Protein AF-A0AA35WE25-F1 (afdb_monomer_lite)

Radius of gyration: 49.86 Å; chains: 1; bounding box: 105×76×149 Å

InterPro domains:
  IPR000214 Zinc finger, DNA glycosylase/AP lyase-type [PS51066] (1026-1061)
  IPR002300 Aminoacyl-tRNA synthetase, class Ia [PF00133] (38-455)
  IPR002300 Aminoacyl-tRNA synthetase, class Ia [PF00133] (462-527)
  IPR002301 Isoleucine-tRNA ligase [PR00984] (41-52)
  IPR002301 Isoleucine-tRNA ligase [PR00984] (236-259)
  IPR002301 Isoleucine-tRNA ligase [PR00984] (420-435)
  IPR009008 Valyl/Leucyl/Isoleucyl-tRNA synthetase, editing domain [G3DSA:3.90.740.10] (240-381)
  IPR009008 Valyl/Leucyl/Isoleucyl-tRNA synthetase, editing domain [SSF50677] (241-404)
  IPR009080 Aminoacyl-tRNA synthetase, class Ia, anticodon-binding [SSF47323] (545-707)
  IPR010979 Small ribosomal subunit protein uS13-like, H2TH [SSF46946] (925-1007)
  IPR012319 Formamidopyrimidine-DNA glycosylase, catalytic domain [PF01149] (793-910)
  IPR012319 Formamidopyrimidine-DNA glycosylase, catalytic domain [PS51068] (793-909)
  IPR012319 Formamidopyrimidine-DNA glycosylase, catalytic domain [SM00898] (793-912)
  IPR014729 Rossmann-like alpha/beta/alpha sandwich fold [G3DSA:3.40.50.620] (23-187)
  IPR014729 Rossmann-like alpha/beta/alpha sandwich fold [G3DSA:3.40.50.620] (406-459)
  IPR014729 Rossmann-like alpha/beta/alpha sandwich fold [G3DSA:3.40.50.620] (460-530)
  IPR015886 Formamidopyrimidine-DNA glycosylase, H2TH DNA-binding [PF06831] (924-1005)
  IPR015886 Formamidopyrimidine-DNA glycosylase, H2TH DNA-binding [SM01232] (924-1015)
  IPR015887 DNA glycosylase/AP lyase, zinc finger domain, DNA-binding site [PS01242] (1036-1060)
  IPR020629 Formamidopyrimidine-DNA glycosylase [NF002211] (792-1060)

Secondary structure (DSSP, 8-state):
--SSS---GGGHHHHHHHHHHHHHHTTTT--STT--SPPPEEEE-PPPBSSS---HHHHHHHHHHHHHHHHHHHTT--EEEE-EEB--SHHHHHHHHHHHHSGGGGGG--S---S-HHHHHHHHHHHHHHHHS-HHHHHHH---SS-EETTSHHHHHHHHHHHHHHHHTT-EEEEEEEE-PPPSP-SS-------TT--EEEEEEEEEEEEEEPS--TTS---EEEEES----SSSS----GGGGGG--EEEE-TT-EEEEEEE-SSSS-EEEE--HHHHHHHH-SPPPPEEEEEHHHHTT-BEE-SS-GGGGT--EEEEETTEEP---S------EEE--SS---TTS-SEEEE-TTS-HHHHHHHHHHT-EEE--S-TTSBPPTTSTTTT-BHHHHHHHHHHHHHHTT-EEEEEEEEEEE-B-TTT-PBP--EEEEEEEE-GGGGTTHHHHSS-SS--HHHHHHHHHHSS-S-S---PPPPEE-TTSPBP-TTTT----HHHHHHHHHHHHHHHHHHHSS-TTS-EE--HHHHHHHIIIIIHHHHHHHHHHHHHHHHTT--GGGPPTT---SSHHHHHHHHHHHHHHHHHHHHHHTT-HHHHHHHHHHHHHHHHSS----S-PPP-GGG--HHHHHHHHHHHHHHHHHHHHHHHTT--TTS-EEEEEEE-SSHHHHHHHHHTHHHHHHHHTEEEEEE--TT-HHHHHHHHHTTT-SEEEEEETTEEEEEETTEEEEEE----HHHHHHHHHHHHHHHHHHHHHHTT--SS----------HHHHHTT-----HHHHHHHHHHHHHTT-TTEEEEEEEES-GGGEEES-HHHHHHHHTT-EE---EEETTEEEEEEESSSPEEEEEE--TTEEEEEEETTSPPPTTEEEEEEETTSEEEEEEESSS--EEEEES-GGGTS------TTSTT--HHHHHHHHTT--SBHHHHHT-TTTSTT--HHHHHHHHHHTT--TTSBGGG--HHHHHHHHHHHHHHHHHHHHHHTTSTT-SS-PPPSTTSSSS----TTPBPTTT-PBEEEEEETTEEEEEETTT--

Sequence (1061 aa):
MFSTLFPAVSAFPNSTPDFLSTGKSGTCSAVPERAGGRAAFMLYDGPPTANGSPGIHHVLARIFKDVICRYRTMKGYQVLRKGGWDTHGLPVELGIEQDWASPASATSRSTGSKSSTRDAARASSATVQRVGGDDRPHRLLGGHGRPYVTLENDYIESGWWILKTLWDRGLLYQGMRGHAPLPAMRHQPQLPRAGPGLPGRHADPSVFVKFSSSPQVPAHPSPTHWTSAASPPSCWRGRRRPWTLPGNTALAVDRNRSIPSSELEENGPGNASLWPPRWWRTTSGRSTPSSGRCRGSELVGLAYTPLYPPASFGSRISRFESGVLSSSDGEQDFAPRWLPPTSFPWKTAPGIVHIAPAFGDEDLGLGREKGLNFVQPWTCRASSPATTPSLGKFVKDADPEIMAISRSAACCIIATSTTTPTPFCWRCDTPLLYYAKSSWYIRTSALKDDLVDGQNSRINCLHALSTLLKGEPSYKNVICLGLILDERGRKMSKRVGNVVEPLPLLDEHGADALRWYLFTASQPGEARRFSSRLVNQTLRQVLLTLWNIYSFFTGYATIDKFDPSQKPAGWKPENELDRWVLSELNELVAEVDRCMENYDPTMQGRRIQEFVDRLSNCVHLADYPVADDSLVDDDLMEATRLAMRISSMGRAARSKSGLKVRQPLASAAIRTRTPSERAFVAQVRPQILDELNIKDIELLDDDSALVQQAQEQAGGEPETVVSVGHYTASLEAGYLVAMNGEITPELAEEGMARELVHRIQGLRRGANFEVTDHIQTWYEAPEELSQATYIVPELPEVESVRRSLLRSGLAGRTITSAEIGWAKTVKHPSADEFAASLAGRTVEDVGRRAKYLLFPLAGQPEATFVAHLGMTGNLVVQPGEQEQHPMTRHVFALDDGRELRFVDGRKFGKLWLADDLGKILPPLGPEPLGDEFTTEWLADSLAKRNAPVKALLLDQSIAAGIGNIYADEALFLSGIRPDRPASELSADEMVRLRQGIIDCLNAGFAVYDRARDLRWPEPPEPMGTWSHPRDAGTPCPNCGGEITSTRIRARGTWFCQGCQV

Organism: Geodia barretti (NCBI:txid519541)

pLDDT: mean 73.2, std 17.7, range [22.97, 95.75]

Structure (mmCIF, N/CA/C/O backbone):
data_AF-A0AA35WE25-F1
#
_entry.id   AF-A0AA35WE25-F1
#
loop_
_atom_site.group_PDB
_atom_site.id
_atom_site.type_symbol
_atom_site.label_atom_id
_atom_site.label_alt_id
_atom_site.label_comp_id
_atom_site.label_asym_id
_atom_site.label_entity_id
_atom_site.label_seq_id
_atom_site.pdbx_PDB_ins_code
_atom_site.Cartn_x
_atom_site.Cartn_y
_atom_site.Cartn_z
_atom_site.occupancy
_atom_site.B_iso_or_equiv
_atom_site.auth_seq_id
_atom_site.auth_comp_id
_atom_site.auth_asym_id
_atom_site.auth_atom_id
_atom_site.pdbx_PDB_model_num
ATOM 1 N N . MET A 1 1 ? -3.509 -20.683 16.507 1.00 25.17 1 MET A N 1
ATOM 2 C CA . MET A 1 1 ? -3.790 -20.691 15.053 1.00 25.17 1 MET A CA 1
ATOM 3 C C . MET A 1 1 ? -3.272 -19.424 14.359 1.00 25.17 1 MET A C 1
ATOM 5 O O . MET A 1 1 ? -2.666 -19.550 13.309 1.00 25.17 1 MET A O 1
ATOM 9 N N . PHE A 1 2 ? -3.416 -18.231 14.953 1.00 28.41 2 PHE A N 1
ATOM 10 C CA . PHE A 1 2 ? -3.079 -16.936 14.327 1.00 28.41 2 PHE A CA 1
ATOM 11 C C . PHE A 1 2 ? -1.617 -16.433 14.452 1.00 28.41 2 PHE A C 1
ATOM 13 O O . PHE A 1 2 ? -1.319 -15.293 14.103 1.00 28.41 2 PHE A O 1
ATOM 20 N N . SER A 1 3 ? -0.679 -17.245 14.943 1.00 23.67 3 SER A N 1
ATOM 21 C CA . SER A 1 3 ? 0.672 -16.796 15.332 1.00 23.67 3 SER A CA 1
ATOM 22 C C . SER A 1 3 ? 1.714 -16.755 14.199 1.00 23.67 3 SER A C 1
ATOM 24 O O . SER A 1 3 ? 2.906 -16.700 14.488 1.00 23.67 3 SER A O 1
ATOM 26 N N . THR A 1 4 ? 1.309 -16.863 12.929 1.00 28.47 4 THR A N 1
ATOM 27 C CA . THR A 1 4 ? 2.236 -17.202 11.826 1.00 28.47 4 THR A CA 1
ATOM 28 C C . THR A 1 4 ? 2.196 -16.310 10.587 1.00 28.47 4 THR A C 1
ATOM 30 O O . THR A 1 4 ? 3.111 -16.432 9.782 1.00 28.47 4 THR A O 1
ATOM 33 N N . LEU A 1 5 ? 1.207 -15.430 10.383 1.00 29.97 5 LEU A N 1
ATOM 34 C CA . LEU A 1 5 ? 1.075 -14.725 9.091 1.00 29.97 5 LEU A CA 1
ATOM 35 C C . LEU A 1 5 ? 2.010 -13.518 8.920 1.00 29.97 5 LEU A C 1
ATOM 37 O O . LEU A 1 5 ? 2.535 -13.316 7.831 1.00 29.97 5 LEU A O 1
ATOM 41 N N . PHE A 1 6 ? 2.268 -12.760 9.985 1.00 34.06 6 PHE A N 1
ATOM 42 C CA . PHE A 1 6 ? 3.279 -11.699 10.039 1.00 34.06 6 PHE A CA 1
ATOM 43 C C . PHE A 1 6 ? 3.789 -11.599 11.492 1.00 34.06 6 PHE A C 1
ATOM 45 O O . PHE A 1 6 ? 2.988 -11.779 12.411 1.00 34.06 6 PHE A O 1
ATOM 52 N N . PRO A 1 7 ? 5.084 -11.346 11.750 1.00 29.20 7 PRO A N 1
ATOM 53 C CA . PRO A 1 7 ? 5.577 -11.037 13.091 1.00 29.20 7 PRO A CA 1
ATOM 54 C C . PRO A 1 7 ? 5.761 -9.524 13.299 1.00 29.20 7 PRO A C 1
ATOM 56 O O . PRO A 1 7 ? 5.642 -8.727 12.370 1.00 29.20 7 PRO A O 1
ATOM 59 N N . ALA A 1 8 ? 6.072 -9.149 14.542 1.00 29.94 8 ALA A N 1
ATOM 60 C CA . ALA A 1 8 ? 6.086 -7.778 15.051 1.00 29.94 8 ALA A CA 1
ATOM 61 C C . ALA A 1 8 ? 6.824 -6.737 14.183 1.00 29.94 8 ALA A C 1
ATOM 63 O O . ALA A 1 8 ? 7.769 -7.038 13.459 1.00 29.94 8 ALA A O 1
ATOM 64 N N . VAL A 1 9 ? 6.457 -5.462 14.359 1.00 35.84 9 VAL A N 1
ATOM 65 C CA . VAL A 1 9 ? 6.997 -4.302 13.618 1.00 35.84 9 VAL A CA 1
ATOM 66 C C . VAL A 1 9 ? 8.532 -4.182 13.682 1.00 35.84 9 VAL A C 1
ATOM 68 O O . VAL A 1 9 ? 9.151 -3.711 12.732 1.00 35.84 9 VAL A O 1
ATOM 71 N N . SER A 1 10 ? 9.169 -4.658 14.756 1.00 32.09 10 SER A N 1
ATOM 72 C CA . SER A 1 10 ? 10.635 -4.735 14.904 1.00 32.09 10 SER A CA 1
ATOM 73 C C . SER A 1 10 ? 11.300 -5.866 14.098 1.00 32.09 10 SER A C 1
ATOM 75 O O . SER A 1 10 ? 12.526 -5.955 14.058 1.00 32.09 10 SER A O 1
ATOM 77 N N . ALA A 1 11 ? 10.512 -6.731 13.457 1.00 35.47 11 ALA A N 1
ATOM 78 C CA . ALA A 1 11 ? 10.939 -7.954 12.790 1.00 35.47 11 ALA A CA 1
ATOM 79 C C . ALA A 1 11 ? 10.580 -8.016 11.292 1.00 35.47 11 ALA A C 1
ATOM 81 O O . ALA A 1 11 ? 10.829 -9.046 10.672 1.00 35.47 11 ALA A O 1
ATOM 82 N N . PHE A 1 12 ? 10.081 -6.947 10.655 1.00 40.06 12 PHE A N 1
ATOM 83 C CA . PHE A 1 12 ? 9.911 -6.922 9.187 1.00 40.06 12 PHE A CA 1
ATOM 84 C C . PHE A 1 12 ? 11.190 -7.319 8.403 1.00 40.06 12 PHE A C 1
ATOM 86 O O . PHE A 1 12 ? 11.075 -8.106 7.462 1.00 40.06 12 PHE A O 1
ATOM 93 N N . PRO A 1 13 ? 12.414 -6.912 8.804 1.00 38.59 13 PRO A N 1
ATOM 94 C CA . PRO A 1 13 ? 13.647 -7.434 8.198 1.00 38.59 13 PRO A CA 1
ATOM 95 C C . PRO A 1 13 ? 13.922 -8.913 8.542 1.00 38.59 13 PRO A C 1
ATOM 97 O O . PRO A 1 13 ? 14.393 -9.680 7.700 1.00 38.59 13 PRO A O 1
ATOM 100 N N . ASN A 1 14 ? 13.591 -9.324 9.771 1.00 34.28 14 ASN A N 1
ATOM 101 C CA . ASN A 1 14 ? 13.945 -10.620 10.368 1.00 34.28 14 ASN A CA 1
ATOM 102 C C . ASN A 1 14 ? 12.919 -11.745 10.133 1.00 34.28 14 ASN A C 1
ATOM 104 O O . ASN A 1 14 ? 13.182 -12.880 10.508 1.00 34.28 14 ASN A O 1
ATOM 108 N N . SER A 1 15 ? 11.777 -11.453 9.508 1.00 34.97 15 SER A N 1
ATOM 109 C CA . SER A 1 15 ? 10.664 -12.386 9.254 1.00 34.97 15 SER A CA 1
ATOM 110 C C . SER A 1 15 ? 10.721 -13.063 7.887 1.00 34.97 15 SER A C 1
ATOM 112 O O . SER A 1 15 ? 10.454 -14.255 7.737 1.00 34.97 15 SER A O 1
ATOM 114 N N . THR A 1 16 ? 11.158 -12.296 6.888 1.00 37.56 16 THR A N 1
ATOM 115 C CA . THR A 1 16 ? 11.441 -12.747 5.523 1.00 37.56 16 THR A CA 1
ATOM 116 C C . THR A 1 16 ? 12.324 -14.017 5.444 1.00 37.56 16 THR A C 1
ATOM 118 O O . THR A 1 16 ? 12.120 -14.806 4.522 1.00 37.56 16 THR A O 1
ATOM 121 N N . PRO A 1 17 ? 13.305 -14.269 6.344 1.00 36.09 17 PRO A N 1
ATOM 122 C CA . PRO A 1 17 ? 14.083 -15.511 6.359 1.00 36.09 17 PRO A CA 1
ATOM 123 C C . PRO A 1 17 ? 13.264 -16.790 6.605 1.00 36.09 17 PRO A C 1
ATOM 125 O O . PRO A 1 17 ? 13.490 -17.770 5.895 1.00 36.09 17 PRO A O 1
ATOM 128 N N . ASP A 1 18 ? 12.313 -16.797 7.544 1.00 32.25 18 ASP A N 1
ATOM 129 C CA . ASP A 1 18 ? 11.643 -18.033 8.000 1.00 32.25 18 ASP A CA 1
ATOM 130 C C . ASP A 1 18 ? 10.542 -18.519 7.042 1.00 32.25 18 ASP A C 1
ATOM 132 O O . ASP A 1 18 ? 10.379 -19.719 6.803 1.00 32.25 18 ASP A O 1
ATOM 136 N N . PHE A 1 19 ? 9.856 -17.592 6.369 1.00 36.88 19 PHE A N 1
ATOM 137 C CA . PHE A 1 19 ? 8.963 -17.934 5.253 1.00 36.88 19 PHE A CA 1
ATOM 138 C C . PHE A 1 19 ? 9.709 -18.442 4.007 1.00 36.88 19 PHE A C 1
ATOM 140 O O . PHE A 1 19 ? 9.125 -19.099 3.146 1.00 36.88 19 PHE A O 1
ATOM 147 N N . LEU A 1 20 ? 11.009 -18.154 3.888 1.00 37.84 20 LEU A N 1
ATOM 148 C CA . LEU A 1 20 ? 11.829 -18.593 2.758 1.00 37.84 20 LEU A CA 1
ATOM 149 C C . LEU A 1 20 ? 12.677 -19.831 3.071 1.00 37.84 20 LEU A C 1
ATOM 151 O O . LEU A 1 20 ? 13.067 -20.531 2.139 1.00 37.84 20 LEU A O 1
ATOM 155 N N . SER A 1 21 ? 12.930 -20.151 4.342 1.00 37.16 21 SER A N 1
ATOM 156 C CA . SER A 1 21 ? 13.523 -21.434 4.744 1.00 37.16 21 SER A CA 1
ATOM 157 C C . SER A 1 21 ? 12.534 -22.587 4.523 1.00 37.16 21 SER A C 1
ATOM 159 O O . SER A 1 21 ? 12.899 -23.611 3.945 1.00 37.16 21 SER A O 1
ATOM 161 N N . THR A 1 22 ? 11.256 -22.377 4.845 1.00 35.03 22 THR A N 1
ATOM 162 C CA . THR A 1 22 ? 10.148 -23.298 4.528 1.00 35.03 22 THR A CA 1
ATOM 163 C C . THR A 1 22 ? 9.906 -23.435 3.018 1.00 35.03 22 THR A C 1
ATOM 165 O O . THR A 1 22 ? 9.711 -24.542 2.518 1.00 35.03 22 THR A O 1
ATOM 168 N N . GLY A 1 23 ? 10.047 -22.348 2.249 1.00 35.72 23 GLY A N 1
ATOM 169 C CA . GLY A 1 23 ? 10.044 -22.381 0.777 1.00 35.72 23 GLY A CA 1
ATOM 170 C C . GLY A 1 23 ? 11.270 -23.047 0.120 1.00 35.72 23 GLY A C 1
ATOM 171 O O . GLY A 1 23 ? 11.279 -23.226 -1.100 1.00 35.72 23 GLY A O 1
ATOM 172 N N . LYS A 1 24 ? 12.307 -23.407 0.894 1.00 36.62 24 LYS A N 1
ATOM 173 C CA . LYS A 1 24 ? 13.466 -24.193 0.427 1.00 36.62 24 LYS A CA 1
ATOM 174 C C . LYS A 1 24 ? 13.316 -25.695 0.683 1.00 36.62 24 LYS A C 1
ATOM 176 O O . LYS A 1 24 ? 13.881 -26.472 -0.081 1.00 36.62 24 LYS A O 1
ATOM 181 N N . SER A 1 25 ? 12.579 -26.106 1.718 1.00 31.14 25 SER A N 1
ATOM 182 C CA . SER A 1 25 ? 12.270 -27.520 1.981 1.00 31.14 25 SER A CA 1
ATOM 183 C C . SER A 1 25 ? 11.040 -28.004 1.205 1.00 31.14 25 SER A C 1
ATOM 185 O O . SER A 1 25 ? 11.043 -29.126 0.704 1.00 31.14 25 SER A O 1
ATOM 187 N N . GLY A 1 26 ? 10.023 -27.152 1.033 1.00 32.56 26 GLY A N 1
ATOM 188 C CA . GLY A 1 26 ? 8.921 -27.365 0.092 1.00 32.56 26 GLY A CA 1
ATOM 189 C C . GLY A 1 26 ? 9.269 -26.820 -1.294 1.00 32.56 26 GLY A C 1
ATOM 190 O O . GLY A 1 26 ? 9.219 -25.614 -1.521 1.00 32.56 26 GLY A O 1
ATOM 191 N N . THR A 1 27 ? 9.620 -27.697 -2.235 1.00 34.00 27 THR A N 1
ATOM 192 C CA . THR A 1 27 ? 10.093 -27.349 -3.585 1.00 34.00 27 THR A CA 1
ATOM 193 C C . THR A 1 27 ? 9.094 -26.516 -4.402 1.00 34.00 27 THR A C 1
ATOM 195 O O . THR A 1 27 ? 8.265 -27.032 -5.149 1.00 34.00 27 THR A O 1
ATOM 198 N N . CYS A 1 28 ? 9.266 -25.190 -4.394 1.00 38.84 28 CYS A N 1
ATOM 199 C CA . CYS A 1 28 ? 8.526 -24.255 -5.259 1.00 38.84 28 CYS A CA 1
ATOM 200 C C . CYS A 1 28 ? 8.852 -24.415 -6.771 1.00 38.84 28 CYS A C 1
ATOM 202 O O . CYS A 1 28 ? 8.293 -23.736 -7.630 1.00 38.84 28 CYS A O 1
ATOM 204 N N . SER A 1 29 ? 9.736 -25.353 -7.129 1.00 37.66 29 SER A N 1
ATOM 205 C CA . SER A 1 29 ? 9.907 -25.870 -8.492 1.00 37.66 29 SER A CA 1
ATOM 206 C C . SER A 1 29 ? 8.727 -26.732 -8.981 1.00 37.66 29 SER A C 1
ATOM 208 O O . SER A 1 29 ? 8.645 -26.990 -10.180 1.00 37.66 29 SER A O 1
ATOM 210 N N . ALA A 1 30 ? 7.801 -27.134 -8.100 1.00 37.69 30 ALA A N 1
ATOM 211 C CA . ALA A 1 30 ? 6.662 -28.011 -8.396 1.00 37.69 30 ALA A CA 1
ATOM 212 C C . ALA A 1 30 ? 5.307 -27.280 -8.593 1.00 37.69 30 ALA A C 1
ATOM 214 O O . ALA A 1 30 ? 4.252 -27.801 -8.246 1.00 37.69 30 ALA A O 1
ATOM 215 N N . VAL A 1 31 ? 5.301 -26.092 -9.214 1.00 42.16 31 VAL A N 1
ATOM 216 C CA . VAL A 1 31 ? 4.059 -25.441 -9.705 1.00 42.16 31 VAL A CA 1
ATOM 217 C C . VAL A 1 31 ? 3.543 -25.926 -11.098 1.00 42.16 31 VAL A C 1
ATOM 219 O O . VAL A 1 31 ? 2.577 -25.336 -11.578 1.00 42.16 31 VAL A O 1
ATOM 222 N N . PRO A 1 32 ? 4.055 -26.978 -11.794 1.00 40.44 32 PRO A N 1
ATOM 223 C CA . PRO A 1 32 ? 3.398 -27.461 -13.022 1.00 40.44 32 PRO A CA 1
ATOM 224 C C . PRO A 1 32 ? 1.982 -28.028 -12.824 1.00 40.44 32 PRO A C 1
ATOM 226 O O . PRO A 1 32 ? 1.162 -27.919 -13.730 1.00 40.44 32 PRO A O 1
ATOM 229 N N . GLU A 1 33 ? 1.685 -28.634 -11.669 1.00 42.25 33 GLU A N 1
ATOM 230 C CA . GLU A 1 33 ? 0.520 -29.528 -11.511 1.00 42.25 33 GLU A CA 1
ATOM 231 C C . GLU A 1 33 ? -0.786 -28.837 -11.078 1.00 42.25 33 GLU A C 1
ATOM 233 O O . GLU A 1 33 ? -1.846 -29.453 -11.118 1.00 42.25 33 GLU A O 1
ATOM 238 N N . ARG A 1 34 ? -0.764 -27.540 -10.734 1.00 45.69 34 ARG A N 1
ATOM 239 C CA . ARG A 1 34 ? -1.991 -26.756 -10.449 1.00 45.69 34 ARG A CA 1
ATOM 240 C C . ARG A 1 34 ? -2.662 -26.163 -11.701 1.00 45.69 34 ARG A C 1
ATOM 242 O O . ARG A 1 34 ? -3.531 -25.300 -11.586 1.00 45.69 34 ARG A O 1
ATOM 249 N N . ALA A 1 35 ? -2.270 -26.594 -12.899 1.00 48.53 35 ALA A N 1
ATOM 250 C CA . ALA A 1 35 ? -2.856 -26.120 -14.149 1.00 48.53 35 ALA A CA 1
ATOM 251 C C . ALA A 1 35 ? -4.252 -26.734 -14.376 1.00 48.53 35 ALA A C 1
ATOM 253 O O . ALA A 1 35 ? -4.383 -27.831 -14.914 1.00 48.53 35 ALA A O 1
ATOM 254 N N . GLY A 1 36 ? -5.307 -26.000 -14.007 1.00 50.22 36 GLY A N 1
ATOM 255 C CA . GLY A 1 36 ? -6.712 -26.376 -14.229 1.00 50.22 36 GLY A CA 1
ATOM 256 C C . GLY A 1 36 ? -7.150 -26.275 -15.697 1.00 50.22 36 GLY A C 1
ATOM 257 O O . GLY A 1 36 ? -8.079 -25.538 -16.013 1.00 50.22 36 GLY A O 1
ATOM 258 N N . GLY A 1 37 ? -6.431 -26.932 -16.612 1.00 56.50 37 GLY A N 1
ATOM 259 C CA . GLY A 1 37 ? -6.722 -26.976 -18.053 1.00 56.50 37 GLY A CA 1
ATOM 260 C C . GLY A 1 37 ? -6.535 -25.662 -18.829 1.00 56.50 37 GLY A C 1
ATOM 261 O O . GLY A 1 37 ? -6.741 -25.640 -20.041 1.00 56.50 37 GLY A O 1
ATOM 262 N N . ARG A 1 38 ? -6.147 -24.558 -18.174 1.00 65.12 38 ARG A N 1
ATOM 263 C CA . ARG A 1 38 ? -5.942 -23.250 -18.823 1.00 65.12 38 ARG A CA 1
ATOM 264 C C . ARG A 1 38 ? -4.619 -23.179 -19.593 1.00 65.12 38 ARG A C 1
ATOM 266 O O . ARG A 1 38 ? -3.616 -23.772 -19.204 1.00 65.12 38 ARG A O 1
ATOM 273 N N . ALA A 1 39 ? -4.624 -22.403 -20.678 1.00 71.50 39 ALA A N 1
ATOM 274 C CA . ALA A 1 39 ? -3.469 -22.205 -21.553 1.00 71.50 39 ALA A CA 1
ATOM 275 C C . ALA A 1 39 ? -2.252 -21.605 -20.819 1.00 71.50 39 ALA A C 1
ATOM 277 O O . ALA A 1 39 ? -2.388 -20.893 -19.823 1.00 71.50 39 ALA A O 1
ATOM 278 N N . ALA A 1 40 ? -1.048 -21.852 -21.341 1.00 82.50 40 ALA A N 1
ATOM 279 C CA . ALA A 1 40 ? 0.183 -21.333 -20.752 1.00 82.50 40 ALA A CA 1
ATOM 280 C C . ALA A 1 40 ? 0.306 -19.802 -20.896 1.00 82.50 40 ALA A C 1
ATOM 282 O O . ALA A 1 40 ? 0.106 -19.238 -21.974 1.00 82.50 40 ALA A O 1
ATOM 283 N N . PHE A 1 41 ? 0.707 -19.132 -19.815 1.00 84.75 41 PHE A N 1
ATOM 284 C CA . PHE A 1 41 ? 1.015 -17.703 -19.786 1.00 84.75 41 PHE A CA 1
ATOM 285 C C . PHE A 1 41 ? 2.535 -17.507 -19.764 1.00 84.75 41 PHE A C 1
ATOM 287 O O . PHE A 1 41 ? 3.188 -17.816 -18.770 1.00 84.75 41 PHE A O 1
ATOM 294 N N . MET A 1 42 ? 3.116 -16.992 -20.849 1.00 84.88 42 MET A N 1
ATOM 295 C CA . MET A 1 42 ? 4.563 -16.776 -20.952 1.00 84.88 42 MET A CA 1
ATOM 296 C C . MET A 1 42 ? 4.934 -15.307 -20.736 1.00 84.88 42 MET A C 1
ATOM 298 O O . MET A 1 42 ? 4.376 -14.421 -21.383 1.00 84.88 42 MET A O 1
ATOM 302 N N . LEU A 1 43 ? 5.920 -15.055 -19.870 1.00 83.94 43 LEU A N 1
ATOM 303 C CA . LEU A 1 43 ? 6.480 -13.723 -19.637 1.00 83.94 43 LEU A CA 1
ATOM 304 C C . LEU A 1 43 ? 8.003 -13.738 -19.816 1.00 83.94 43 LEU A C 1
ATOM 306 O O . LEU A 1 43 ? 8.728 -14.445 -19.111 1.00 83.94 43 LEU A O 1
ATOM 310 N N . TYR A 1 44 ? 8.493 -12.904 -20.735 1.00 79.44 44 TYR A N 1
ATOM 311 C CA . TYR A 1 44 ? 9.923 -12.737 -20.993 1.00 79.44 44 TYR A CA 1
ATOM 312 C C . TYR A 1 44 ? 10.559 -11.748 -20.004 1.00 79.44 44 TYR A C 1
ATOM 314 O O . TYR A 1 44 ? 10.172 -10.578 -19.939 1.00 79.44 44 TYR A O 1
ATOM 322 N N . ASP A 1 45 ? 11.579 -12.190 -19.260 1.00 76.94 45 ASP A N 1
ATOM 323 C CA . ASP A 1 45 ? 12.439 -11.285 -18.493 1.00 76.94 45 ASP A CA 1
ATOM 324 C C . ASP A 1 45 ? 13.645 -10.873 -19.349 1.00 76.94 45 ASP A C 1
ATOM 326 O O . ASP A 1 45 ? 14.487 -11.704 -19.699 1.00 76.94 45 ASP A O 1
ATOM 330 N N . GLY A 1 46 ? 13.710 -9.587 -19.707 1.00 79.19 46 GLY A N 1
ATOM 331 C CA . GLY A 1 46 ? 14.856 -9.008 -20.409 1.00 79.19 46 GLY A CA 1
ATOM 332 C C . GLY A 1 46 ? 16.129 -9.128 -19.558 1.00 79.19 46 GLY A C 1
ATOM 333 O O . GLY A 1 46 ? 16.102 -8.711 -18.395 1.00 79.19 46 GLY A O 1
ATOM 334 N N . PRO A 1 47 ? 17.227 -9.684 -20.096 1.00 81.00 47 PRO A N 1
ATOM 335 C CA . PRO A 1 47 ? 18.377 -10.059 -19.288 1.00 81.00 47 PRO A CA 1
ATOM 336 C C . PRO A 1 47 ? 19.184 -8.813 -18.878 1.00 81.00 47 PRO A C 1
ATOM 338 O O . PRO A 1 47 ? 19.604 -8.051 -19.753 1.00 81.00 47 PRO A O 1
ATOM 341 N N . PRO A 1 48 ? 19.431 -8.561 -17.577 1.00 79.44 48 PRO A N 1
ATOM 342 C CA . PRO A 1 48 ? 20.393 -7.547 -17.161 1.00 79.44 48 PRO A CA 1
ATOM 343 C C . PRO A 1 48 ? 21.814 -7.932 -17.589 1.00 79.44 48 PRO A C 1
ATOM 345 O O . PRO A 1 48 ? 22.189 -9.107 -17.574 1.00 79.44 48 PRO A O 1
ATOM 348 N N . THR A 1 49 ? 22.626 -6.926 -17.917 1.00 80.44 49 THR A N 1
ATOM 349 C CA . THR A 1 49 ? 24.045 -7.132 -18.219 1.00 80.44 49 THR A CA 1
ATOM 350 C C . THR A 1 49 ? 24.817 -7.519 -16.954 1.00 80.44 49 THR A C 1
ATOM 352 O O . THR A 1 49 ? 24.726 -6.847 -15.926 1.00 80.44 49 THR A O 1
ATOM 355 N N . ALA A 1 50 ? 25.617 -8.581 -17.029 1.00 77.81 50 ALA A N 1
ATOM 356 C CA . ALA A 1 50 ? 26.401 -9.124 -15.923 1.00 77.81 50 ALA A CA 1
ATOM 357 C C . ALA A 1 50 ? 27.701 -8.330 -15.667 1.00 77.81 50 ALA A C 1
ATOM 359 O O . ALA A 1 50 ? 28.800 -8.876 -15.752 1.00 77.81 50 ALA A O 1
ATOM 360 N N . ASN A 1 51 ? 27.582 -7.030 -15.366 1.00 74.00 51 ASN A N 1
ATOM 361 C CA . ASN A 1 51 ? 28.718 -6.131 -15.105 1.00 74.00 51 ASN A CA 1
ATOM 362 C C . ASN A 1 51 ? 28.600 -5.294 -13.811 1.00 74.00 51 ASN A C 1
ATOM 364 O O . ASN A 1 51 ? 29.354 -4.343 -13.612 1.00 74.00 51 ASN A O 1
ATOM 368 N N . GLY A 1 52 ? 27.653 -5.613 -12.924 1.00 73.00 52 GLY A N 1
ATOM 369 C CA . GLY A 1 52 ? 27.468 -4.892 -11.664 1.00 73.00 52 GLY A CA 1
ATOM 370 C C . GLY A 1 52 ? 26.355 -5.469 -10.792 1.00 73.00 52 GLY A C 1
ATOM 371 O O . GLY A 1 52 ? 25.681 -6.424 -11.166 1.00 73.00 52 GLY A O 1
ATOM 372 N N . SER A 1 53 ? 26.169 -4.898 -9.599 1.00 71.38 53 SER A N 1
ATOM 373 C CA . SER A 1 53 ? 25.019 -5.225 -8.742 1.00 71.38 53 SER A CA 1
ATOM 374 C C . SER A 1 53 ? 23.722 -4.578 -9.271 1.00 71.38 53 SER A C 1
ATOM 376 O O . SER A 1 53 ? 23.789 -3.489 -9.853 1.00 71.38 53 SER A O 1
ATOM 378 N N . PRO A 1 54 ? 22.538 -5.191 -9.066 1.00 73.19 54 PRO A N 1
ATOM 379 C CA . PRO A 1 54 ? 21.279 -4.648 -9.574 1.00 73.19 54 PRO A CA 1
ATOM 380 C C . PRO A 1 54 ? 20.888 -3.338 -8.877 1.00 73.19 54 PRO A C 1
ATOM 382 O O . PRO A 1 54 ? 20.532 -3.331 -7.704 1.00 73.19 54 PRO A O 1
ATOM 385 N N . GLY A 1 55 ? 20.895 -2.224 -9.615 1.00 80.12 55 GLY A N 1
ATOM 386 C CA . GLY A 1 55 ? 20.303 -0.969 -9.139 1.00 80.12 55 GLY A CA 1
ATOM 387 C C . GLY A 1 55 ? 18.768 -1.017 -9.083 1.00 80.12 55 GLY A C 1
ATOM 388 O O . GLY A 1 55 ? 18.141 -1.840 -9.751 1.00 80.12 55 GLY A O 1
ATOM 389 N N . ILE A 1 56 ? 18.163 -0.073 -8.355 1.00 84.88 56 ILE A N 1
ATOM 390 C CA . ILE A 1 56 ? 16.716 0.017 -8.062 1.00 84.88 56 ILE A CA 1
ATOM 391 C C . ILE A 1 56 ? 15.775 -0.079 -9.287 1.00 84.88 56 ILE A C 1
ATOM 393 O O . ILE A 1 56 ? 14.666 -0.599 -9.188 1.00 84.88 56 ILE A O 1
ATOM 397 N N . HIS A 1 57 ? 16.226 0.330 -10.476 1.00 81.62 57 HIS A N 1
ATOM 398 C CA . HIS A 1 57 ? 15.468 0.196 -11.728 1.00 81.62 57 HIS A CA 1
ATOM 399 C C . HIS A 1 57 ? 15.237 -1.266 -12.156 1.00 81.62 57 HIS A C 1
ATOM 401 O O . HIS A 1 57 ? 14.195 -1.571 -12.734 1.00 81.62 57 HIS A O 1
ATOM 407 N N . HIS A 1 58 ? 16.154 -2.186 -11.834 1.00 81.69 58 HIS A N 1
ATOM 408 C CA . HIS A 1 58 ? 15.940 -3.623 -12.048 1.00 81.69 58 HIS A CA 1
ATOM 409 C C . HIS A 1 58 ? 14.882 -4.187 -11.095 1.00 81.69 58 HIS A C 1
ATOM 411 O O . HIS A 1 58 ? 14.117 -5.067 -11.483 1.00 81.69 58 HIS A O 1
ATOM 417 N N . VAL A 1 59 ? 14.836 -3.673 -9.860 1.00 82.06 59 VAL A N 1
ATOM 418 C CA . VAL A 1 59 ? 13.867 -4.085 -8.836 1.00 82.06 59 VAL A CA 1
ATOM 419 C C . VAL A 1 59 ? 12.459 -3.699 -9.289 1.00 82.06 59 VAL A C 1
ATOM 421 O O . VAL A 1 59 ? 11.617 -4.580 -9.436 1.00 82.06 59 VAL A O 1
ATOM 424 N N . LEU A 1 60 ? 12.243 -2.428 -9.660 1.00 86.44 60 LEU A N 1
ATOM 425 C CA . LEU A 1 60 ? 10.986 -1.949 -10.254 1.00 86.44 60 LEU A CA 1
ATOM 426 C C . LEU A 1 60 ? 10.523 -2.830 -11.425 1.00 86.44 60 LEU A C 1
ATOM 428 O O . LEU A 1 60 ? 9.405 -3.344 -11.420 1.00 86.44 60 LEU A O 1
ATOM 432 N N . ALA A 1 61 ? 11.398 -3.048 -12.411 1.00 84.44 61 ALA A N 1
ATOM 433 C CA . ALA A 1 61 ? 11.050 -3.795 -13.616 1.00 84.44 61 ALA A CA 1
ATOM 434 C C . ALA A 1 61 ? 10.700 -5.267 -13.358 1.00 84.44 61 ALA A C 1
ATOM 436 O O . ALA A 1 61 ? 10.002 -5.873 -14.170 1.00 84.44 61 ALA A O 1
ATOM 437 N N . ARG A 1 62 ? 11.191 -5.859 -12.264 1.00 81.62 62 ARG A N 1
ATOM 438 C CA . ARG A 1 62 ? 10.889 -7.245 -11.894 1.00 81.62 62 ARG A CA 1
ATOM 439 C C . ARG A 1 62 ? 9.711 -7.374 -10.925 1.00 81.62 62 ARG A C 1
ATOM 441 O O . ARG A 1 62 ? 9.048 -8.401 -10.977 1.00 81.62 62 ARG A O 1
ATOM 448 N N . ILE A 1 63 ? 9.385 -6.346 -10.137 1.00 81.75 63 ILE A N 1
ATOM 449 C CA . ILE A 1 63 ? 8.172 -6.317 -9.297 1.00 81.75 63 ILE A CA 1
ATOM 450 C C . ILE A 1 63 ? 6.911 -6.423 -10.154 1.00 81.75 63 ILE A C 1
ATOM 452 O O . ILE A 1 63 ? 6.085 -7.294 -9.902 1.00 81.75 63 ILE A O 1
ATOM 456 N N . PHE A 1 64 ? 6.801 -5.608 -11.208 1.00 85.06 64 PHE A N 1
ATOM 457 C CA . PHE A 1 64 ? 5.675 -5.670 -12.150 1.00 85.06 64 PHE A CA 1
ATOM 458 C C . PHE A 1 64 ? 5.510 -7.077 -12.740 1.00 85.06 64 PHE A C 1
ATOM 460 O O . PHE A 1 64 ? 4.418 -7.639 -12.744 1.00 85.06 64 PHE A O 1
ATOM 467 N N . LYS A 1 65 ? 6.622 -7.682 -13.177 1.00 83.94 65 LYS A N 1
ATOM 468 C CA . LYS A 1 65 ? 6.648 -9.045 -13.727 1.00 83.94 65 LYS A CA 1
ATOM 469 C C . LYS A 1 65 ? 6.209 -10.087 -12.697 1.00 83.94 65 LYS A C 1
ATOM 471 O O . LYS A 1 65 ? 5.465 -10.994 -13.053 1.00 83.94 65 LYS A O 1
ATOM 476 N N . ASP A 1 66 ? 6.648 -9.960 -11.445 1.00 78.31 66 ASP A N 1
ATOM 477 C CA . ASP A 1 66 ? 6.311 -10.887 -10.361 1.00 78.31 66 ASP A CA 1
ATOM 478 C C . ASP A 1 66 ? 4.828 -10.807 -9.966 1.00 78.31 66 ASP A C 1
ATOM 480 O O . ASP A 1 66 ? 4.172 -11.842 -9.898 1.00 78.31 66 ASP A O 1
ATOM 484 N N . VAL A 1 67 ? 4.276 -9.600 -9.785 1.00 80.94 67 VAL A N 1
ATOM 485 C CA . VAL A 1 67 ? 2.856 -9.396 -9.429 1.00 80.94 67 VAL A CA 1
ATOM 486 C C . VAL A 1 67 ? 1.928 -9.941 -10.522 1.00 80.94 67 VAL A C 1
ATOM 488 O O . VAL A 1 67 ? 1.019 -10.712 -10.222 1.00 80.94 67 VAL A O 1
ATOM 491 N N . ILE A 1 68 ? 2.208 -9.641 -11.797 1.00 85.06 68 ILE A N 1
ATOM 492 C CA . ILE A 1 68 ? 1.435 -10.164 -12.937 1.00 85.06 68 ILE A CA 1
ATOM 493 C C . ILE A 1 68 ? 1.536 -11.696 -13.021 1.00 85.06 68 ILE A C 1
ATOM 495 O O . ILE A 1 68 ? 0.530 -12.367 -13.243 1.00 85.06 68 ILE A O 1
ATOM 499 N N . CYS A 1 69 ? 2.727 -12.270 -12.818 1.00 80.44 69 CYS A N 1
ATOM 500 C CA . CYS A 1 69 ? 2.898 -13.725 -12.828 1.00 80.44 69 CYS A CA 1
ATOM 501 C C . CYS A 1 69 ? 2.133 -14.403 -11.686 1.00 80.44 69 CYS A C 1
ATOM 503 O O . CYS A 1 69 ? 1.424 -15.372 -11.937 1.00 80.44 69 CYS A O 1
ATOM 505 N N . ARG A 1 70 ? 2.221 -13.881 -10.456 1.00 76.50 70 ARG A N 1
ATOM 506 C CA . ARG A 1 70 ? 1.486 -14.421 -9.299 1.00 76.50 70 ARG A CA 1
ATOM 507 C C . ARG A 1 70 ? -0.018 -14.395 -9.526 1.00 76.50 70 ARG A C 1
ATOM 509 O O . ARG A 1 70 ? -0.658 -15.423 -9.337 1.00 76.50 70 ARG A O 1
ATOM 516 N N . TYR A 1 71 ? -0.549 -13.274 -10.014 1.00 81.88 71 TYR A N 1
ATOM 517 C CA . TYR A 1 71 ? -1.956 -13.155 -10.389 1.00 81.88 71 TYR A CA 1
ATOM 518 C C . TYR A 1 71 ? -2.375 -14.234 -11.400 1.00 81.88 71 TYR A C 1
ATOM 520 O O . TYR A 1 71 ? -3.330 -14.970 -11.165 1.00 81.88 71 TYR A O 1
ATOM 528 N N . ARG A 1 72 ? -1.619 -14.420 -12.492 1.00 81.75 72 ARG A N 1
ATOM 529 C CA . ARG A 1 72 ? -1.936 -15.452 -13.497 1.00 81.75 72 ARG A CA 1
ATOM 530 C C . ARG A 1 72 ? -1.861 -16.873 -12.923 1.00 81.75 72 ARG A C 1
ATOM 532 O O . ARG A 1 72 ? -2.742 -17.675 -13.226 1.00 81.75 72 ARG A O 1
ATOM 539 N N . THR A 1 73 ? -0.903 -17.168 -12.041 1.00 76.31 73 THR A N 1
ATOM 540 C CA . THR A 1 73 ? -0.857 -18.444 -11.303 1.00 76.31 73 THR A CA 1
ATOM 541 C C . THR A 1 73 ? -2.096 -18.632 -10.419 1.00 76.31 73 THR A C 1
ATOM 543 O O . THR A 1 73 ? -2.677 -19.713 -10.415 1.00 76.31 73 THR A O 1
ATOM 546 N N . MET A 1 74 ? -2.547 -17.589 -9.711 1.00 75.38 74 MET A N 1
ATOM 547 C CA . MET A 1 74 ? -3.758 -17.631 -8.873 1.00 75.38 74 MET A CA 1
ATOM 548 C C . MET A 1 74 ? -5.032 -17.845 -9.704 1.00 75.38 74 MET A C 1
ATOM 550 O O . MET A 1 74 ? -5.907 -18.598 -9.293 1.00 75.38 74 MET A O 1
ATOM 554 N N . LYS A 1 75 ? -5.104 -17.293 -10.924 1.00 77.06 75 LYS A N 1
ATOM 555 C CA . LYS A 1 75 ? -6.175 -17.578 -11.902 1.00 77.06 75 LYS A CA 1
ATOM 556 C C . LYS A 1 75 ? -6.000 -18.931 -12.632 1.00 77.06 75 LYS A C 1
ATOM 558 O O . LYS A 1 75 ? -6.672 -19.162 -13.640 1.00 77.06 75 LYS A O 1
ATOM 563 N N . GLY A 1 76 ? -5.109 -19.814 -12.171 1.00 73.94 76 GLY A N 1
ATOM 564 C CA . GLY A 1 76 ? -4.945 -21.189 -12.665 1.00 73.94 76 GLY A CA 1
ATOM 565 C C . GLY A 1 76 ? -4.183 -21.350 -13.988 1.00 73.94 76 GLY A C 1
ATOM 566 O O . GLY A 1 76 ? -4.254 -22.419 -14.594 1.00 73.94 76 GLY A O 1
ATOM 567 N N . TYR A 1 77 ? -3.476 -20.320 -14.467 1.00 77.38 77 TYR A N 1
ATOM 568 C CA . TYR A 1 77 ? -2.638 -20.420 -15.670 1.00 77.38 77 TYR A CA 1
ATOM 569 C C . TYR A 1 77 ? -1.302 -21.108 -15.360 1.00 77.38 77 TYR A C 1
ATOM 571 O O . TYR A 1 77 ? -0.671 -20.829 -14.339 1.00 77.38 77 TYR A O 1
ATOM 579 N N . GLN A 1 78 ? -0.796 -21.917 -16.295 1.00 78.06 78 GLN A N 1
ATOM 580 C CA . GLN A 1 78 ? 0.589 -22.391 -16.243 1.00 78.06 78 GLN A CA 1
ATOM 581 C C . GLN A 1 78 ? 1.540 -21.236 -16.604 1.00 78.06 78 GLN A C 1
ATOM 583 O O . GLN A 1 78 ? 1.680 -20.878 -17.776 1.00 78.06 78 GLN A O 1
ATOM 588 N N . VAL A 1 79 ? 2.186 -20.629 -15.607 1.00 77.50 79 VAL A N 1
ATOM 589 C CA . VAL A 1 79 ? 3.065 -19.469 -15.820 1.00 77.50 79 VAL A CA 1
ATOM 590 C C . VAL A 1 79 ? 4.491 -19.895 -16.178 1.00 77.50 79 VAL A C 1
ATOM 592 O O . VAL A 1 79 ? 5.220 -20.464 -15.367 1.00 77.50 79 VAL A O 1
ATOM 595 N N . LEU A 1 80 ? 4.913 -19.556 -17.396 1.00 77.19 80 LEU A N 1
ATOM 596 C CA . LEU A 1 80 ? 6.250 -19.796 -17.932 1.00 77.19 80 LEU A CA 1
ATOM 597 C C . LEU A 1 80 ? 7.084 -18.508 -17.854 1.00 77.19 80 LEU A C 1
ATOM 599 O O . LEU A 1 80 ? 7.032 -17.652 -18.741 1.00 77.19 80 LEU A O 1
ATOM 603 N N . ARG A 1 81 ? 7.874 -18.376 -16.784 1.00 74.38 81 ARG A N 1
ATOM 604 C CA . ARG A 1 81 ? 8.803 -17.258 -16.548 1.00 74.38 81 ARG A CA 1
ATOM 605 C C . ARG A 1 81 ? 10.231 -17.787 -16.421 1.00 74.38 81 ARG A C 1
ATOM 607 O O . ARG A 1 81 ? 10.515 -18.593 -15.540 1.00 74.38 81 ARG A O 1
ATOM 614 N N . LYS A 1 82 ? 11.147 -17.299 -17.263 1.00 73.25 82 LYS A N 1
ATOM 615 C CA . LYS A 1 82 ? 12.582 -17.626 -17.191 1.00 73.25 82 LYS A CA 1
ATOM 616 C C . LYS A 1 82 ? 13.420 -16.349 -17.172 1.00 73.25 82 LYS A C 1
ATOM 618 O O . LYS A 1 82 ? 13.339 -15.537 -18.091 1.00 73.25 82 LYS A O 1
ATOM 623 N N . GLY A 1 83 ? 14.214 -16.180 -16.116 1.00 74.06 83 GLY A N 1
ATOM 624 C CA . GLY A 1 83 ? 15.228 -15.130 -16.025 1.00 74.06 83 GLY A CA 1
ATOM 625 C C . GLY A 1 83 ? 16.507 -15.507 -16.773 1.00 74.06 83 GLY A C 1
ATOM 626 O O . GLY A 1 83 ? 16.767 -16.687 -17.019 1.00 74.06 83 GLY A O 1
ATOM 627 N N . GLY A 1 84 ? 17.329 -14.513 -17.095 1.00 78.62 84 GLY A N 1
ATOM 628 C CA . GLY A 1 84 ? 18.637 -14.746 -17.695 1.00 78.62 84 GLY A CA 1
ATOM 629 C C . GLY A 1 84 ? 19.600 -13.579 -17.544 1.00 78.62 84 GLY A C 1
ATOM 630 O O . GLY A 1 84 ? 19.258 -12.566 -16.934 1.00 78.62 84 GLY A O 1
ATOM 631 N N . TRP A 1 85 ? 20.802 -13.746 -18.088 1.00 81.81 85 TRP A N 1
ATOM 632 C CA . TRP A 1 85 ? 21.924 -12.818 -17.951 1.00 81.81 85 TRP A CA 1
ATOM 633 C C . TRP A 1 85 ? 22.570 -12.525 -19.296 1.00 81.81 85 TRP A C 1
ATOM 635 O O . TRP A 1 85 ? 22.921 -13.451 -20.028 1.00 81.81 85 TRP A O 1
ATOM 645 N N . ASP A 1 86 ? 22.774 -11.241 -19.584 1.00 84.44 86 ASP A N 1
ATOM 646 C CA . ASP A 1 86 ? 23.514 -10.802 -20.759 1.00 84.44 86 ASP A CA 1
ATOM 647 C C . ASP A 1 86 ? 24.993 -10.631 -20.403 1.00 84.44 86 ASP A C 1
ATOM 649 O O . ASP A 1 86 ? 25.366 -9.820 -19.554 1.00 84.44 86 ASP A O 1
ATOM 653 N N . THR A 1 87 ? 25.839 -11.444 -21.021 1.00 83.69 87 THR A N 1
ATOM 654 C CA . THR A 1 87 ? 27.265 -11.560 -20.707 1.00 83.69 87 THR A CA 1
ATOM 655 C C . THR A 1 87 ? 28.171 -11.091 -21.844 1.00 83.69 87 THR A C 1
ATOM 657 O O . THR A 1 87 ? 29.381 -11.278 -21.765 1.00 83.69 87 THR A O 1
ATOM 660 N N . HIS A 1 88 ? 27.611 -10.499 -22.904 1.00 79.25 88 HIS A N 1
ATOM 661 C CA . HIS A 1 88 ? 28.364 -10.089 -24.093 1.00 79.25 88 HIS A CA 1
ATOM 662 C C . HIS A 1 88 ? 28.451 -8.568 -24.263 1.00 79.25 88 HIS A C 1
ATOM 664 O O . HIS A 1 88 ? 27.674 -7.787 -23.714 1.00 79.25 88 HIS A O 1
ATOM 670 N N . GLY A 1 89 ? 29.392 -8.154 -25.112 1.00 77.62 89 GLY A N 1
ATOM 671 C CA . GLY A 1 89 ? 29.458 -6.816 -25.686 1.00 77.62 89 GLY A CA 1
ATOM 672 C C . GLY A 1 89 ? 30.204 -5.762 -24.865 1.00 77.62 89 GLY A C 1
ATOM 673 O O . GLY A 1 89 ? 30.607 -5.949 -23.716 1.00 77.62 89 GLY A O 1
ATOM 674 N N . LEU A 1 90 ? 30.334 -4.590 -25.490 1.00 67.50 90 LEU A N 1
ATOM 675 C CA . LEU A 1 90 ? 31.120 -3.445 -25.020 1.00 67.50 90 LEU A CA 1
ATOM 676 C C . LEU A 1 90 ? 30.923 -3.043 -23.533 1.00 67.50 90 LEU A C 1
ATOM 678 O O . LEU A 1 90 ? 31.896 -2.613 -22.916 1.00 67.50 90 LEU A O 1
ATOM 682 N N . PRO A 1 91 ? 29.727 -3.145 -22.907 1.00 68.38 91 PRO A N 1
ATOM 683 C CA . PRO A 1 91 ? 29.558 -2.809 -21.488 1.00 68.38 91 PRO A CA 1
ATOM 684 C C . PRO A 1 91 ? 30.302 -3.727 -20.511 1.00 68.38 91 PRO A C 1
ATOM 686 O O . PRO A 1 91 ? 30.530 -3.313 -19.374 1.00 68.38 91 PRO A O 1
ATOM 689 N N . VAL A 1 92 ? 30.614 -4.959 -20.924 1.00 72.62 92 VAL A N 1
ATOM 690 C CA . VAL A 1 92 ? 31.417 -5.922 -20.160 1.00 72.62 92 VAL A CA 1
ATOM 691 C C . VAL A 1 92 ? 32.899 -5.614 -20.375 1.00 72.62 92 VAL A C 1
ATOM 693 O O . VAL A 1 92 ? 33.617 -5.376 -19.406 1.00 72.62 92 VAL A O 1
ATOM 696 N N . GLU A 1 93 ? 33.322 -5.510 -21.639 1.00 70.06 93 GLU A N 1
ATOM 697 C CA . GLU A 1 93 ? 34.702 -5.192 -22.046 1.00 70.06 93 GLU A CA 1
ATOM 698 C C . GLU A 1 93 ? 35.232 -3.922 -21.357 1.00 70.06 93 GLU A C 1
ATOM 700 O O . GLU A 1 93 ? 36.266 -3.960 -20.692 1.00 70.06 93 GLU A O 1
ATOM 705 N N . LEU A 1 94 ? 34.475 -2.818 -21.416 1.00 68.44 94 LEU A N 1
ATOM 706 C CA . LEU A 1 94 ? 34.857 -1.544 -20.793 1.00 68.44 94 LEU A CA 1
ATOM 707 C C . LEU A 1 94 ? 34.910 -1.586 -19.258 1.00 68.44 94 LEU A C 1
ATOM 709 O O . LEU A 1 94 ? 35.569 -0.735 -18.661 1.00 68.44 94 LEU A O 1
ATOM 713 N N . GLY A 1 95 ? 34.193 -2.511 -18.611 1.00 67.06 95 GLY A N 1
ATOM 714 C CA . GLY A 1 95 ? 34.273 -2.700 -17.160 1.00 67.06 95 GLY A CA 1
ATOM 715 C C . GLY A 1 95 ? 35.617 -3.308 -16.766 1.00 67.06 95 GLY A C 1
ATOM 716 O O . GLY A 1 95 ? 36.323 -2.771 -15.919 1.00 67.06 95 GLY A O 1
ATOM 717 N N . ILE A 1 96 ? 36.017 -4.358 -17.482 1.00 67.44 96 ILE A N 1
ATOM 718 C CA . ILE A 1 96 ? 37.289 -5.062 -17.274 1.00 67.44 96 ILE A CA 1
ATOM 719 C C . ILE A 1 96 ? 38.473 -4.137 -17.565 1.00 67.44 96 ILE A C 1
ATOM 721 O O . ILE A 1 96 ? 39.422 -4.093 -16.790 1.00 67.44 96 ILE A O 1
ATOM 725 N N . GLU A 1 97 ? 38.404 -3.341 -18.636 1.00 65.25 97 GLU A N 1
ATOM 726 C CA . GLU A 1 97 ? 39.442 -2.352 -18.944 1.00 65.25 97 GLU A CA 1
ATOM 727 C C . GLU A 1 97 ? 39.577 -1.266 -17.861 1.00 65.25 97 GLU A C 1
ATOM 729 O O . GLU A 1 97 ? 40.685 -0.791 -17.610 1.00 65.25 97 GLU A O 1
ATOM 734 N N . GLN A 1 98 ? 38.485 -0.894 -17.179 1.00 65.19 98 GLN A N 1
ATOM 735 C CA . GLN A 1 98 ? 38.528 0.028 -16.036 1.00 65.19 98 GLN A CA 1
ATOM 736 C C . GLN A 1 98 ? 39.155 -0.623 -14.799 1.00 65.19 98 GLN A C 1
ATOM 738 O O . GLN A 1 98 ? 40.004 -0.001 -14.158 1.00 65.19 98 GLN A O 1
ATOM 743 N N . ASP A 1 99 ? 38.813 -1.877 -14.503 1.00 62.81 99 ASP A N 1
ATOM 744 C CA . ASP A 1 99 ? 39.429 -2.634 -13.407 1.00 62.81 99 ASP A CA 1
ATOM 745 C C . ASP A 1 99 ? 40.940 -2.823 -13.645 1.00 62.81 99 ASP A C 1
ATOM 747 O O . ASP A 1 99 ? 41.750 -2.625 -12.738 1.00 62.81 99 ASP A O 1
ATOM 751 N N . TRP A 1 100 ? 41.344 -3.093 -14.892 1.00 62.22 100 TRP A N 1
ATOM 752 C CA . TRP A 1 100 ? 42.748 -3.190 -15.323 1.00 62.22 100 TRP A CA 1
ATOM 753 C C . TRP A 1 100 ? 43.488 -1.845 -15.319 1.00 62.22 100 TRP A C 1
ATOM 755 O O . TRP A 1 100 ? 44.722 -1.818 -15.279 1.00 62.22 100 TRP A O 1
ATOM 765 N N . ALA A 1 101 ? 42.770 -0.721 -15.373 1.00 55.16 101 ALA A N 1
ATOM 766 C CA . ALA A 1 101 ? 43.333 0.623 -15.244 1.00 55.16 101 ALA A CA 1
ATOM 767 C C . ALA A 1 101 ? 43.473 1.076 -13.776 1.00 55.16 101 ALA A C 1
ATOM 769 O O . ALA A 1 101 ? 44.169 2.058 -13.510 1.00 55.16 101 ALA A O 1
ATOM 770 N N . SER A 1 102 ? 42.855 0.368 -12.823 1.00 55.12 102 SER A N 1
ATOM 771 C CA . SER A 1 102 ? 42.927 0.678 -11.391 1.00 55.12 102 SER A CA 1
ATOM 772 C C . SER A 1 102 ? 44.349 0.499 -10.831 1.00 55.12 102 SER A C 1
ATOM 774 O O . SER A 1 102 ? 44.983 -0.521 -11.134 1.00 55.12 102 SER A O 1
ATOM 776 N N . PRO A 1 103 ? 44.848 1.404 -9.957 1.00 51.03 103 PRO A N 1
ATOM 777 C CA . PRO A 1 103 ? 46.172 1.283 -9.333 1.00 51.03 103 PRO A CA 1
ATOM 778 C C . PRO A 1 103 ? 46.401 -0.055 -8.617 1.00 51.03 103 PRO A C 1
ATOM 780 O O . PRO A 1 103 ? 47.510 -0.580 -8.637 1.00 51.03 103 PRO A O 1
ATOM 783 N N . ALA A 1 104 ? 45.344 -0.640 -8.043 1.00 47.81 104 ALA A N 1
ATOM 784 C CA . ALA A 1 104 ? 45.401 -1.904 -7.307 1.00 47.81 104 ALA A CA 1
ATOM 785 C C . ALA A 1 104 ? 45.731 -3.135 -8.181 1.00 47.81 104 ALA A C 1
ATOM 787 O O . ALA A 1 104 ? 46.121 -4.169 -7.649 1.00 47.81 104 ALA A O 1
ATOM 788 N N . SER A 1 105 ? 45.592 -3.039 -9.509 1.00 47.56 105 SER A N 1
ATOM 789 C CA . SER A 1 105 ? 45.870 -4.143 -10.449 1.00 47.56 105 SER A CA 1
ATOM 790 C C . SER A 1 105 ? 47.319 -4.178 -10.964 1.00 47.56 105 SER A C 1
ATOM 792 O O . SER A 1 105 ? 47.736 -5.156 -11.597 1.00 47.56 105 SER A O 1
ATOM 794 N N . ALA A 1 106 ? 48.098 -3.118 -10.706 1.00 48.00 106 ALA A N 1
ATOM 795 C CA . ALA A 1 106 ? 49.384 -2.862 -11.358 1.00 48.00 106 ALA A CA 1
ATOM 796 C C . ALA A 1 106 ? 50.447 -3.952 -11.118 1.00 48.00 106 ALA A C 1
ATOM 798 O O . ALA A 1 106 ? 51.295 -4.173 -11.981 1.00 48.00 106 ALA A O 1
ATOM 799 N N . THR A 1 107 ? 50.371 -4.668 -9.994 1.00 43.25 107 THR A N 1
ATOM 800 C CA . THR A 1 107 ? 51.317 -5.715 -9.568 1.00 43.25 107 THR A CA 1
ATOM 801 C C . THR A 1 107 ? 51.280 -6.997 -10.408 1.00 43.25 107 THR A C 1
ATOM 803 O O . THR A 1 107 ? 52.183 -7.816 -10.284 1.00 43.25 107 THR A O 1
ATOM 806 N N . SER A 1 108 ? 50.265 -7.190 -11.259 1.00 45.38 108 SER A N 1
ATOM 807 C C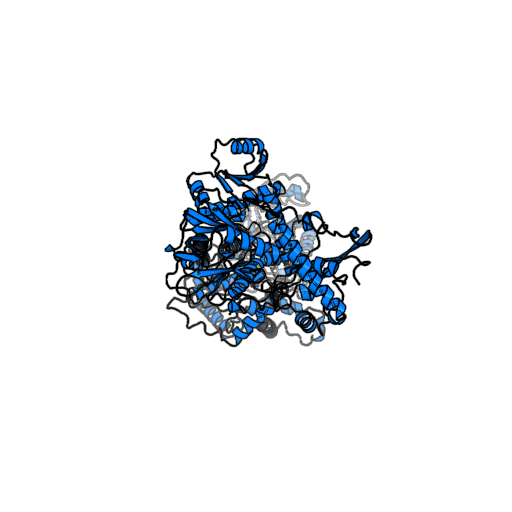A . SER A 1 108 ? 50.072 -8.427 -12.045 1.00 45.38 108 SER A CA 1
ATOM 808 C C . SER A 1 108 ? 50.502 -8.335 -13.517 1.00 45.38 108 SER A C 1
ATOM 810 O O . SER A 1 108 ? 50.340 -9.291 -14.273 1.00 45.38 108 SER A O 1
ATOM 812 N N . ARG A 1 109 ? 51.040 -7.189 -13.958 1.00 48.69 109 ARG A N 1
ATOM 813 C CA . ARG A 1 109 ? 51.304 -6.915 -15.381 1.00 48.69 109 ARG A CA 1
ATOM 814 C C . ARG A 1 109 ? 52.581 -7.584 -15.900 1.00 48.69 109 ARG A C 1
ATOM 816 O O . ARG A 1 109 ? 53.601 -6.928 -16.096 1.00 48.69 109 ARG A O 1
ATOM 823 N N . SER A 1 110 ? 52.489 -8.870 -16.226 1.00 38.62 110 SER A N 1
ATOM 824 C CA . SER A 1 110 ? 53.410 -9.539 -17.149 1.00 38.62 110 SER A CA 1
ATOM 825 C C . SER A 1 110 ? 52.643 -10.263 -18.266 1.00 38.62 110 SER A C 1
ATOM 827 O O . SER A 1 110 ? 51.532 -10.748 -18.074 1.00 38.62 110 SER A O 1
ATOM 829 N N . THR A 1 111 ? 53.257 -10.324 -19.453 1.00 37.94 111 THR A N 1
ATOM 830 C CA . THR A 1 111 ? 52.719 -10.832 -20.739 1.00 37.94 111 THR A CA 1
ATOM 831 C C . THR A 1 111 ? 51.683 -9.941 -21.451 1.00 37.94 111 THR A C 1
ATOM 833 O O . THR A 1 111 ? 50.625 -9.591 -20.939 1.00 37.94 111 THR A O 1
ATOM 836 N N . GLY A 1 112 ? 52.011 -9.556 -22.690 1.00 41.00 112 GLY A N 1
ATOM 837 C CA . GLY A 1 112 ? 51.244 -8.607 -23.503 1.00 41.00 112 GLY A CA 1
ATOM 838 C C . GLY A 1 112 ? 50.128 -9.243 -24.333 1.00 41.00 112 GLY A C 1
ATOM 839 O O . GLY A 1 112 ? 50.162 -9.154 -25.560 1.00 41.00 112 GLY A O 1
ATOM 840 N N . SER A 1 113 ? 49.128 -9.852 -23.691 1.00 39.34 113 SER A N 1
ATOM 841 C CA . SER A 1 113 ? 47.859 -10.150 -24.370 1.00 39.34 113 SER A CA 1
ATOM 842 C C . SER A 1 113 ? 46.910 -8.956 -24.277 1.00 39.34 113 SER A C 1
ATOM 844 O O . SER A 1 113 ? 46.743 -8.356 -23.218 1.00 39.34 113 SER A O 1
ATOM 846 N N . LYS A 1 114 ? 46.226 -8.656 -25.385 1.00 46.03 114 LYS A N 1
ATOM 847 C CA . LYS A 1 114 ? 45.014 -7.817 -25.382 1.00 46.03 114 LYS A CA 1
ATOM 848 C C . LYS A 1 114 ? 43.962 -8.457 -24.464 1.00 46.03 114 LYS A C 1
ATOM 850 O O . LYS A 1 114 ? 44.021 -9.673 -24.255 1.00 46.03 114 LYS A O 1
ATOM 855 N N . SER A 1 115 ? 43.011 -7.655 -23.976 1.00 50.72 115 SER A N 1
ATOM 856 C CA . SER A 1 115 ? 41.843 -8.093 -23.196 1.00 50.72 115 SER A CA 1
ATOM 857 C C . SER A 1 115 ? 41.250 -9.369 -23.793 1.00 50.72 115 SER A C 1
ATOM 859 O O . SER A 1 115 ? 40.693 -9.358 -24.892 1.00 50.72 115 SER A O 1
ATOM 861 N N . SER A 1 116 ? 41.465 -10.508 -23.126 1.00 58.22 116 SER A N 1
ATOM 862 C CA . SER A 1 116 ? 41.116 -11.787 -23.732 1.00 58.22 116 SER A CA 1
ATOM 863 C C . SER A 1 116 ? 39.626 -12.047 -23.542 1.00 58.22 116 SER A C 1
ATOM 865 O O . SER A 1 116 ? 39.054 -11.769 -22.487 1.00 58.22 116 SER A O 1
ATOM 867 N N . THR A 1 117 ? 38.986 -12.656 -24.539 1.00 61.09 117 THR A N 1
ATOM 868 C CA . THR A 1 117 ? 37.584 -13.093 -24.439 1.00 61.09 117 THR A CA 1
ATOM 869 C C . THR A 1 117 ? 37.357 -14.013 -23.230 1.00 61.09 117 THR A C 1
ATOM 871 O O . THR A 1 117 ? 36.259 -14.058 -22.683 1.00 61.09 117 THR A O 1
ATOM 874 N N . ARG A 1 118 ? 38.408 -14.705 -22.756 1.00 64.69 118 ARG A N 1
ATOM 875 C CA . ARG A 1 118 ? 38.373 -15.533 -21.541 1.00 64.69 118 ARG A CA 1
ATOM 876 C C . ARG A 1 118 ? 38.249 -14.696 -20.269 1.00 64.69 118 ARG A C 1
ATOM 878 O O . ARG A 1 118 ? 37.553 -15.120 -19.355 1.00 64.69 118 ARG A O 1
ATOM 885 N N . ASP A 1 119 ? 38.878 -13.527 -20.203 1.00 66.12 119 ASP A N 1
ATOM 886 C CA . ASP A 1 119 ? 38.787 -12.641 -19.037 1.00 66.12 119 ASP A CA 1
ATOM 887 C C . ASP A 1 119 ? 37.410 -11.975 -18.964 1.00 66.12 119 ASP A C 1
ATOM 889 O O . ASP A 1 119 ? 36.832 -11.886 -17.883 1.00 66.12 119 ASP A O 1
ATOM 893 N N . ALA A 1 120 ? 36.824 -11.637 -20.119 1.00 65.62 120 ALA A N 1
ATOM 894 C CA . ALA A 1 120 ? 35.433 -11.195 -20.198 1.00 65.62 120 ALA A CA 1
ATOM 895 C C . ALA A 1 120 ? 34.438 -12.285 -19.788 1.00 65.62 120 ALA A C 1
ATOM 897 O O . ALA A 1 120 ? 33.589 -12.048 -18.927 1.00 65.62 120 ALA A O 1
ATOM 898 N N . ALA A 1 121 ? 34.606 -13.507 -20.300 1.00 67.19 121 ALA A N 1
ATOM 899 C CA . ALA A 1 121 ? 33.803 -14.649 -19.877 1.00 67.19 121 ALA A CA 1
ATOM 900 C C . ALA A 1 121 ? 33.935 -14.921 -18.364 1.00 67.19 121 ALA A C 1
ATOM 902 O O . ALA A 1 121 ? 32.925 -15.162 -17.702 1.00 67.19 121 ALA A O 1
ATOM 903 N N . ARG A 1 122 ? 35.146 -14.828 -17.789 1.00 70.75 122 ARG A N 1
ATOM 904 C CA . ARG A 1 122 ? 35.387 -14.973 -16.340 1.00 70.75 122 ARG A CA 1
ATOM 905 C C . ARG A 1 122 ? 34.711 -13.871 -15.526 1.00 70.75 122 ARG A C 1
ATOM 907 O O . ARG A 1 122 ? 34.014 -14.197 -14.572 1.00 70.75 122 ARG A O 1
ATOM 914 N N . ALA A 1 123 ? 34.879 -12.599 -15.888 1.00 69.12 123 ALA A N 1
ATOM 915 C CA . ALA A 1 123 ? 34.306 -11.468 -15.153 1.00 69.12 123 ALA A CA 1
ATOM 916 C C . ALA A 1 123 ? 32.766 -11.486 -15.168 1.00 69.12 123 ALA A C 1
ATOM 918 O O . ALA A 1 123 ? 32.123 -11.284 -14.131 1.00 69.12 123 ALA A O 1
ATOM 919 N N . SER A 1 124 ? 32.167 -11.809 -16.319 1.00 69.56 124 SER A N 1
ATOM 920 C CA . SER A 1 124 ? 30.724 -12.026 -16.424 1.00 69.56 124 SER A CA 1
ATOM 921 C C . SER A 1 124 ? 30.271 -13.238 -15.616 1.00 69.56 124 SER A C 1
ATOM 923 O O . SER A 1 124 ? 29.335 -13.109 -14.833 1.00 69.56 124 SER A O 1
ATOM 925 N N . SER A 1 125 ? 30.955 -14.383 -15.720 1.00 71.88 125 SER A N 1
ATOM 926 C CA . SER A 1 125 ? 30.613 -15.592 -14.951 1.00 71.88 125 SER A CA 1
ATOM 927 C C . SER A 1 125 ? 30.704 -15.358 -13.442 1.00 71.88 125 SER A C 1
ATOM 929 O O . SER A 1 125 ? 29.789 -15.729 -12.714 1.00 71.88 125 SER A O 1
ATOM 931 N N . ALA A 1 126 ? 31.747 -14.671 -12.969 1.00 71.25 126 ALA A N 1
ATOM 932 C CA . ALA A 1 126 ? 31.903 -14.290 -11.568 1.00 71.25 126 ALA A CA 1
ATOM 933 C C . ALA A 1 126 ? 30.79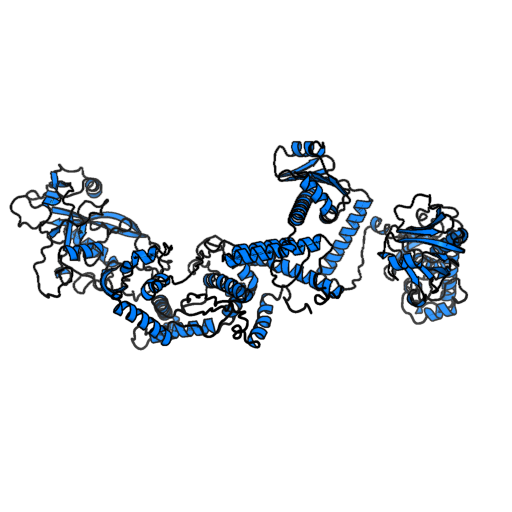7 -13.324 -11.109 1.00 71.25 126 ALA A C 1
ATOM 935 O O . ALA A 1 126 ? 30.311 -13.434 -9.986 1.00 71.25 126 ALA A O 1
ATOM 936 N N . THR A 1 127 ? 30.339 -12.411 -11.973 1.00 69.75 127 THR A N 1
ATOM 937 C CA . THR A 1 127 ? 29.198 -11.534 -11.661 1.00 69.75 127 THR A CA 1
ATOM 938 C C . THR A 1 127 ? 27.880 -12.308 -11.611 1.00 69.75 127 THR A C 1
ATOM 940 O O . THR A 1 127 ? 27.107 -12.112 -10.673 1.00 69.75 127 THR A O 1
ATOM 943 N N . VAL A 1 128 ? 27.642 -13.224 -12.556 1.00 70.00 128 VAL A N 1
ATOM 944 C CA . VAL A 1 128 ? 26.475 -14.125 -12.555 1.00 70.00 128 VAL A CA 1
ATOM 945 C C . VAL A 1 128 ? 26.470 -15.010 -11.306 1.00 70.00 128 VAL A C 1
ATOM 947 O O . VAL A 1 128 ? 25.431 -15.134 -10.667 1.00 70.00 128 VAL A O 1
ATOM 950 N N . GLN A 1 129 ? 27.615 -15.563 -10.901 1.00 69.62 129 GLN A N 1
ATOM 951 C CA . GLN A 1 129 ? 27.750 -16.352 -9.672 1.00 69.62 129 GLN A CA 1
ATOM 952 C C . GLN A 1 129 ? 27.537 -15.499 -8.414 1.00 69.62 129 GLN A C 1
ATOM 954 O O . GLN A 1 129 ? 26.745 -15.872 -7.555 1.00 69.62 129 GLN A O 1
ATOM 959 N N . ARG A 1 130 ? 28.173 -14.325 -8.316 1.00 69.00 130 ARG A N 1
ATOM 960 C CA . ARG A 1 130 ? 28.057 -13.427 -7.154 1.00 69.00 130 ARG A CA 1
ATOM 961 C C . ARG A 1 130 ? 26.638 -12.897 -6.951 1.00 69.00 130 ARG A C 1
ATOM 963 O O . ARG A 1 130 ? 26.206 -12.766 -5.814 1.00 69.00 130 ARG A O 1
ATOM 970 N N . VAL A 1 131 ? 25.932 -12.543 -8.027 1.00 64.12 131 VAL A N 1
ATOM 971 C CA . VAL A 1 131 ? 24.567 -11.990 -7.939 1.00 64.12 131 VAL A CA 1
ATOM 972 C C . VAL A 1 131 ? 23.501 -13.091 -7.970 1.00 64.12 131 VAL A C 1
ATOM 974 O O . VAL A 1 131 ? 22.429 -12.908 -7.405 1.00 64.12 131 VAL A O 1
ATOM 977 N N . GLY A 1 132 ? 23.781 -14.236 -8.598 1.00 58.72 132 GLY A N 1
ATOM 978 C CA . GLY A 1 132 ? 22.895 -15.403 -8.619 1.00 58.72 132 GLY A CA 1
ATOM 979 C C . GLY A 1 132 ? 22.952 -16.254 -7.348 1.00 58.72 132 GLY A C 1
ATOM 980 O O . GLY A 1 132 ? 21.946 -16.870 -7.008 1.00 58.72 132 GLY A O 1
ATOM 981 N N . GLY A 1 133 ? 24.094 -16.261 -6.650 1.00 49.44 133 GLY A N 1
ATOM 982 C CA . GLY A 1 133 ? 24.294 -16.889 -5.339 1.00 49.44 133 GLY A CA 1
ATOM 983 C C . GLY A 1 133 ? 23.992 -15.977 -4.143 1.00 49.44 133 GLY A C 1
ATOM 984 O O . GLY A 1 133 ? 24.075 -16.427 -3.004 1.00 49.44 133 GLY A O 1
ATOM 985 N N . ASP A 1 134 ? 23.632 -14.711 -4.375 1.00 52.03 134 ASP A N 1
ATOM 986 C CA . ASP A 1 134 ? 23.005 -13.875 -3.350 1.00 52.03 134 ASP A CA 1
ATOM 987 C C . ASP A 1 134 ? 21.506 -14.201 -3.319 1.00 52.03 134 ASP A C 1
ATOM 989 O O . ASP A 1 134 ? 20.782 -13.958 -4.286 1.00 52.03 134 ASP A O 1
ATOM 993 N N . ASP A 1 135 ? 21.026 -14.749 -2.202 1.00 49.84 135 ASP A N 1
ATOM 994 C CA . ASP A 1 135 ? 19.605 -15.054 -2.027 1.00 49.84 135 ASP A CA 1
ATOM 995 C C . ASP A 1 135 ? 18.729 -13.790 -2.048 1.00 49.84 135 ASP A C 1
ATOM 997 O O . ASP A 1 135 ? 17.559 -13.875 -2.412 1.00 49.84 135 ASP A O 1
ATOM 1001 N N . ARG A 1 136 ? 19.241 -12.606 -1.674 1.00 50.53 136 ARG A N 1
ATOM 1002 C CA . ARG A 1 136 ? 18.425 -11.388 -1.462 1.00 50.53 136 ARG A CA 1
ATOM 1003 C C . ARG A 1 136 ? 17.718 -10.889 -2.735 1.00 50.53 136 ARG A C 1
ATOM 1005 O O . ARG A 1 136 ? 16.522 -10.601 -2.657 1.00 50.53 136 ARG A O 1
ATOM 1012 N N . PRO A 1 137 ? 18.358 -10.859 -3.922 1.00 48.28 137 PRO A N 1
ATOM 1013 C CA . PRO A 1 137 ? 17.661 -10.724 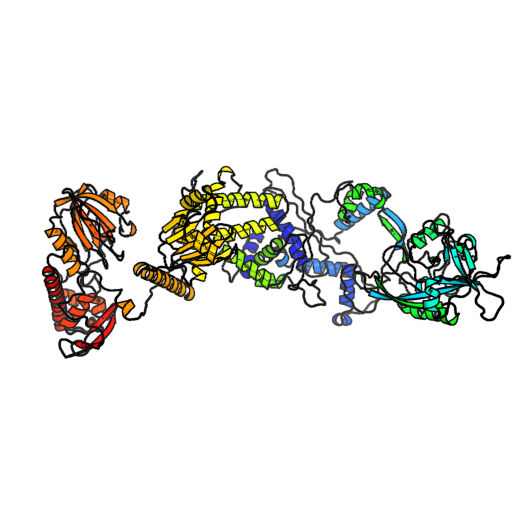-5.201 1.00 48.28 137 PRO A CA 1
ATOM 1014 C C . PRO A 1 137 ? 16.530 -11.738 -5.431 1.00 48.28 137 PRO A C 1
ATOM 1016 O O . PRO A 1 137 ? 15.511 -11.364 -6.006 1.00 48.28 137 PRO A O 1
ATOM 1019 N N . HIS A 1 138 ? 16.661 -12.991 -4.980 1.00 51.31 138 HIS A N 1
ATOM 1020 C CA . HIS A 1 138 ? 15.583 -13.986 -5.077 1.00 51.31 138 HIS A CA 1
ATOM 1021 C C . HIS A 1 138 ? 14.463 -13.715 -4.056 1.00 51.31 138 HIS A C 1
ATOM 1023 O O . HIS A 1 138 ? 13.292 -13.818 -4.430 1.00 51.31 138 HIS A O 1
ATOM 1029 N N . ARG A 1 139 ? 14.797 -13.270 -2.827 1.00 47.16 139 ARG A N 1
ATOM 1030 C CA . ARG A 1 139 ? 13.828 -12.845 -1.785 1.00 47.16 139 ARG A CA 1
ATOM 1031 C C . ARG A 1 139 ? 12.883 -11.746 -2.282 1.00 47.16 139 ARG A C 1
ATOM 1033 O O . ARG A 1 139 ? 11.702 -11.756 -1.961 1.00 47.16 139 ARG A O 1
ATOM 1040 N N . LEU A 1 140 ? 13.390 -10.818 -3.095 1.00 47.66 140 LEU A N 1
ATOM 1041 C CA . LEU A 1 140 ? 12.603 -9.720 -3.666 1.00 47.66 140 LEU A CA 1
ATOM 1042 C C . LEU A 1 140 ? 11.661 -10.144 -4.812 1.00 47.66 140 LEU A C 1
ATOM 1044 O O . LEU A 1 140 ? 10.672 -9.455 -5.057 1.00 47.66 140 LEU A O 1
ATOM 1048 N N . LEU A 1 141 ? 12.011 -11.185 -5.584 1.00 46.69 141 LEU A N 1
ATOM 1049 C CA . LEU A 1 141 ? 11.592 -11.298 -6.996 1.00 46.69 141 LEU A CA 1
ATOM 1050 C C . LEU A 1 141 ? 11.020 -12.656 -7.429 1.00 46.69 141 LEU A C 1
ATOM 1052 O O . LEU A 1 141 ? 10.578 -12.751 -8.576 1.00 46.69 141 LEU A O 1
ATOM 1056 N N . GLY A 1 142 ? 11.072 -13.681 -6.573 1.00 45.38 142 GLY A N 1
ATOM 1057 C CA . GLY A 1 142 ? 10.698 -15.055 -6.923 1.00 45.38 142 GLY A CA 1
ATOM 1058 C C . GLY A 1 142 ? 11.733 -15.720 -7.838 1.00 45.38 142 GLY A C 1
ATOM 1059 O O . GLY A 1 142 ? 11.716 -15.536 -9.056 1.00 45.38 142 GLY A O 1
ATOM 1060 N N . GLY A 1 143 ? 12.654 -16.489 -7.253 1.00 44.81 143 GLY A N 1
ATOM 1061 C CA . GLY A 1 143 ? 13.649 -17.254 -8.009 1.00 44.81 143 GLY A CA 1
ATOM 1062 C C . GLY A 1 143 ? 13.022 -18.444 -8.747 1.00 44.81 143 GLY A C 1
ATOM 1063 O O . GLY A 1 143 ? 12.330 -19.254 -8.137 1.00 44.81 143 GLY A O 1
ATOM 1064 N N . HIS A 1 144 ? 13.297 -18.577 -10.049 1.00 50.16 144 HIS A N 1
ATOM 1065 C CA . HIS A 1 144 ? 12.888 -19.726 -10.866 1.00 50.16 144 HIS A CA 1
ATOM 1066 C C . HIS A 1 144 ? 14.105 -20.417 -11.499 1.00 50.16 144 HIS A C 1
ATOM 1068 O O . HIS A 1 144 ? 14.750 -19.834 -12.370 1.00 50.16 144 HIS A O 1
ATOM 1074 N N . GLY A 1 145 ? 14.336 -21.684 -11.136 1.00 54.69 145 GLY A N 1
ATOM 1075 C CA . GLY A 1 145 ? 15.115 -22.665 -11.908 1.00 54.69 145 GLY A CA 1
ATOM 1076 C C . GLY A 1 145 ? 16.515 -22.243 -12.385 1.00 54.69 145 GLY A C 1
ATOM 1077 O O . GLY A 1 145 ? 17.183 -21.398 -11.792 1.00 54.69 145 GLY A O 1
ATOM 1078 N N . ARG A 1 146 ? 16.975 -22.873 -13.476 1.00 65.25 146 ARG A N 1
ATOM 1079 C CA . ARG A 1 146 ? 18.250 -22.552 -14.140 1.00 65.25 146 ARG A CA 1
ATOM 1080 C C . ARG A 1 146 ? 18.055 -21.343 -15.076 1.00 65.25 146 ARG A C 1
ATOM 1082 O O . ARG A 1 146 ? 17.333 -21.485 -16.071 1.00 65.25 146 ARG A O 1
ATOM 1089 N N . PRO A 1 147 ? 18.664 -20.170 -14.803 1.00 75.31 147 PRO A N 1
ATOM 1090 C CA . PRO A 1 147 ? 18.577 -19.015 -15.695 1.00 75.31 147 PRO A CA 1
ATOM 1091 C C . PRO A 1 147 ? 19.278 -19.304 -17.029 1.00 75.31 147 PRO A C 1
ATOM 1093 O O . PRO A 1 147 ? 20.169 -20.147 -17.080 1.00 75.31 147 PRO A O 1
ATOM 1096 N N . TYR A 1 148 ? 18.893 -18.612 -18.105 1.00 80.88 148 TYR A N 1
ATOM 1097 C CA . TYR A 1 148 ? 19.663 -18.653 -19.358 1.00 80.88 148 TYR A CA 1
ATOM 1098 C C . TYR A 1 148 ? 20.835 -17.663 -19.295 1.00 80.88 148 TYR A C 1
ATOM 1100 O O . TYR A 1 148 ? 20.677 -16.558 -18.775 1.00 80.88 148 TYR A O 1
ATOM 1108 N N . VAL A 1 149 ? 22.004 -18.018 -19.827 1.00 84.00 149 VAL A N 1
ATOM 1109 C CA . VAL A 1 149 ? 23.166 -17.113 -19.861 1.00 84.00 149 VAL A CA 1
ATOM 1110 C C . VAL A 1 149 ? 23.663 -16.990 -21.298 1.00 84.00 149 VAL A C 1
ATOM 1112 O O . VAL A 1 149 ? 23.891 -17.999 -21.956 1.00 84.00 149 VAL A O 1
ATOM 1115 N N . THR A 1 150 ? 23.843 -15.768 -21.812 1.00 87.19 150 THR A N 1
ATOM 1116 C CA . THR A 1 150 ? 24.116 -15.584 -23.253 1.00 87.19 150 THR A CA 1
ATOM 1117 C C . THR A 1 150 ? 25.482 -16.117 -23.720 1.00 87.19 150 THR A C 1
ATOM 1119 O O . THR A 1 150 ? 25.690 -16.247 -24.926 1.00 87.19 150 THR A O 1
ATOM 1122 N N . LEU A 1 151 ? 26.397 -16.474 -22.804 1.00 86.31 151 LEU A N 1
ATOM 1123 C CA . LEU A 1 151 ? 27.652 -17.190 -23.101 1.00 86.31 151 LEU A CA 1
ATOM 1124 C C . LEU A 1 151 ? 27.530 -18.724 -23.174 1.00 86.31 151 LEU A C 1
ATOM 1126 O O . LEU A 1 151 ? 28.503 -19.363 -23.564 1.00 86.31 151 LEU A O 1
ATOM 1130 N N . GLU A 1 152 ? 26.401 -19.329 -22.784 1.00 86.75 152 GLU A N 1
ATOM 1131 C CA . GLU A 1 152 ? 26.209 -20.783 -22.913 1.00 86.75 152 GLU A CA 1
ATOM 1132 C C . GLU A 1 152 ? 26.157 -21.189 -24.398 1.00 86.75 152 GLU A C 1
ATOM 1134 O O . GLU A 1 152 ? 25.524 -20.511 -25.212 1.00 86.75 152 GLU A O 1
ATOM 1139 N N . ASN A 1 153 ? 26.809 -22.304 -24.751 1.00 90.88 153 ASN A N 1
ATOM 1140 C CA . ASN A 1 153 ? 26.949 -22.748 -26.144 1.00 90.88 153 ASN A CA 1
ATOM 1141 C C . ASN A 1 153 ? 25.592 -22.896 -26.850 1.00 90.88 153 ASN A C 1
ATOM 1143 O O . ASN A 1 153 ? 25.438 -22.380 -27.950 1.00 90.88 153 ASN A O 1
ATOM 1147 N N . ASP A 1 154 ? 24.600 -23.498 -26.195 1.00 89.75 154 ASP A N 1
ATOM 1148 C CA . ASP A 1 154 ? 23.241 -23.709 -26.715 1.00 89.75 154 ASP A CA 1
ATOM 1149 C C . ASP A 1 154 ? 22.553 -22.374 -27.098 1.00 89.75 154 ASP A C 1
ATOM 1151 O O . ASP A 1 154 ? 21.798 -22.277 -28.073 1.00 89.75 154 ASP A O 1
ATOM 1155 N N . TYR A 1 155 ? 22.841 -21.299 -26.349 1.00 90.00 155 TYR A N 1
ATOM 1156 C CA . TYR A 1 155 ? 22.341 -19.952 -26.641 1.00 90.00 155 TYR A CA 1
ATOM 1157 C C . TYR A 1 155 ? 23.092 -19.323 -27.826 1.00 90.00 155 TYR A C 1
ATOM 1159 O O . TYR A 1 155 ? 22.484 -18.683 -28.687 1.00 90.00 155 TYR A O 1
ATOM 1167 N N . ILE A 1 156 ? 24.412 -19.521 -27.898 1.00 92.19 156 ILE A N 1
ATOM 1168 C CA . ILE A 1 156 ? 25.242 -19.054 -29.017 1.00 92.19 156 ILE A CA 1
ATOM 1169 C C . ILE A 1 156 ? 24.839 -19.764 -30.318 1.00 92.19 156 ILE A C 1
ATOM 1171 O O . ILE A 1 156 ? 24.662 -19.097 -31.336 1.00 92.19 156 ILE A O 1
ATOM 1175 N N . GLU A 1 157 ? 24.622 -21.080 -30.284 1.00 95.19 157 GLU A N 1
ATOM 1176 C CA . GLU A 1 157 ? 24.144 -21.886 -31.412 1.00 95.19 157 GLU A CA 1
ATOM 1177 C C . GLU A 1 157 ? 22.778 -21.397 -31.911 1.00 95.19 157 GLU A C 1
ATOM 1179 O O . GLU A 1 157 ? 22.597 -21.181 -33.110 1.00 95.19 157 GLU A O 1
ATOM 1184 N N . SER A 1 158 ? 21.852 -21.090 -30.996 1.00 92.12 158 SER A N 1
ATOM 1185 C CA . SER A 1 158 ? 20.572 -20.453 -31.339 1.00 92.12 158 SER A CA 1
ATOM 1186 C C . SER A 1 158 ? 20.772 -19.111 -32.069 1.00 92.12 158 SER A C 1
ATOM 1188 O O . SER A 1 158 ? 20.069 -18.808 -33.035 1.00 92.12 158 SER A O 1
ATOM 1190 N N . GLY A 1 159 ? 21.767 -18.315 -31.663 1.00 91.62 159 GLY A N 1
ATOM 1191 C CA . GLY A 1 159 ? 22.164 -17.087 -32.360 1.00 91.62 159 GLY A CA 1
ATOM 1192 C C . GLY A 1 159 ? 22.751 -17.333 -33.758 1.00 91.62 159 GLY A C 1
ATOM 1193 O O . GLY A 1 159 ? 22.426 -16.606 -34.699 1.00 91.62 159 GLY A O 1
ATOM 1194 N N . TRP A 1 160 ? 23.565 -18.378 -33.925 1.00 94.75 160 TRP A N 1
ATOM 1195 C CA . TRP A 1 160 ? 24.088 -18.802 -35.230 1.00 94.75 160 TRP A CA 1
ATOM 1196 C C . TRP A 1 160 ? 22.971 -19.281 -36.161 1.00 94.75 160 TRP A C 1
ATOM 1198 O O . TRP A 1 160 ? 22.955 -18.905 -37.334 1.00 94.75 160 TRP A O 1
ATOM 1208 N N . TRP A 1 161 ? 21.998 -20.033 -35.644 1.00 95.75 161 TRP A N 1
ATOM 1209 C CA . TRP A 1 161 ? 20.810 -20.451 -36.387 1.00 95.75 161 TRP A CA 1
ATOM 1210 C C . TRP A 1 161 ? 19.976 -19.252 -36.873 1.00 95.75 161 TRP A C 1
ATOM 1212 O O . TRP A 1 161 ? 19.570 -19.225 -38.038 1.00 95.75 161 TRP A O 1
ATOM 1222 N N . ILE A 1 162 ? 19.793 -18.214 -36.042 1.00 93.94 162 ILE A N 1
ATOM 1223 C CA . ILE A 1 162 ? 19.148 -16.953 -36.458 1.00 93.94 162 ILE A CA 1
ATOM 1224 C C . ILE A 1 162 ? 19.927 -16.305 -37.611 1.00 93.94 162 ILE A C 1
ATOM 1226 O O . ILE A 1 162 ? 19.335 -15.959 -38.635 1.00 93.94 162 ILE A O 1
ATOM 1230 N N . LEU A 1 163 ? 21.249 -16.157 -37.476 1.00 93.94 163 LEU A N 1
ATOM 1231 C CA . LEU A 1 163 ? 22.087 -15.539 -38.510 1.00 93.94 163 LEU A CA 1
ATOM 1232 C C . LEU A 1 163 ? 22.062 -16.330 -39.823 1.00 93.94 163 LEU A C 1
ATOM 1234 O O . LEU A 1 163 ? 21.912 -15.723 -40.885 1.00 93.94 163 LEU A O 1
ATOM 1238 N N . LYS A 1 164 ? 22.130 -17.667 -39.758 1.00 95.44 164 LYS A N 1
ATOM 1239 C CA . LYS A 1 164 ? 22.003 -18.538 -40.932 1.00 95.44 164 LYS A CA 1
ATOM 1240 C C . LYS A 1 164 ? 20.631 -18.384 -41.589 1.00 95.44 164 LYS A C 1
ATOM 1242 O O . LYS A 1 164 ? 20.560 -18.201 -42.796 1.00 95.44 164 LYS A O 1
ATOM 1247 N N . THR A 1 165 ? 19.552 -18.363 -40.807 1.00 93.94 165 THR A N 1
ATOM 1248 C CA . THR A 1 165 ? 18.186 -18.185 -41.329 1.00 93.94 165 THR A CA 1
ATOM 1249 C C . THR A 1 165 ? 18.021 -16.837 -42.043 1.00 93.94 165 THR A C 1
ATOM 1251 O O . THR A 1 165 ? 17.397 -16.765 -43.100 1.00 93.94 165 THR A O 1
ATOM 1254 N N . LEU A 1 166 ? 18.609 -15.759 -41.511 1.00 92.25 166 LEU A N 1
ATOM 1255 C CA . LEU A 1 166 ? 18.602 -14.444 -42.164 1.00 92.25 166 LEU A CA 1
ATOM 1256 C C . LEU A 1 166 ? 19.482 -14.405 -43.426 1.00 92.25 166 LEU A C 1
ATOM 1258 O O . LEU A 1 166 ? 19.144 -13.701 -44.376 1.00 92.25 166 LEU A O 1
ATOM 1262 N N . TRP A 1 167 ? 20.588 -15.151 -43.454 1.00 93.69 167 TRP A N 1
ATOM 1263 C CA . TRP A 1 167 ? 21.432 -15.321 -44.640 1.00 93.69 167 TRP A CA 1
ATOM 1264 C C . TRP A 1 167 ? 20.715 -16.099 -45.748 1.00 93.69 167 TRP A C 1
ATOM 1266 O O . TRP A 1 167 ? 20.614 -15.597 -46.865 1.00 93.69 167 TRP A O 1
ATOM 1276 N N . ASP A 1 168 ? 20.132 -17.256 -45.425 1.00 94.50 168 ASP A N 1
ATOM 1277 C CA . ASP A 1 168 ? 19.391 -18.105 -46.367 1.00 94.50 168 ASP A CA 1
ATOM 1278 C C . ASP A 1 168 ? 18.194 -17.356 -46.997 1.00 94.50 168 ASP A C 1
ATOM 1280 O O . ASP A 1 168 ? 17.836 -17.602 -48.146 1.00 94.50 168 ASP A O 1
ATOM 1284 N N . ARG A 1 169 ? 17.600 -16.395 -46.271 1.00 92.00 169 ARG A N 1
ATOM 1285 C CA . ARG A 1 169 ? 16.522 -15.505 -46.751 1.00 92.00 169 ARG A CA 1
ATOM 1286 C C . ARG A 1 169 ? 17.008 -14.245 -47.490 1.00 92.00 169 ARG A C 1
ATOM 1288 O O . ARG A 1 169 ? 16.192 -13.394 -47.834 1.00 92.00 169 ARG A O 1
ATOM 1295 N N . GLY A 1 170 ? 18.315 -14.056 -47.689 1.00 91.50 170 GLY A N 1
ATOM 1296 C CA . GLY A 1 170 ? 18.881 -12.854 -48.325 1.00 91.50 170 GLY A CA 1
ATOM 1297 C C . GLY A 1 170 ? 18.720 -11.554 -47.515 1.00 91.50 170 GLY A C 1
ATOM 1298 O O . GLY A 1 170 ? 18.886 -10.451 -48.050 1.00 91.50 170 GLY A O 1
ATOM 1299 N N . LEU A 1 171 ? 18.391 -11.666 -46.224 1.00 90.12 171 LEU A N 1
ATOM 1300 C CA . LEU A 1 171 ? 18.185 -10.550 -45.297 1.00 90.12 171 LEU A CA 1
ATOM 1301 C C . LEU A 1 171 ? 19.489 -10.112 -44.615 1.00 90.12 171 LEU A C 1
ATOM 1303 O O . LEU A 1 171 ? 19.591 -8.958 -44.200 1.00 90.12 171 LEU A O 1
ATOM 1307 N N . LEU A 1 172 ? 20.492 -10.987 -44.519 1.00 91.31 172 LEU A N 1
ATOM 1308 C CA . LEU A 1 172 ? 21.841 -10.652 -44.058 1.00 91.31 172 LEU A CA 1
ATOM 1309 C C . LEU A 1 172 ? 22.744 -10.336 -45.261 1.00 91.31 172 LEU A C 1
ATOM 1311 O O . LEU A 1 172 ? 22.896 -11.165 -46.152 1.00 91.31 172 LEU A O 1
ATOM 1315 N N . TYR A 1 173 ? 23.358 -9.150 -45.296 1.00 86.94 173 TYR A N 1
ATOM 1316 C CA . TYR A 1 173 ? 24.248 -8.746 -46.392 1.00 86.94 173 TYR A CA 1
ATOM 1317 C C . TYR A 1 173 ? 25.443 -7.927 -45.899 1.00 86.94 173 TYR A C 1
ATOM 1319 O O . TYR A 1 173 ? 25.351 -7.185 -44.918 1.00 86.94 173 TYR A O 1
ATOM 1327 N N . GLN A 1 174 ? 26.565 -8.030 -46.610 1.00 85.88 174 GLN A N 1
ATOM 1328 C CA . GLN A 1 174 ? 27.707 -7.142 -46.427 1.00 85.88 174 GLN A CA 1
ATOM 1329 C C . GLN A 1 174 ? 27.524 -5.883 -47.284 1.00 85.88 174 GLN A C 1
ATOM 1331 O O . GLN A 1 174 ? 27.083 -5.951 -48.430 1.00 85.88 174 GLN A O 1
ATOM 1336 N N . GLY A 1 175 ? 27.871 -4.719 -46.744 1.00 78.38 175 GLY A N 1
ATOM 1337 C CA . GLY A 1 175 ? 27.851 -3.462 -47.487 1.00 78.38 175 GLY A CA 1
ATOM 1338 C C . GLY A 1 175 ? 28.848 -2.457 -46.930 1.00 78.38 175 GLY A C 1
ATOM 1339 O O . GLY A 1 175 ? 29.375 -2.634 -45.837 1.00 78.38 175 GLY A O 1
ATOM 1340 N N . MET A 1 176 ? 29.085 -1.372 -47.665 1.00 78.81 176 MET A N 1
ATOM 1341 C CA . MET A 1 176 ? 29.798 -0.202 -47.146 1.00 78.81 176 MET A CA 1
ATOM 1342 C C . MET A 1 176 ? 28.812 0.948 -46.929 1.00 78.81 176 MET A C 1
ATOM 1344 O O . MET A 1 176 ? 28.047 1.281 -47.838 1.00 78.81 176 MET A O 1
ATOM 1348 N N . ARG A 1 177 ? 28.828 1.544 -45.737 1.00 75.19 177 ARG A N 1
ATOM 1349 C CA . ARG A 1 177 ? 27.964 2.668 -45.338 1.00 75.19 177 ARG A CA 1
ATOM 1350 C C . ARG A 1 177 ? 28.746 3.654 -44.470 1.00 75.19 177 ARG A C 1
ATOM 1352 O O . ARG A 1 177 ? 29.654 3.251 -43.737 1.00 75.19 177 ARG A O 1
ATOM 1359 N N . GLY A 1 178 ? 28.372 4.927 -44.524 1.00 65.81 178 GLY A N 1
ATOM 1360 C CA . GLY A 1 178 ? 28.878 5.992 -43.667 1.00 65.81 178 GLY A CA 1
ATOM 1361 C C . GLY A 1 178 ? 28.253 5.916 -42.277 1.00 65.81 178 GLY A C 1
ATOM 1362 O O . GLY A 1 178 ? 27.336 6.665 -41.954 1.00 65.81 178 GLY A O 1
ATOM 1363 N N . HIS A 1 179 ? 28.748 5.015 -41.430 1.00 64.00 179 HIS A N 1
ATOM 1364 C CA . HIS A 1 179 ? 28.352 4.979 -40.019 1.00 64.00 179 HIS A CA 1
ATOM 1365 C C . HIS A 1 179 ? 29.111 6.012 -39.209 1.00 64.00 179 HIS A C 1
ATOM 1367 O O . HIS A 1 179 ? 30.146 6.488 -39.653 1.00 64.00 179 HIS A O 1
ATOM 1373 N N . ALA A 1 180 ? 28.654 6.275 -37.986 1.00 58.62 180 ALA A N 1
ATOM 1374 C CA . ALA A 1 180 ? 29.439 6.956 -36.965 1.00 58.62 180 ALA A CA 1
ATOM 1375 C C . ALA A 1 180 ? 30.043 5.930 -35.976 1.00 58.62 180 ALA A C 1
ATOM 1377 O O . ALA A 1 180 ? 29.525 5.799 -34.863 1.00 58.62 180 ALA A O 1
ATOM 1378 N N . PRO A 1 181 ? 31.049 5.111 -36.365 1.00 54.12 181 PRO A N 1
ATOM 1379 C CA . PRO A 1 181 ? 31.672 4.168 -35.442 1.00 54.12 181 PRO A CA 1
ATOM 1380 C C . PRO A 1 181 ? 32.346 4.890 -34.270 1.00 54.12 181 PRO A C 1
ATOM 1382 O O . PRO A 1 181 ? 32.737 6.056 -34.372 1.00 54.12 181 PRO A O 1
ATOM 1385 N N . LEU A 1 182 ? 32.554 4.158 -33.171 1.00 50.00 182 LEU A N 1
ATOM 1386 C CA . LEU A 1 182 ? 33.589 4.545 -32.220 1.00 50.00 182 LEU A CA 1
ATOM 1387 C C . LEU A 1 182 ? 34.935 4.585 -32.966 1.00 50.00 182 LEU A C 1
ATOM 1389 O O . LEU A 1 182 ? 35.281 3.593 -33.619 1.00 50.00 182 LEU A O 1
ATOM 1393 N N . PRO A 1 183 ? 35.722 5.664 -32.828 1.00 47.94 183 PRO A N 1
ATOM 1394 C CA . PRO A 1 183 ? 37.163 5.582 -33.021 1.00 47.94 183 PRO A CA 1
ATOM 1395 C C . PRO A 1 183 ? 37.702 4.468 -32.117 1.00 47.94 183 PRO A C 1
ATOM 1397 O O . PRO A 1 183 ? 37.285 4.369 -30.960 1.00 47.94 183 PRO A O 1
ATOM 1400 N N . ALA A 1 184 ? 38.582 3.607 -32.635 1.00 43.06 184 ALA A N 1
ATOM 1401 C CA . ALA A 1 184 ? 39.134 2.508 -31.841 1.00 43.06 184 ALA A CA 1
ATOM 1402 C C . ALA A 1 184 ? 39.739 3.028 -30.524 1.00 43.06 184 ALA A C 1
ATOM 1404 O O . ALA A 1 184 ? 40.383 4.077 -30.506 1.00 43.06 184 ALA A O 1
ATOM 1405 N N . MET A 1 185 ? 39.496 2.292 -29.438 1.00 43.44 185 MET A N 1
ATOM 1406 C CA . MET A 1 185 ? 39.576 2.796 -28.064 1.00 43.44 185 MET A CA 1
ATOM 1407 C C . MET A 1 185 ? 40.885 3.534 -27.738 1.00 43.44 185 MET A C 1
ATOM 1409 O O . MET A 1 185 ? 41.984 3.039 -28.002 1.00 43.44 185 MET A O 1
ATOM 1413 N N . ARG A 1 186 ? 40.765 4.712 -27.102 1.00 40.69 186 ARG A N 1
ATOM 1414 C CA . ARG A 1 186 ? 41.898 5.369 -26.438 1.00 40.69 186 ARG A CA 1
ATOM 1415 C C . ARG A 1 186 ? 42.366 4.476 -25.287 1.00 40.69 186 ARG A C 1
ATOM 1417 O O . ARG A 1 186 ? 41.726 4.444 -24.241 1.00 40.69 186 ARG A O 1
ATOM 1424 N N . HIS A 1 187 ? 43.536 3.858 -25.424 1.00 35.28 187 HIS A N 1
ATOM 1425 C CA . HIS A 1 187 ? 44.319 3.408 -24.270 1.00 35.28 187 HIS A CA 1
ATOM 1426 C C . HIS A 1 187 ? 44.931 4.623 -23.544 1.00 35.28 187 HIS A C 1
ATOM 1428 O O . HIS A 1 187 ? 46.144 4.805 -23.550 1.00 35.28 187 HIS A O 1
ATOM 1434 N N . GLN A 1 188 ? 44.096 5.488 -22.957 1.00 25.92 188 GLN A N 1
ATOM 1435 C CA . GLN A 1 188 ? 44.519 6.522 -22.005 1.00 25.92 188 GLN A CA 1
ATOM 1436 C C . GLN A 1 188 ? 43.321 7.000 -21.158 1.00 25.92 188 GLN A C 1
ATOM 1438 O O . GLN A 1 188 ? 42.268 7.303 -21.724 1.00 25.92 188 GLN A O 1
ATOM 1443 N N . PRO A 1 189 ? 43.452 7.084 -19.820 1.00 31.05 189 PRO A N 1
ATOM 1444 C CA . PRO A 1 189 ? 42.318 7.319 -18.930 1.00 31.05 189 PRO A CA 1
ATOM 1445 C C . PRO A 1 189 ? 41.987 8.811 -18.785 1.00 31.05 189 PRO A C 1
ATOM 1447 O O . PRO A 1 189 ? 42.636 9.522 -18.021 1.00 31.05 189 PRO A O 1
ATOM 1450 N N . GLN A 1 190 ? 40.929 9.282 -19.453 1.00 25.77 190 GLN A N 1
ATOM 1451 C CA . GLN A 1 190 ? 40.258 10.545 -19.112 1.00 25.77 190 GLN A CA 1
ATOM 1452 C C . GLN A 1 190 ? 38.726 10.383 -19.181 1.00 25.77 190 GLN A C 1
ATOM 1454 O O . GLN A 1 190 ? 38.173 9.997 -20.205 1.00 25.77 190 GLN A O 1
ATOM 1459 N N . LEU A 1 191 ? 38.057 10.655 -18.054 1.00 30.62 191 LEU A N 1
ATOM 1460 C CA . LEU A 1 191 ? 36.594 10.659 -17.861 1.00 30.62 191 LEU A CA 1
ATOM 1461 C C . LEU A 1 191 ? 35.948 11.874 -18.566 1.00 30.62 191 LEU A C 1
ATOM 1463 O O . LEU A 1 191 ? 36.577 12.934 -18.573 1.00 30.62 191 LEU A O 1
ATOM 1467 N N . PRO A 1 192 ? 34.708 11.784 -19.109 1.00 33.09 192 PRO A N 1
ATOM 1468 C CA . PRO A 1 192 ? 33.476 11.341 -18.419 1.00 33.09 192 PRO A CA 1
ATOM 1469 C C . PRO A 1 192 ? 32.789 10.096 -19.047 1.00 33.09 192 PRO A C 1
ATOM 1471 O O . PRO A 1 192 ? 33.366 9.472 -19.926 1.00 33.09 192 PRO A O 1
ATOM 1474 N N . ARG A 1 193 ? 31.645 9.543 -18.583 1.00 44.97 193 ARG A N 1
ATOM 1475 C CA . ARG A 1 193 ? 30.582 9.913 -17.599 1.00 44.97 193 ARG A CA 1
ATOM 1476 C C . ARG A 1 193 ? 29.400 10.819 -18.060 1.00 44.97 193 ARG A C 1
ATOM 1478 O O . ARG A 1 193 ? 29.009 11.720 -17.304 1.00 44.97 193 ARG A O 1
ATOM 1485 N N . ALA A 1 194 ? 28.731 10.481 -19.170 1.00 27.34 194 ALA A N 1
ATOM 1486 C CA . ALA A 1 194 ? 27.366 10.899 -19.535 1.00 27.34 194 ALA A CA 1
ATOM 1487 C C . ALA A 1 194 ? 26.420 9.694 -19.787 1.00 27.34 194 ALA A C 1
ATOM 1489 O O . ALA A 1 194 ? 26.832 8.538 -19.814 1.00 27.34 194 ALA A O 1
ATOM 1490 N N . GLY A 1 195 ? 25.110 9.962 -19.876 1.00 30.70 195 GLY A N 1
ATOM 1491 C CA . GLY A 1 195 ? 24.069 8.946 -20.107 1.00 30.70 195 GLY A CA 1
ATOM 1492 C C . GLY A 1 195 ? 23.789 8.669 -21.596 1.00 30.70 195 GLY A C 1
ATOM 1493 O O . GLY A 1 195 ? 24.443 9.249 -22.458 1.00 30.70 195 GLY A O 1
ATOM 1494 N N . PRO A 1 196 ? 22.788 7.827 -21.925 1.00 31.64 196 PRO A N 1
ATOM 1495 C CA . PRO A 1 196 ? 22.563 7.376 -23.295 1.00 31.64 196 PRO A CA 1
ATOM 1496 C C . PRO A 1 196 ? 22.300 8.523 -24.279 1.00 31.64 196 PRO A C 1
ATOM 1498 O O . PRO A 1 196 ? 21.317 9.248 -24.140 1.00 31.64 196 PRO A O 1
ATOM 1501 N N . GLY A 1 197 ? 23.171 8.643 -25.286 1.00 36.84 197 GLY A N 1
ATOM 1502 C CA . GLY A 1 197 ? 22.915 9.310 -26.570 1.00 36.84 197 GLY A CA 1
ATOM 1503 C C . GLY A 1 197 ? 22.639 10.818 -26.565 1.00 36.84 197 GLY A C 1
ATOM 1504 O O . GLY A 1 197 ? 22.379 11.369 -27.633 1.00 36.84 197 GLY A O 1
ATOM 1505 N N . LEU A 1 198 ? 22.682 11.501 -25.418 1.00 35.03 198 LEU A N 1
ATOM 1506 C CA . LEU A 1 198 ? 22.464 12.948 -25.373 1.00 35.03 198 LEU A CA 1
ATOM 1507 C C . LEU A 1 198 ? 23.617 13.683 -26.077 1.00 35.03 198 LEU A C 1
ATOM 1509 O O . LEU A 1 198 ? 24.782 13.375 -25.813 1.00 35.03 198 LEU A O 1
ATOM 1513 N N . PRO A 1 199 ? 23.330 14.668 -26.947 1.00 40.03 199 PRO A N 1
ATOM 1514 C CA . PRO A 1 199 ? 24.377 15.398 -27.637 1.00 40.03 199 PRO A CA 1
ATOM 1515 C C . PRO A 1 199 ? 25.148 16.282 -26.655 1.00 40.03 199 PRO A C 1
ATOM 1517 O O . PRO A 1 199 ? 24.626 17.270 -26.128 1.00 40.03 199 PRO A O 1
ATOM 1520 N N . GLY A 1 200 ? 26.418 15.945 -26.447 1.00 45.59 200 GLY A N 1
ATOM 1521 C CA . GLY A 1 200 ? 27.372 16.839 -25.811 1.00 45.59 200 GLY A CA 1
ATOM 1522 C C . GLY A 1 200 ? 27.533 18.123 -26.629 1.00 45.59 200 GLY A C 1
ATOM 1523 O O . GLY A 1 200 ? 27.425 18.138 -27.859 1.00 45.59 200 GLY A O 1
ATOM 1524 N N . ARG A 1 201 ? 27.789 19.226 -25.929 1.00 49.69 201 ARG A N 1
ATOM 1525 C CA . ARG A 1 201 ? 28.058 20.531 -26.533 1.00 49.69 201 ARG A CA 1
ATOM 1526 C C . ARG A 1 201 ? 29.562 20.684 -26.747 1.00 49.69 201 ARG A C 1
ATOM 1528 O O . ARG A 1 201 ? 30.260 21.119 -25.839 1.00 49.69 201 ARG A O 1
ATOM 1535 N N . HIS A 1 202 ? 30.045 20.340 -27.939 1.00 59.88 202 HIS A N 1
ATOM 1536 C CA . HIS A 1 202 ? 31.413 20.660 -28.356 1.00 59.88 202 HIS A CA 1
ATOM 1537 C C . HIS A 1 202 ? 31.417 21.989 -29.121 1.00 59.88 202 HIS A C 1
ATOM 1539 O O . HIS A 1 202 ? 30.500 22.269 -29.899 1.00 59.88 202 HIS A O 1
ATOM 1545 N N . ALA A 1 203 ? 32.447 22.807 -28.910 1.00 59.47 203 ALA A N 1
ATOM 1546 C CA . ALA A 1 203 ? 32.748 23.921 -29.799 1.00 59.47 203 ALA A CA 1
ATOM 1547 C C . ALA A 1 203 ? 33.452 23.360 -31.042 1.00 59.47 203 ALA A C 1
ATOM 1549 O O . ALA A 1 203 ? 34.538 22.799 -30.918 1.00 59.47 203 ALA A O 1
ATOM 1550 N N . ASP A 1 204 ? 32.828 23.471 -32.216 1.00 63.91 204 ASP A N 1
ATOM 1551 C CA . ASP A 1 204 ? 33.435 23.069 -33.489 1.00 63.91 204 ASP A CA 1
ATOM 1552 C C . ASP A 1 204 ? 33.773 24.325 -34.321 1.00 63.91 204 ASP A C 1
ATOM 1554 O O . ASP A 1 204 ? 32.938 25.237 -34.428 1.00 63.91 204 ASP A O 1
ATOM 1558 N N . PRO A 1 205 ? 34.979 24.415 -34.917 1.00 63.41 205 PRO A N 1
ATOM 1559 C CA . PRO A 1 205 ? 35.394 25.580 -35.693 1.00 63.41 205 PRO A CA 1
ATOM 1560 C C . PRO A 1 205 ? 34.638 25.674 -37.026 1.00 63.41 205 PRO A C 1
ATOM 1562 O O . PRO A 1 205 ? 34.548 24.710 -37.788 1.00 63.41 205 PRO A O 1
ATOM 1565 N N . SER A 1 206 ? 34.118 26.863 -37.344 1.00 64.50 206 SER A N 1
ATOM 1566 C CA . SER A 1 206 ? 33.519 27.156 -38.646 1.00 64.50 206 SER A CA 1
ATOM 1567 C C . SER A 1 206 ? 34.536 27.768 -39.594 1.00 64.50 206 SER A C 1
ATOM 1569 O O . SER A 1 206 ? 34.874 28.945 -39.447 1.00 64.50 206 SER A O 1
ATOM 1571 N N . VAL A 1 207 ? 34.956 27.012 -40.608 1.00 64.50 207 VAL A N 1
ATOM 1572 C CA . VAL A 1 207 ? 35.919 27.493 -41.606 1.00 64.50 207 VAL A CA 1
ATOM 1573 C C . VAL A 1 207 ? 35.336 27.510 -43.017 1.00 64.50 207 VAL A C 1
ATOM 1575 O O . VAL A 1 207 ? 34.641 26.582 -43.443 1.00 64.50 207 VAL A O 1
ATOM 1578 N N . PHE A 1 208 ? 35.620 28.595 -43.729 1.00 64.56 208 PHE A N 1
ATOM 1579 C CA . PHE A 1 208 ? 35.405 28.744 -45.161 1.00 64.56 208 PHE A CA 1
ATOM 1580 C C . PHE A 1 208 ? 36.758 28.633 -45.859 1.00 64.56 208 PHE A C 1
ATOM 1582 O O . PHE A 1 208 ? 37.735 29.245 -45.431 1.00 64.56 208 PHE A O 1
ATOM 1589 N N . VAL A 1 209 ? 36.810 27.814 -46.903 1.00 63.16 209 VAL A N 1
ATOM 1590 C CA . VAL A 1 209 ? 38.035 27.363 -47.560 1.00 63.16 209 VAL A CA 1
ATOM 1591 C C . VAL A 1 209 ? 37.976 27.721 -49.038 1.00 63.16 209 VAL A C 1
ATOM 1593 O O . VAL A 1 209 ? 37.002 27.392 -49.724 1.00 63.16 209 VAL A O 1
ATOM 1596 N N . LYS A 1 210 ? 39.024 28.395 -49.509 1.00 62.50 210 LYS A N 1
ATOM 1597 C CA . LYS A 1 210 ? 39.221 28.789 -50.899 1.00 62.50 210 LYS A CA 1
ATOM 1598 C C . LYS A 1 210 ? 39.699 27.582 -51.712 1.00 62.50 210 LYS A C 1
ATOM 1600 O O . LYS A 1 210 ? 40.663 26.924 -51.332 1.00 62.50 210 LYS A O 1
ATOM 1605 N N . PHE A 1 211 ? 39.032 27.314 -52.826 1.00 67.00 211 PHE A N 1
ATOM 1606 C CA . PHE A 1 211 ? 39.443 26.370 -53.863 1.00 67.00 211 PHE A CA 1
ATOM 1607 C C . PHE A 1 211 ? 39.639 27.150 -55.168 1.00 67.00 211 PHE A C 1
ATOM 1609 O O . PHE A 1 211 ? 38.832 28.023 -55.505 1.00 67.00 211 PHE A O 1
ATOM 1616 N N . SER A 1 212 ? 40.707 26.845 -55.900 1.00 61.56 212 SER A N 1
ATOM 1617 C CA . SER A 1 212 ? 41.033 27.492 -57.177 1.00 61.56 212 SER A CA 1
ATOM 1618 C C . SER A 1 212 ? 40.590 26.611 -58.341 1.00 61.56 212 SER A C 1
ATOM 1620 O O . SER A 1 212 ? 40.826 25.403 -58.317 1.00 61.56 212 SER A O 1
ATOM 1622 N N . SER A 1 213 ? 39.951 27.194 -59.357 1.00 60.41 213 SER A N 1
ATOM 1623 C CA . SER A 1 213 ? 39.695 26.495 -60.623 1.00 60.41 213 SER A CA 1
ATOM 1624 C C . SER A 1 213 ? 41.011 26.186 -61.350 1.00 60.41 213 SER A C 1
ATOM 1626 O O . SER A 1 213 ? 41.981 26.937 -61.239 1.00 60.41 213 SER A O 1
ATOM 1628 N N . SER A 1 214 ? 41.064 25.065 -62.076 1.00 54.31 214 SER A N 1
ATOM 1629 C CA . SER A 1 214 ? 42.219 24.746 -62.926 1.00 54.31 214 SER A CA 1
ATOM 1630 C C . SER A 1 214 ? 42.203 25.633 -64.186 1.00 54.31 214 SER A C 1
ATOM 1632 O O . SER A 1 214 ? 41.137 25.772 -64.792 1.00 54.31 214 SER A O 1
ATOM 1634 N N . PRO A 1 215 ? 43.339 26.208 -64.633 1.00 45.34 215 PRO A N 1
ATOM 1635 C CA . PRO A 1 215 ? 43.385 27.216 -65.705 1.00 45.34 215 PRO A CA 1
ATOM 1636 C C . PRO A 1 215 ? 43.105 26.695 -67.134 1.00 45.34 215 PRO A C 1
ATOM 1638 O O . PRO A 1 215 ? 43.340 27.406 -68.105 1.00 45.34 215 PRO A O 1
ATOM 1641 N N . GLN A 1 216 ? 42.612 25.465 -67.302 1.00 41.91 216 GLN A N 1
ATOM 1642 C CA . GLN A 1 216 ? 42.492 24.778 -68.599 1.00 41.91 216 GLN A CA 1
ATOM 1643 C C . GLN A 1 216 ? 41.127 24.940 -69.309 1.00 41.91 216 GLN A C 1
ATOM 1645 O O . GLN A 1 216 ? 40.782 24.119 -70.158 1.00 41.91 216 GLN A O 1
ATOM 1650 N N . VAL A 1 217 ? 40.333 25.973 -68.994 1.00 37.12 217 VAL A N 1
ATOM 1651 C CA . VAL A 1 217 ? 39.048 26.243 -69.677 1.00 37.12 217 VAL A CA 1
ATOM 1652 C C . VAL A 1 217 ? 39.105 27.579 -70.434 1.00 37.12 217 VAL A C 1
ATOM 1654 O O . VAL A 1 217 ? 39.034 28.636 -69.804 1.00 37.12 217 VAL A O 1
ATOM 1657 N N . PRO A 1 218 ? 39.213 27.571 -71.776 1.00 39.06 218 PRO A N 1
ATOM 1658 C CA . PRO A 1 218 ? 39.347 28.792 -72.565 1.00 39.06 218 PRO A CA 1
ATOM 1659 C C . PRO A 1 218 ? 37.978 29.431 -72.864 1.00 39.06 218 PRO A C 1
ATOM 1661 O O . PRO A 1 218 ? 37.359 29.110 -73.874 1.00 39.06 218 PRO A O 1
ATOM 1664 N N . ALA A 1 219 ? 37.518 30.347 -72.000 1.00 37.09 219 ALA A N 1
ATOM 1665 C CA . ALA A 1 219 ? 36.475 31.338 -72.342 1.00 37.09 219 ALA A CA 1
ATOM 1666 C C . ALA A 1 219 ? 36.325 32.497 -71.333 1.00 37.09 219 ALA A C 1
ATOM 1668 O O . ALA A 1 219 ? 35.918 33.589 -71.722 1.00 37.09 219 ALA A O 1
ATOM 1669 N N . HIS A 1 220 ? 36.618 32.281 -70.045 1.00 37.75 220 HIS A N 1
ATOM 1670 C CA . HIS A 1 220 ? 36.312 33.239 -68.972 1.00 37.75 220 HIS A CA 1
ATOM 1671 C C . HIS A 1 220 ? 37.446 33.333 -67.935 1.00 37.75 220 HIS A C 1
ATOM 1673 O O . HIS A 1 220 ? 38.171 32.352 -67.760 1.00 37.75 220 HIS A O 1
ATOM 1679 N N . PRO A 1 221 ? 37.613 34.484 -67.244 1.00 38.16 221 PRO A N 1
ATOM 1680 C CA . PRO A 1 221 ? 38.647 34.655 -66.223 1.00 38.16 221 PRO A CA 1
ATOM 1681 C C . PRO A 1 221 ? 38.492 33.600 -65.127 1.00 38.16 221 PRO A C 1
ATOM 1683 O O . PRO A 1 221 ? 37.409 33.455 -64.561 1.00 38.16 221 PRO A O 1
ATOM 1686 N N . SER A 1 222 ? 39.574 32.868 -64.846 1.00 41.38 222 SER A N 1
ATOM 1687 C CA . SER A 1 222 ? 39.608 31.717 -63.938 1.00 41.38 222 SER A CA 1
ATOM 1688 C C . SER A 1 222 ? 39.100 32.094 -62.543 1.00 41.38 222 SER A C 1
ATOM 1690 O O . SER A 1 222 ? 39.800 32.793 -61.804 1.00 41.38 222 SER A O 1
ATOM 1692 N N . PRO A 1 223 ? 37.892 31.658 -62.144 1.00 42.22 223 PRO A N 1
ATOM 1693 C CA . PRO A 1 223 ? 37.326 32.115 -60.895 1.00 42.22 223 PRO A CA 1
ATOM 1694 C C . PRO A 1 223 ? 37.947 31.362 -59.713 1.00 42.22 223 PRO A C 1
ATOM 1696 O O . PRO A 1 223 ? 38.196 30.153 -59.757 1.00 42.22 223 PRO A O 1
ATOM 1699 N N . THR A 1 224 ? 38.203 32.087 -58.629 1.00 42.97 224 THR A N 1
ATOM 1700 C CA . THR A 1 224 ? 38.543 31.504 -57.326 1.00 42.97 224 THR A CA 1
ATOM 1701 C C . THR A 1 224 ? 37.284 31.416 -56.465 1.00 42.97 224 THR A C 1
ATOM 1703 O O . THR A 1 224 ? 36.342 32.189 -56.621 1.00 42.97 224 THR A O 1
ATOM 1706 N N . HIS A 1 225 ? 37.195 30.436 -55.569 1.00 49.03 225 HIS A N 1
ATOM 1707 C CA . HIS A 1 225 ? 35.907 30.096 -54.958 1.00 49.03 225 HIS A CA 1
ATOM 1708 C C . HIS A 1 225 ? 36.019 29.835 -53.471 1.00 49.03 225 HIS A C 1
ATOM 1710 O O . HIS A 1 225 ? 36.847 29.035 -53.055 1.00 49.03 225 HIS A O 1
ATOM 1716 N N . TRP A 1 226 ? 35.132 30.425 -52.670 1.00 42.75 226 TRP A N 1
ATOM 1717 C CA . TRP A 1 226 ? 35.055 30.130 -51.242 1.00 42.75 226 TRP A CA 1
ATOM 1718 C C . TRP A 1 226 ? 33.926 29.142 -50.963 1.00 42.75 226 TRP A C 1
ATOM 1720 O O . TRP A 1 226 ? 32.743 29.424 -51.154 1.00 42.75 226 TRP A O 1
ATOM 1730 N N . THR A 1 227 ? 34.304 27.963 -50.486 1.00 36.97 227 THR A N 1
ATOM 1731 C CA . THR A 1 227 ? 33.385 26.906 -50.053 1.00 36.97 227 THR A CA 1
ATOM 1732 C C . THR A 1 227 ? 33.364 26.848 -48.528 1.00 36.97 227 THR A C 1
ATOM 1734 O O . THR A 1 227 ? 34.220 27.429 -47.864 1.00 36.97 227 THR A O 1
ATOM 1737 N N . SER A 1 228 ? 32.397 26.154 -47.931 1.00 38.03 228 SER A N 1
ATOM 1738 C CA . SER A 1 228 ? 32.426 25.908 -46.489 1.00 38.03 228 SER A CA 1
ATOM 1739 C C . SER A 1 228 ? 32.874 24.480 -46.198 1.00 38.03 228 SER A C 1
ATOM 1741 O O . SER A 1 228 ? 32.217 23.540 -46.638 1.00 38.03 228 SER A O 1
ATOM 1743 N N . ALA A 1 229 ? 33.904 24.310 -45.360 1.00 36.50 229 ALA A N 1
ATOM 1744 C CA . ALA A 1 229 ? 34.144 23.037 -44.660 1.00 36.50 229 ALA A CA 1
ATOM 1745 C C . ALA A 1 229 ? 33.128 22.816 -43.512 1.00 36.50 229 ALA A C 1
ATOM 1747 O O . ALA A 1 229 ? 33.173 21.835 -42.765 1.00 36.50 229 ALA A O 1
ATOM 1748 N N . ALA A 1 230 ? 32.226 23.784 -43.335 1.00 38.59 230 ALA A N 1
ATOM 1749 C CA . ALA A 1 230 ? 31.195 23.858 -42.323 1.00 38.59 230 ALA A CA 1
ATOM 1750 C C . ALA A 1 230 ? 29.792 23.861 -42.957 1.00 38.59 230 ALA A C 1
ATOM 1752 O O . ALA A 1 230 ? 29.027 24.820 -42.833 1.00 38.59 230 ALA A O 1
ATOM 1753 N N . SER A 1 231 ? 29.417 22.763 -43.616 1.00 30.58 231 SER A N 1
ATOM 1754 C CA . SER A 1 231 ? 28.008 22.411 -43.849 1.00 30.58 231 SER A CA 1
ATOM 1755 C C . SER A 1 231 ? 27.814 20.884 -43.870 1.00 30.58 231 SER A C 1
ATOM 1757 O O . SER A 1 231 ? 28.789 20.156 -44.060 1.00 30.58 231 SER A O 1
ATOM 1759 N N . PRO A 1 232 ? 26.611 20.392 -43.518 1.00 31.80 232 PRO A N 1
ATOM 1760 C CA . PRO A 1 232 ? 26.450 19.096 -42.849 1.00 31.80 232 PRO A CA 1
ATOM 1761 C C . PRO A 1 232 ? 26.047 17.964 -43.811 1.00 31.80 232 PRO A C 1
ATOM 1763 O O . PRO A 1 232 ? 25.839 18.240 -44.983 1.00 31.80 232 PRO A O 1
ATOM 1766 N N . PRO A 1 233 ? 25.833 16.739 -43.292 1.00 26.59 233 PRO A N 1
ATOM 1767 C CA . PRO A 1 233 ? 24.808 15.806 -43.770 1.00 26.59 233 PRO A CA 1
ATOM 1768 C C . PRO A 1 233 ? 23.483 15.988 -43.008 1.00 26.59 233 PRO A C 1
ATOM 1770 O O . PRO A 1 233 ? 23.488 16.363 -41.828 1.00 26.59 233 PRO A O 1
ATOM 1773 N N . SER A 1 234 ? 22.340 15.754 -43.651 1.00 23.14 234 SER A N 1
ATOM 1774 C CA . SER A 1 234 ? 21.038 16.292 -43.233 1.00 23.14 234 SER A CA 1
ATOM 1775 C C . SER A 1 234 ? 20.279 15.509 -42.143 1.00 23.14 234 SER A C 1
ATOM 1777 O O . SER A 1 234 ? 19.099 15.192 -42.263 1.00 23.14 234 SER A O 1
ATOM 1779 N N . CYS A 1 235 ? 20.889 15.353 -40.963 1.00 22.97 235 CYS A N 1
ATOM 1780 C CA . CYS A 1 235 ? 20.107 15.325 -39.722 1.00 22.97 235 CYS A CA 1
ATOM 1781 C C . CYS A 1 235 ? 20.794 16.129 -38.604 1.00 22.97 235 CYS A C 1
ATOM 1783 O O . CYS A 1 235 ? 21.982 15.954 -38.328 1.00 22.97 235 CYS A O 1
ATOM 1785 N N . TRP A 1 236 ? 20.014 17.000 -37.949 1.00 22.98 236 TRP A N 1
ATOM 1786 C CA . TRP A 1 236 ? 20.414 17.959 -36.903 1.00 22.98 236 TRP A CA 1
ATOM 1787 C C . TRP A 1 236 ? 21.368 19.094 -37.341 1.00 22.98 236 TRP A C 1
ATOM 1789 O O . TRP A 1 236 ? 22.339 18.913 -38.071 1.00 22.98 236 TRP A O 1
ATOM 1799 N N . ARG A 1 237 ? 21.071 20.314 -36.869 1.00 24.25 237 ARG A N 1
ATOM 1800 C CA . ARG A 1 237 ? 21.759 21.562 -37.251 1.00 24.25 237 ARG A CA 1
ATOM 1801 C C . ARG A 1 237 ? 23.267 21.538 -36.934 1.00 24.25 237 ARG A C 1
ATOM 1803 O O . ARG A 1 237 ? 23.641 21.491 -35.766 1.00 24.25 237 ARG A O 1
ATOM 1810 N N . GLY A 1 238 ? 24.102 21.780 -37.950 1.00 33.91 238 GLY A N 1
ATOM 1811 C CA . GLY A 1 238 ? 25.324 22.585 -37.782 1.00 33.91 238 GLY A CA 1
ATOM 1812 C C . GLY A 1 238 ? 26.678 21.888 -37.590 1.00 33.91 238 GLY A C 1
ATOM 1813 O O . GLY A 1 238 ? 27.558 22.511 -37.005 1.00 33.91 238 GLY A O 1
ATOM 1814 N N . ARG A 1 239 ? 26.894 20.662 -38.089 1.00 41.09 239 ARG A N 1
ATOM 1815 C CA . ARG A 1 239 ? 28.216 19.993 -38.010 1.00 41.09 239 ARG A CA 1
ATOM 1816 C C . ARG A 1 239 ? 29.269 20.695 -38.884 1.00 41.09 239 ARG A C 1
ATOM 1818 O O . ARG A 1 239 ? 29.003 20.975 -40.052 1.00 41.09 239 ARG A O 1
ATOM 1825 N N . ARG A 1 240 ? 30.467 20.932 -38.334 1.00 58.25 240 ARG A N 1
ATOM 1826 C CA . ARG A 1 240 ? 31.610 21.605 -38.994 1.00 58.25 240 ARG A CA 1
ATOM 1827 C C . ARG A 1 240 ? 32.870 20.760 -38.786 1.00 58.25 240 ARG A C 1
ATOM 1829 O O . ARG A 1 240 ? 33.097 20.301 -37.667 1.00 58.25 240 ARG A O 1
ATOM 1836 N N . ARG A 1 241 ? 33.613 20.435 -39.853 1.00 67.81 241 ARG A N 1
ATOM 1837 C CA . ARG A 1 241 ? 34.597 19.331 -39.818 1.00 67.81 241 ARG A CA 1
ATOM 1838 C C . ARG A 1 241 ? 35.844 19.602 -40.685 1.00 67.81 241 ARG A C 1
ATOM 1840 O O . ARG A 1 241 ? 35.952 19.016 -41.756 1.00 67.81 241 ARG A O 1
ATOM 1847 N N . PRO A 1 242 ? 36.801 20.446 -40.254 1.00 73.38 242 PRO A N 1
ATOM 1848 C CA . PRO A 1 242 ? 38.030 20.687 -41.023 1.00 73.38 242 PRO A CA 1
ATOM 1849 C C . PRO A 1 242 ? 38.795 19.396 -41.362 1.00 73.38 242 PRO A C 1
ATOM 1851 O O . PRO A 1 242 ? 39.251 19.238 -42.491 1.00 73.38 242 PRO A O 1
ATOM 1854 N N . TRP A 1 243 ? 38.841 18.424 -40.446 1.00 76.81 243 TRP A N 1
ATOM 1855 C CA . TRP A 1 243 ? 39.458 17.113 -40.668 1.00 76.81 243 TRP A CA 1
ATOM 1856 C C . TRP A 1 243 ? 38.890 16.283 -41.834 1.00 76.81 243 TRP A C 1
ATOM 1858 O O . TRP A 1 243 ? 39.549 15.334 -42.255 1.00 76.81 243 TRP A O 1
ATOM 1868 N N . THR A 1 244 ? 37.717 16.597 -42.402 1.00 80.06 244 THR A N 1
ATOM 1869 C CA . THR A 1 244 ? 37.235 15.893 -43.611 1.00 80.06 244 THR A CA 1
ATOM 1870 C C . THR A 1 244 ? 37.816 16.457 -44.909 1.00 80.06 244 THR A C 1
ATOM 1872 O O . THR A 1 244 ? 37.749 15.782 -45.934 1.00 80.06 244 THR A O 1
ATOM 1875 N N . LEU A 1 245 ? 38.438 17.644 -44.880 1.00 78.31 245 LEU A N 1
ATOM 1876 C CA . LEU A 1 245 ? 38.988 18.309 -46.068 1.00 78.31 245 LEU A CA 1
ATOM 1877 C C . LEU A 1 245 ? 40.024 17.471 -46.847 1.00 78.31 245 LEU A C 1
ATOM 1879 O O . LEU A 1 245 ? 39.930 17.474 -48.074 1.00 78.31 245 LEU A O 1
ATOM 1883 N N . PRO A 1 246 ? 40.941 16.701 -46.219 1.00 80.12 246 PRO A N 1
ATOM 1884 C CA . PRO A 1 246 ? 41.860 15.823 -46.953 1.00 80.12 246 PRO A CA 1
ATOM 1885 C C . PRO A 1 246 ? 41.192 14.613 -47.634 1.00 80.12 246 PRO A C 1
ATOM 1887 O O . PRO A 1 246 ? 41.835 13.913 -48.405 1.00 80.12 246 PRO A O 1
ATOM 1890 N N . GLY A 1 247 ? 39.902 14.360 -47.376 1.00 80.88 247 GLY A N 1
ATOM 1891 C CA . GLY A 1 247 ? 39.087 13.381 -48.107 1.00 80.88 247 GLY A CA 1
ATOM 1892 C C . GLY A 1 247 ? 38.263 13.979 -49.251 1.00 80.88 247 GLY A C 1
ATOM 1893 O O . GLY A 1 247 ? 37.333 13.327 -49.724 1.00 80.88 247 GLY A O 1
ATOM 1894 N N . ASN A 1 248 ? 38.522 15.229 -49.653 1.00 85.75 248 ASN A N 1
ATOM 1895 C CA . ASN A 1 248 ? 37.736 15.911 -50.678 1.00 85.75 248 ASN A CA 1
ATOM 1896 C C . ASN A 1 248 ? 37.895 15.270 -52.061 1.00 85.75 248 ASN A C 1
ATOM 1898 O O . ASN A 1 248 ? 39.014 15.166 -52.551 1.00 85.75 248 ASN A O 1
ATOM 1902 N N . THR A 1 249 ? 36.783 14.946 -52.728 1.00 85.88 249 THR A N 1
ATOM 1903 C CA . THR A 1 249 ? 36.810 14.420 -54.107 1.00 85.88 249 THR A CA 1
ATOM 1904 C C . THR A 1 249 ? 35.890 15.137 -55.097 1.00 85.88 249 THR A C 1
ATOM 1906 O O . THR A 1 249 ? 36.021 14.924 -56.302 1.00 85.88 249 THR A O 1
ATOM 1909 N N . ALA A 1 250 ? 34.995 16.010 -54.623 1.00 84.81 250 ALA A N 1
ATOM 1910 C CA . ALA A 1 250 ? 34.178 16.880 -55.471 1.00 84.81 250 ALA A CA 1
ATOM 1911 C C . ALA A 1 250 ? 33.655 18.124 -54.726 1.00 84.81 250 ALA A C 1
ATOM 1913 O O . ALA A 1 250 ? 33.701 18.202 -53.491 1.00 84.81 250 ALA A O 1
ATOM 1914 N N . LEU A 1 251 ? 33.091 19.067 -55.487 1.00 81.31 251 LEU A N 1
ATOM 1915 C CA . LEU A 1 251 ? 32.274 20.176 -54.982 1.00 81.31 251 LEU A CA 1
ATOM 1916 C C . LEU A 1 251 ? 30.847 20.060 -55.535 1.00 81.31 251 LEU A C 1
ATOM 1918 O O . LEU A 1 251 ? 30.652 19.985 -56.747 1.00 81.31 251 LEU A O 1
ATOM 1922 N N . ALA A 1 252 ? 29.843 20.052 -54.658 1.00 79.88 252 ALA A N 1
ATOM 1923 C CA . ALA A 1 252 ? 28.436 19.973 -55.045 1.00 79.88 252 ALA A CA 1
ATOM 1924 C C . ALA A 1 252 ? 27.790 21.363 -55.143 1.00 79.88 252 ALA A C 1
ATOM 1926 O O . ALA A 1 252 ? 27.916 22.172 -54.220 1.00 79.88 252 ALA A O 1
ATOM 1927 N N . VAL A 1 253 ? 27.056 21.614 -56.232 1.00 76.38 253 VAL A N 1
ATOM 1928 C CA . VAL A 1 253 ? 26.352 22.878 -56.508 1.00 76.38 253 VAL A CA 1
ATOM 1929 C C . VAL A 1 253 ? 24.980 22.635 -57.152 1.00 76.38 253 VAL A C 1
ATOM 1931 O O . VAL A 1 253 ? 24.803 21.708 -57.937 1.00 76.38 253 VAL A O 1
ATOM 1934 N N . ASP A 1 254 ? 23.983 23.455 -56.816 1.00 76.00 254 ASP A N 1
ATOM 1935 C CA . ASP A 1 254 ? 22.655 23.409 -57.447 1.00 76.00 254 ASP A CA 1
ATOM 1936 C C . ASP A 1 254 ? 22.699 24.102 -58.817 1.00 76.00 254 ASP A C 1
ATOM 1938 O O . ASP A 1 254 ? 23.031 25.285 -58.896 1.00 76.00 254 ASP A O 1
ATOM 1942 N N . ARG A 1 255 ? 22.312 23.388 -59.885 1.00 76.88 255 ARG A N 1
ATOM 1943 C CA . ARG A 1 255 ? 22.253 23.913 -61.264 1.00 76.88 255 ARG A CA 1
ATOM 1944 C C . ARG A 1 255 ? 21.444 25.207 -61.371 1.00 76.88 255 ARG A C 1
ATOM 1946 O O . ARG A 1 255 ? 21.831 26.109 -62.109 1.00 76.88 255 ARG A O 1
ATOM 1953 N N . ASN A 1 256 ? 20.336 25.293 -60.637 1.00 74.56 256 ASN A N 1
ATOM 1954 C CA . ASN A 1 256 ? 19.370 26.385 -60.747 1.00 74.56 256 ASN A CA 1
ATOM 1955 C C . ASN A 1 256 ? 19.710 27.576 -59.842 1.00 74.56 256 ASN A C 1
ATOM 1957 O O . ASN A 1 256 ? 19.114 28.649 -59.969 1.00 74.56 256 ASN A O 1
ATOM 1961 N N . ARG A 1 257 ? 20.670 27.414 -58.926 1.00 73.00 257 ARG A N 1
ATOM 1962 C CA . ARG A 1 257 ? 21.023 28.439 -57.947 1.00 73.00 257 ARG A CA 1
ATOM 1963 C C . ARG A 1 257 ? 21.956 29.473 -58.565 1.00 73.00 257 ARG A C 1
ATOM 1965 O O . ARG A 1 257 ? 23.035 29.153 -59.055 1.00 73.00 257 ARG A O 1
ATOM 1972 N N . SER A 1 258 ? 21.544 30.735 -58.497 1.00 68.31 258 SER A N 1
ATOM 1973 C CA . SER A 1 258 ? 22.400 31.869 -58.837 1.00 68.31 258 SER A CA 1
ATOM 1974 C C . SER A 1 258 ? 23.339 32.172 -57.666 1.00 68.31 258 SER A C 1
ATOM 1976 O O . SER A 1 258 ? 22.888 32.377 -56.535 1.00 68.31 258 SER A O 1
ATOM 1978 N N . ILE A 1 259 ? 24.641 32.169 -57.936 1.00 66.62 259 ILE A N 1
ATOM 1979 C CA . ILE A 1 259 ? 25.716 32.436 -56.982 1.00 66.62 259 ILE A CA 1
ATOM 1980 C C . ILE A 1 259 ? 26.330 33.793 -57.345 1.00 66.62 259 ILE A C 1
ATOM 1982 O O . ILE A 1 259 ? 26.738 33.985 -58.491 1.00 66.62 259 ILE A O 1
ATOM 1986 N N . PRO A 1 260 ? 26.396 34.756 -56.414 1.00 60.81 260 PRO A N 1
ATOM 1987 C CA . PRO A 1 260 ? 27.041 36.029 -56.689 1.00 60.81 260 PRO A CA 1
ATOM 1988 C C . PRO A 1 260 ? 28.563 35.882 -56.788 1.00 60.81 260 PRO A C 1
ATOM 1990 O O . PRO A 1 260 ? 29.192 35.129 -56.037 1.00 60.81 260 PRO A O 1
ATOM 1993 N N . SER A 1 261 ? 29.129 36.630 -57.729 1.00 57.62 261 SER A N 1
ATOM 1994 C CA . SER A 1 261 ? 30.563 36.800 -57.942 1.00 57.62 261 SER A CA 1
ATOM 1995 C C . SER A 1 261 ? 30.976 38.222 -57.572 1.00 57.62 261 SER A C 1
ATOM 1997 O O . SER A 1 261 ? 30.181 39.152 -57.677 1.00 57.62 261 SER A O 1
ATOM 1999 N N . SER A 1 262 ? 32.220 38.397 -57.150 1.00 54.00 262 SER A N 1
ATOM 2000 C CA . SER A 1 262 ? 32.852 39.698 -56.931 1.00 54.00 262 SER A CA 1
ATOM 2001 C C . SER A 1 262 ? 34.282 39.641 -57.441 1.00 54.00 262 SER A C 1
ATOM 2003 O O . SER A 1 262 ? 35.029 38.740 -57.051 1.00 54.00 262 SER A O 1
ATOM 2005 N N . GLU A 1 263 ? 34.680 40.590 -58.276 1.00 49.03 263 GLU A N 1
ATOM 2006 C CA . GLU A 1 263 ? 36.091 40.767 -58.618 1.00 49.03 263 GLU A CA 1
ATOM 2007 C C . GLU A 1 263 ? 36.842 41.327 -57.403 1.00 49.03 263 GLU A C 1
ATOM 2009 O O . GLU A 1 263 ? 36.315 42.150 -56.650 1.00 49.03 263 GLU A O 1
ATOM 2014 N N . LEU A 1 264 ? 38.056 40.823 -57.176 1.00 47.06 264 LEU A N 1
ATOM 2015 C CA . LEU A 1 264 ? 38.962 41.316 -56.144 1.00 47.06 264 LEU A CA 1
ATOM 2016 C C . LEU A 1 264 ? 40.241 41.805 -56.816 1.00 47.06 264 LEU A C 1
ATOM 2018 O O . LEU A 1 264 ? 40.975 41.013 -57.407 1.00 47.06 264 LEU A O 1
ATOM 2022 N N . GLU A 1 265 ? 40.519 43.100 -56.680 1.00 41.88 265 GLU A N 1
ATOM 2023 C CA . GLU A 1 265 ? 41.824 43.681 -56.994 1.00 41.88 265 GLU A CA 1
ATOM 2024 C C . GLU A 1 265 ? 42.839 43.290 -55.905 1.00 41.88 265 GLU A C 1
ATOM 2026 O O . GLU A 1 265 ? 43.146 44.058 -54.996 1.00 41.88 265 GLU A O 1
ATOM 2031 N N . GLU A 1 266 ? 43.359 42.065 -55.985 1.00 42.91 266 GLU A N 1
ATOM 2032 C CA . GLU A 1 266 ? 44.568 41.645 -55.267 1.00 42.91 266 GLU A CA 1
ATOM 2033 C C . GLU A 1 266 ? 45.656 41.263 -56.282 1.00 42.91 266 GLU A C 1
ATOM 2035 O O . GLU A 1 266 ? 45.724 40.125 -56.741 1.00 42.91 266 GLU A O 1
ATOM 2040 N N . ASN A 1 267 ? 46.507 42.242 -56.617 1.00 36.94 267 ASN A N 1
ATOM 2041 C CA . ASN A 1 267 ? 47.823 42.093 -57.257 1.00 36.94 267 ASN A CA 1
ATOM 2042 C C . ASN A 1 267 ? 47.923 41.060 -58.403 1.00 36.94 267 ASN A C 1
ATOM 2044 O O . ASN A 1 267 ? 48.730 40.131 -58.348 1.00 36.94 267 ASN A O 1
ATOM 2048 N N . GLY A 1 268 ? 47.147 41.246 -59.471 1.00 42.31 268 GLY A N 1
ATOM 2049 C CA . GLY A 1 268 ? 47.237 40.438 -60.691 1.00 42.31 268 GLY A CA 1
ATOM 2050 C C . GLY A 1 268 ? 46.009 40.598 -61.594 1.00 42.31 268 GLY A C 1
ATOM 2051 O O . GLY A 1 268 ? 45.044 41.244 -61.185 1.00 42.31 268 GLY A O 1
ATOM 2052 N N . PRO A 1 269 ? 46.021 40.034 -62.819 1.00 35.03 269 PRO A N 1
ATOM 2053 C CA . PRO A 1 269 ? 44.864 40.075 -63.713 1.00 35.03 269 PRO A CA 1
ATOM 2054 C C . PRO A 1 269 ? 43.632 39.433 -63.053 1.00 35.03 269 PRO A C 1
ATOM 2056 O O . PRO A 1 269 ? 43.746 38.434 -62.342 1.00 35.03 269 PRO A O 1
ATOM 2059 N N . GLY A 1 270 ? 42.464 40.045 -63.274 1.00 44.59 270 GLY A N 1
ATOM 2060 C CA . GLY A 1 270 ? 41.270 39.892 -62.437 1.00 44.59 270 GLY A CA 1
ATOM 2061 C C . GLY A 1 270 ? 40.825 38.450 -62.168 1.00 44.59 270 GLY A C 1
ATOM 2062 O O . GLY A 1 270 ? 40.297 37.769 -63.044 1.00 44.59 270 GLY A O 1
ATOM 2063 N N . ASN A 1 271 ? 40.959 38.020 -60.910 1.00 46.94 271 ASN A N 1
ATOM 2064 C CA . ASN A 1 271 ? 40.419 36.756 -60.417 1.00 46.94 271 ASN A CA 1
ATOM 2065 C C . ASN A 1 271 ? 39.027 36.980 -59.805 1.00 46.94 271 ASN A C 1
ATOM 2067 O O . ASN A 1 271 ? 38.896 37.496 -58.691 1.00 46.94 271 ASN A O 1
ATOM 2071 N N . ALA A 1 272 ? 37.974 36.548 -60.499 1.00 48.34 272 ALA A N 1
ATOM 2072 C CA . ALA A 1 272 ? 36.609 36.617 -59.979 1.00 48.34 272 ALA A CA 1
ATOM 2073 C C . ALA A 1 272 ? 36.427 35.659 -58.786 1.00 48.34 272 ALA A C 1
ATOM 2075 O O . ALA A 1 272 ? 36.648 34.456 -58.911 1.00 48.34 272 ALA A O 1
ATOM 2076 N N . SER A 1 273 ? 35.999 36.165 -57.626 1.00 55.59 273 SER A N 1
ATOM 2077 C CA . SER A 1 273 ? 35.714 35.353 -56.437 1.00 55.59 273 SER A CA 1
ATOM 2078 C C . SER A 1 273 ? 34.219 35.061 -56.278 1.00 55.59 273 SER A C 1
ATOM 2080 O O . SER A 1 273 ? 33.415 35.988 -56.222 1.00 55.59 273 SER A O 1
ATOM 2082 N N . LEU A 1 274 ? 33.817 33.788 -56.152 1.00 55.91 274 LEU A N 1
ATOM 2083 C CA . LEU A 1 274 ? 32.431 33.439 -55.779 1.00 55.91 274 LEU A CA 1
ATOM 2084 C C . LEU A 1 274 ? 32.239 33.454 -54.257 1.00 55.91 274 LEU A C 1
ATOM 2086 O O . LEU A 1 274 ? 32.939 32.731 -53.540 1.00 55.91 274 LEU A O 1
ATOM 2090 N N . TRP A 1 275 ? 31.257 34.229 -53.777 1.00 56.47 275 TRP A N 1
ATOM 2091 C CA . TRP A 1 275 ? 30.969 34.410 -52.347 1.00 56.47 275 TRP A CA 1
ATOM 2092 C C . TRP A 1 275 ? 29.476 34.661 -52.076 1.00 56.47 275 TRP A C 1
ATOM 2094 O O . TRP A 1 275 ? 28.855 35.459 -52.773 1.00 56.47 275 TRP A O 1
ATOM 2104 N N . PRO A 1 276 ? 28.865 34.085 -51.022 1.00 52.53 276 PRO A N 1
ATOM 2105 C CA . PRO A 1 276 ? 27.505 34.455 -50.621 1.00 52.53 276 PRO A CA 1
ATOM 2106 C C . PRO A 1 276 ? 27.458 35.829 -49.912 1.00 52.53 276 PRO A C 1
ATOM 2108 O O . PRO A 1 276 ? 28.167 36.016 -48.916 1.00 52.53 276 PRO A O 1
ATOM 2111 N N . PRO A 1 277 ? 26.559 36.770 -50.276 1.00 48.50 277 PRO A N 1
ATOM 2112 C CA . PRO A 1 277 ? 26.696 38.176 -49.868 1.00 48.50 277 PRO A CA 1
ATOM 2113 C C . PRO A 1 277 ? 26.464 38.393 -48.371 1.00 48.50 277 PRO A C 1
ATOM 2115 O O . PRO A 1 277 ? 27.067 39.271 -47.761 1.00 48.50 277 PRO A O 1
ATOM 2118 N N . ARG A 1 278 ? 25.610 37.554 -47.762 1.00 52.84 278 ARG A N 1
ATOM 2119 C CA . ARG A 1 278 ? 25.278 37.600 -46.329 1.00 52.84 278 ARG A CA 1
ATOM 2120 C C . ARG A 1 278 ? 26.469 37.346 -45.404 1.00 52.84 278 ARG A C 1
ATOM 2122 O O . ARG A 1 278 ? 26.390 37.743 -44.250 1.00 52.84 278 ARG A O 1
ATOM 2129 N N . TRP A 1 279 ? 27.523 36.679 -45.878 1.00 53.50 279 TRP A N 1
ATOM 2130 C CA . TRP A 1 279 ? 28.673 36.319 -45.043 1.00 53.50 279 TRP A CA 1
ATOM 2131 C C . TRP A 1 279 ? 29.864 37.256 -45.241 1.00 53.50 279 TRP A C 1
ATOM 2133 O O . TRP A 1 279 ? 30.595 37.472 -44.283 1.00 53.50 279 TRP A O 1
ATOM 2143 N N . TRP A 1 280 ? 30.007 37.875 -46.423 1.00 54.00 280 TRP A N 1
ATOM 2144 C CA . TRP A 1 280 ? 31.103 38.802 -46.745 1.00 54.00 280 TRP A CA 1
ATOM 2145 C C . TRP A 1 280 ? 31.314 39.862 -45.656 1.00 54.00 280 TRP A C 1
ATOM 2147 O O . TRP A 1 280 ? 32.379 39.904 -45.047 1.00 54.00 280 TRP A O 1
ATOM 2157 N N . ARG A 1 281 ? 30.267 40.638 -45.332 1.00 54.34 281 ARG A N 1
ATOM 2158 C CA . ARG A 1 281 ? 30.322 41.713 -44.322 1.00 54.34 281 ARG A CA 1
ATOM 2159 C C . ARG A 1 281 ? 30.762 41.209 -42.941 1.00 54.34 281 ARG A C 1
ATOM 2161 O O . ARG A 1 281 ? 31.418 41.936 -42.206 1.00 54.34 281 ARG A O 1
ATOM 2168 N N . THR A 1 282 ? 30.400 39.973 -42.596 1.00 52.00 282 THR A N 1
ATOM 2169 C CA . THR A 1 282 ? 30.726 39.328 -41.315 1.00 52.00 282 THR A CA 1
ATOM 2170 C C . THR A 1 282 ? 32.161 38.797 -41.272 1.00 52.00 282 THR A C 1
ATOM 2172 O O . THR A 1 282 ? 32.740 38.749 -40.194 1.00 52.00 282 THR A O 1
ATOM 2175 N N . THR A 1 283 ? 32.742 38.404 -42.412 1.00 50.28 283 THR A N 1
ATOM 2176 C CA . THR A 1 283 ? 34.100 37.832 -42.480 1.00 50.28 283 THR A CA 1
ATOM 2177 C C . THR A 1 283 ? 35.199 38.810 -42.893 1.00 50.28 283 THR A C 1
ATOM 2179 O O . THR A 1 283 ? 36.332 38.620 -42.470 1.00 50.28 283 THR A O 1
ATOM 2182 N N . SER A 1 284 ? 34.909 39.822 -43.718 1.00 53.44 284 SER A N 1
ATOM 2183 C CA . SER A 1 284 ? 35.919 40.769 -44.228 1.00 53.44 284 SER A CA 1
ATOM 2184 C C . SER A 1 284 ? 35.867 42.151 -43.570 1.00 53.44 284 SER A C 1
ATOM 2186 O O . SER A 1 284 ? 36.789 42.944 -43.746 1.00 53.44 284 SER A O 1
ATOM 2188 N N . GLY A 1 285 ? 34.775 42.481 -42.868 1.00 53.94 285 GLY A N 1
ATOM 2189 C CA . GLY A 1 285 ? 34.524 43.816 -42.307 1.00 53.94 285 GLY A CA 1
ATOM 2190 C C . GLY A 1 285 ? 34.287 44.925 -43.347 1.00 53.94 285 GLY A C 1
ATOM 2191 O O . GLY A 1 285 ? 34.015 46.061 -42.968 1.00 53.94 285 GLY A O 1
ATOM 2192 N N . ARG A 1 286 ? 34.365 44.617 -44.650 1.00 54.69 286 ARG A N 1
ATOM 2193 C CA . ARG A 1 286 ? 34.240 45.580 -45.756 1.00 54.69 286 ARG A CA 1
ATOM 2194 C C . ARG A 1 286 ? 32.826 45.587 -46.352 1.00 54.69 286 ARG A C 1
ATOM 2196 O O . ARG A 1 286 ? 32.046 44.645 -46.184 1.00 54.69 286 ARG A O 1
ATOM 2203 N N . SER A 1 287 ? 32.492 46.654 -47.078 1.00 55.22 287 SER A N 1
ATOM 2204 C CA . SER A 1 287 ? 31.333 46.690 -47.980 1.00 55.22 287 SER A CA 1
ATOM 2205 C C . SER A 1 287 ? 31.462 45.621 -49.072 1.00 55.22 287 SER A C 1
ATOM 2207 O O . SER A 1 287 ? 32.563 45.183 -49.409 1.00 55.22 287 SER A O 1
ATOM 2209 N N . THR A 1 288 ? 30.331 45.150 -49.595 1.00 55.03 288 THR A N 1
ATOM 2210 C CA . THR A 1 288 ? 30.293 44.181 -50.697 1.00 55.03 288 THR A CA 1
ATOM 2211 C C . THR A 1 288 ? 30.811 44.842 -51.982 1.00 55.03 288 THR A C 1
ATOM 2213 O O . THR A 1 288 ? 30.325 45.929 -52.296 1.00 55.03 288 THR A O 1
ATOM 2216 N N . PRO A 1 289 ? 31.757 44.232 -52.726 1.00 54.50 289 PRO A N 1
ATOM 2217 C CA . PRO A 1 289 ? 32.164 44.738 -54.037 1.00 54.50 289 PRO A CA 1
ATOM 2218 C C . PRO A 1 289 ? 31.005 44.712 -55.043 1.00 54.50 289 PRO A C 1
ATOM 2220 O O . PRO A 1 289 ? 29.979 44.062 -54.807 1.00 54.50 289 PRO A O 1
ATOM 2223 N N . SER A 1 290 ? 31.185 45.376 -56.186 1.00 51.69 290 SER A N 1
ATOM 2224 C CA . SER A 1 290 ? 30.291 45.264 -57.343 1.00 51.69 290 SER A CA 1
ATOM 2225 C C . SER A 1 290 ? 30.096 43.791 -57.720 1.00 51.69 290 SER A C 1
ATOM 2227 O O . SER A 1 290 ? 31.052 43.061 -57.980 1.00 51.69 290 SER A O 1
ATOM 2229 N N . SER A 1 291 ? 28.841 43.331 -57.690 1.00 55.28 291 SER A N 1
ATOM 2230 C CA . SER A 1 291 ? 28.538 41.903 -57.773 1.00 55.28 291 SER A CA 1
ATOM 2231 C C . SER A 1 291 ? 28.058 41.473 -59.156 1.00 55.28 291 SER A C 1
ATOM 2233 O O . SER A 1 291 ? 26.964 41.865 -59.576 1.00 55.28 291 SER A O 1
ATOM 2235 N N . GLY A 1 292 ? 28.802 40.579 -59.802 1.00 55.41 292 GLY A N 1
ATOM 2236 C CA . GLY A 1 292 ? 28.269 39.744 -60.874 1.00 55.41 292 GLY A CA 1
ATOM 2237 C C . GLY A 1 292 ? 27.440 38.578 -60.318 1.00 55.41 292 GLY A C 1
ATOM 2238 O O . GLY A 1 292 ? 27.252 38.424 -59.104 1.00 55.41 292 GLY A O 1
ATOM 2239 N N . ARG A 1 293 ? 26.924 37.726 -61.209 1.00 60.47 293 ARG A N 1
ATOM 2240 C CA . ARG A 1 293 ? 26.253 36.469 -60.847 1.00 60.47 293 ARG A CA 1
ATOM 2241 C C . ARG A 1 293 ? 26.588 35.375 -61.854 1.00 60.47 293 ARG A C 1
ATOM 2243 O O . ARG A 1 293 ? 26.535 35.615 -63.051 1.00 60.47 293 ARG A O 1
ATOM 2250 N N . CYS A 1 294 ? 26.844 34.179 -61.341 1.00 66.00 294 CYS A N 1
ATOM 2251 C CA . CYS A 1 294 ? 27.086 32.942 -62.079 1.00 66.00 294 CYS A CA 1
ATOM 2252 C C . CYS A 1 294 ? 25.968 31.942 -61.728 1.00 66.00 294 CYS A C 1
ATOM 2254 O O . CYS A 1 294 ? 25.552 31.870 -60.565 1.00 66.00 294 CYS A O 1
ATOM 2256 N N . ARG A 1 295 ? 25.418 31.187 -62.685 1.00 70.88 295 ARG A N 1
ATOM 2257 C CA . ARG A 1 295 ? 24.511 30.063 -62.367 1.00 70.88 295 ARG A CA 1
ATOM 2258 C C . ARG A 1 295 ? 25.326 28.826 -62.019 1.00 70.88 295 ARG A C 1
ATOM 2260 O O . ARG A 1 295 ? 26.310 28.523 -62.681 1.00 70.88 295 ARG A O 1
ATOM 2267 N N . GLY A 1 296 ? 24.868 28.030 -61.053 1.00 70.06 296 GLY A N 1
ATOM 2268 C CA . GLY A 1 296 ? 25.530 26.766 -60.713 1.00 70.06 296 GLY A CA 1
ATOM 2269 C C . GLY A 1 296 ? 25.677 25.792 -61.893 1.00 70.06 296 GLY A C 1
ATOM 2270 O O . GLY A 1 296 ? 26.603 24.986 -61.897 1.00 70.06 296 GLY A O 1
ATOM 2271 N N . SER A 1 297 ? 24.832 25.897 -62.926 1.00 74.25 297 SER A N 1
ATOM 2272 C CA . SER A 1 297 ? 24.981 25.173 -64.196 1.00 74.25 297 SER A CA 1
ATOM 2273 C C . SER A 1 297 ? 26.280 25.481 -64.952 1.00 74.25 297 SER A C 1
ATOM 2275 O O . SER A 1 297 ? 26.788 24.591 -65.621 1.00 74.25 297 SER A O 1
ATOM 2277 N N . GLU A 1 298 ? 26.818 26.698 -64.838 1.00 68.94 298 GLU A N 1
ATOM 2278 C CA . GLU A 1 298 ? 28.077 27.130 -65.475 1.00 68.94 298 GLU A CA 1
ATOM 2279 C C . GLU A 1 298 ? 29.310 26.544 -64.766 1.00 68.94 298 GLU A C 1
ATOM 2281 O O . GLU A 1 298 ? 30.393 26.481 -65.340 1.00 68.94 298 GLU A O 1
ATOM 2286 N N . LEU A 1 299 ? 29.148 26.103 -63.512 1.00 70.75 299 LEU A N 1
ATOM 2287 C CA . LEU A 1 299 ? 30.230 25.554 -62.695 1.00 70.75 299 LEU A CA 1
ATOM 2288 C C . LEU A 1 299 ? 30.352 24.034 -62.826 1.00 70.75 299 LEU A C 1
ATOM 2290 O O . LEU A 1 299 ? 31.436 23.490 -62.646 1.00 70.75 299 LEU A O 1
ATOM 2294 N N . VAL A 1 300 ? 29.256 23.331 -63.130 1.00 76.94 300 VAL A N 1
ATOM 2295 C CA . VAL A 1 300 ? 29.235 21.865 -63.257 1.00 76.94 300 VAL A CA 1
ATOM 2296 C C . VAL A 1 300 ? 30.214 21.387 -64.336 1.00 76.94 300 VAL A C 1
ATOM 2298 O O . VAL A 1 300 ?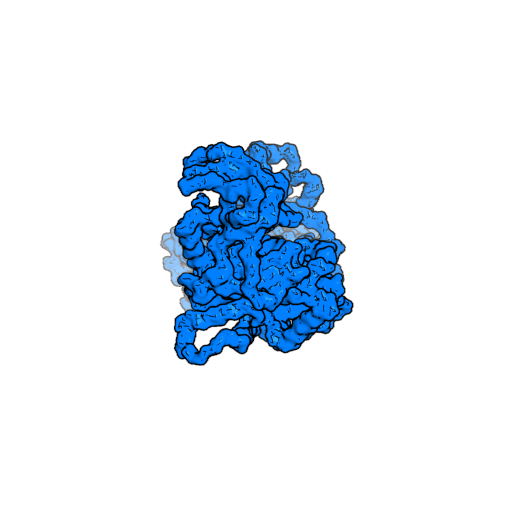 30.169 21.830 -65.476 1.00 76.94 300 VAL A O 1
ATOM 2301 N N . GLY A 1 301 ? 31.068 20.423 -63.983 1.00 73.12 301 GLY A N 1
ATOM 2302 C CA . GLY A 1 301 ? 32.057 19.819 -64.879 1.00 73.12 301 GLY A CA 1
ATOM 2303 C C . GLY A 1 301 ? 33.441 20.476 -64.852 1.00 73.12 301 GLY A C 1
ATOM 2304 O O . GLY A 1 301 ? 34.407 19.824 -65.264 1.00 73.12 301 GLY A O 1
ATOM 2305 N N . LEU A 1 302 ? 33.573 21.698 -64.317 1.00 75.44 302 LEU A N 1
ATOM 2306 C CA . LEU A 1 302 ? 34.871 22.353 -64.125 1.00 75.44 302 LEU A CA 1
ATOM 2307 C C . LEU A 1 302 ? 35.775 21.517 -63.207 1.00 75.44 302 LEU A C 1
ATOM 2309 O O . LEU A 1 302 ? 35.302 20.911 -62.242 1.00 75.44 302 LEU A O 1
ATOM 2313 N N . ALA A 1 303 ? 37.077 21.506 -63.494 1.00 72.94 303 ALA A N 1
ATOM 2314 C CA . ALA A 1 303 ? 38.100 20.931 -62.621 1.00 72.94 303 ALA A CA 1
ATOM 2315 C C . ALA A 1 303 ? 38.648 21.996 -61.662 1.00 72.94 303 ALA A C 1
ATOM 2317 O O . ALA A 1 303 ? 38.756 23.173 -62.019 1.00 72.94 303 ALA A O 1
ATOM 2318 N N . TYR A 1 304 ? 39.009 21.591 -60.447 1.00 72.31 304 TYR A N 1
ATOM 2319 C CA . TYR A 1 304 ? 39.576 22.485 -59.438 1.00 72.31 304 TYR A CA 1
ATOM 2320 C C . TYR A 1 304 ? 40.765 21.837 -58.727 1.00 72.31 304 TYR A C 1
ATOM 2322 O O . TYR A 1 304 ? 40.861 20.614 -58.636 1.00 72.31 304 TYR A O 1
ATOM 2330 N N . THR A 1 305 ? 41.659 22.663 -58.190 1.00 72.12 305 THR A N 1
ATOM 2331 C CA . THR A 1 305 ? 42.798 22.193 -57.399 1.00 72.12 305 THR A CA 1
ATOM 2332 C C . THR A 1 305 ? 42.343 21.929 -55.958 1.00 72.12 305 THR A C 1
ATOM 2334 O O . THR A 1 305 ? 41.865 22.859 -55.297 1.00 72.12 305 THR A O 1
ATOM 2337 N N . PRO A 1 306 ? 42.454 20.692 -55.438 1.00 72.94 306 PRO A N 1
ATOM 2338 C CA . PRO A 1 306 ? 42.120 20.388 -54.050 1.00 72.94 306 PRO A CA 1
ATOM 2339 C C . PRO A 1 306 ? 43.140 21.036 -53.103 1.00 72.94 306 PRO A C 1
ATOM 2341 O O . PRO A 1 306 ? 44.340 20.968 -53.350 1.00 72.94 306 PRO A O 1
ATOM 2344 N N . LEU A 1 307 ? 42.684 21.611 -51.981 1.00 71.81 307 LEU A N 1
ATOM 2345 C CA . LEU A 1 307 ? 43.588 22.212 -50.983 1.00 71.81 307 LEU A CA 1
ATOM 2346 C C . LEU A 1 307 ? 44.568 21.190 -50.370 1.00 71.81 307 LEU A C 1
ATOM 2348 O O . LEU A 1 307 ? 45.668 21.548 -49.959 1.00 71.81 307 LEU A O 1
ATOM 2352 N N . TYR A 1 308 ? 44.162 19.922 -50.308 1.00 75.19 308 TYR A N 1
ATOM 2353 C CA . TYR A 1 308 ? 44.943 18.824 -49.748 1.00 75.19 308 TYR A CA 1
ATOM 2354 C C . TYR A 1 308 ? 45.029 17.692 -50.782 1.00 75.19 308 TYR A C 1
ATOM 2356 O O . TYR A 1 308 ? 44.100 16.885 -50.872 1.00 75.19 308 TYR A O 1
ATOM 2364 N N . PRO A 1 309 ? 46.100 17.628 -51.591 1.00 76.06 309 PRO A N 1
ATOM 2365 C CA . PRO A 1 309 ? 46.313 16.525 -52.521 1.00 76.06 309 PRO A CA 1
ATOM 2366 C C . PRO A 1 309 ? 46.442 15.185 -51.767 1.00 76.06 309 PRO A C 1
ATOM 2368 O O . PRO A 1 309 ? 47.175 15.129 -50.775 1.00 76.06 309 PRO A O 1
ATOM 2371 N N . PRO A 1 310 ? 45.803 14.086 -52.219 1.00 75.81 310 PRO A N 1
ATOM 2372 C CA . PRO A 1 310 ? 45.863 12.790 -51.528 1.00 75.81 310 PRO A CA 1
ATOM 2373 C C . PRO A 1 310 ? 47.291 12.259 -51.325 1.00 75.81 310 PRO A C 1
ATOM 2375 O O . PRO A 1 310 ? 47.600 11.691 -50.274 1.00 75.81 310 PRO A O 1
ATOM 2378 N N . ALA A 1 311 ? 48.183 12.514 -52.291 1.00 71.06 311 ALA A N 1
ATOM 2379 C CA . ALA A 1 311 ? 49.601 12.161 -52.221 1.00 71.06 311 ALA A CA 1
ATOM 2380 C C . ALA A 1 311 ? 50.305 12.784 -50.999 1.00 71.06 311 ALA A C 1
ATOM 2382 O O . ALA A 1 311 ? 51.051 12.099 -50.300 1.00 71.06 311 ALA A O 1
ATOM 2383 N N . SER A 1 312 ? 49.992 14.042 -50.658 1.00 69.31 312 SER A N 1
ATOM 2384 C CA . SER A 1 312 ? 50.548 14.745 -49.489 1.00 69.31 312 SER A CA 1
ATOM 2385 C C . SER A 1 312 ? 50.134 14.131 -48.143 1.00 69.31 312 SER A C 1
ATOM 2387 O O . SER A 1 312 ? 50.728 14.448 -47.118 1.00 69.31 312 SER A O 1
ATOM 2389 N N . PHE A 1 313 ? 49.129 13.250 -48.137 1.00 67.88 313 PHE A N 1
ATOM 2390 C CA . PHE A 1 313 ? 48.645 12.515 -46.965 1.00 67.88 313 PHE A CA 1
ATOM 2391 C C . PHE A 1 313 ? 48.922 11.005 -47.073 1.00 67.88 313 PHE A C 1
ATOM 2393 O O . PHE A 1 313 ? 48.356 10.227 -46.308 1.00 67.88 313 PHE A O 1
ATOM 2400 N N . GLY A 1 314 ? 49.741 10.560 -48.041 1.00 68.19 314 GLY A N 1
ATOM 2401 C CA . GLY A 1 314 ? 49.984 9.134 -48.319 1.00 68.19 314 GLY A CA 1
ATOM 2402 C C . GLY A 1 314 ? 48.701 8.327 -48.566 1.00 68.19 314 GLY A C 1
ATOM 2403 O O . GLY A 1 314 ? 48.639 7.140 -48.249 1.00 68.19 314 GLY A O 1
ATOM 2404 N N . SER A 1 315 ? 47.641 8.988 -49.037 1.00 73.56 315 SER A N 1
ATOM 2405 C CA . SER A 1 315 ? 46.293 8.428 -49.091 1.00 73.56 315 SER A CA 1
ATOM 2406 C C . SER A 1 315 ? 46.060 7.690 -50.399 1.00 73.56 315 SER A C 1
ATOM 2408 O O . SER A 1 315 ? 46.263 8.252 -51.473 1.00 73.56 315 SER A O 1
ATOM 2410 N N . ARG A 1 316 ? 45.571 6.448 -50.315 1.00 74.81 316 ARG A N 1
ATOM 2411 C CA . ARG A 1 316 ? 45.130 5.709 -51.503 1.00 74.81 316 ARG A CA 1
ATOM 2412 C C . ARG A 1 316 ? 43.900 6.382 -52.109 1.00 74.81 316 ARG A C 1
ATOM 2414 O O . ARG A 1 316 ? 42.997 6.807 -51.384 1.00 74.81 316 ARG A O 1
ATOM 2421 N N . ILE A 1 317 ? 43.883 6.443 -53.435 1.00 81.12 317 ILE A N 1
ATOM 2422 C CA . ILE A 1 317 ? 42.754 6.904 -54.236 1.00 81.12 317 ILE A CA 1
ATOM 2423 C C . ILE A 1 317 ? 42.117 5.656 -54.842 1.00 81.12 317 ILE A C 1
ATOM 2425 O O . ILE A 1 317 ? 42.783 4.887 -55.526 1.00 81.12 317 ILE A O 1
ATOM 2429 N N . SER A 1 318 ? 40.831 5.456 -54.586 1.00 83.62 318 SER A N 1
ATOM 2430 C CA . SER A 1 318 ? 40.011 4.437 -55.251 1.00 83.62 318 SER A CA 1
ATOM 2431 C C . SER A 1 318 ? 38.844 5.126 -55.955 1.00 83.62 318 SER A C 1
ATOM 2433 O O . SER A 1 318 ? 38.591 6.305 -55.699 1.00 83.62 318 SER A O 1
ATOM 2435 N N . ARG A 1 319 ? 38.105 4.431 -56.822 1.00 82.44 319 ARG A N 1
ATOM 2436 C CA . ARG A 1 319 ? 36.975 5.023 -57.555 1.00 82.44 319 ARG A CA 1
ATOM 2437 C C . ARG A 1 319 ? 35.718 4.172 -57.441 1.00 82.44 319 ARG A C 1
ATOM 2439 O O . ARG A 1 319 ? 35.796 2.965 -57.244 1.00 82.44 319 ARG A O 1
ATOM 2446 N N . PHE A 1 320 ? 34.549 4.803 -57.537 1.00 82.56 320 PHE A N 1
ATOM 2447 C CA . PHE A 1 320 ? 33.297 4.078 -57.716 1.00 82.56 320 PHE A CA 1
ATOM 2448 C C . PHE A 1 320 ? 33.067 3.737 -59.193 1.00 82.56 320 PHE A C 1
ATOM 2450 O O . PHE A 1 320 ? 32.895 4.623 -60.026 1.00 82.56 320 PHE A O 1
ATOM 2457 N N . GLU A 1 321 ? 33.005 2.446 -59.494 1.00 79.19 321 GLU A N 1
ATOM 2458 C CA . GLU A 1 321 ? 32.642 1.879 -60.791 1.00 79.19 321 GLU A CA 1
ATOM 2459 C C . GLU A 1 321 ? 31.344 1.090 -60.608 1.00 79.19 321 GLU A C 1
ATOM 2461 O O . GLU A 1 321 ? 31.254 0.202 -59.760 1.00 79.19 321 GLU A O 1
ATOM 2466 N N . SER A 1 322 ? 30.287 1.469 -61.333 1.00 76.81 322 SER A N 1
ATOM 2467 C CA . SER A 1 322 ? 28.942 0.876 -61.189 1.00 76.81 322 SER A CA 1
ATOM 2468 C C . SER A 1 322 ? 28.426 0.828 -59.733 1.00 76.81 322 SER A C 1
ATOM 2470 O O . SER A 1 322 ? 27.706 -0.087 -59.340 1.00 76.81 322 SER A O 1
ATOM 2472 N N . GLY A 1 323 ? 28.815 1.807 -58.903 1.00 71.12 323 GLY A N 1
ATOM 2473 C CA . GLY A 1 323 ? 28.459 1.899 -57.478 1.00 71.12 323 GLY A CA 1
ATOM 2474 C C . GLY A 1 323 ? 29.286 1.024 -56.517 1.00 71.12 323 GLY A C 1
ATOM 2475 O O . GLY A 1 323 ? 29.089 1.101 -55.297 1.00 71.12 323 GLY A O 1
ATOM 2476 N N . VAL A 1 324 ? 30.230 0.233 -57.032 1.00 78.00 324 VAL A N 1
ATOM 2477 C CA . VAL A 1 324 ? 31.187 -0.587 -56.268 1.00 78.00 324 VAL A CA 1
ATOM 2478 C C . VAL A 1 324 ? 32.547 0.113 -56.250 1.00 78.00 324 VAL A C 1
ATOM 2480 O O . VAL A 1 324 ? 32.873 0.855 -57.168 1.00 78.00 324 VAL A O 1
ATOM 2483 N N . LEU A 1 325 ? 33.333 -0.062 -55.186 1.00 79.62 325 LEU A N 1
ATOM 2484 C CA . LEU A 1 325 ? 34.673 0.520 -55.111 1.00 79.62 325 LEU A CA 1
ATOM 2485 C C . LEU A 1 325 ? 35.663 -0.361 -55.888 1.00 79.62 325 LEU A C 1
ATOM 2487 O O . LEU A 1 325 ? 35.815 -1.532 -55.538 1.00 79.62 325 LEU A O 1
ATOM 2491 N N . SER A 1 326 ? 36.317 0.178 -56.917 1.00 76.44 326 SER A N 1
ATOM 2492 C CA . SER A 1 326 ? 37.299 -0.561 -57.712 1.00 76.44 326 SER A CA 1
ATOM 2493 C C . SER A 1 326 ? 38.655 -0.669 -57.009 1.00 76.44 326 SER A C 1
ATOM 2495 O O . SER A 1 326 ? 39.053 0.188 -56.216 1.00 76.44 326 SER A O 1
ATOM 2497 N N . SER A 1 327 ? 39.356 -1.772 -57.281 1.00 58.06 327 SER A N 1
ATOM 2498 C CA . SER A 1 327 ? 40.615 -2.162 -56.634 1.00 58.06 327 SER A CA 1
ATOM 2499 C C . SER A 1 327 ? 41.857 -1.835 -57.471 1.00 58.06 327 SER A C 1
ATOM 2501 O O . SER A 1 327 ? 42.877 -2.506 -57.338 1.00 58.06 327 SER A O 1
ATOM 2503 N N . SER A 1 328 ? 41.772 -0.869 -58.389 1.00 55.06 328 SER A N 1
ATOM 2504 C CA . SER A 1 328 ? 42.879 -0.515 -59.279 1.00 55.06 328 SER A CA 1
ATOM 2505 C C . SER A 1 328 ? 43.953 0.288 -58.535 1.00 55.06 328 SER A C 1
ATOM 2507 O O . SER A 1 328 ? 43.799 1.495 -58.343 1.00 55.06 328 SER A O 1
ATOM 2509 N N . ASP A 1 329 ? 45.047 -0.368 -58.145 1.00 48.47 329 ASP A N 1
ATOM 2510 C CA . ASP A 1 329 ? 46.247 0.302 -57.637 1.00 48.47 329 ASP A CA 1
ATOM 2511 C C . ASP A 1 329 ? 46.988 1.000 -58.796 1.00 48.47 329 ASP A C 1
ATOM 2513 O O . ASP A 1 329 ? 47.628 0.357 -59.628 1.00 48.47 329 ASP A O 1
ATOM 2517 N N . GLY A 1 330 ? 46.907 2.330 -58.854 1.00 48.44 330 GLY A N 1
ATOM 2518 C CA . GLY A 1 330 ? 47.680 3.152 -59.785 1.00 48.44 330 GLY A CA 1
ATOM 2519 C C . GLY A 1 330 ? 47.582 4.640 -59.455 1.00 48.44 330 GLY A C 1
ATOM 2520 O O . GLY A 1 330 ? 46.567 5.095 -58.925 1.00 48.44 330 GLY A O 1
ATOM 2521 N N . GLU A 1 331 ? 48.624 5.407 -59.784 1.00 50.72 331 GLU A N 1
ATOM 2522 C CA . GLU A 1 331 ? 48.585 6.875 -59.766 1.00 50.72 331 GLU A CA 1
ATOM 2523 C C . GLU A 1 331 ? 47.666 7.374 -60.891 1.00 50.72 331 GLU A C 1
ATOM 2525 O O . GLU A 1 331 ? 48.100 7.699 -61.993 1.00 50.72 331 GLU A O 1
ATOM 2530 N N . GLN A 1 332 ? 46.359 7.372 -60.627 1.00 55.31 332 GLN A N 1
ATOM 2531 C CA . GLN A 1 332 ? 45.355 7.910 -61.540 1.00 55.31 332 GLN A CA 1
ATOM 2532 C C . GLN A 1 332 ? 45.241 9.430 -61.400 1.00 55.31 332 GLN A C 1
ATOM 2534 O O . GLN A 1 332 ? 45.381 9.988 -60.310 1.00 55.31 332 GLN A O 1
ATOM 2539 N N . ASP A 1 333 ? 44.927 10.081 -62.520 1.00 59.44 333 ASP A N 1
ATOM 2540 C CA . ASP A 1 333 ? 44.806 11.531 -62.653 1.00 59.44 333 ASP A CA 1
ATOM 2541 C C . ASP A 1 333 ? 43.722 12.107 -61.714 1.00 59.44 333 ASP A C 1
ATOM 2543 O O . ASP A 1 333 ? 42.512 12.022 -61.963 1.00 59.44 333 ASP A O 1
ATOM 2547 N N . PHE A 1 334 ? 44.153 12.657 -60.573 1.00 74.38 334 PHE A N 1
ATOM 2548 C CA . PHE A 1 334 ? 43.265 13.162 -59.526 1.00 74.38 334 PHE A CA 1
ATOM 2549 C C . PHE A 1 334 ? 42.795 14.588 -59.836 1.00 74.38 334 PHE A C 1
ATOM 2551 O O . PHE A 1 334 ? 43.192 15.556 -59.187 1.00 74.38 334 PHE A O 1
ATOM 2558 N N . ALA A 1 335 ? 41.905 14.701 -60.820 1.00 75.88 335 ALA A N 1
ATOM 2559 C CA . ALA A 1 335 ? 41.245 15.945 -61.204 1.00 75.88 335 ALA A CA 1
ATOM 2560 C C . ALA A 1 335 ? 39.807 16.005 -60.636 1.00 75.88 335 ALA A C 1
ATOM 2562 O O . ALA A 1 335 ? 38.857 15.632 -61.336 1.00 75.88 335 ALA A O 1
ATOM 2563 N N . PRO A 1 336 ? 39.599 16.438 -59.373 1.00 78.69 336 PRO A N 1
ATOM 2564 C CA . PRO A 1 336 ? 38.264 16.541 -58.800 1.00 78.69 336 PRO A CA 1
ATOM 2565 C C . PRO A 1 336 ? 37.461 17.650 -59.495 1.00 78.69 336 PRO A C 1
ATOM 2567 O O . PRO A 1 336 ? 38.000 18.664 -59.950 1.00 78.69 336 PRO A O 1
ATOM 2570 N N . ARG A 1 337 ? 36.145 17.439 -59.603 1.00 82.50 337 ARG A N 1
ATOM 2571 C CA . ARG A 1 337 ? 35.249 18.291 -60.396 1.00 82.50 337 ARG A CA 1
ATOM 2572 C C . ARG A 1 337 ? 34.032 18.770 -59.618 1.00 82.50 337 ARG A C 1
ATOM 2574 O O . ARG A 1 337 ? 33.634 18.206 -58.598 1.00 82.50 337 ARG A O 1
ATOM 2581 N N . TRP A 1 338 ? 33.437 19.830 -60.141 1.00 78.38 338 TRP A N 1
ATOM 2582 C CA . TRP A 1 338 ? 32.148 20.353 -59.710 1.00 78.38 338 TRP A CA 1
ATOM 2583 C C . TRP A 1 338 ? 31.005 19.500 -60.260 1.00 78.38 338 TRP A C 1
ATOM 2585 O O . TRP A 1 338 ? 31.021 19.121 -61.433 1.00 78.38 338 TRP A O 1
ATOM 2595 N N . LEU A 1 339 ? 29.987 19.224 -59.446 1.00 81.69 339 LEU A N 1
ATOM 2596 C CA . LEU A 1 339 ? 28.874 18.357 -59.833 1.00 81.69 339 LEU A CA 1
ATOM 2597 C C . LEU A 1 339 ? 27.520 18.784 -59.244 1.00 81.69 339 LEU A C 1
ATOM 2599 O O . LEU A 1 339 ? 27.468 19.432 -58.197 1.00 81.69 339 LEU A O 1
ATOM 2603 N N . PRO A 1 340 ? 26.407 18.401 -59.892 1.00 81.56 340 PRO A N 1
ATOM 2604 C CA . PRO A 1 340 ? 25.072 18.580 -59.352 1.00 81.56 340 PRO A CA 1
ATOM 2605 C C . PRO A 1 340 ? 24.679 17.355 -58.509 1.00 81.56 340 PRO A C 1
ATOM 2607 O O . PRO A 1 340 ? 24.763 16.225 -59.008 1.00 81.56 340 PRO A O 1
ATOM 2610 N N . PRO A 1 341 ? 24.231 17.529 -57.254 1.00 73.44 341 PRO A N 1
ATOM 2611 C CA . PRO A 1 341 ? 23.683 16.428 -56.480 1.00 73.44 341 PRO A CA 1
ATOM 2612 C C . PRO A 1 341 ? 22.258 16.098 -56.947 1.00 73.44 341 PRO A C 1
ATOM 2614 O O . PRO A 1 341 ? 21.541 16.937 -57.494 1.00 73.44 341 PRO A O 1
ATOM 2617 N N . THR A 1 342 ? 21.850 14.858 -56.713 1.00 66.75 342 THR A N 1
ATOM 2618 C CA . THR A 1 342 ? 20.583 14.259 -57.170 1.00 66.75 342 THR A CA 1
ATOM 2619 C C . THR A 1 342 ? 19.367 14.777 -56.402 1.00 66.75 342 THR A C 1
ATOM 2621 O O . THR A 1 342 ? 18.260 14.819 -56.929 1.00 66.75 342 THR A O 1
ATOM 2624 N N . SER A 1 343 ? 19.578 15.217 -55.162 1.00 61.47 343 SER A N 1
ATOM 2625 C CA . SER A 1 343 ? 18.621 15.989 -54.371 1.00 61.47 343 SER A CA 1
ATOM 2626 C C . SER A 1 343 ? 19.359 17.090 -53.603 1.00 61.47 343 SER A C 1
ATOM 2628 O O . SER A 1 343 ? 20.552 16.966 -53.314 1.00 61.47 343 SER A O 1
ATOM 2630 N N . PHE A 1 344 ? 18.666 18.190 -53.289 1.00 60.31 344 PHE A N 1
ATOM 2631 C CA . PHE A 1 344 ? 19.254 19.355 -52.614 1.00 60.31 344 PHE A CA 1
ATOM 2632 C C . PHE A 1 344 ? 18.602 19.608 -51.235 1.00 60.31 344 PHE A C 1
ATOM 2634 O O . PHE A 1 344 ? 17.843 20.565 -51.075 1.00 60.31 344 PHE A O 1
ATOM 2641 N N . PRO A 1 345 ? 18.888 18.793 -50.197 1.00 49.84 345 PRO A N 1
ATOM 2642 C CA . PRO A 1 345 ? 18.340 19.002 -48.845 1.00 49.84 345 PRO A CA 1
ATOM 2643 C C . PRO A 1 345 ? 18.874 20.275 -48.139 1.00 49.84 345 PRO A C 1
ATOM 2645 O O . PRO A 1 345 ? 18.421 20.654 -47.055 1.00 49.84 345 PRO A O 1
ATOM 2648 N N . TRP A 1 346 ? 19.836 20.975 -48.746 1.00 54.06 346 TRP A N 1
ATOM 2649 C CA . TRP A 1 346 ? 20.737 21.946 -48.116 1.00 54.06 346 TRP A CA 1
ATOM 2650 C C . TRP A 1 346 ? 20.195 23.386 -47.994 1.00 54.06 346 TRP A C 1
ATOM 2652 O O . TRP A 1 346 ? 20.799 24.339 -48.498 1.00 54.06 346 TRP A O 1
ATOM 2662 N N . LYS A 1 347 ? 19.083 23.589 -47.277 1.00 48.88 347 LYS A N 1
ATOM 2663 C CA . LYS A 1 347 ? 18.428 24.915 -47.151 1.00 48.88 347 LYS A CA 1
ATOM 2664 C C . LYS A 1 347 ? 19.275 26.034 -46.504 1.00 48.88 347 LYS A C 1
ATOM 2666 O O . LYS A 1 347 ? 18.916 27.200 -46.636 1.00 48.88 347 LYS A O 1
ATOM 2671 N N . THR A 1 348 ? 20.375 25.726 -45.808 1.00 45.47 348 THR A N 1
ATOM 2672 C CA . THR A 1 348 ? 21.147 26.703 -44.997 1.00 45.47 348 THR A CA 1
ATOM 2673 C C . THR A 1 348 ? 22.593 26.950 -45.443 1.00 45.47 348 THR A C 1
ATOM 2675 O O . THR A 1 348 ? 23.267 27.791 -44.853 1.00 45.47 348 THR A O 1
ATOM 2678 N N . ALA A 1 349 ? 23.092 26.227 -46.448 1.00 49.66 349 ALA A N 1
ATOM 2679 C CA . ALA A 1 349 ? 24.481 26.321 -46.905 1.00 49.66 349 ALA A CA 1
ATOM 2680 C C . ALA A 1 349 ? 24.712 27.525 -47.852 1.00 49.66 349 ALA A C 1
ATOM 2682 O O . ALA A 1 349 ? 23.758 27.986 -48.495 1.00 49.66 349 ALA A O 1
ATOM 2683 N N . PRO A 1 350 ? 25.966 28.003 -48.019 1.00 51.28 350 PRO A N 1
ATOM 2684 C CA . PRO A 1 350 ? 26.338 29.051 -48.985 1.00 51.28 350 PRO A CA 1
ATOM 2685 C C . PRO A 1 350 ? 25.888 28.784 -50.436 1.00 51.28 350 PRO A C 1
ATOM 2687 O O . PRO A 1 350 ? 25.671 29.730 -51.188 1.00 51.28 350 PRO A O 1
ATOM 2690 N N . GLY A 1 351 ? 25.672 27.519 -50.806 1.00 60.38 351 GLY A N 1
ATOM 2691 C CA . GLY A 1 351 ? 25.255 27.078 -52.146 1.00 60.38 351 GLY A CA 1
ATOM 2692 C C . GLY A 1 351 ? 26.232 26.100 -52.792 1.00 60.38 351 GLY A C 1
ATOM 2693 O O . GLY A 1 351 ? 25.863 25.436 -53.753 1.00 60.38 351 GLY A O 1
ATOM 2694 N N . ILE A 1 352 ? 27.428 25.984 -52.212 1.00 70.62 352 ILE A N 1
ATOM 2695 C CA . ILE A 1 352 ? 28.491 25.057 -52.600 1.00 70.62 352 ILE A CA 1
ATOM 2696 C C . ILE A 1 352 ? 28.865 24.230 -51.365 1.00 70.62 352 ILE A C 1
ATOM 2698 O O . ILE A 1 352 ? 29.005 24.793 -50.273 1.00 70.62 352 ILE A O 1
ATOM 2702 N N . VAL A 1 353 ? 29.012 22.914 -51.523 1.00 74.88 353 VAL A N 1
ATOM 2703 C CA . VAL A 1 353 ? 29.333 21.970 -50.437 1.00 74.88 353 VAL A CA 1
ATOM 2704 C C . VAL A 1 353 ? 30.527 21.099 -50.838 1.00 74.88 353 VAL A C 1
ATOM 2706 O O . VAL A 1 353 ? 30.571 20.579 -51.951 1.00 74.88 353 VAL A O 1
ATOM 2709 N N . HIS A 1 354 ? 31.496 20.942 -49.935 1.00 79.94 354 HIS A N 1
ATOM 2710 C CA . HIS A 1 354 ? 32.597 19.984 -50.075 1.00 79.94 354 HIS A CA 1
ATOM 2711 C C . HIS A 1 354 ? 32.073 18.552 -49.910 1.00 79.94 354 HIS A C 1
ATOM 2713 O O . HIS A 1 354 ? 31.386 18.276 -48.930 1.00 79.94 354 HIS A O 1
ATOM 2719 N N . ILE A 1 355 ? 32.423 17.661 -50.841 1.00 83.56 355 ILE A N 1
ATOM 2720 C CA . ILE A 1 355 ? 32.045 16.243 -50.805 1.00 83.56 355 ILE A CA 1
ATOM 2721 C C . ILE A 1 355 ? 33.263 15.386 -50.440 1.00 83.56 355 ILE A C 1
ATOM 2723 O O . ILE A 1 355 ? 34.335 15.537 -51.044 1.00 83.56 355 ILE A O 1
ATOM 2727 N N . ALA A 1 356 ? 33.079 14.490 -49.467 1.00 85.75 356 ALA A N 1
ATOM 2728 C CA . ALA A 1 356 ? 34.061 13.508 -49.008 1.00 85.75 356 ALA A CA 1
ATOM 2729 C C . ALA A 1 356 ? 33.390 12.141 -48.732 1.00 85.75 356 ALA A C 1
ATOM 2731 O O . ALA A 1 356 ? 32.985 11.863 -47.596 1.00 85.75 356 ALA A O 1
ATOM 2732 N N . PRO A 1 357 ? 33.303 11.244 -49.739 1.00 86.25 357 PRO A N 1
ATOM 2733 C CA . PRO A 1 357 ? 32.587 9.962 -49.649 1.00 86.25 357 PRO A CA 1
ATOM 2734 C C . PRO A 1 357 ? 33.046 9.024 -48.520 1.00 86.25 357 PRO A C 1
ATOM 2736 O O . PRO A 1 357 ? 32.299 8.144 -48.101 1.00 86.25 357 PRO A O 1
ATOM 2739 N N . ALA A 1 358 ? 34.259 9.209 -47.992 1.00 83.31 358 ALA A N 1
ATOM 2740 C CA . ALA A 1 358 ? 34.764 8.441 -46.856 1.00 83.31 358 ALA A CA 1
ATOM 2741 C C . ALA A 1 358 ? 34.162 8.855 -45.495 1.00 83.31 358 ALA A C 1
ATOM 2743 O O . ALA A 1 358 ? 34.297 8.098 -44.533 1.00 83.31 358 ALA A O 1
ATOM 2744 N N . PHE A 1 359 ? 33.506 10.022 -45.381 1.00 81.06 359 PHE A N 1
ATOM 2745 C CA . PHE A 1 359 ? 33.140 10.640 -44.091 1.00 81.06 359 PHE A CA 1
ATOM 2746 C C . PHE A 1 359 ? 31.678 11.129 -43.987 1.00 81.06 359 PHE A C 1
ATOM 2748 O O . PHE A 1 359 ? 31.334 11.902 -43.084 1.00 81.06 359 PHE A O 1
ATOM 2755 N N . GLY A 1 360 ? 30.789 10.666 -44.867 1.00 78.12 360 GLY A N 1
ATOM 2756 C CA . GLY A 1 360 ? 29.344 10.926 -44.816 1.00 78.12 360 GLY A CA 1
ATOM 2757 C C . GLY A 1 360 ? 28.562 9.886 -45.620 1.00 78.12 360 GLY A C 1
ATOM 2758 O O . GLY A 1 360 ? 29.048 9.429 -46.647 1.00 78.12 360 GLY A O 1
ATOM 2759 N N . ASP A 1 361 ? 27.374 9.479 -45.159 1.00 76.56 361 ASP A N 1
ATOM 2760 C CA . ASP A 1 361 ? 26.553 8.479 -45.874 1.00 76.56 361 ASP A CA 1
ATOM 2761 C C . ASP A 1 361 ? 25.873 9.081 -47.121 1.00 76.56 361 ASP A C 1
ATOM 2763 O O . ASP A 1 361 ? 25.794 8.433 -48.161 1.00 76.56 361 ASP A O 1
ATOM 2767 N N . GLU A 1 362 ? 25.470 10.357 -47.050 1.00 78.31 362 GLU A N 1
ATOM 2768 C CA . GLU A 1 362 ? 24.952 11.126 -48.194 1.00 78.31 362 GLU A CA 1
ATOM 2769 C C . GLU A 1 362 ? 26.063 11.360 -49.244 1.00 78.31 362 GLU A C 1
ATOM 2771 O O . GLU A 1 362 ? 25.867 11.064 -50.424 1.00 78.31 362 GLU A O 1
ATOM 2776 N N . ASP A 1 363 ? 27.263 11.783 -48.818 1.00 82.88 363 ASP A N 1
ATOM 2777 C CA . ASP A 1 363 ? 28.468 11.885 -49.658 1.00 82.88 363 ASP A CA 1
ATOM 2778 C C . ASP A 1 363 ? 28.845 10.543 -50.312 1.00 82.88 363 ASP A C 1
ATOM 2780 O O . ASP A 1 363 ? 29.228 10.504 -51.481 1.00 82.88 363 ASP A O 1
ATOM 2784 N N . LEU A 1 364 ? 28.738 9.436 -49.568 1.00 83.69 364 LEU A N 1
ATOM 2785 C CA . LEU A 1 364 ? 29.009 8.083 -50.057 1.00 83.69 364 LEU A CA 1
ATOM 2786 C C . LEU A 1 364 ? 27.985 7.642 -51.110 1.00 83.69 364 LEU A C 1
ATOM 2788 O O . LEU A 1 364 ? 28.363 7.050 -52.121 1.00 83.69 364 LEU A O 1
ATOM 2792 N N . GLY A 1 365 ? 26.700 7.939 -50.895 1.00 83.56 365 GLY A N 1
ATOM 2793 C CA . GLY A 1 365 ? 25.639 7.696 -51.872 1.00 83.56 365 GLY A CA 1
ATOM 2794 C C . GLY A 1 365 ? 25.874 8.463 -53.174 1.00 83.56 365 GLY A C 1
ATOM 2795 O O . GLY A 1 365 ? 25.867 7.868 -54.252 1.00 83.56 365 GLY A O 1
ATOM 2796 N N . LEU A 1 366 ? 26.188 9.757 -53.071 1.00 82.31 366 LEU A N 1
ATOM 2797 C CA . LEU A 1 366 ? 26.519 10.599 -54.223 1.00 82.31 366 LEU A CA 1
ATOM 2798 C C . LEU A 1 366 ? 27.804 10.134 -54.932 1.00 82.31 366 LEU A C 1
ATOM 2800 O O . LEU A 1 366 ? 27.871 10.142 -56.161 1.00 82.31 366 LEU A O 1
ATOM 2804 N N . GLY A 1 367 ? 28.796 9.673 -54.164 1.00 85.38 367 GLY A N 1
ATOM 2805 C CA . GLY A 1 367 ? 30.030 9.075 -54.670 1.00 85.38 367 GLY A CA 1
ATOM 2806 C C . GLY A 1 367 ? 29.780 7.856 -55.552 1.00 85.38 367 GLY A C 1
ATOM 2807 O O . GLY A 1 367 ? 30.314 7.784 -56.659 1.00 85.38 367 GLY A O 1
ATOM 2808 N N . ARG A 1 368 ? 28.916 6.943 -55.094 1.00 85.75 368 ARG A N 1
ATOM 2809 C CA . ARG A 1 368 ? 28.491 5.759 -55.854 1.00 85.75 368 ARG A CA 1
ATOM 2810 C C . ARG A 1 368 ? 27.751 6.113 -57.133 1.00 85.75 368 ARG A C 1
ATOM 2812 O O . ARG A 1 368 ? 28.047 5.541 -58.175 1.00 85.75 368 ARG A O 1
ATOM 2819 N N . GLU A 1 369 ? 26.795 7.035 -57.049 1.00 85.00 369 GLU A N 1
ATOM 2820 C CA . GLU A 1 369 ? 25.934 7.395 -58.179 1.00 85.00 369 GLU A CA 1
ATOM 2821 C C . GLU A 1 369 ? 26.704 8.117 -59.294 1.00 85.00 369 GLU A C 1
ATOM 2823 O O . GLU A 1 369 ? 26.468 7.871 -60.473 1.00 85.00 369 GLU A O 1
ATOM 2828 N N . LYS A 1 370 ? 27.633 9.014 -58.934 1.00 84.38 370 LYS A N 1
ATOM 2829 C CA . LYS A 1 370 ? 28.397 9.822 -59.901 1.00 84.38 370 LYS A CA 1
ATOM 2830 C C . LYS A 1 370 ? 29.762 9.231 -60.273 1.00 84.38 370 LYS A C 1
ATOM 2832 O O . LYS A 1 370 ? 30.510 9.875 -61.004 1.00 84.38 370 LYS A O 1
ATOM 2837 N N . GLY A 1 371 ? 30.102 8.039 -59.776 1.00 85.81 371 GLY A N 1
ATOM 2838 C CA . GLY A 1 371 ? 31.376 7.373 -60.062 1.00 85.81 371 GLY A CA 1
ATOM 2839 C C . GLY A 1 371 ? 32.602 8.161 -59.583 1.00 85.81 371 GLY A C 1
ATOM 2840 O O . GLY A 1 371 ? 33.588 8.292 -60.317 1.00 85.81 371 GLY A O 1
ATOM 2841 N N . LEU A 1 372 ? 32.506 8.763 -58.391 1.00 86.69 372 LEU A N 1
ATOM 2842 C CA . LEU A 1 372 ? 33.535 9.651 -57.841 1.00 86.69 372 LEU A CA 1
ATOM 2843 C C . LEU A 1 372 ? 34.736 8.882 -57.293 1.00 86.69 372 LEU A C 1
ATOM 2845 O O . LEU A 1 372 ? 34.662 7.692 -56.982 1.00 86.69 372 LEU A O 1
ATOM 2849 N N . ASN A 1 373 ? 35.825 9.617 -57.091 1.00 87.56 373 ASN A N 1
ATOM 2850 C CA . ASN A 1 373 ? 36.952 9.137 -56.309 1.00 87.56 373 ASN A CA 1
ATOM 2851 C C . ASN A 1 373 ? 36.558 9.011 -54.824 1.00 87.56 373 ASN A C 1
ATOM 2853 O O . ASN A 1 373 ? 35.705 9.742 -54.304 1.00 87.56 373 ASN A O 1
ATOM 2857 N N . PHE A 1 374 ? 37.235 8.104 -54.133 1.00 86.69 374 PHE A N 1
ATOM 2858 C CA . PHE A 1 374 ? 37.132 7.805 -52.714 1.00 86.69 374 PHE A CA 1
ATOM 2859 C C . PHE A 1 374 ? 38.537 7.903 -52.117 1.00 86.69 374 PHE A C 1
ATOM 2861 O O . PHE A 1 374 ? 39.444 7.185 -52.537 1.00 86.69 374 PHE A O 1
ATOM 2868 N N . VAL A 1 375 ? 38.718 8.809 -51.158 1.00 85.00 375 VAL A N 1
ATOM 2869 C CA . VAL A 1 375 ? 40.011 9.078 -50.516 1.00 85.00 375 VAL A CA 1
ATOM 2870 C C . VAL A 1 375 ? 39.815 8.991 -49.008 1.00 85.00 375 VAL A C 1
ATOM 2872 O O . VAL A 1 375 ? 39.001 9.719 -48.436 1.00 85.00 375 VAL A O 1
ATOM 2875 N N . GLN A 1 376 ? 40.542 8.077 -48.364 1.00 82.50 376 GLN A N 1
ATOM 2876 C CA . GLN A 1 376 ? 40.411 7.777 -46.936 1.00 82.50 376 GLN A CA 1
ATOM 2877 C C . GLN A 1 376 ? 41.750 8.022 -46.208 1.00 82.50 376 GLN A C 1
ATOM 2879 O O . GLN A 1 376 ? 42.488 7.074 -45.950 1.00 82.50 376 GLN A O 1
ATOM 2884 N N . PRO A 1 377 ? 42.079 9.288 -45.876 1.00 76.12 377 PRO A N 1
ATOM 2885 C CA . PRO A 1 377 ? 43.350 9.660 -45.239 1.00 76.12 377 PRO A CA 1
ATOM 2886 C C . PRO A 1 377 ? 43.512 9.148 -43.803 1.00 76.12 377 PRO A C 1
ATOM 2888 O O . PRO A 1 377 ? 44.630 8.964 -43.330 1.00 76.12 377 PRO A O 1
ATOM 2891 N N . TRP A 1 378 ? 42.409 8.932 -43.085 1.00 77.75 378 TRP A N 1
ATOM 2892 C CA . TRP A 1 378 ? 42.430 8.569 -41.667 1.00 77.75 378 TRP A CA 1
ATOM 2893 C C . TRP A 1 378 ? 42.308 7.059 -41.474 1.00 77.75 378 TRP A C 1
ATOM 2895 O O . TRP A 1 378 ? 41.490 6.398 -42.123 1.00 77.75 378 TRP A O 1
ATOM 2905 N N . THR A 1 379 ? 43.062 6.511 -40.519 1.00 72.88 379 THR A N 1
ATOM 2906 C CA . THR A 1 379 ? 42.963 5.088 -40.162 1.00 72.88 379 THR A CA 1
ATOM 2907 C C . THR A 1 379 ? 41.588 4.751 -39.570 1.00 72.88 379 THR A C 1
ATOM 2909 O O . THR A 1 379 ? 40.849 5.630 -39.122 1.00 72.88 379 THR A O 1
ATOM 2912 N N . CYS A 1 380 ? 41.263 3.461 -39.450 1.00 64.62 380 CYS A N 1
ATOM 2913 C CA . CYS A 1 380 ? 40.060 3.001 -38.742 1.00 64.62 380 CYS A CA 1
ATOM 2914 C C . CYS A 1 380 ? 40.039 3.360 -37.238 1.00 64.62 380 CYS A C 1
ATOM 2916 O O . CYS A 1 380 ? 39.008 3.217 -36.582 1.00 64.62 380 CYS A O 1
ATOM 2918 N N . ARG A 1 381 ? 41.161 3.848 -36.685 1.00 63.16 381 ARG A N 1
ATOM 2919 C CA . ARG A 1 381 ? 41.250 4.415 -35.330 1.00 63.16 381 ARG A CA 1
ATOM 2920 C C . ARG A 1 381 ? 40.970 5.923 -35.290 1.00 63.16 381 ARG A C 1
ATOM 2922 O O . ARG A 1 381 ? 41.052 6.518 -34.222 1.00 63.16 381 ARG A O 1
ATOM 2929 N N . ALA A 1 382 ? 40.669 6.534 -36.438 1.00 63.53 382 ALA A N 1
ATOM 2930 C CA . ALA A 1 382 ? 40.652 7.980 -36.642 1.00 63.53 382 ALA A CA 1
ATOM 2931 C C . ALA A 1 382 ? 41.964 8.652 -36.189 1.00 63.53 382 ALA A C 1
ATOM 2933 O O . ALA A 1 382 ? 41.950 9.714 -35.565 1.00 63.53 382 ALA A O 1
ATOM 2934 N N . SER A 1 383 ? 43.096 8.007 -36.498 1.00 66.56 383 SER A N 1
ATOM 2935 C CA . SER A 1 383 ? 44.432 8.586 -36.350 1.00 66.56 383 SER A CA 1
ATOM 2936 C C . SER A 1 383 ? 44.965 9.076 -37.694 1.00 66.56 383 SER A C 1
ATOM 2938 O O . SER A 1 383 ? 44.597 8.545 -38.749 1.00 66.56 383 SER A O 1
ATOM 2940 N N . SER A 1 384 ? 45.871 10.046 -37.644 1.00 63.53 384 SER A N 1
ATOM 2941 C CA . SER A 1 384 ? 46.675 10.479 -38.789 1.00 63.53 384 SER A CA 1
ATOM 2942 C C . SER A 1 384 ? 47.545 9.352 -39.381 1.00 63.53 384 SER A C 1
ATOM 2944 O O . SER A 1 384 ? 47.973 8.452 -38.643 1.00 63.53 384 SER A O 1
ATOM 2946 N N . PRO A 1 385 ? 47.795 9.368 -40.707 1.00 59.97 385 PRO A N 1
ATOM 2947 C CA . PRO A 1 385 ? 48.708 8.446 -41.372 1.00 59.97 385 PRO A CA 1
ATOM 2948 C C . PRO A 1 385 ? 50.171 8.885 -41.192 1.00 59.97 385 PRO A C 1
ATOM 2950 O O . PRO A 1 385 ? 50.460 10.036 -40.850 1.00 59.97 385 PRO A O 1
ATOM 2953 N N . ALA A 1 386 ? 51.097 7.956 -41.451 1.00 52.00 386 ALA A N 1
ATOM 2954 C CA . ALA A 1 386 ? 52.522 8.079 -41.123 1.00 52.00 386 ALA A CA 1
ATOM 2955 C C . ALA A 1 386 ? 53.260 9.268 -41.777 1.00 52.00 386 ALA A C 1
ATOM 2957 O O . ALA A 1 386 ? 54.327 9.655 -41.314 1.00 52.00 386 ALA A O 1
ATOM 2958 N N . THR A 1 387 ? 52.698 9.839 -42.842 1.00 54.34 387 THR A N 1
ATOM 2959 C CA . THR A 1 387 ? 53.301 10.870 -43.702 1.00 54.34 387 THR A CA 1
ATOM 2960 C C . THR A 1 387 ? 52.879 12.305 -43.370 1.00 54.34 387 THR A C 1
ATOM 2962 O O . THR A 1 387 ? 53.258 13.230 -44.081 1.00 54.34 387 THR A O 1
ATOM 2965 N N . THR A 1 388 ? 52.103 12.523 -42.303 1.00 57.00 388 THR A N 1
ATOM 2966 C CA . THR A 1 388 ? 51.636 13.866 -41.903 1.00 57.00 388 THR A CA 1
ATOM 2967 C C . THR A 1 388 ? 52.403 14.418 -40.692 1.00 57.00 388 THR A C 1
ATOM 2969 O O . THR A 1 388 ? 52.825 13.632 -39.842 1.00 57.00 388 THR A O 1
ATOM 2972 N N . PRO A 1 389 ? 52.525 15.756 -40.530 1.00 51.62 389 PRO A N 1
ATOM 2973 C CA . PRO A 1 389 ? 53.157 16.367 -39.348 1.00 51.62 389 PRO A CA 1
ATOM 2974 C C . PRO A 1 389 ? 52.506 15.969 -38.009 1.00 51.62 389 PRO A C 1
ATOM 2976 O O . PRO A 1 389 ? 53.125 16.044 -36.950 1.00 51.62 389 PRO A O 1
ATOM 2979 N N . SER A 1 390 ? 51.249 15.527 -38.061 1.00 53.22 390 SER A N 1
ATOM 2980 C CA . SER A 1 390 ? 50.372 15.239 -36.926 1.00 53.22 390 SER A CA 1
ATOM 2981 C C . SER A 1 390 ? 50.449 13.786 -36.428 1.00 53.22 390 SER A C 1
ATOM 2983 O O . SER A 1 390 ? 49.443 13.277 -35.930 1.00 53.22 390 SER A O 1
ATOM 2985 N N . LEU A 1 391 ? 51.569 13.077 -36.623 1.00 56.47 391 LEU A N 1
ATOM 2986 C CA . LEU A 1 391 ? 51.689 11.616 -36.464 1.00 56.47 391 LEU A CA 1
ATOM 2987 C C . LEU A 1 391 ? 51.005 11.054 -35.196 1.00 56.47 391 LEU A C 1
ATOM 2989 O O . LEU A 1 391 ? 51.302 11.452 -34.073 1.00 56.47 391 LEU A O 1
ATOM 2993 N N . GLY A 1 392 ? 50.086 10.102 -35.383 1.00 59.94 392 GLY A N 1
ATOM 2994 C CA . GLY A 1 392 ? 49.375 9.396 -34.311 1.00 59.94 392 GLY A CA 1
ATOM 2995 C C . GLY A 1 392 ? 48.232 10.163 -33.628 1.00 59.94 392 GLY A C 1
ATOM 2996 O O . GLY A 1 392 ? 47.485 9.550 -32.864 1.00 59.94 392 GLY A O 1
ATOM 2997 N N . LYS A 1 393 ? 48.042 11.463 -33.897 1.00 68.12 393 LYS A N 1
ATOM 2998 C CA . LYS A 1 393 ? 46.966 12.268 -33.287 1.00 68.12 393 LYS A CA 1
ATOM 2999 C C . LYS A 1 393 ? 45.577 11.832 -33.759 1.00 68.12 393 LYS A C 1
ATOM 3001 O O . LYS A 1 393 ? 45.389 11.435 -34.910 1.00 68.12 393 LYS A O 1
ATOM 3006 N N . PHE A 1 394 ? 44.596 11.948 -32.864 1.00 71.81 394 PHE A N 1
ATOM 3007 C CA . PHE A 1 394 ? 43.175 11.781 -33.176 1.00 71.81 394 PHE A CA 1
ATOM 3008 C C . PHE A 1 394 ? 42.695 12.926 -34.082 1.00 71.81 394 PHE A C 1
ATOM 3010 O O . PHE A 1 394 ? 43.115 14.063 -33.887 1.00 71.81 394 PHE A O 1
ATOM 3017 N N . VAL A 1 395 ? 41.796 12.674 -35.044 1.00 70.81 395 VAL A N 1
ATOM 3018 C CA . VAL A 1 395 ? 41.431 13.690 -36.064 1.00 70.81 395 VAL A CA 1
ATOM 3019 C C . VAL A 1 395 ? 40.944 15.032 -35.502 1.00 70.81 395 VAL A C 1
ATOM 3021 O O . VAL A 1 395 ? 41.182 16.065 -36.120 1.00 70.81 395 VAL A O 1
ATOM 3024 N N . LYS A 1 396 ? 40.301 15.051 -34.325 1.00 72.31 396 LYS A N 1
ATOM 3025 C CA . LYS A 1 396 ? 39.885 16.300 -33.661 1.00 72.31 396 LYS A CA 1
ATOM 3026 C C . LYS A 1 396 ? 41.041 17.065 -33.021 1.00 72.31 396 LYS A C 1
ATOM 3028 O O . LYS A 1 396 ? 41.015 18.290 -33.018 1.00 72.31 396 LYS A O 1
ATOM 3033 N N . ASP A 1 397 ? 42.071 16.361 -32.565 1.00 72.62 397 ASP A N 1
ATOM 3034 C CA . ASP A 1 397 ? 43.301 16.970 -32.055 1.00 72.62 397 ASP A CA 1
ATOM 3035 C C . ASP A 1 397 ? 44.174 17.499 -33.216 1.00 72.62 397 ASP A C 1
ATOM 3037 O O . ASP A 1 397 ? 45.030 18.354 -33.007 1.00 72.62 397 ASP A O 1
ATOM 3041 N N . ALA A 1 398 ? 43.929 17.029 -34.449 1.00 71.38 398 ALA A N 1
ATOM 3042 C CA . ALA A 1 398 ? 44.569 17.501 -35.679 1.00 71.38 398 ALA A CA 1
ATOM 3043 C C . ALA A 1 398 ? 43.846 18.687 -36.362 1.00 71.38 398 ALA A C 1
ATOM 3045 O O . ALA A 1 398 ? 44.476 19.381 -37.161 1.00 71.38 398 ALA A O 1
ATOM 3046 N N . ASP A 1 399 ? 42.569 18.973 -36.045 1.00 74.12 399 ASP A N 1
ATOM 3047 C CA . ASP A 1 399 ? 41.810 20.114 -36.610 1.00 74.12 399 ASP A CA 1
ATOM 3048 C C . ASP A 1 399 ? 42.617 21.450 -36.563 1.00 74.12 399 ASP A C 1
ATOM 3050 O O . ASP A 1 399 ? 42.638 22.154 -37.578 1.00 74.12 399 ASP A O 1
ATOM 3054 N N . PRO A 1 400 ? 43.333 21.819 -35.470 1.00 73.06 400 PRO A N 1
ATOM 3055 C CA . PRO A 1 400 ? 44.155 23.038 -35.417 1.00 73.06 400 PRO A CA 1
ATOM 3056 C C . PRO A 1 400 ? 45.310 23.087 -36.426 1.00 73.06 400 PRO A C 1
ATOM 3058 O O . PRO A 1 400 ? 45.570 24.143 -37.002 1.00 73.06 400 PRO A O 1
ATOM 3061 N N . GLU A 1 401 ? 45.985 21.961 -36.661 1.00 71.31 401 GLU A N 1
ATOM 3062 C CA . GLU A 1 401 ? 47.126 21.858 -37.583 1.00 71.31 401 GLU A CA 1
ATOM 3063 C C . GLU A 1 401 ? 46.661 21.866 -39.039 1.00 71.31 401 GLU A C 1
ATOM 3065 O O . GLU A 1 401 ? 47.222 22.583 -39.868 1.00 71.31 401 GLU A O 1
ATOM 3070 N N . ILE A 1 402 ? 45.566 21.160 -39.333 1.00 71.31 402 ILE A N 1
ATOM 3071 C CA . ILE A 1 402 ? 44.909 21.193 -40.644 1.00 71.31 402 ILE A CA 1
ATOM 3072 C C . ILE A 1 402 ? 44.530 22.638 -40.989 1.00 71.31 402 ILE A C 1
ATOM 3074 O O . ILE A 1 402 ? 44.873 23.113 -42.072 1.00 71.31 402 ILE A O 1
ATOM 3078 N N . MET A 1 403 ? 43.915 23.365 -40.045 1.00 69.69 403 MET A N 1
ATOM 3079 C CA . MET A 1 403 ? 43.594 24.788 -40.204 1.00 69.69 403 MET A CA 1
ATOM 3080 C C . MET A 1 403 ? 44.836 25.683 -40.346 1.00 69.69 403 MET A C 1
ATOM 3082 O O . MET A 1 403 ? 44.765 26.685 -41.056 1.00 69.69 403 MET A O 1
ATOM 3086 N N . ALA A 1 404 ? 45.962 25.364 -39.699 1.00 68.62 404 ALA A N 1
ATOM 3087 C CA . ALA A 1 404 ? 47.201 26.133 -39.837 1.00 68.62 404 ALA A CA 1
ATOM 3088 C C . ALA A 1 404 ? 47.754 26.063 -41.272 1.00 68.62 404 ALA A C 1
ATOM 3090 O O . ALA A 1 404 ? 48.085 27.104 -41.839 1.00 68.62 404 ALA A O 1
ATOM 3091 N N . ILE A 1 405 ? 47.742 24.873 -41.887 1.00 64.50 405 ILE A N 1
ATOM 3092 C CA . ILE A 1 405 ? 48.114 24.670 -43.300 1.00 64.50 405 ILE A CA 1
ATOM 3093 C C . ILE A 1 405 ? 47.191 25.477 -44.232 1.00 64.50 405 ILE A C 1
ATOM 3095 O O . ILE A 1 405 ? 47.652 26.098 -45.187 1.00 64.50 405 ILE A O 1
ATOM 3099 N N . SER A 1 406 ? 45.885 25.536 -43.944 1.00 62.88 406 SER A N 1
ATOM 3100 C CA . SER A 1 406 ? 44.956 26.334 -44.759 1.00 62.88 406 SER A CA 1
ATOM 3101 C C . SER A 1 406 ? 45.205 27.847 -44.646 1.00 62.88 406 SER A C 1
ATOM 3103 O O . SER A 1 406 ? 44.941 28.586 -45.596 1.00 62.88 406 SER A O 1
ATOM 3105 N N . ARG A 1 407 ? 45.661 28.324 -43.475 1.00 62.47 407 ARG A N 1
ATOM 3106 C CA . ARG A 1 407 ? 45.954 29.746 -43.221 1.00 62.47 407 ARG A CA 1
ATOM 3107 C C . ARG A 1 407 ? 47.242 30.197 -43.908 1.00 62.47 407 ARG A C 1
ATOM 3109 O O . ARG A 1 407 ? 47.239 31.269 -44.503 1.00 62.47 407 ARG A O 1
ATOM 3116 N N . SER A 1 408 ? 48.317 29.405 -43.847 1.00 56.78 408 SER A N 1
ATOM 3117 C CA . SER A 1 408 ? 49.599 29.763 -44.481 1.00 56.78 408 SER A CA 1
ATOM 3118 C C . SER A 1 408 ? 49.501 29.844 -46.007 1.00 56.78 408 SER A C 1
ATOM 3120 O O . SER A 1 408 ? 50.175 30.667 -46.614 1.00 56.78 408 SER A O 1
ATOM 3122 N N . ALA A 1 409 ? 48.604 29.066 -46.620 1.00 55.94 409 ALA A N 1
ATOM 3123 C CA . ALA A 1 409 ? 48.297 29.128 -48.049 1.00 55.94 409 ALA A CA 1
ATOM 3124 C C . ALA A 1 409 ? 47.351 30.286 -48.458 1.00 55.94 409 ALA A C 1
ATOM 3126 O O . ALA A 1 409 ? 46.882 30.305 -49.594 1.00 55.94 409 ALA A O 1
ATOM 3127 N N . ALA A 1 410 ? 46.989 31.203 -47.546 1.00 53.50 410 ALA A N 1
ATOM 3128 C CA . ALA A 1 410 ? 45.973 32.253 -47.752 1.00 53.50 410 ALA A CA 1
ATOM 3129 C C . ALA A 1 410 ? 44.591 31.736 -48.234 1.00 53.50 410 ALA A C 1
ATOM 3131 O O . ALA A 1 410 ? 43.775 32.481 -48.779 1.00 53.50 410 ALA A O 1
ATOM 3132 N N . CYS A 1 411 ? 44.298 30.450 -48.009 1.00 56.00 411 CYS A N 1
ATOM 3133 C CA . CYS A 1 411 ? 43.128 29.752 -48.548 1.00 56.00 411 CYS A CA 1
ATOM 3134 C C . CYS A 1 411 ? 42.028 29.489 -47.505 1.00 56.00 411 CYS A C 1
ATOM 3136 O O . CYS A 1 411 ? 41.166 28.640 -47.725 1.00 56.00 411 CYS A O 1
ATOM 3138 N N . CYS A 1 412 ? 42.032 30.163 -46.350 1.00 55.00 412 CYS A N 1
ATOM 3139 C CA . CYS A 1 412 ? 41.078 29.876 -45.276 1.00 55.00 412 CYS A CA 1
ATOM 3140 C C . CYS A 1 412 ? 40.717 31.090 -44.424 1.00 55.00 412 CYS A C 1
ATOM 3142 O O . CYS A 1 412 ? 41.583 31.837 -43.976 1.00 55.00 412 CYS A O 1
ATOM 3144 N N . ILE A 1 413 ? 39.419 31.224 -44.151 1.00 57.41 413 ILE A N 1
ATOM 3145 C CA . ILE A 1 413 ? 38.835 32.230 -43.270 1.00 57.41 413 ILE A CA 1
ATOM 3146 C C . ILE A 1 413 ? 37.984 31.521 -42.222 1.00 57.41 413 ILE A C 1
ATOM 3148 O O . ILE A 1 413 ? 37.098 30.718 -42.526 1.00 57.41 413 ILE A O 1
ATOM 3152 N N . ILE A 1 414 ? 38.241 31.850 -40.961 1.00 54.50 414 ILE A N 1
ATOM 3153 C CA . ILE A 1 414 ? 37.483 31.344 -39.820 1.00 54.50 414 ILE A CA 1
ATOM 3154 C C . ILE A 1 414 ? 36.354 32.330 -39.550 1.00 54.50 414 ILE A C 1
ATOM 3156 O O . ILE A 1 414 ? 36.607 33.484 -39.224 1.00 54.50 414 ILE A O 1
ATOM 3160 N N . ALA A 1 415 ? 35.108 31.882 -39.690 1.00 52.62 415 ALA A N 1
ATOM 3161 C CA . ALA A 1 415 ? 33.954 32.764 -39.535 1.00 52.62 415 ALA A CA 1
ATOM 3162 C C . ALA A 1 415 ? 33.480 32.880 -38.082 1.00 52.62 415 ALA A C 1
ATOM 3164 O O . ALA A 1 415 ? 33.051 33.947 -37.669 1.00 52.62 415 ALA A O 1
ATOM 3165 N N . THR A 1 416 ? 33.494 31.782 -37.321 1.00 58.44 416 THR A N 1
ATOM 3166 C CA . THR A 1 416 ? 33.067 31.726 -35.908 1.00 58.44 416 THR A CA 1
ATOM 3167 C C . THR A 1 416 ? 33.488 30.399 -35.268 1.00 58.44 416 THR A C 1
ATOM 3169 O O . THR A 1 416 ? 33.575 29.371 -35.941 1.00 58.44 416 THR A O 1
ATOM 3172 N N . SER A 1 417 ? 33.663 30.388 -33.945 1.00 60.94 417 SER A N 1
ATOM 3173 C CA . SER A 1 417 ? 33.456 29.170 -33.149 1.00 60.94 417 SER A CA 1
ATOM 3174 C C . SER A 1 417 ? 31.960 29.036 -32.861 1.00 60.94 417 SER A C 1
ATOM 3176 O O . SER A 1 417 ? 31.299 30.034 -32.571 1.00 60.94 417 SER A O 1
ATOM 3178 N N . THR A 1 418 ? 31.376 27.842 -32.972 1.00 57.25 418 THR A N 1
ATOM 3179 C CA . THR A 1 418 ? 29.969 27.644 -32.594 1.00 57.25 418 THR A CA 1
ATOM 3180 C C . THR A 1 418 ? 29.767 26.311 -31.899 1.00 57.25 418 THR A C 1
ATOM 3182 O O . THR A 1 418 ? 30.079 25.251 -32.437 1.00 57.25 418 THR A O 1
ATOM 3185 N N . THR A 1 419 ? 29.164 26.371 -30.718 1.00 60.56 419 THR A N 1
ATOM 3186 C CA . THR A 1 419 ? 28.785 25.199 -29.934 1.00 60.56 419 THR A CA 1
ATOM 3187 C C . THR A 1 419 ? 27.567 24.518 -30.554 1.00 60.56 419 THR A C 1
ATOM 3189 O O . THR A 1 419 ? 26.494 25.122 -30.608 1.00 60.56 419 THR A O 1
ATOM 3192 N N . THR A 1 420 ? 27.703 23.270 -31.015 1.00 55.56 420 THR A N 1
ATOM 3193 C CA . THR A 1 420 ? 26.599 22.535 -31.669 1.00 55.56 420 THR A CA 1
ATOM 3194 C C . THR A 1 420 ? 26.373 21.133 -31.082 1.00 55.56 420 THR A C 1
ATOM 3196 O O . THR A 1 420 ? 27.246 20.622 -30.377 1.00 55.56 420 THR A O 1
ATOM 3199 N N . PRO A 1 421 ? 25.190 20.517 -31.301 1.00 56.16 421 PRO A N 1
ATOM 3200 C CA . PRO A 1 421 ? 24.896 19.155 -30.848 1.00 56.16 421 PRO A CA 1
ATOM 3201 C C . PRO A 1 421 ? 25.675 18.095 -31.655 1.00 56.16 421 PRO A C 1
ATOM 3203 O O . PRO A 1 421 ? 25.278 17.712 -32.764 1.00 56.16 421 PRO A O 1
ATOM 3206 N N . THR A 1 422 ? 26.765 17.586 -31.084 1.00 60.72 422 THR A N 1
ATOM 3207 C CA . THR A 1 422 ? 27.616 16.550 -31.701 1.00 60.72 422 THR A CA 1
ATOM 3208 C C . THR A 1 422 ? 27.288 15.173 -31.099 1.00 60.72 422 THR A C 1
ATOM 3210 O O . THR A 1 422 ? 26.980 15.102 -29.909 1.00 60.72 422 THR A O 1
ATOM 3213 N N . PRO A 1 423 ? 27.266 14.073 -31.882 1.00 62.50 423 PRO A N 1
ATOM 3214 C CA . PRO A 1 423 ? 27.011 12.736 -31.354 1.00 62.50 423 PRO A CA 1
ATOM 3215 C C . PRO A 1 423 ? 28.227 12.224 -30.577 1.00 62.50 423 PRO A C 1
ATOM 3217 O O . PRO A 1 423 ? 29.362 12.324 -31.041 1.00 62.50 423 PRO A O 1
ATOM 3220 N N . PHE A 1 424 ? 27.978 11.629 -29.415 1.00 68.50 424 PHE A N 1
ATOM 3221 C CA . PHE A 1 424 ? 29.002 11.039 -28.556 1.00 68.50 424 PHE A CA 1
ATOM 3222 C C . PHE A 1 424 ? 28.721 9.559 -28.322 1.00 68.50 424 PHE A C 1
ATOM 3224 O O . PHE A 1 424 ? 27.572 9.112 -28.351 1.00 68.50 424 PHE A O 1
ATOM 3231 N N . CYS A 1 425 ? 29.779 8.793 -28.069 1.00 65.00 425 CYS A N 1
ATOM 3232 C CA . CYS A 1 425 ? 29.647 7.426 -27.609 1.00 65.00 425 CYS A CA 1
ATOM 3233 C C . CYS A 1 425 ? 28.940 7.423 -26.251 1.00 65.00 425 CYS A C 1
ATOM 3235 O O . CYS A 1 425 ? 29.465 7.932 -25.268 1.00 65.00 425 CYS A O 1
ATOM 3237 N N . TRP A 1 426 ? 27.786 6.766 -26.190 1.00 57.72 426 TRP A N 1
ATOM 3238 C CA . TRP A 1 426 ? 26.934 6.621 -25.007 1.00 57.72 426 TRP A CA 1
ATOM 3239 C C . TRP A 1 426 ? 27.556 5.857 -23.816 1.00 57.72 426 TRP A C 1
ATOM 3241 O O . TRP A 1 426 ? 26.860 5.597 -22.832 1.00 57.72 426 TRP A O 1
ATOM 3251 N N . ARG A 1 427 ? 28.825 5.440 -23.923 1.00 62.41 427 ARG A N 1
ATOM 3252 C CA . ARG A 1 427 ? 29.578 4.696 -22.898 1.00 62.41 427 ARG A CA 1
ATOM 3253 C C . ARG A 1 427 ? 30.866 5.385 -22.450 1.00 62.41 427 ARG A C 1
ATOM 3255 O O . ARG A 1 427 ? 31.173 5.326 -21.266 1.00 62.41 427 ARG A O 1
ATOM 3262 N N . CYS A 1 428 ? 31.612 5.992 -23.374 1.00 62.44 428 CYS A N 1
ATOM 3263 C CA . CYS A 1 428 ? 32.941 6.562 -23.116 1.00 62.44 428 CYS A CA 1
ATOM 3264 C C . CYS A 1 428 ? 33.073 8.041 -23.515 1.00 62.44 428 CYS A C 1
ATOM 3266 O O . CYS A 1 428 ? 34.191 8.522 -23.675 1.00 62.44 428 CYS A O 1
ATOM 3268 N N . ASP A 1 429 ? 31.953 8.731 -23.770 1.00 63.00 429 ASP A N 1
ATOM 3269 C CA . ASP A 1 429 ? 31.868 10.162 -24.104 1.00 63.00 429 ASP A CA 1
ATOM 3270 C C . ASP A 1 429 ? 32.877 10.639 -25.174 1.00 63.00 429 ASP A C 1
ATOM 3272 O O . ASP A 1 429 ? 33.268 11.804 -25.227 1.00 63.00 429 ASP A O 1
ATOM 3276 N N . THR A 1 430 ? 33.290 9.742 -26.071 1.00 69.06 430 THR A N 1
ATOM 3277 C CA . THR A 1 430 ? 34.167 10.057 -27.204 1.00 69.06 430 THR A CA 1
ATOM 3278 C C . THR A 1 430 ? 33.315 10.565 -28.374 1.00 69.06 430 THR A C 1
ATOM 3280 O O . THR A 1 430 ? 32.295 9.931 -28.668 1.00 69.06 430 THR A O 1
ATOM 3283 N N . PRO A 1 431 ? 33.681 11.667 -29.061 1.00 69.56 431 PRO A N 1
ATOM 3284 C CA . PRO A 1 431 ? 32.961 12.132 -30.246 1.00 69.56 431 PRO A CA 1
ATOM 3285 C C . PRO A 1 431 ? 32.867 11.032 -31.311 1.00 69.56 431 PRO A C 1
ATOM 3287 O O . PRO A 1 431 ? 33.883 10.453 -31.701 1.00 69.56 431 PRO A O 1
ATOM 3290 N N . LEU A 1 432 ? 31.658 10.747 -31.796 1.00 73.25 432 LEU A N 1
ATOM 3291 C CA . LEU A 1 432 ? 31.456 9.790 -32.884 1.00 73.25 432 LEU A CA 1
ATOM 3292 C C . LEU A 1 432 ? 31.727 10.470 -34.226 1.00 73.25 432 LEU A C 1
ATOM 3294 O O . LEU A 1 432 ? 31.238 11.569 -34.503 1.00 73.25 432 LEU A O 1
ATOM 3298 N N . LEU A 1 433 ? 32.499 9.796 -35.072 1.00 74.00 433 LEU A N 1
ATOM 3299 C CA . LEU A 1 433 ? 32.963 10.324 -36.350 1.00 74.00 433 LEU A CA 1
ATOM 3300 C C . LEU A 1 433 ? 32.354 9.513 -37.479 1.00 74.00 433 LEU A C 1
ATOM 3302 O O . LEU A 1 433 ? 32.456 8.291 -37.466 1.00 74.00 433 LEU A O 1
ATOM 3306 N N . TYR A 1 434 ? 31.757 10.181 -38.464 1.00 75.94 434 TYR A N 1
ATOM 3307 C CA . TYR A 1 434 ? 31.270 9.490 -39.652 1.00 75.94 434 TYR A CA 1
ATOM 3308 C C . TYR A 1 434 ? 32.446 8.953 -40.475 1.00 75.94 434 TYR A C 1
ATOM 3310 O O . TYR A 1 434 ? 33.345 9.713 -40.828 1.00 75.94 434 TYR A O 1
ATOM 3318 N N . TYR A 1 435 ? 32.440 7.650 -40.747 1.00 76.88 435 TYR A N 1
ATOM 3319 C CA . TYR A 1 435 ? 33.520 6.906 -41.388 1.00 76.88 435 TYR A CA 1
ATOM 3320 C C . TYR A 1 435 ? 32.930 5.744 -42.198 1.00 76.88 435 TYR A C 1
ATOM 3322 O O . TYR A 1 435 ? 32.258 4.861 -41.652 1.00 76.88 435 TYR A O 1
ATOM 3330 N N . ALA A 1 436 ? 33.176 5.743 -43.505 1.00 80.06 436 ALA A N 1
ATOM 3331 C CA . ALA A 1 436 ? 32.768 4.678 -44.406 1.00 80.06 436 ALA A CA 1
ATOM 3332 C C . ALA A 1 436 ? 33.607 3.420 -44.146 1.00 80.06 436 ALA A C 1
ATOM 3334 O O . ALA A 1 436 ? 34.836 3.446 -44.227 1.00 80.06 436 ALA A O 1
ATOM 3335 N N . LYS A 1 437 ? 32.936 2.310 -43.830 1.00 76.62 437 LYS A N 1
ATOM 3336 C CA . LYS A 1 437 ? 33.564 0.993 -43.678 1.00 76.62 437 LYS A CA 1
ATOM 3337 C C . LYS A 1 437 ? 32.657 -0.110 -44.206 1.00 76.62 437 LYS A C 1
ATOM 3339 O O . LYS A 1 437 ? 31.435 0.039 -44.190 1.00 76.62 437 LYS A O 1
ATOM 3344 N N . SER A 1 438 ? 33.262 -1.219 -44.627 1.00 78.62 438 SER A N 1
ATOM 3345 C CA . SER A 1 438 ? 32.532 -2.456 -44.899 1.00 78.62 438 SER A CA 1
ATOM 3346 C C . SER A 1 438 ? 32.086 -3.109 -43.585 1.00 78.62 438 SER A C 1
ATOM 3348 O O . SER A 1 438 ? 32.850 -3.148 -42.618 1.00 78.62 438 SER A O 1
ATOM 3350 N N . SER A 1 439 ? 30.842 -3.577 -43.525 1.00 81.56 439 SER A N 1
ATOM 3351 C CA . SER A 1 439 ? 30.253 -4.261 -42.369 1.00 81.56 439 SER A CA 1
ATOM 3352 C C . SER A 1 439 ? 29.079 -5.139 -42.807 1.00 81.56 439 SER A C 1
ATOM 3354 O O . SER A 1 439 ? 28.556 -5.000 -43.912 1.00 81.56 439 SER A O 1
ATOM 3356 N N . TRP A 1 440 ? 28.656 -6.030 -41.916 1.00 83.88 440 TRP A N 1
ATOM 3357 C CA . TRP A 1 440 ? 27.442 -6.828 -42.055 1.00 83.88 440 TRP A CA 1
ATOM 3358 C C . TRP A 1 440 ? 26.208 -6.069 -41.558 1.00 83.88 440 TRP A C 1
ATOM 3360 O O . TRP A 1 440 ? 26.291 -5.325 -40.577 1.00 83.88 440 TRP A O 1
ATOM 3370 N N . TYR A 1 441 ? 25.072 -6.271 -42.232 1.00 83.75 441 TYR A N 1
ATOM 3371 C CA . TYR A 1 441 ? 23.793 -5.619 -41.952 1.00 83.75 441 TYR A CA 1
ATOM 3372 C C . TYR A 1 441 ? 22.614 -6.571 -42.117 1.00 83.75 441 TYR A C 1
ATOM 3374 O O . TYR A 1 441 ? 22.580 -7.383 -43.040 1.00 83.75 441 TYR A O 1
ATOM 3382 N N . ILE A 1 442 ? 21.599 -6.379 -41.277 1.00 86.00 442 ILE A N 1
ATOM 3383 C CA . ILE A 1 442 ? 20.275 -6.979 -41.443 1.00 86.00 442 ILE A CA 1
ATOM 3384 C C . ILE A 1 442 ? 19.403 -5.997 -42.238 1.00 86.00 442 ILE A C 1
ATOM 3386 O O . ILE A 1 442 ? 19.315 -4.813 -41.904 1.00 86.00 442 ILE A O 1
ATOM 3390 N N . ARG A 1 443 ? 18.760 -6.471 -43.307 1.00 84.69 443 ARG A N 1
ATOM 3391 C CA . ARG A 1 443 ? 17.913 -5.695 -44.223 1.00 84.69 443 ARG A CA 1
ATOM 3392 C C . ARG A 1 443 ? 16.498 -5.509 -43.660 1.00 84.69 443 ARG A C 1
ATOM 3394 O O . ARG A 1 443 ? 15.519 -5.905 -44.281 1.00 84.69 443 ARG A O 1
ATOM 3401 N N . THR A 1 444 ? 16.381 -4.867 -42.497 1.00 82.50 444 THR A N 1
ATOM 3402 C CA . THR A 1 444 ? 15.081 -4.554 -41.862 1.00 82.50 444 THR A CA 1
ATOM 3403 C C . THR A 1 444 ? 14.141 -3.760 -42.774 1.00 82.50 444 THR A C 1
ATOM 3405 O O . THR A 1 444 ? 12.930 -3.902 -42.679 1.00 82.50 444 THR A O 1
ATOM 3408 N N . SER A 1 445 ? 14.686 -2.975 -43.709 1.00 80.12 445 SER A N 1
ATOM 3409 C CA . SER A 1 445 ? 13.916 -2.224 -44.705 1.00 80.12 445 SER A CA 1
ATOM 3410 C C . SER A 1 445 ? 13.143 -3.088 -45.708 1.00 80.12 445 SER A C 1
ATOM 3412 O O . SER A 1 445 ? 12.314 -2.538 -46.421 1.00 80.12 445 SER A O 1
ATOM 3414 N N . ALA A 1 446 ? 13.425 -4.393 -45.811 1.00 78.62 446 ALA A N 1
ATOM 3415 C CA . ALA A 1 446 ? 12.699 -5.297 -46.708 1.00 78.62 446 ALA A CA 1
ATOM 3416 C C . ALA A 1 446 ? 11.281 -5.623 -46.210 1.00 78.62 446 ALA A C 1
ATOM 3418 O O . ALA A 1 446 ? 10.414 -5.875 -47.033 1.00 78.62 446 ALA A O 1
ATOM 3419 N N . LEU A 1 447 ? 11.059 -5.580 -44.891 1.00 72.69 447 LEU A N 1
ATOM 3420 C CA . LEU A 1 447 ? 9.762 -5.798 -44.235 1.00 72.69 447 LEU A CA 1
ATOM 3421 C C . LEU A 1 447 ? 9.323 -4.521 -43.500 1.00 72.69 447 LEU A C 1
ATOM 3423 O O . LEU A 1 447 ? 8.839 -4.563 -42.372 1.00 72.69 447 LEU A O 1
ATOM 3427 N N . LYS A 1 448 ? 9.616 -3.348 -44.078 1.00 75.38 448 LYS A N 1
ATOM 3428 C CA . LYS A 1 448 ? 9.382 -2.061 -43.407 1.00 75.38 448 LYS A CA 1
ATOM 3429 C C . LYS A 1 448 ? 7.901 -1.867 -43.082 1.00 75.38 448 LYS A C 1
ATOM 3431 O O . LYS A 1 448 ? 7.599 -1.362 -42.006 1.00 75.38 448 LYS A O 1
ATOM 3436 N N . ASP A 1 449 ? 7.029 -2.246 -44.005 1.00 75.06 449 ASP A N 1
ATOM 3437 C CA . ASP A 1 449 ? 5.597 -2.007 -43.885 1.00 75.06 449 ASP A CA 1
ATOM 3438 C C . ASP A 1 449 ? 4.989 -3.002 -42.875 1.00 75.06 449 ASP A C 1
ATOM 3440 O O . ASP A 1 449 ? 4.397 -2.554 -41.898 1.00 75.06 449 ASP A O 1
ATOM 3444 N N . ASP A 1 450 ? 5.350 -4.295 -42.922 1.00 70.44 450 ASP A N 1
ATOM 3445 C CA . ASP A 1 450 ? 5.011 -5.287 -41.874 1.00 70.44 450 ASP A CA 1
ATOM 3446 C C . ASP A 1 450 ? 5.462 -4.866 -40.454 1.00 70.44 450 ASP A C 1
ATOM 3448 O O . ASP A 1 450 ? 4.797 -5.149 -39.457 1.00 70.44 450 ASP A O 1
ATOM 3452 N N . LEU A 1 451 ? 6.610 -4.182 -40.342 1.00 70.88 451 LEU A N 1
ATOM 3453 C CA . LEU A 1 451 ? 7.149 -3.654 -39.078 1.00 70.88 451 LEU A CA 1
ATOM 3454 C C . LEU A 1 451 ? 6.439 -2.385 -38.574 1.00 70.88 451 LEU A C 1
ATOM 3456 O O . LEU A 1 451 ? 6.708 -1.957 -37.449 1.00 70.88 451 LEU A O 1
ATOM 3460 N N . VAL A 1 452 ? 5.595 -1.755 -39.394 1.00 69.19 452 VAL A N 1
ATOM 3461 C CA . VAL A 1 452 ? 4.860 -0.519 -39.078 1.00 69.19 452 VAL A CA 1
ATOM 3462 C C . VAL A 1 452 ? 3.361 -0.792 -38.927 1.00 69.19 452 VAL A C 1
ATOM 3464 O O . VAL A 1 452 ? 2.754 -0.280 -37.985 1.00 69.19 452 VAL A O 1
ATOM 3467 N N . ASP A 1 453 ? 2.794 -1.647 -39.779 1.00 62.28 453 ASP A N 1
ATOM 3468 C CA . ASP A 1 453 ? 1.380 -2.044 -39.774 1.00 62.28 453 ASP A CA 1
ATOM 3469 C C . ASP A 1 453 ? 0.994 -2.830 -38.510 1.00 62.28 453 ASP A C 1
ATOM 3471 O O . ASP A 1 453 ? -0.154 -2.785 -38.065 1.00 62.28 453 ASP A O 1
ATOM 3475 N N . GLY A 1 454 ? 1.970 -3.462 -37.846 1.00 54.00 454 GLY A N 1
ATOM 3476 C CA . GLY A 1 454 ? 1.837 -4.098 -36.530 1.00 54.00 454 GLY A CA 1
ATOM 3477 C C . GLY A 1 454 ? 1.590 -3.139 -35.350 1.00 54.00 454 GLY A C 1
ATOM 3478 O O . GLY A 1 454 ? 2.139 -3.369 -34.275 1.00 54.00 454 GLY A O 1
ATOM 3479 N N . GLN A 1 455 ? 0.817 -2.060 -35.543 1.00 49.09 455 GLN A N 1
ATOM 3480 C CA . GLN A 1 455 ? 0.358 -1.044 -34.568 1.00 49.09 455 GLN A CA 1
ATOM 3481 C C . GLN A 1 455 ? 1.439 -0.351 -33.709 1.00 49.09 455 GLN A C 1
ATOM 3483 O O . GLN A 1 455 ? 1.122 0.431 -32.810 1.00 49.09 455 GLN A O 1
ATOM 3488 N N . ASN A 1 456 ? 2.724 -0.595 -33.963 1.00 50.53 456 ASN A N 1
ATOM 3489 C CA . ASN A 1 456 ? 3.783 -0.320 -32.999 1.00 50.53 456 ASN A CA 1
ATOM 3490 C C . ASN A 1 456 ? 4.842 0.618 -33.589 1.00 50.53 456 ASN A C 1
ATOM 3492 O O . ASN A 1 456 ? 5.887 0.201 -34.085 1.00 50.53 456 ASN A O 1
ATOM 3496 N N . SER A 1 457 ? 4.595 1.926 -33.480 1.00 42.38 457 SER A N 1
ATOM 3497 C CA . SER A 1 457 ? 5.442 3.013 -34.013 1.00 42.38 457 SER A CA 1
ATOM 3498 C C . SER A 1 457 ? 6.856 3.123 -33.397 1.00 42.38 457 SER A C 1
ATOM 3500 O O . SER A 1 457 ? 7.558 4.118 -33.599 1.00 42.38 457 SER A O 1
ATOM 3502 N N . ARG A 1 458 ? 7.301 2.116 -32.632 1.00 46.22 458 ARG A N 1
ATOM 3503 C CA . ARG A 1 458 ? 8.592 2.048 -31.932 1.00 46.22 458 ARG A CA 1
ATOM 3504 C C . ARG A 1 458 ? 9.254 0.681 -32.131 1.00 46.22 458 ARG A C 1
ATOM 3506 O O . ARG A 1 458 ? 9.164 -0.210 -31.289 1.00 46.22 458 ARG A O 1
ATOM 3513 N N . ILE A 1 459 ? 9.985 0.543 -33.235 1.00 48.25 459 ILE A N 1
ATOM 3514 C CA . ILE A 1 459 ? 10.724 -0.679 -33.580 1.00 48.25 459 ILE A CA 1
ATOM 3515 C C . ILE A 1 459 ? 11.839 -0.949 -32.549 1.00 48.25 459 ILE A C 1
ATOM 3517 O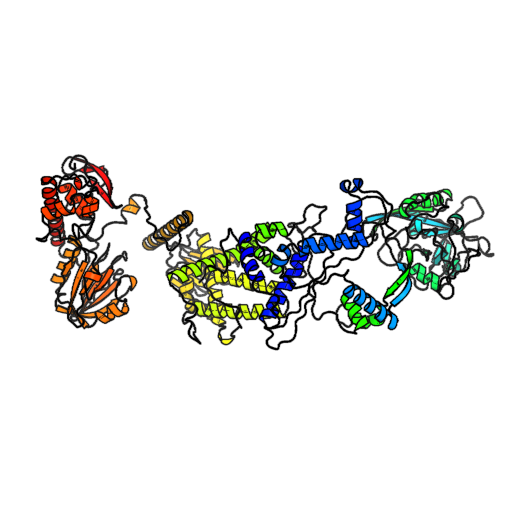 O . ILE A 1 459 ? 12.731 -0.126 -32.344 1.00 48.25 459 ILE A O 1
ATOM 3521 N N . ASN A 1 460 ? 11.816 -2.139 -31.942 1.00 64.25 460 ASN A N 1
ATOM 3522 C CA . ASN A 1 460 ? 12.875 -2.688 -31.085 1.00 64.25 460 ASN A CA 1
ATOM 3523 C C . ASN A 1 460 ? 13.392 -4.012 -31.685 1.00 64.25 460 ASN A C 1
ATOM 3525 O O . ASN A 1 460 ? 12.653 -4.702 -32.387 1.00 64.25 460 ASN A O 1
ATOM 3529 N N . CYS A 1 461 ? 14.634 -4.398 -31.380 1.00 68.75 461 CYS A N 1
ATOM 3530 C CA . CYS A 1 461 ? 15.311 -5.572 -31.939 1.00 68.75 461 CYS A CA 1
ATOM 3531 C C . CYS A 1 461 ? 14.523 -6.882 -31.771 1.00 68.75 461 CYS A C 1
ATOM 3533 O O . CYS A 1 461 ? 14.534 -7.701 -32.683 1.00 68.75 461 CYS A O 1
ATOM 3535 N N . LEU A 1 462 ? 13.815 -7.074 -30.649 1.00 77.56 462 LEU A N 1
ATOM 3536 C CA . LEU A 1 462 ? 12.979 -8.264 -30.420 1.00 77.56 462 LEU A CA 1
ATOM 3537 C C . LEU A 1 462 ? 11.847 -8.381 -31.449 1.00 77.56 462 LEU A C 1
ATOM 3539 O O . LEU A 1 462 ? 11.680 -9.432 -32.062 1.00 77.56 462 LEU A O 1
ATOM 3543 N N . HIS A 1 463 ? 11.112 -7.288 -31.666 1.00 80.25 463 HIS A N 1
ATOM 3544 C CA . HIS A 1 463 ? 10.017 -7.247 -32.632 1.00 80.25 463 HIS A CA 1
ATOM 3545 C C . HIS A 1 463 ? 10.569 -7.407 -34.052 1.00 80.25 463 HIS A C 1
ATOM 3547 O O . HIS A 1 463 ? 10.123 -8.284 -34.781 1.00 80.25 463 HIS A O 1
ATOM 3553 N N . ALA A 1 464 ? 11.636 -6.670 -34.390 1.00 81.38 464 ALA A N 1
ATOM 3554 C CA . ALA A 1 464 ? 12.292 -6.768 -35.691 1.00 81.38 464 ALA A CA 1
ATOM 3555 C C . ALA A 1 464 ? 12.757 -8.196 -36.031 1.00 81.38 464 ALA A C 1
ATOM 3557 O O . ALA A 1 464 ? 12.505 -8.674 -37.134 1.00 81.38 464 ALA A O 1
ATOM 3558 N N . LEU A 1 465 ? 13.408 -8.896 -35.094 1.00 85.25 465 LEU A N 1
ATOM 3559 C CA . LEU A 1 465 ? 13.846 -10.280 -35.302 1.00 85.25 465 LEU A CA 1
ATOM 3560 C C . LEU A 1 465 ? 12.665 -11.251 -35.414 1.00 85.25 465 LEU A C 1
ATOM 3562 O O . LEU A 1 465 ? 12.703 -12.138 -36.261 1.00 85.25 465 LEU A O 1
ATOM 3566 N N . SER A 1 466 ? 11.613 -11.079 -34.609 1.00 86.62 466 SER A N 1
ATOM 3567 C CA . SER A 1 466 ? 10.422 -11.935 -34.676 1.00 86.62 466 SER A CA 1
ATOM 3568 C C . SER A 1 466 ? 9.698 -11.797 -36.018 1.00 86.62 466 SER A C 1
ATOM 3570 O O . SER A 1 466 ? 9.437 -12.811 -36.664 1.00 86.62 466 SER A O 1
ATOM 3572 N N . THR A 1 467 ? 9.489 -10.573 -36.511 1.00 84.62 467 THR A N 1
ATOM 3573 C CA . THR A 1 467 ? 8.897 -10.334 -37.837 1.00 84.62 467 THR A CA 1
ATOM 3574 C C . THR A 1 467 ? 9.783 -10.901 -38.954 1.00 84.62 467 THR A C 1
ATOM 3576 O O . THR A 1 467 ? 9.292 -11.639 -39.801 1.00 84.62 467 THR A O 1
ATOM 3579 N N . LEU A 1 468 ? 11.105 -10.676 -38.922 1.00 85.12 468 LEU A N 1
ATOM 3580 C CA . LEU A 1 468 ? 12.036 -11.206 -39.937 1.00 85.12 468 LEU A CA 1
ATOM 3581 C C . LEU A 1 468 ? 12.133 -12.745 -39.963 1.00 85.12 468 LEU A C 1
ATOM 3583 O O . LEU A 1 468 ? 12.435 -13.319 -41.012 1.00 85.12 468 LEU A O 1
ATOM 3587 N N . LEU A 1 469 ? 11.913 -13.420 -38.828 1.00 86.19 469 LEU A N 1
ATOM 3588 C CA . LEU A 1 469 ? 12.007 -14.882 -38.706 1.00 86.19 469 LEU A CA 1
ATOM 3589 C C . LEU A 1 469 ? 10.657 -15.592 -38.893 1.00 86.19 469 LEU A C 1
ATOM 3591 O O . LEU A 1 469 ? 10.620 -16.647 -39.531 1.00 86.19 469 LEU A O 1
ATOM 3595 N N . LYS A 1 470 ? 9.564 -15.028 -38.372 1.00 84.38 470 LYS A N 1
ATOM 3596 C CA . LYS A 1 470 ? 8.242 -15.675 -38.288 1.00 84.38 470 LYS A CA 1
ATOM 3597 C C . LYS A 1 470 ? 7.090 -14.898 -38.932 1.00 84.38 470 LYS A C 1
ATOM 3599 O O . LYS A 1 470 ? 6.042 -15.491 -39.131 1.00 84.38 470 LYS A O 1
ATOM 3604 N N . GLY A 1 471 ? 7.254 -13.608 -39.233 1.00 83.06 471 GLY A N 1
ATOM 3605 C CA . GLY A 1 471 ? 6.146 -12.740 -39.661 1.00 83.06 471 GLY A CA 1
ATOM 3606 C C . GLY A 1 471 ? 5.190 -12.336 -38.527 1.00 83.06 471 GLY A C 1
ATOM 3607 O O . GLY A 1 471 ? 4.120 -11.807 -38.793 1.00 83.06 471 GLY A O 1
ATOM 3608 N N . GLU A 1 472 ? 5.565 -12.569 -37.264 1.00 83.31 472 GLU A N 1
ATOM 3609 C CA . GLU A 1 472 ? 4.698 -12.381 -36.092 1.00 83.31 472 GLU A CA 1
ATOM 3610 C C . GLU A 1 472 ? 5.338 -11.464 -35.032 1.00 83.31 472 GLU A C 1
ATOM 3612 O O . GLU A 1 472 ? 6.567 -11.474 -34.869 1.00 83.31 472 GLU A O 1
ATOM 3617 N N . PRO A 1 473 ? 4.541 -10.716 -34.241 1.00 81.12 473 PRO A N 1
ATOM 3618 C CA . PRO A 1 473 ? 5.050 -9.872 -33.164 1.00 81.12 473 PRO A CA 1
ATOM 3619 C C . PRO A 1 473 ? 5.668 -10.690 -32.018 1.00 81.12 473 PRO A C 1
ATOM 3621 O O . PRO A 1 473 ? 5.102 -11.668 -31.538 1.00 81.12 473 PRO A O 1
ATOM 3624 N N . SER A 1 474 ? 6.805 -10.223 -31.490 1.00 83.12 474 SER A N 1
ATOM 3625 C CA . SER A 1 474 ? 7.539 -10.889 -30.395 1.00 83.12 474 SER A CA 1
ATOM 3626 C C . SER A 1 474 ? 6.817 -10.933 -29.039 1.00 83.12 474 SER A C 1
ATOM 3628 O O . SER A 1 474 ? 7.288 -11.590 -28.113 1.00 83.12 474 SER A O 1
ATOM 3630 N N . TYR A 1 475 ? 5.739 -10.168 -28.872 1.00 85.12 475 TYR A N 1
ATOM 3631 C CA . TYR A 1 475 ? 4.950 -10.070 -27.644 1.00 85.12 475 TYR A CA 1
ATOM 3632 C C . TYR A 1 475 ? 3.531 -9.605 -27.984 1.00 85.12 475 TYR A C 1
ATOM 3634 O O . TYR A 1 475 ? 3.342 -8.859 -28.942 1.00 85.12 475 TYR A O 1
ATOM 3642 N N . LYS A 1 476 ? 2.546 -10.019 -27.176 1.00 84.50 476 LYS A N 1
ATOM 3643 C CA . LYS A 1 476 ? 1.153 -9.548 -27.288 1.00 84.50 476 LYS A CA 1
ATOM 3644 C C . LYS A 1 476 ? 0.928 -8.223 -26.553 1.00 84.50 476 LYS A C 1
ATOM 3646 O O . LYS A 1 476 ? 0.249 -7.352 -27.068 1.00 84.50 476 LYS A O 1
ATOM 3651 N N . ASN A 1 477 ? 1.548 -8.067 -25.381 1.00 85.31 477 ASN A N 1
ATOM 3652 C CA . ASN A 1 477 ? 1.425 -6.900 -24.505 1.00 85.31 477 ASN A CA 1
ATOM 3653 C C . ASN A 1 477 ? 2.818 -6.423 -24.063 1.00 85.31 477 ASN A C 1
ATOM 3655 O O . ASN A 1 477 ? 3.726 -7.241 -23.894 1.00 85.31 477 ASN A O 1
ATOM 3659 N N . VAL A 1 478 ? 2.993 -5.113 -23.859 1.00 84.81 478 VAL A N 1
ATOM 3660 C CA . VAL A 1 478 ? 4.253 -4.512 -23.391 1.00 84.81 478 VAL A CA 1
ATOM 3661 C C . VAL A 1 478 ? 3.984 -3.350 -22.435 1.00 84.81 478 VAL A C 1
ATOM 3663 O O . VAL A 1 478 ? 3.231 -2.437 -22.752 1.00 84.81 478 VAL A O 1
ATOM 3666 N N . ILE A 1 479 ? 4.639 -3.365 -21.271 1.00 85.38 479 ILE A N 1
ATOM 3667 C CA . ILE A 1 479 ? 4.588 -2.273 -20.291 1.00 85.38 479 ILE A CA 1
ATOM 3668 C C . ILE A 1 479 ? 5.893 -1.481 -20.398 1.00 85.38 479 ILE A C 1
ATOM 3670 O O . ILE A 1 479 ? 6.975 -2.000 -20.108 1.00 85.38 479 ILE A O 1
ATOM 3674 N N . CYS A 1 480 ? 5.808 -0.220 -20.822 1.00 86.00 480 CYS A N 1
ATOM 3675 C CA . CYS A 1 480 ? 6.949 0.693 -20.839 1.00 86.00 480 CYS A CA 1
ATOM 3676 C C . CYS A 1 480 ? 7.066 1.411 -19.493 1.00 86.00 480 CYS A C 1
ATOM 3678 O O . CYS A 1 480 ? 6.156 2.137 -19.106 1.00 86.00 480 CYS A O 1
ATOM 3680 N N . LEU A 1 481 ? 8.196 1.231 -18.804 1.00 87.50 481 LEU A N 1
ATOM 3681 C CA . LEU A 1 481 ? 8.437 1.834 -17.493 1.00 87.50 481 LEU A CA 1
ATOM 3682 C C . LEU A 1 481 ? 9.187 3.167 -17.598 1.00 87.50 481 LEU A C 1
ATOM 3684 O O . LEU A 1 481 ? 10.156 3.287 -18.354 1.00 87.50 481 LEU A O 1
ATOM 3688 N N . GLY A 1 482 ? 8.758 4.149 -16.808 1.00 86.56 482 GLY A N 1
ATOM 3689 C CA . GLY A 1 482 ? 9.427 5.434 -16.659 1.00 86.56 482 GLY A CA 1
ATOM 3690 C C . GLY A 1 482 ? 10.729 5.357 -15.852 1.00 86.56 482 GLY A C 1
ATOM 3691 O O . GLY A 1 482 ? 11.111 4.328 -15.289 1.00 86.56 482 GLY A O 1
ATOM 3692 N N . LEU A 1 483 ? 11.461 6.473 -15.814 1.00 87.88 483 LEU A N 1
ATOM 3693 C CA . LEU A 1 483 ? 12.740 6.554 -15.104 1.00 87.88 483 LEU A CA 1
ATOM 3694 C C . LEU A 1 483 ? 12.540 6.773 -13.603 1.00 87.88 483 LEU A C 1
ATOM 3696 O O . LEU A 1 483 ? 11.773 7.643 -13.196 1.00 87.88 483 LEU A O 1
ATOM 3700 N N . ILE A 1 484 ? 13.326 6.068 -12.787 1.00 90.19 484 ILE A N 1
ATOM 3701 C CA . ILE A 1 484 ? 13.441 6.374 -11.358 1.00 90.19 484 ILE A CA 1
ATOM 3702 C C . ILE A 1 484 ? 14.425 7.539 -11.168 1.00 90.19 484 ILE A C 1
ATOM 3704 O O . ILE A 1 484 ? 15.540 7.540 -11.706 1.00 90.19 484 ILE A O 1
ATOM 3708 N N . LEU A 1 485 ? 13.997 8.530 -10.398 1.00 91.31 485 LEU A N 1
ATOM 3709 C CA . LEU A 1 485 ? 14.681 9.779 -10.078 1.00 91.31 485 LEU A CA 1
ATOM 3710 C C . LEU A 1 485 ? 15.010 9.827 -8.580 1.00 91.31 485 LEU A C 1
ATOM 3712 O O . LEU A 1 485 ? 14.406 9.109 -7.785 1.00 91.31 485 LEU A O 1
ATOM 3716 N N . ASP A 1 486 ? 15.941 10.694 -8.183 1.00 89.50 486 ASP A N 1
ATOM 3717 C CA . ASP A 1 486 ? 16.171 10.982 -6.765 1.00 89.50 486 ASP A CA 1
ATOM 3718 C C . ASP A 1 486 ? 14.982 11.735 -6.134 1.00 89.50 486 ASP A C 1
ATOM 3720 O O . ASP A 1 486 ? 14.036 12.144 -6.814 1.00 89.50 486 ASP A O 1
ATOM 3724 N N . GLU A 1 487 ? 15.033 11.945 -4.818 1.00 88.50 487 GLU A N 1
ATOM 3725 C CA . GLU A 1 487 ? 13.995 12.658 -4.061 1.00 88.50 487 GLU A CA 1
ATOM 3726 C C . GLU A 1 487 ? 13.654 14.052 -4.621 1.00 88.50 487 GLU A C 1
ATOM 3728 O O . GLU A 1 487 ? 12.521 14.516 -4.503 1.00 88.50 487 GLU A O 1
ATOM 3733 N N . ARG A 1 488 ? 14.620 14.714 -5.271 1.00 87.25 488 ARG A N 1
ATOM 3734 C CA . ARG A 1 488 ? 14.475 16.052 -5.863 1.00 87.25 488 ARG A CA 1
ATOM 3735 C C . ARG A 1 488 ? 14.068 16.003 -7.340 1.00 87.25 488 ARG A C 1
ATOM 3737 O O . ARG A 1 488 ? 14.091 17.033 -8.008 1.00 87.25 488 ARG A O 1
ATOM 3744 N N . GLY A 1 489 ? 13.722 14.829 -7.874 1.00 88.19 489 GLY A N 1
ATOM 3745 C CA . GLY A 1 489 ? 13.363 14.649 -9.282 1.00 88.19 489 GLY A CA 1
ATOM 3746 C C . GLY A 1 489 ? 14.549 14.732 -10.250 1.00 88.19 489 GLY A C 1
ATOM 3747 O O . GLY A 1 489 ? 14.351 14.920 -11.448 1.00 88.19 489 GLY A O 1
ATOM 3748 N N . ARG A 1 490 ? 15.791 14.594 -9.772 1.00 87.69 490 ARG A N 1
ATOM 3749 C CA . ARG A 1 490 ? 16.982 14.585 -10.633 1.00 87.69 490 ARG A CA 1
ATOM 3750 C C . ARG A 1 490 ? 17.322 13.153 -11.028 1.00 87.69 490 ARG A C 1
ATOM 3752 O O . ARG A 1 490 ? 17.144 12.215 -10.255 1.00 87.69 490 ARG A O 1
ATOM 3759 N N . LYS A 1 491 ? 17.878 12.969 -12.226 1.00 87.62 491 LYS A N 1
ATOM 3760 C CA . LYS A 1 491 ? 18.349 11.654 -12.680 1.00 87.62 491 LYS A CA 1
ATOM 3761 C C . LYS A 1 491 ? 19.428 11.115 -11.731 1.00 87.62 491 LYS A C 1
ATOM 3763 O O . LYS A 1 491 ? 20.402 11.813 -11.442 1.00 87.62 491 LYS A O 1
ATOM 3768 N N . MET A 1 492 ? 19.271 9.874 -11.274 1.00 85.25 492 MET A N 1
ATOM 3769 C CA . MET A 1 492 ? 20.266 9.217 -10.423 1.00 85.25 492 MET A CA 1
ATOM 3770 C C . MET A 1 492 ? 21.570 8.946 -11.186 1.00 85.25 492 MET A C 1
ATOM 3772 O O . MET A 1 492 ? 21.556 8.503 -12.337 1.00 85.25 492 MET A O 1
ATOM 3776 N N . SER A 1 493 ? 22.710 9.216 -10.548 1.00 80.06 493 SER A N 1
ATOM 3777 C CA . SER A 1 493 ? 24.042 9.031 -11.124 1.00 80.06 493 SER A CA 1
ATOM 3778 C C . SER A 1 493 ? 25.108 8.828 -10.051 1.00 80.06 493 SER A C 1
ATOM 3780 O O . SER A 1 493 ? 25.268 9.655 -9.153 1.00 80.06 493 SER A O 1
ATOM 3782 N N . LYS A 1 494 ? 25.941 7.789 -10.213 1.00 75.94 494 LYS A N 1
ATOM 3783 C CA . LYS A 1 494 ? 27.115 7.532 -9.353 1.00 75.94 494 LYS A CA 1
ATOM 3784 C C . LYS A 1 494 ? 28.146 8.677 -9.368 1.00 75.94 494 LYS A C 1
ATOM 3786 O O . LYS A 1 494 ? 29.045 8.693 -8.540 1.00 75.94 494 LYS A O 1
ATOM 3791 N N . ARG A 1 495 ? 28.039 9.635 -10.303 1.00 69.69 495 ARG A N 1
ATOM 3792 C CA . ARG A 1 495 ? 28.843 10.873 -10.318 1.00 69.69 495 ARG A CA 1
ATOM 3793 C C . ARG A 1 495 ? 28.310 11.939 -9.357 1.00 69.69 495 ARG A C 1
ATOM 3795 O O . ARG A 1 495 ? 29.099 12.703 -8.824 1.00 69.69 495 ARG A O 1
ATOM 3802 N N . VAL A 1 496 ? 26.990 12.013 -9.195 1.00 76.38 496 VAL A N 1
ATOM 3803 C CA . VAL A 1 496 ? 26.302 13.028 -8.377 1.00 76.38 496 VAL A CA 1
ATOM 3804 C C . VAL A 1 496 ? 26.152 12.556 -6.924 1.00 76.38 496 VAL A C 1
ATOM 3806 O O . VAL A 1 496 ? 25.855 13.359 -6.050 1.00 76.38 496 VAL A O 1
ATOM 3809 N N . GLY A 1 497 ? 26.361 11.261 -6.657 1.00 81.50 497 GLY A N 1
ATOM 3810 C CA . GLY A 1 497 ? 26.212 10.674 -5.320 1.00 81.50 497 GLY A CA 1
ATOM 3811 C C . GLY A 1 497 ? 24.753 10.496 -4.887 1.00 81.50 497 GLY A C 1
ATOM 3812 O O . GLY A 1 497 ? 24.495 10.171 -3.739 1.00 81.50 497 GLY A O 1
ATOM 3813 N N . ASN A 1 498 ? 23.792 10.687 -5.798 1.00 87.50 498 ASN A N 1
ATOM 3814 C CA . ASN A 1 498 ? 22.352 10.607 -5.533 1.00 87.50 498 ASN A CA 1
ATOM 3815 C C . ASN A 1 498 ? 21.732 9.246 -5.910 1.00 87.50 498 ASN A C 1
ATOM 3817 O O . ASN A 1 498 ? 20.535 9.176 -6.172 1.00 87.50 498 ASN A O 1
ATOM 3821 N N . VAL A 1 499 ? 22.534 8.182 -6.015 1.00 86.00 499 VAL A N 1
ATOM 3822 C CA . VAL A 1 499 ? 22.024 6.825 -6.273 1.00 86.00 499 VAL A CA 1
ATOM 3823 C C . VAL A 1 499 ? 21.565 6.220 -4.959 1.00 86.00 499 VAL A C 1
ATOM 3825 O O . VAL A 1 499 ? 22.338 6.173 -4.008 1.00 86.00 499 VAL A O 1
ATOM 3828 N N . VAL A 1 500 ? 20.335 5.715 -4.936 1.00 84.75 500 VAL A N 1
ATOM 3829 C CA . VAL A 1 500 ? 19.825 4.926 -3.815 1.00 84.75 500 VAL A CA 1
ATOM 3830 C C . VAL A 1 500 ? 19.975 3.446 -4.165 1.00 84.75 500 VAL A C 1
ATOM 3832 O O . VAL A 1 500 ? 19.389 2.967 -5.139 1.00 84.75 500 VAL A O 1
ATOM 3835 N N . GLU A 1 501 ? 20.812 2.735 -3.412 1.00 83.12 501 GLU A N 1
ATOM 3836 C CA . GLU A 1 501 ? 21.016 1.294 -3.582 1.00 83.12 501 GLU A CA 1
ATOM 3837 C C . GLU A 1 501 ? 19.854 0.520 -2.924 1.00 83.12 501 GLU A C 1
ATOM 3839 O O . GLU A 1 501 ? 19.392 0.917 -1.854 1.00 83.12 501 GLU A O 1
ATOM 3844 N N . PRO A 1 502 ? 19.348 -0.569 -3.536 1.00 80.25 502 PRO A N 1
ATOM 3845 C CA . PRO A 1 502 ? 18.143 -1.236 -3.047 1.00 80.25 502 PRO A CA 1
ATOM 3846 C C . PRO A 1 502 ? 18.377 -2.110 -1.810 1.00 80.25 502 PRO A C 1
ATOM 3848 O O . PRO A 1 502 ? 17.464 -2.238 -1.005 1.00 80.25 502 PRO A O 1
ATOM 3851 N N . LEU A 1 503 ? 19.564 -2.712 -1.645 1.00 77.69 503 LEU A N 1
ATOM 3852 C CA . LEU A 1 503 ? 19.815 -3.670 -0.557 1.00 77.69 503 LEU A CA 1
ATOM 3853 C C . LEU A 1 503 ? 19.660 -3.046 0.846 1.00 77.69 503 LEU A C 1
ATOM 3855 O O . LEU A 1 503 ? 18.872 -3.592 1.610 1.00 77.69 503 LEU A O 1
ATOM 3859 N N . PRO A 1 504 ? 20.266 -1.882 1.176 1.00 81.75 504 PRO A N 1
ATOM 3860 C CA . PRO A 1 504 ? 20.079 -1.270 2.495 1.00 81.75 504 PRO A CA 1
ATOM 3861 C C . PRO A 1 504 ? 18.617 -0.929 2.817 1.00 81.75 504 PRO A C 1
ATOM 3863 O O . PRO A 1 504 ? 18.225 -0.967 3.974 1.00 81.75 504 PRO A O 1
ATOM 3866 N N . LEU A 1 505 ? 17.793 -0.629 1.805 1.00 77.50 505 LEU A N 1
ATOM 3867 C CA . LEU A 1 505 ? 16.369 -0.337 2.004 1.00 77.50 505 LEU A CA 1
ATOM 3868 C C . LEU A 1 505 ? 15.532 -1.580 2.315 1.00 77.50 505 LEU A C 1
ATOM 3870 O O . LEU A 1 505 ? 14.493 -1.449 2.956 1.00 77.50 505 LEU A O 1
ATOM 3874 N N . LEU A 1 506 ? 15.957 -2.764 1.861 1.00 74.06 506 LEU A N 1
ATOM 3875 C CA . LEU A 1 506 ? 15.333 -4.032 2.254 1.00 74.06 506 LEU A CA 1
ATOM 3876 C C . LEU A 1 506 ? 15.602 -4.326 3.722 1.00 74.06 506 LEU A C 1
ATOM 3878 O O . LEU A 1 506 ? 14.696 -4.739 4.437 1.00 74.06 506 LEU A O 1
ATOM 3882 N N . ASP A 1 507 ? 16.844 -4.097 4.144 1.00 74.44 507 ASP A N 1
ATOM 3883 C CA . ASP A 1 507 ? 17.277 -4.321 5.517 1.00 74.44 507 ASP A CA 1
ATOM 3884 C C . ASP A 1 507 ? 16.648 -3.272 6.472 1.00 74.44 507 ASP A C 1
ATOM 3886 O O . ASP A 1 507 ? 16.385 -3.584 7.628 1.00 74.44 507 ASP A O 1
ATOM 3890 N N . GLU A 1 508 ? 16.345 -2.055 5.985 1.00 80.50 508 GLU A N 1
ATOM 3891 C CA . GLU A 1 508 ? 15.685 -0.972 6.743 1.00 80.50 508 GLU A CA 1
ATOM 3892 C C . GLU A 1 508 ? 14.144 -1.103 6.811 1.00 80.50 508 GLU A C 1
ATOM 3894 O O . GLU A 1 508 ? 13.574 -0.993 7.895 1.00 80.50 508 GLU A O 1
ATOM 3899 N N . HIS A 1 509 ? 13.452 -1.333 5.681 1.00 79.38 509 HIS A N 1
ATOM 3900 C CA . HIS A 1 509 ? 11.972 -1.267 5.587 1.00 79.38 509 HIS A CA 1
ATOM 3901 C C . HIS A 1 509 ? 11.282 -2.594 5.246 1.00 79.38 509 HIS A C 1
ATOM 3903 O O . HIS A 1 509 ? 10.053 -2.652 5.205 1.00 79.38 509 HIS A O 1
ATOM 3909 N N . GLY A 1 510 ? 12.041 -3.652 4.957 1.00 76.56 510 GLY A N 1
ATOM 3910 C CA . GLY A 1 510 ? 11.513 -4.911 4.433 1.00 76.56 510 GLY A CA 1
ATOM 3911 C C . GLY A 1 510 ? 11.218 -4.884 2.926 1.00 76.56 510 GLY A C 1
ATOM 3912 O O . GLY A 1 510 ? 11.154 -3.838 2.271 1.00 76.56 510 GLY A O 1
ATOM 3913 N N . ALA A 1 511 ? 11.034 -6.075 2.350 1.00 76.06 511 ALA A N 1
ATOM 3914 C CA . ALA A 1 511 ? 10.768 -6.223 0.920 1.00 76.06 511 ALA A CA 1
ATOM 3915 C C . ALA A 1 511 ? 9.415 -5.622 0.513 1.00 76.06 511 ALA A C 1
ATOM 3917 O O . ALA A 1 511 ? 9.342 -4.924 -0.498 1.00 76.06 511 ALA A O 1
ATOM 3918 N N . ASP A 1 512 ? 8.357 -5.845 1.294 1.00 80.00 512 ASP A N 1
ATOM 3919 C CA . ASP A 1 512 ? 6.998 -5.482 0.885 1.00 80.00 512 ASP A CA 1
ATOM 3920 C C . ASP A 1 512 ? 6.750 -3.973 0.880 1.00 80.00 512 ASP A C 1
ATOM 3922 O O . ASP A 1 512 ? 6.128 -3.477 -0.056 1.00 80.00 512 ASP A O 1
ATOM 3926 N N . ALA A 1 513 ? 7.328 -3.214 1.817 1.00 84.19 513 ALA A N 1
ATOM 3927 C CA . ALA A 1 513 ? 7.270 -1.749 1.796 1.00 84.19 513 ALA A CA 1
ATOM 3928 C C . ALA A 1 513 ? 7.894 -1.179 0.514 1.00 84.19 513 ALA A C 1
ATOM 3930 O O . ALA A 1 513 ? 7.316 -0.315 -0.155 1.00 84.19 513 ALA A O 1
ATOM 3931 N N . LEU A 1 514 ? 9.065 -1.708 0.140 1.00 83.81 514 LEU A N 1
ATOM 3932 C CA . LEU A 1 514 ? 9.756 -1.332 -1.087 1.00 83.81 514 LEU A CA 1
ATOM 3933 C C . LEU A 1 514 ? 8.953 -1.738 -2.330 1.00 83.81 514 LEU A C 1
ATOM 3935 O O . LEU A 1 514 ? 8.854 -0.953 -3.275 1.00 83.81 514 LEU A O 1
ATOM 3939 N N . ARG A 1 515 ? 8.372 -2.945 -2.335 1.00 84.00 515 ARG A N 1
ATOM 3940 C CA . ARG A 1 515 ? 7.529 -3.435 -3.433 1.00 84.00 515 ARG A CA 1
ATOM 3941 C C . ARG A 1 515 ? 6.310 -2.546 -3.625 1.00 84.00 515 ARG A C 1
ATOM 3943 O O . ARG A 1 515 ? 6.121 -2.052 -4.732 1.00 84.00 515 ARG A O 1
ATOM 3950 N N . TRP A 1 516 ? 5.542 -2.323 -2.560 1.00 87.06 516 TRP A N 1
ATOM 3951 C CA . TRP A 1 516 ? 4.295 -1.561 -2.568 1.00 87.06 516 TRP A CA 1
ATOM 3952 C C . TRP A 1 516 ? 4.507 -0.160 -3.138 1.00 87.06 516 TRP A C 1
ATOM 3954 O O . TRP A 1 516 ? 3.900 0.208 -4.145 1.00 87.06 516 TRP A O 1
ATOM 3964 N N . TYR A 1 517 ? 5.485 0.570 -2.592 1.00 89.94 517 TYR A N 1
ATOM 3965 C CA . TYR A 1 517 ? 5.864 1.890 -3.091 1.00 89.94 517 TYR A CA 1
ATOM 3966 C C . TYR A 1 517 ? 6.229 1.882 -4.586 1.00 89.94 517 TYR A C 1
ATOM 3968 O O . TYR A 1 517 ? 5.855 2.779 -5.347 1.00 89.94 517 TYR A O 1
ATOM 3976 N N . LEU A 1 518 ? 6.952 0.852 -5.037 1.00 87.31 518 LEU A N 1
ATOM 3977 C CA . LEU A 1 518 ? 7.398 0.730 -6.422 1.00 87.31 518 LEU A CA 1
ATOM 3978 C C . LEU A 1 518 ? 6.300 0.341 -7.422 1.00 87.31 518 LEU A C 1
ATOM 3980 O O . LEU A 1 518 ? 6.585 0.409 -8.618 1.00 87.31 518 LEU A O 1
ATOM 3984 N N . PHE A 1 519 ? 5.069 0.014 -7.024 1.00 84.50 519 PHE A N 1
ATOM 3985 C CA . PHE A 1 519 ? 3.959 -0.076 -7.985 1.00 84.50 519 PHE A CA 1
ATOM 3986 C C . PHE A 1 519 ? 2.832 0.937 -7.757 1.00 84.50 519 PHE A C 1
ATOM 3988 O O . PHE A 1 519 ? 2.274 1.388 -8.752 1.00 84.50 519 PHE A O 1
ATOM 3995 N N . THR A 1 520 ? 2.557 1.414 -6.539 1.00 88.56 520 THR A N 1
ATOM 3996 C CA . THR A 1 520 ? 1.438 2.356 -6.306 1.00 88.56 520 THR A CA 1
ATOM 3997 C C . THR A 1 520 ? 1.770 3.835 -6.553 1.00 88.56 520 THR A C 1
ATOM 3999 O O . THR A 1 520 ? 0.899 4.620 -6.943 1.00 88.56 520 THR A O 1
ATOM 4002 N N . ALA A 1 521 ? 3.028 4.250 -6.374 1.00 86.44 521 ALA A N 1
ATOM 4003 C CA . ALA A 1 521 ? 3.374 5.672 -6.250 1.00 86.44 521 ALA A CA 1
ATOM 4004 C C . ALA A 1 521 ? 3.275 6.520 -7.539 1.00 86.44 521 ALA A C 1
ATOM 4006 O O . ALA A 1 521 ? 3.284 7.747 -7.463 1.00 86.44 521 ALA A O 1
ATOM 4007 N N . SER A 1 522 ? 3.220 5.922 -8.734 1.00 86.44 522 SER A N 1
ATOM 4008 C CA . SER A 1 522 ? 3.041 6.635 -10.027 1.00 86.44 522 SER A CA 1
ATOM 4009 C C . SER A 1 522 ? 2.568 5.658 -11.096 1.00 86.44 522 SER A C 1
ATOM 4011 O O . SER A 1 522 ? 2.838 4.467 -10.944 1.00 86.44 522 SER A O 1
ATOM 4013 N N . GLN A 1 523 ? 1.956 6.131 -12.182 1.00 87.25 523 GLN A N 1
ATOM 4014 C CA . GLN A 1 523 ? 1.603 5.247 -13.298 1.00 87.25 523 GLN A CA 1
ATOM 4015 C C . GLN A 1 523 ? 2.876 4.688 -13.982 1.00 87.25 523 GLN A C 1
ATOM 4017 O O . GLN A 1 523 ? 3.918 5.352 -13.956 1.00 87.25 523 GLN A O 1
ATOM 4022 N N . PRO A 1 524 ? 2.860 3.474 -14.576 1.00 85.25 524 PRO A N 1
ATOM 4023 C CA . PRO A 1 524 ? 4.079 2.766 -14.974 1.00 85.25 524 PRO A CA 1
ATOM 4024 C C . PRO A 1 524 ? 4.975 3.544 -15.942 1.00 85.25 524 PRO A C 1
ATOM 4026 O O . PRO A 1 524 ? 6.195 3.505 -15.799 1.00 85.25 524 PRO A O 1
ATOM 4029 N N . GLY A 1 525 ? 4.387 4.281 -16.891 1.00 85.44 525 GLY A N 1
ATOM 4030 C CA . GLY A 1 525 ? 5.118 5.078 -17.883 1.00 85.44 525 GLY A CA 1
ATOM 4031 C C . GLY A 1 525 ? 5.716 6.391 -17.364 1.00 85.44 525 GLY A C 1
ATOM 4032 O O . GLY A 1 525 ? 6.514 7.014 -18.068 1.00 85.44 525 GLY A O 1
ATOM 4033 N N . GLU A 1 526 ? 5.362 6.824 -16.154 1.00 89.19 526 GLU A N 1
ATOM 4034 C CA . GLU A 1 526 ? 5.777 8.111 -15.595 1.00 89.19 526 GLU A CA 1
ATOM 4035 C C . GLU A 1 526 ? 7.129 8.035 -14.879 1.00 89.19 526 GLU A C 1
ATOM 4037 O O . GLU A 1 526 ? 7.527 7.011 -14.320 1.00 89.19 526 GLU A O 1
ATOM 4042 N N . ALA A 1 527 ? 7.862 9.151 -14.866 1.00 88.81 527 ALA A N 1
ATOM 4043 C CA . ALA A 1 527 ? 9.094 9.240 -14.095 1.00 88.81 527 ALA A CA 1
ATOM 4044 C C . ALA A 1 527 ? 8.782 9.410 -12.599 1.00 88.81 527 ALA A C 1
ATOM 4046 O O . ALA A 1 527 ? 8.070 10.334 -12.208 1.00 88.81 527 ALA A O 1
ATOM 4047 N N . ARG A 1 528 ? 9.360 8.552 -11.754 1.00 90.25 528 ARG A N 1
ATOM 4048 C CA . ARG A 1 528 ? 9.031 8.458 -10.325 1.00 90.25 528 ARG A CA 1
ATOM 4049 C C . ARG A 1 528 ? 10.205 8.884 -9.446 1.00 90.25 528 ARG A C 1
ATOM 4051 O O . ARG A 1 528 ? 11.323 8.413 -9.637 1.00 90.25 528 ARG A O 1
ATOM 4058 N N . ARG A 1 529 ? 9.956 9.744 -8.455 1.00 91.56 529 ARG A N 1
ATOM 4059 C CA . ARG A 1 529 ? 10.932 10.095 -7.398 1.00 91.56 529 ARG A CA 1
ATOM 4060 C C . ARG A 1 529 ? 11.098 8.928 -6.426 1.00 91.56 529 ARG A C 1
ATOM 4062 O O . ARG A 1 529 ? 10.152 8.184 -6.224 1.00 91.56 529 ARG A O 1
ATOM 4069 N N . PHE A 1 530 ? 12.267 8.766 -5.817 1.00 91.75 530 PHE A N 1
ATOM 4070 C CA . PHE A 1 530 ? 12.535 7.638 -4.923 1.00 91.75 530 PHE A CA 1
ATOM 4071 C C . PHE A 1 530 ? 13.462 8.039 -3.766 1.00 91.75 530 PHE A C 1
ATOM 4073 O O . PHE A 1 530 ? 14.515 8.640 -3.990 1.00 91.75 530 PHE A O 1
ATOM 4080 N N . SER A 1 531 ? 13.074 7.713 -2.528 1.00 90.12 531 SER A N 1
ATOM 4081 C CA . SER A 1 531 ? 13.880 7.909 -1.312 1.00 90.12 531 SER A CA 1
ATOM 4082 C C . SER A 1 531 ? 13.429 6.977 -0.180 1.00 90.12 531 SER A C 1
ATOM 4084 O O . SER A 1 531 ? 12.273 6.554 -0.157 1.00 90.12 531 SER A O 1
ATOM 4086 N N . SER A 1 532 ? 14.320 6.701 0.786 1.00 89.69 532 SER A N 1
ATOM 4087 C CA . SER A 1 532 ? 14.001 5.927 2.007 1.00 89.69 532 SER A CA 1
ATOM 4088 C C . SER A 1 532 ? 12.770 6.498 2.734 1.00 89.69 532 SER A C 1
ATOM 4090 O O . SER A 1 532 ? 11.837 5.773 3.071 1.00 89.69 532 SER A O 1
ATOM 4092 N N . ARG A 1 533 ? 12.688 7.832 2.854 1.00 89.56 533 ARG A N 1
ATOM 4093 C CA . ARG A 1 533 ? 11.565 8.541 3.489 1.00 89.56 533 ARG A CA 1
ATOM 4094 C C . ARG A 1 533 ? 10.206 8.239 2.842 1.00 89.56 533 ARG A C 1
ATOM 4096 O O . ARG A 1 533 ? 9.221 8.106 3.560 1.00 89.56 533 ARG A O 1
ATOM 4103 N N . LEU A 1 534 ? 10.145 8.128 1.513 1.00 89.62 534 LEU A N 1
ATOM 4104 C CA . LEU A 1 534 ? 8.900 7.840 0.785 1.00 89.62 534 LEU A CA 1
ATOM 4105 C C . LEU A 1 534 ? 8.482 6.361 0.917 1.00 89.62 534 LEU A C 1
ATOM 4107 O O . LEU A 1 534 ? 7.290 6.062 1.004 1.00 89.62 534 LEU A O 1
ATOM 4111 N N . VAL A 1 535 ? 9.452 5.445 1.025 1.00 89.31 535 VAL A N 1
ATOM 4112 C CA . VAL A 1 535 ? 9.193 4.032 1.361 1.00 89.31 535 VAL A CA 1
ATOM 4113 C C . VAL A 1 535 ? 8.656 3.912 2.794 1.00 89.31 535 VAL A C 1
ATOM 4115 O O . VAL A 1 535 ? 7.609 3.304 2.995 1.00 89.31 535 VAL A O 1
ATOM 4118 N N . ASN A 1 536 ? 9.285 4.578 3.769 1.00 86.12 536 ASN A N 1
ATOM 4119 C CA . ASN A 1 536 ? 8.837 4.620 5.170 1.00 86.12 536 ASN A CA 1
ATOM 4120 C C . ASN A 1 536 ? 7.424 5.223 5.318 1.00 86.12 536 ASN A C 1
ATOM 4122 O O . ASN A 1 536 ? 6.597 4.714 6.069 1.00 86.12 536 ASN A O 1
ATOM 4126 N N . GLN A 1 537 ? 7.104 6.276 4.557 1.00 85.94 537 GLN A N 1
ATOM 4127 C CA . GLN A 1 537 ? 5.744 6.824 4.512 1.00 85.94 537 GLN A CA 1
ATOM 4128 C C . GLN A 1 537 ? 4.724 5.767 4.052 1.00 85.94 537 GLN A C 1
ATOM 4130 O O . GLN A 1 537 ? 3.677 5.620 4.675 1.00 85.94 537 GLN A O 1
ATOM 4135 N N . THR A 1 538 ? 5.059 4.988 3.021 1.00 83.12 538 THR A N 1
ATOM 4136 C CA . THR A 1 538 ? 4.192 3.925 2.482 1.00 83.12 538 THR A CA 1
ATOM 4137 C C . THR A 1 538 ? 4.024 2.761 3.466 1.00 83.12 538 THR A C 1
ATOM 4139 O O . THR A 1 538 ? 2.907 2.293 3.683 1.00 83.12 538 THR A O 1
ATOM 4142 N N . LEU A 1 539 ? 5.118 2.340 4.117 1.00 82.25 539 LEU A N 1
ATOM 4143 C CA . LEU A 1 539 ? 5.122 1.370 5.219 1.00 82.25 539 LEU A CA 1
ATOM 4144 C C . LEU A 1 539 ? 4.140 1.793 6.321 1.00 82.25 539 LEU A C 1
ATOM 4146 O O . LEU A 1 539 ? 3.295 0.999 6.724 1.00 82.25 539 LEU A O 1
ATOM 4150 N N . ARG A 1 540 ? 4.204 3.057 6.760 1.00 80.62 540 ARG A N 1
ATOM 4151 C CA . ARG A 1 540 ? 3.332 3.601 7.813 1.00 80.62 540 ARG A CA 1
ATOM 4152 C C . ARG A 1 540 ? 1.868 3.715 7.402 1.00 80.62 540 ARG A C 1
ATOM 4154 O O . ARG A 1 540 ? 1.012 3.426 8.223 1.00 80.62 540 ARG A O 1
ATOM 4161 N N . GLN A 1 541 ? 1.590 4.144 6.171 1.00 78.94 541 GLN A N 1
ATOM 4162 C CA . GLN A 1 541 ? 0.222 4.364 5.689 1.00 78.94 541 GLN A CA 1
ATOM 4163 C C . GLN A 1 541 ? -0.542 3.062 5.417 1.00 78.94 541 GLN A C 1
ATOM 4165 O O . GLN A 1 541 ? -1.753 3.034 5.595 1.00 78.94 541 GLN A O 1
ATOM 4170 N N . VAL A 1 542 ? 0.143 2.001 4.975 1.00 80.25 542 VAL A N 1
ATOM 4171 C CA . VAL A 1 542 ? -0.516 0.771 4.497 1.00 80.25 542 VAL A CA 1
ATOM 4172 C C . VAL A 1 542 ? -0.182 -0.429 5.369 1.00 80.25 542 VAL A C 1
ATOM 4174 O O . VAL A 1 542 ? -1.071 -1.044 5.946 1.00 80.25 542 VAL A O 1
ATOM 4177 N N . LEU A 1 543 ? 1.101 -0.781 5.468 1.00 81.44 543 LEU A N 1
ATOM 4178 C CA . LEU A 1 543 ? 1.519 -2.050 6.067 1.00 81.44 543 LEU A CA 1
ATOM 4179 C C . LEU A 1 543 ? 1.408 -2.029 7.594 1.00 81.44 543 LEU A C 1
ATOM 4181 O O . LEU A 1 543 ? 0.984 -3.023 8.173 1.00 81.44 543 LEU A O 1
ATOM 4185 N N . LEU A 1 544 ? 1.718 -0.903 8.250 1.00 80.12 544 LEU A N 1
ATOM 4186 C CA . LEU A 1 544 ? 1.465 -0.753 9.687 1.00 80.12 544 LEU A CA 1
ATOM 4187 C C . LEU A 1 544 ? -0.035 -0.675 9.996 1.00 80.12 544 LEU A C 1
ATOM 4189 O O . LEU A 1 544 ? -0.468 -1.250 10.987 1.00 80.12 544 LEU A O 1
ATOM 4193 N N . THR A 1 545 ? -0.832 -0.026 9.144 1.00 79.81 545 THR A N 1
ATOM 4194 C CA . THR A 1 545 ? -2.299 0.014 9.268 1.00 79.81 545 THR A CA 1
ATOM 4195 C C . THR A 1 545 ? -2.891 -1.394 9.190 1.00 79.81 545 THR A C 1
ATOM 4197 O O . THR A 1 545 ? -3.588 -1.818 10.109 1.00 79.81 545 THR A O 1
ATOM 4200 N N . LEU A 1 546 ? -2.520 -2.163 8.160 1.00 80.75 546 LEU A N 1
ATOM 4201 C CA . LEU A 1 546 ? -2.920 -3.560 7.979 1.00 80.75 546 LEU A CA 1
ATOM 4202 C C . LEU A 1 546 ? -2.428 -4.468 9.119 1.00 80.75 546 LEU A C 1
ATOM 4204 O O . LEU A 1 546 ? -3.160 -5.342 9.576 1.00 80.75 546 LEU A O 1
ATOM 4208 N N . TRP A 1 547 ? -1.209 -4.247 9.617 1.00 77.94 547 TRP A N 1
ATOM 4209 C CA . TRP A 1 547 ? -0.678 -4.973 10.771 1.00 77.94 547 TRP A CA 1
ATOM 4210 C C . TRP A 1 547 ? -1.446 -4.665 12.062 1.00 77.94 547 TRP A C 1
ATOM 4212 O O . TRP A 1 547 ? -1.723 -5.580 12.836 1.00 77.94 547 TRP A O 1
ATOM 4222 N N . ASN A 1 548 ? -1.826 -3.406 12.295 1.00 75.81 548 ASN A N 1
ATOM 4223 C CA . ASN A 1 548 ? -2.622 -3.008 13.457 1.00 75.81 548 ASN A CA 1
ATOM 4224 C C . ASN A 1 548 ? -4.034 -3.613 13.397 1.00 75.81 548 ASN A C 1
ATOM 4226 O O . ASN A 1 548 ? -4.489 -4.167 14.394 1.00 75.81 548 ASN A O 1
ATOM 4230 N N . ILE A 1 549 ? -4.670 -3.574 12.220 1.00 76.94 549 ILE A N 1
ATOM 4231 C CA . ILE A 1 549 ? -5.922 -4.275 11.884 1.00 76.94 549 ILE A CA 1
ATOM 4232 C C . ILE A 1 549 ? -5.821 -5.768 12.243 1.00 76.94 549 ILE A C 1
ATOM 4234 O O . ILE A 1 549 ? -6.605 -6.283 13.039 1.00 76.94 549 ILE A O 1
ATOM 4238 N N . TYR A 1 550 ? -4.803 -6.457 11.722 1.00 77.38 550 TYR A N 1
ATOM 4239 C CA . TYR A 1 550 ? -4.594 -7.886 11.956 1.00 77.38 550 TYR A CA 1
ATOM 4240 C C . TYR A 1 550 ? -4.316 -8.208 13.433 1.00 77.38 550 TYR A C 1
ATOM 4242 O O . TYR A 1 550 ? -4.878 -9.157 13.981 1.00 77.38 550 TYR A O 1
ATOM 4250 N N . SER A 1 551 ? -3.484 -7.406 14.100 1.00 73.12 551 SER A N 1
ATOM 4251 C CA . SER A 1 551 ? -3.151 -7.564 15.523 1.00 73.12 551 SER A CA 1
ATOM 4252 C C . SER A 1 551 ? -4.373 -7.351 16.421 1.00 73.12 551 SER A C 1
ATOM 4254 O O . SER A 1 551 ? -4.546 -8.061 17.408 1.00 73.12 551 SER A O 1
ATOM 4256 N N . PHE A 1 552 ? -5.243 -6.402 16.065 1.00 75.12 552 PHE A N 1
ATOM 4257 C CA . PHE A 1 552 ? -6.519 -6.185 16.739 1.00 75.12 552 PHE A CA 1
ATOM 4258 C C . PHE A 1 552 ? -7.432 -7.404 16.562 1.00 75.12 552 PHE A C 1
ATOM 4260 O O . PHE A 1 552 ? -7.807 -8.025 17.555 1.00 75.12 552 PHE A O 1
ATOM 4267 N N . PHE A 1 553 ? -7.715 -7.803 15.316 1.00 75.31 553 PHE A N 1
ATOM 4268 C CA . PHE A 1 553 ? -8.583 -8.947 15.019 1.00 75.31 553 PHE A CA 1
ATOM 4269 C C . PHE A 1 553 ? -8.120 -10.225 15.728 1.00 75.31 553 PHE A C 1
ATOM 4271 O O . PHE A 1 553 ? -8.906 -10.873 16.410 1.00 75.31 553 PHE A O 1
ATOM 4278 N N . THR A 1 554 ? -6.836 -10.571 15.613 1.00 75.44 554 THR A N 1
ATOM 4279 C CA . THR A 1 554 ? -6.285 -11.800 16.207 1.00 75.44 554 THR A CA 1
ATOM 4280 C C . THR A 1 554 ? -6.301 -11.790 17.734 1.00 75.44 554 THR A C 1
ATOM 4282 O O . THR A 1 554 ? -6.521 -12.844 18.335 1.00 75.44 554 THR A O 1
ATOM 4285 N N . GLY A 1 555 ? -6.135 -10.622 18.365 1.00 71.25 555 GLY A N 1
ATOM 4286 C CA . GLY A 1 555 ? -6.293 -10.452 19.808 1.00 71.25 555 GLY A CA 1
ATOM 4287 C C . GLY A 1 555 ? -7.712 -10.781 20.279 1.00 71.25 555 GLY A C 1
ATOM 4288 O O . GLY A 1 555 ? -7.886 -11.665 21.117 1.00 71.25 555 GLY A O 1
ATOM 4289 N N . TYR A 1 556 ? -8.729 -10.139 19.696 1.00 73.25 556 TYR A N 1
ATOM 4290 C CA . TYR A 1 556 ? -10.132 -10.385 20.063 1.00 73.25 556 TYR A CA 1
ATOM 4291 C C . TYR A 1 556 ? -10.606 -11.788 19.665 1.00 73.25 556 TYR A C 1
ATOM 4293 O O . TYR A 1 556 ? -11.157 -12.495 20.501 1.00 73.25 556 TYR A O 1
ATOM 4301 N N . ALA A 1 557 ? -10.269 -12.270 18.465 1.00 74.06 557 ALA A N 1
ATOM 4302 C CA . ALA A 1 557 ? -10.574 -13.636 18.033 1.00 74.06 557 ALA A CA 1
ATOM 4303 C C . ALA A 1 557 ? -9.994 -14.710 18.977 1.00 74.06 557 ALA A C 1
ATOM 4305 O O . ALA A 1 557 ? -10.586 -15.775 19.140 1.00 74.06 557 ALA A O 1
ATOM 4306 N N . THR A 1 558 ? -8.854 -14.438 19.626 1.00 72.56 558 THR A N 1
ATOM 4307 C CA . THR A 1 558 ? -8.270 -15.341 20.633 1.00 72.56 558 THR A CA 1
ATOM 4308 C C . THR A 1 558 ? -9.023 -15.284 21.967 1.00 72.56 558 THR A C 1
ATOM 4310 O O . THR A 1 558 ? -9.222 -16.330 22.584 1.00 72.56 558 THR A O 1
ATOM 4313 N N . ILE A 1 559 ? -9.472 -14.098 22.397 1.00 72.19 559 ILE A N 1
ATOM 4314 C CA . ILE A 1 559 ? -10.296 -13.907 23.607 1.00 72.19 559 ILE A CA 1
ATOM 4315 C C . ILE A 1 559 ? -11.652 -14.606 23.446 1.00 72.19 559 ILE A C 1
ATOM 4317 O O . ILE A 1 559 ? -12.032 -15.423 24.286 1.00 72.19 559 ILE A O 1
ATOM 4321 N N . ASP A 1 560 ? -12.331 -14.344 22.330 1.00 75.56 560 ASP A N 1
ATOM 4322 C CA . ASP A 1 560 ? -13.676 -14.845 22.024 1.00 75.56 560 ASP A CA 1
ATOM 4323 C C . ASP A 1 560 ? -13.669 -16.297 21.505 1.00 75.56 560 ASP A C 1
ATOM 4325 O O . ASP A 1 560 ? -14.722 -16.883 21.262 1.00 75.56 560 ASP A O 1
ATOM 4329 N N . LYS A 1 561 ? -12.478 -16.899 21.351 1.00 78.50 561 LYS A N 1
ATOM 4330 C CA . LYS A 1 561 ? -12.248 -18.257 20.818 1.00 78.50 561 LYS A CA 1
ATOM 4331 C C . LYS A 1 561 ? -12.904 -18.487 19.449 1.00 78.50 561 LYS A C 1
ATOM 4333 O O . LYS A 1 561 ? -13.406 -19.574 19.167 1.00 78.50 561 LYS A O 1
ATOM 4338 N N . PHE A 1 562 ? -12.876 -17.464 18.600 1.00 74.94 562 PHE A N 1
ATOM 4339 C CA . PHE A 1 562 ? -13.474 -17.483 17.271 1.00 74.94 562 PHE A CA 1
ATOM 4340 C C . PHE A 1 562 ? -12.846 -18.567 16.381 1.00 74.94 562 PHE A C 1
ATOM 4342 O O . PHE A 1 562 ? -11.634 -18.573 16.140 1.00 74.94 562 PHE A O 1
ATOM 4349 N N . ASP A 1 563 ? -13.689 -19.461 15.861 1.00 73.25 563 ASP A N 1
ATOM 4350 C CA . ASP A 1 563 ? -13.304 -20.531 14.943 1.00 73.25 563 ASP A CA 1
ATOM 4351 C C . ASP A 1 563 ? -13.822 -20.230 13.522 1.00 73.25 563 ASP A C 1
ATOM 4353 O O . ASP A 1 563 ? -15.015 -20.403 13.248 1.00 73.25 563 ASP A O 1
ATOM 4357 N N . PRO A 1 564 ? -12.951 -19.810 12.583 1.00 67.50 564 PRO A N 1
ATOM 4358 C CA . PRO A 1 564 ? -13.365 -19.484 11.219 1.00 67.50 564 PRO A CA 1
ATOM 4359 C C . PRO A 1 564 ? -13.850 -20.703 10.416 1.00 67.50 564 PRO A C 1
ATOM 4361 O O . PRO A 1 564 ? -14.452 -20.521 9.358 1.00 67.50 564 PRO A O 1
ATOM 4364 N N . SER A 1 565 ? -13.608 -21.935 10.883 1.00 68.06 565 SER A N 1
ATOM 4365 C CA . SER A 1 565 ? -14.049 -23.155 10.193 1.00 68.06 565 SER A CA 1
ATOM 4366 C C . SER A 1 565 ? -15.530 -23.487 10.409 1.00 68.06 565 SER A C 1
ATOM 4368 O O . SER A 1 565 ? -16.097 -24.263 9.642 1.00 68.06 565 SER A O 1
ATOM 4370 N N . GLN A 1 566 ? -16.186 -22.861 11.393 1.00 67.62 566 GLN A N 1
ATOM 4371 C CA . GLN A 1 566 ? -17.587 -23.125 11.750 1.00 67.62 566 GLN A CA 1
ATOM 4372 C C . GLN A 1 566 ? -18.606 -22.317 10.924 1.00 67.62 566 GLN A C 1
ATOM 4374 O O . GLN A 1 566 ? -19.798 -22.340 11.226 1.00 67.62 566 GLN A O 1
ATOM 4379 N N . LYS A 1 567 ? -18.171 -21.603 9.875 1.00 63.78 567 LYS A N 1
ATOM 4380 C CA . LYS A 1 567 ? -19.059 -20.788 9.030 1.00 63.78 567 LYS A CA 1
ATOM 4381 C C . LYS A 1 567 ? -20.092 -21.670 8.297 1.00 63.78 567 LYS A C 1
ATOM 4383 O O . LYS A 1 567 ? -19.689 -22.495 7.474 1.00 63.78 567 LYS A O 1
ATOM 4388 N N . PRO A 1 568 ? -21.411 -21.483 8.512 1.00 61.19 568 PRO A N 1
ATOM 4389 C CA . PRO A 1 568 ? -22.430 -22.255 7.803 1.00 61.19 568 PRO A CA 1
ATOM 4390 C C . PRO A 1 568 ? -22.410 -21.989 6.292 1.00 61.19 568 PRO A C 1
ATOM 4392 O O . PRO A 1 568 ? -22.209 -20.856 5.843 1.00 61.19 568 PRO A O 1
ATOM 4395 N N . ALA A 1 569 ? -22.671 -23.023 5.491 1.00 60.19 569 ALA A N 1
ATOM 4396 C CA . ALA A 1 569 ? -22.820 -22.872 4.046 1.00 60.19 569 ALA A CA 1
ATOM 4397 C C . ALA A 1 569 ? -24.024 -21.964 3.728 1.00 60.19 569 ALA A C 1
ATOM 4399 O O . ALA A 1 569 ? -25.127 -22.200 4.214 1.00 60.19 569 ALA A O 1
ATOM 4400 N N . GLY A 1 570 ? -23.807 -20.921 2.922 1.00 64.06 570 GLY A N 1
ATOM 4401 C CA . GLY A 1 570 ? -24.842 -19.931 2.597 1.00 64.06 570 GLY A CA 1
ATOM 4402 C C . GLY A 1 570 ? -25.121 -18.888 3.689 1.00 64.06 570 GLY A C 1
ATOM 4403 O O . GLY A 1 570 ? -26.070 -18.123 3.543 1.00 64.06 570 GLY A O 1
ATOM 4404 N N . TRP A 1 571 ? -24.313 -18.824 4.758 1.00 68.44 571 TRP A N 1
ATOM 4405 C CA . TRP A 1 571 ? -24.433 -17.783 5.786 1.00 68.44 571 TRP A CA 1
ATOM 4406 C C . TRP A 1 571 ? -24.343 -16.375 5.181 1.00 68.44 571 TRP A C 1
ATOM 4408 O O . TRP A 1 571 ? -23.362 -16.045 4.506 1.00 68.44 571 TRP A O 1
ATOM 4418 N N . LYS A 1 572 ? -25.345 -15.544 5.481 1.00 68.56 572 LYS A N 1
ATOM 4419 C CA . LYS A 1 572 ? -25.358 -14.101 5.225 1.00 68.56 572 LYS A CA 1
ATOM 4420 C C . LYS A 1 572 ? -25.420 -13.373 6.573 1.00 68.56 572 LYS A C 1
ATOM 4422 O O . LYS A 1 572 ? -26.200 -13.803 7.422 1.00 68.56 572 LYS A O 1
ATOM 4427 N N . PRO A 1 573 ? -24.638 -12.304 6.787 1.00 72.06 573 PRO A N 1
ATOM 4428 C CA . PRO A 1 573 ? -24.783 -11.497 7.986 1.00 72.06 573 PRO A CA 1
ATOM 4429 C C . PRO A 1 573 ? -26.110 -10.735 7.978 1.00 72.06 573 PRO A C 1
ATOM 4431 O O . PRO A 1 573 ? -26.526 -10.198 6.950 1.00 72.06 573 PRO A O 1
ATOM 4434 N N . GLU A 1 574 ? -26.746 -10.660 9.144 1.00 72.69 574 GLU A N 1
ATOM 4435 C CA . GLU A 1 574 ? -27.936 -9.830 9.371 1.00 72.69 574 GLU A CA 1
ATOM 4436 C C . GLU A 1 574 ? -27.560 -8.359 9.615 1.00 72.69 574 GLU A C 1
ATOM 4438 O O . GLU A 1 574 ? -28.327 -7.459 9.281 1.00 72.69 574 GLU A O 1
ATOM 4443 N N . ASN A 1 575 ? -26.360 -8.106 10.151 1.00 75.94 575 ASN A N 1
ATOM 4444 C CA . ASN A 1 575 ? -25.854 -6.764 10.421 1.00 75.94 575 ASN A CA 1
ATOM 4445 C C . ASN A 1 575 ? -25.485 -6.027 9.119 1.00 75.94 575 ASN A C 1
ATOM 4447 O O . ASN A 1 575 ? -24.779 -6.560 8.260 1.00 75.94 575 ASN A O 1
ATOM 4451 N N . GLU A 1 576 ? -25.931 -4.777 8.989 1.00 70.75 576 GLU A N 1
ATOM 4452 C CA . GLU A 1 576 ? -25.690 -3.947 7.805 1.00 70.75 576 GLU A CA 1
ATOM 4453 C C . GLU A 1 576 ? -24.208 -3.628 7.572 1.00 70.75 576 GLU A C 1
ATOM 4455 O O . GLU A 1 576 ? -23.772 -3.608 6.425 1.00 70.75 576 GLU A O 1
ATOM 4460 N N . LEU A 1 577 ? -23.406 -3.439 8.627 1.00 69.69 577 LEU A N 1
ATOM 4461 C CA . LEU A 1 577 ? -21.964 -3.211 8.485 1.00 69.69 577 LEU A CA 1
ATOM 4462 C C . LEU A 1 577 ? -21.258 -4.456 7.950 1.00 69.69 577 LEU A C 1
ATOM 4464 O O . LEU A 1 577 ? -20.450 -4.346 7.035 1.00 69.69 577 LEU A O 1
ATOM 4468 N N . ASP A 1 578 ? -21.597 -5.640 8.457 1.00 75.56 578 ASP A N 1
ATOM 4469 C CA . ASP A 1 578 ? -21.021 -6.898 7.969 1.00 75.56 578 ASP A CA 1
ATOM 4470 C C . ASP A 1 578 ? -21.428 -7.171 6.507 1.00 75.56 578 ASP A C 1
ATOM 4472 O O . ASP A 1 578 ? -20.620 -7.654 5.711 1.00 75.56 578 ASP A O 1
ATOM 4476 N N . ARG A 1 579 ? -22.663 -6.813 6.117 1.00 79.56 579 ARG A N 1
ATOM 4477 C CA . ARG A 1 579 ? -23.109 -6.834 4.711 1.00 79.56 579 ARG A CA 1
ATOM 4478 C C . ARG A 1 579 ? -22.321 -5.848 3.851 1.00 79.56 579 ARG A C 1
ATOM 4480 O O . ARG A 1 579 ? -21.849 -6.232 2.783 1.00 79.56 579 ARG A O 1
ATOM 4487 N N . TRP A 1 580 ? -22.139 -4.613 4.316 1.00 79.19 580 TRP A N 1
ATOM 4488 C CA . TRP A 1 580 ? -21.364 -3.588 3.615 1.00 79.19 580 TRP A CA 1
ATOM 4489 C C . TRP A 1 580 ? -19.895 -4.004 3.434 1.00 79.19 580 TRP A C 1
ATOM 4491 O O . TRP A 1 580 ? -19.368 -3.888 2.330 1.00 79.19 580 TRP A O 1
ATOM 4501 N N . VAL A 1 581 ? -19.257 -4.567 4.469 1.00 78.75 581 VAL A N 1
ATOM 4502 C CA . VAL A 1 581 ? -17.886 -5.109 4.403 1.00 78.75 581 VAL A CA 1
ATOM 4503 C C . VAL A 1 581 ? -17.777 -6.189 3.328 1.00 78.75 581 VAL A C 1
ATOM 4505 O O . VAL A 1 581 ? -16.821 -6.184 2.552 1.00 78.75 581 VAL A O 1
ATOM 4508 N N . LEU A 1 582 ? -18.751 -7.104 3.250 1.00 80.50 582 LEU A N 1
ATOM 4509 C CA . LEU A 1 582 ? -18.783 -8.124 2.199 1.00 80.50 582 LEU A CA 1
ATOM 4510 C C . LEU A 1 582 ? -19.017 -7.514 0.807 1.00 80.50 582 LEU A C 1
ATOM 4512 O O . LEU A 1 582 ? -18.353 -7.939 -0.136 1.00 80.50 582 LEU A O 1
ATOM 4516 N N . SER A 1 583 ? -19.898 -6.521 0.665 1.00 82.38 583 SER A N 1
ATOM 4517 C CA . SER A 1 583 ? -20.133 -5.813 -0.605 1.00 82.38 583 SER A CA 1
ATOM 4518 C C . SER A 1 583 ? -18.861 -5.116 -1.104 1.00 82.38 583 SER A C 1
ATOM 4520 O O . SER A 1 583 ? -18.396 -5.384 -2.209 1.00 82.38 583 SER A O 1
ATOM 4522 N N . GLU A 1 584 ? -18.235 -4.290 -0.263 1.00 83.19 584 GLU A N 1
ATOM 4523 C CA . GLU A 1 584 ? -16.996 -3.559 -0.569 1.00 83.19 584 GLU A CA 1
ATOM 4524 C C . GLU A 1 584 ? -15.811 -4.516 -0.835 1.00 83.19 584 GLU A C 1
ATOM 4526 O O . GLU A 1 584 ? -14.972 -4.230 -1.692 1.00 83.19 584 GLU A O 1
ATOM 4531 N N . LEU A 1 585 ? -15.746 -5.677 -0.166 1.00 84.69 585 LEU A N 1
ATOM 4532 C CA . LEU A 1 585 ? -14.762 -6.725 -0.469 1.00 84.69 585 LEU A CA 1
ATOM 4533 C C . LEU A 1 585 ? -14.990 -7.348 -1.858 1.00 84.69 585 LEU A C 1
ATOM 4535 O O . LEU A 1 585 ? -14.023 -7.581 -2.584 1.00 84.69 585 LEU A O 1
ATOM 4539 N N . ASN A 1 586 ? -16.241 -7.612 -2.247 1.00 84.25 586 ASN A N 1
ATOM 4540 C CA . ASN A 1 586 ? -16.559 -8.136 -3.579 1.00 84.25 586 ASN A CA 1
ATOM 4541 C C . ASN A 1 586 ? -16.298 -7.088 -4.677 1.00 84.25 586 ASN A C 1
ATOM 4543 O O . ASN A 1 586 ? -15.665 -7.424 -5.682 1.00 84.25 586 ASN A O 1
ATOM 4547 N N . GLU A 1 587 ? -16.672 -5.818 -4.460 1.00 86.06 587 GLU A N 1
ATOM 4548 C CA . GLU A 1 587 ? -16.354 -4.703 -5.370 1.00 86.06 587 GLU A CA 1
ATOM 4549 C C . GLU A 1 587 ? -14.830 -4.578 -5.550 1.00 86.06 587 GLU A C 1
ATOM 4551 O O . GLU A 1 587 ? -14.335 -4.598 -6.680 1.00 86.06 587 GLU A O 1
ATOM 4556 N N . LEU A 1 588 ? -14.060 -4.565 -4.451 1.00 89.06 588 LEU A N 1
ATOM 4557 C CA . LEU A 1 588 ? -12.594 -4.570 -4.492 1.00 89.06 588 LEU A CA 1
ATOM 4558 C C . LEU A 1 588 ? -12.055 -5.703 -5.369 1.00 89.06 588 LEU A C 1
ATOM 4560 O O . LEU A 1 588 ? -11.147 -5.477 -6.166 1.00 89.06 588 LEU A O 1
ATOM 4564 N N . VAL A 1 589 ? -12.565 -6.924 -5.213 1.00 87.69 589 VAL A N 1
ATOM 4565 C CA . VAL A 1 589 ? -12.078 -8.094 -5.956 1.00 87.69 589 VAL A CA 1
ATOM 4566 C C . VAL A 1 589 ? -12.359 -7.960 -7.445 1.00 87.69 589 VAL A C 1
ATOM 4568 O O . VAL A 1 589 ? -11.445 -8.176 -8.245 1.00 87.69 589 VAL A O 1
ATOM 4571 N N . ALA A 1 590 ? -13.568 -7.538 -7.820 1.00 87.75 590 ALA A N 1
ATOM 4572 C CA . ALA A 1 590 ? -13.928 -7.271 -9.209 1.00 87.75 590 ALA A CA 1
ATOM 4573 C C . ALA A 1 590 ? -13.044 -6.168 -9.823 1.00 87.75 590 ALA A C 1
ATOM 4575 O O . ALA A 1 590 ? -12.550 -6.305 -10.947 1.00 87.75 590 ALA A O 1
ATOM 4576 N N . GLU A 1 591 ? -12.765 -5.094 -9.079 1.00 88.44 591 GLU A N 1
ATOM 4577 C CA . GLU A 1 591 ? -11.880 -4.017 -9.527 1.00 88.44 591 GLU A CA 1
ATOM 4578 C C . GLU A 1 591 ? -10.409 -4.439 -9.621 1.00 88.44 591 GLU A C 1
ATOM 4580 O O . GLU A 1 591 ? -9.729 -4.079 -10.585 1.00 88.44 591 GLU A O 1
ATOM 4585 N N . VAL A 1 592 ? -9.916 -5.237 -8.672 1.00 88.38 592 VAL A N 1
ATOM 4586 C CA . VAL A 1 592 ? -8.568 -5.822 -8.683 1.00 88.38 592 VAL A CA 1
ATOM 4587 C C . VAL A 1 592 ? -8.396 -6.748 -9.889 1.00 88.38 592 VAL A C 1
ATOM 4589 O O . VAL A 1 592 ? -7.395 -6.628 -10.597 1.00 88.38 592 VAL A O 1
ATOM 4592 N N . ASP A 1 593 ? -9.367 -7.623 -10.168 1.00 88.12 593 ASP A N 1
ATOM 4593 C CA . ASP A 1 593 ? -9.378 -8.477 -11.362 1.00 88.12 593 ASP A CA 1
ATOM 4594 C C . ASP A 1 593 ? -9.365 -7.632 -12.644 1.00 88.12 593 ASP A C 1
ATOM 4596 O O . ASP A 1 593 ? -8.506 -7.824 -13.508 1.00 88.12 593 ASP A O 1
ATOM 4600 N N . ARG A 1 594 ? -10.257 -6.637 -12.744 1.00 91.56 594 ARG A N 1
ATOM 4601 C CA . ARG A 1 594 ? -10.345 -5.710 -13.884 1.00 91.56 594 ARG A CA 1
ATOM 4602 C C . ARG A 1 594 ? -9.037 -4.949 -14.115 1.00 91.56 594 ARG A C 1
ATOM 4604 O O . ARG A 1 594 ? -8.613 -4.803 -15.262 1.00 91.56 594 ARG A O 1
ATOM 4611 N N . CYS A 1 595 ? -8.371 -4.487 -13.059 1.00 90.50 595 CYS A N 1
ATOM 4612 C CA . CYS A 1 595 ? -7.071 -3.823 -13.162 1.00 90.50 595 CYS A CA 1
ATOM 4613 C C . CYS A 1 595 ? -5.970 -4.793 -13.624 1.00 90.50 595 CYS A C 1
ATOM 4615 O O . CYS A 1 595 ? -5.179 -4.460 -14.508 1.00 90.50 595 CYS A O 1
ATOM 4617 N N . MET A 1 596 ? -5.929 -6.012 -13.077 1.00 88.25 596 MET A N 1
ATOM 4618 C CA . MET A 1 596 ? -4.889 -6.998 -13.392 1.00 88.25 596 MET A CA 1
ATOM 4619 C C . MET A 1 596 ? -5.041 -7.643 -14.775 1.00 88.25 596 MET A C 1
ATOM 4621 O O . MET A 1 596 ? -4.026 -7.924 -15.422 1.00 88.25 596 MET A O 1
ATOM 4625 N N . GLU A 1 597 ? -6.266 -7.826 -15.272 1.00 89.56 597 GLU A N 1
ATOM 4626 C CA . GLU A 1 597 ? -6.512 -8.225 -16.663 1.00 89.56 597 GLU A CA 1
ATOM 4627 C C . GLU A 1 597 ? -6.044 -7.144 -17.654 1.00 89.56 597 GLU A C 1
ATOM 4629 O O . GLU A 1 597 ? -5.438 -7.472 -18.674 1.00 89.56 597 GLU A O 1
ATOM 4634 N N . ASN A 1 598 ? -6.197 -5.861 -17.301 1.00 89.69 598 ASN A N 1
ATOM 4635 C CA . ASN A 1 598 ? -5.688 -4.717 -18.070 1.00 89.69 598 ASN A CA 1
ATOM 4636 C C . ASN A 1 598 ? -4.201 -4.381 -17.813 1.00 89.69 598 ASN A C 1
ATOM 4638 O O . ASN A 1 598 ? -3.691 -3.394 -18.341 1.00 89.69 598 ASN A O 1
ATOM 4642 N N . TYR A 1 599 ? -3.479 -5.206 -17.045 1.00 88.81 599 TYR A N 1
ATOM 4643 C CA . TYR A 1 599 ? -2.068 -5.013 -16.679 1.00 88.81 599 TYR A CA 1
ATOM 4644 C C . TYR A 1 599 ? -1.747 -3.706 -15.920 1.00 88.81 599 TYR A C 1
ATOM 4646 O O . TYR A 1 599 ? -0.616 -3.217 -16.001 1.00 88.81 599 TYR A O 1
ATOM 4654 N N . ASP A 1 600 ? -2.693 -3.179 -15.135 1.00 88.00 600 ASP A N 1
ATOM 4655 C CA . ASP A 1 600 ? -2.502 -2.021 -14.252 1.00 88.00 600 ASP A CA 1
ATOM 4656 C C . ASP A 1 600 ? -2.398 -2.441 -12.765 1.00 88.00 600 ASP A C 1
ATOM 4658 O O . ASP A 1 600 ? -3.357 -2.320 -11.996 1.00 88.00 600 ASP A O 1
ATOM 4662 N N . PRO A 1 601 ? -1.222 -2.917 -12.301 1.00 86.06 601 PRO A N 1
ATOM 4663 C CA . PRO A 1 601 ? -1.003 -3.175 -10.882 1.00 86.06 601 PRO A CA 1
ATOM 4664 C C . PRO A 1 601 ? -0.924 -1.875 -10.056 1.00 86.06 601 PRO A C 1
ATOM 4666 O O . PRO A 1 601 ? -0.942 -1.930 -8.829 1.00 86.06 601 PRO A O 1
ATOM 4669 N N . THR A 1 602 ? -0.816 -0.695 -10.684 1.00 88.25 602 THR A N 1
ATOM 4670 C CA . THR A 1 602 ? -0.762 0.589 -9.973 1.00 88.25 602 THR A CA 1
ATOM 4671 C C . THR A 1 602 ? -2.134 0.943 -9.408 1.00 88.25 602 THR A C 1
ATOM 4673 O O . THR A 1 602 ? -2.229 1.249 -8.218 1.00 88.25 602 THR A O 1
ATOM 4676 N N . MET A 1 603 ? -3.190 0.858 -10.219 1.00 88.56 603 MET A N 1
ATOM 4677 C CA . MET A 1 603 ? -4.567 1.074 -9.762 1.00 88.56 603 MET A CA 1
ATOM 4678 C C . MET A 1 603 ? -5.055 -0.060 -8.859 1.00 88.56 603 MET A C 1
ATOM 4680 O O . MET A 1 603 ? -5.641 0.223 -7.817 1.00 88.56 603 MET A O 1
ATOM 4684 N N . GLN A 1 604 ? -4.703 -1.314 -9.170 1.00 89.38 604 GLN A N 1
ATOM 4685 C CA . GLN A 1 604 ? -4.939 -2.464 -8.288 1.00 89.38 604 GLN A CA 1
ATOM 4686 C C . GLN A 1 604 ? -4.404 -2.218 -6.869 1.00 89.38 604 GLN A C 1
ATOM 4688 O O . GLN A 1 604 ? -5.128 -2.380 -5.889 1.00 89.38 604 GLN A O 1
ATOM 4693 N N . GLY A 1 605 ? -3.147 -1.783 -6.752 1.00 86.75 605 GLY A N 1
ATOM 4694 C CA . GLY A 1 605 ? -2.547 -1.483 -5.459 1.00 86.75 605 GLY A CA 1
ATOM 4695 C C . GLY A 1 605 ? -3.228 -0.323 -4.736 1.00 86.75 605 GLY A C 1
ATOM 4696 O O . GLY A 1 605 ? -3.430 -0.406 -3.530 1.00 86.75 605 GLY A O 1
ATOM 4697 N N . ARG A 1 606 ? -3.626 0.735 -5.456 1.00 87.94 606 ARG A N 1
ATOM 4698 C CA . ARG A 1 606 ? -4.321 1.895 -4.870 1.00 87.94 606 ARG A CA 1
ATOM 4699 C C . ARG A 1 606 ? -5.706 1.548 -4.338 1.00 87.94 606 ARG A C 1
ATOM 4701 O O . ARG A 1 606 ? -5.992 1.907 -3.203 1.00 87.94 606 ARG A O 1
ATOM 4708 N N . ARG A 1 607 ? -6.518 0.782 -5.076 1.00 87.06 607 ARG A N 1
ATOM 4709 C CA . ARG A 1 607 ? -7.837 0.356 -4.581 1.00 87.06 607 ARG A CA 1
ATOM 4710 C C . ARG A 1 607 ? -7.718 -0.526 -3.333 1.00 87.06 607 ARG A C 1
ATOM 4712 O O . ARG A 1 607 ? -8.520 -0.381 -2.417 1.00 87.06 607 ARG A O 1
ATOM 4719 N N . ILE A 1 608 ? -6.666 -1.351 -3.233 1.00 87.69 608 ILE A N 1
ATOM 4720 C CA . ILE A 1 608 ? -6.346 -2.078 -1.991 1.00 87.69 608 ILE A CA 1
ATOM 4721 C C . ILE A 1 608 ? -5.909 -1.119 -0.869 1.00 87.69 608 ILE A C 1
ATOM 4723 O O . ILE A 1 608 ? -6.303 -1.331 0.271 1.00 87.69 608 ILE A O 1
ATOM 4727 N N . GLN A 1 609 ? -5.134 -0.061 -1.146 1.00 85.00 609 GLN A N 1
ATOM 4728 C CA . GLN A 1 609 ? -4.809 0.953 -0.126 1.00 85.00 609 GLN A CA 1
ATOM 4729 C C . GLN A 1 609 ? -6.068 1.647 0.401 1.00 85.00 609 GLN A C 1
ATOM 4731 O O . GLN A 1 609 ? -6.222 1.766 1.610 1.00 85.00 609 GLN A O 1
ATOM 4736 N N . GLU A 1 610 ? -6.966 2.066 -0.491 1.00 84.38 610 GLU A N 1
ATOM 4737 C CA . GLU A 1 610 ? -8.244 2.693 -0.140 1.00 84.38 610 GLU A CA 1
ATOM 4738 C C . GLU A 1 610 ? -9.143 1.739 0.653 1.00 84.38 610 GLU A C 1
ATOM 4740 O O . GLU A 1 610 ? -9.752 2.151 1.634 1.00 84.38 610 GLU A O 1
ATOM 4745 N N . PHE A 1 611 ? -9.180 0.455 0.288 1.00 85.00 611 PHE A N 1
ATOM 4746 C CA . PHE A 1 611 ? -9.889 -0.563 1.059 1.00 85.00 611 PHE A CA 1
ATOM 4747 C C . PHE A 1 611 ? -9.270 -0.794 2.440 1.00 85.00 611 PHE A C 1
ATOM 4749 O O . PHE A 1 611 ? -10.002 -0.883 3.413 1.00 85.00 611 PHE A O 1
ATOM 4756 N N . VAL A 1 612 ? -7.939 -0.850 2.564 1.00 81.19 612 VAL A N 1
ATOM 4757 C CA . VAL A 1 612 ? -7.260 -0.968 3.870 1.00 81.19 612 VAL A CA 1
ATOM 4758 C C . VAL A 1 612 ? -7.502 0.270 4.736 1.00 81.19 612 VAL A C 1
ATOM 4760 O O . VAL A 1 612 ? -7.633 0.135 5.947 1.00 81.19 612 VAL A O 1
ATOM 4763 N N . ASP A 1 613 ? -7.602 1.459 4.141 1.00 75.81 613 ASP A N 1
ATOM 4764 C CA . ASP A 1 613 ? -7.936 2.697 4.851 1.00 75.81 613 ASP A CA 1
ATOM 4765 C C . ASP A 1 613 ? -9.403 2.691 5.320 1.00 75.81 613 ASP A C 1
ATOM 4767 O O . ASP A 1 613 ? -9.673 2.903 6.502 1.00 75.81 613 ASP A O 1
ATOM 4771 N N . ARG A 1 614 ? -10.353 2.305 4.453 1.00 73.19 614 ARG A N 1
ATOM 4772 C CA . ARG A 1 614 ? -11.763 2.060 4.823 1.00 73.19 614 ARG A CA 1
ATOM 4773 C C . ARG A 1 614 ? -11.883 0.985 5.915 1.00 73.19 614 ARG A C 1
ATOM 4775 O O . ARG A 1 614 ? -12.555 1.220 6.913 1.00 73.19 614 ARG A O 1
ATOM 4782 N N . LEU A 1 615 ? -11.156 -0.131 5.797 1.00 68.19 615 LEU A N 1
ATOM 4783 C CA . LEU A 1 615 ? -11.097 -1.203 6.801 1.00 68.19 615 LEU A CA 1
ATOM 4784 C C . LEU A 1 615 ? -10.363 -0.812 8.094 1.00 68.19 615 LEU A C 1
ATOM 4786 O O . LEU A 1 615 ? -10.546 -1.433 9.137 1.00 68.19 615 LEU A O 1
ATOM 4790 N N . SER A 1 616 ? -9.510 0.211 8.075 1.00 64.81 616 SER A N 1
ATOM 4791 C CA . SER A 1 616 ? -8.948 0.745 9.322 1.00 64.81 616 SER A CA 1
ATOM 4792 C C . SER A 1 616 ? -10.009 1.457 10.163 1.00 64.81 616 SER A C 1
ATOM 4794 O O . SER A 1 616 ? -9.827 1.629 11.367 1.00 64.81 616 SER A O 1
ATOM 4796 N N . ASN A 1 617 ? -11.135 1.795 9.525 1.00 55.69 617 ASN A N 1
ATOM 4797 C CA . ASN A 1 617 ? -12.303 2.419 10.118 1.00 55.69 617 ASN A CA 1
ATOM 4798 C C . ASN A 1 617 ? -13.529 1.465 10.214 1.00 55.69 617 ASN A C 1
ATOM 4800 O O . ASN A 1 617 ? -14.521 1.880 10.799 1.00 55.69 617 ASN A O 1
ATOM 4804 N N . CYS A 1 618 ? -13.484 0.212 9.706 1.00 41.12 618 CYS A N 1
ATOM 4805 C CA . CYS A 1 618 ? -14.540 -0.831 9.818 1.00 41.12 618 CYS A CA 1
ATOM 4806 C C . CYS A 1 618 ? -14.006 -2.281 9.585 1.00 41.12 618 CYS A C 1
ATOM 4808 O O . CYS A 1 618 ? -13.019 -2.478 8.894 1.00 41.12 618 CYS A O 1
ATOM 4810 N N . VAL A 1 619 ? -14.623 -3.328 10.153 1.00 33.28 619 VAL A N 1
ATOM 4811 C CA . VAL A 1 619 ? -13.993 -4.672 10.358 1.00 33.28 619 VAL A CA 1
ATOM 4812 C C . VAL A 1 619 ? -14.013 -5.607 9.101 1.00 33.28 619 VAL A C 1
ATOM 4814 O O . VAL A 1 619 ? -14.453 -5.191 8.042 1.00 33.28 619 VAL A O 1
ATOM 4817 N N . HIS A 1 620 ? -13.411 -6.813 9.138 1.00 37.78 620 HIS A N 1
ATOM 4818 C CA . HIS A 1 620 ? -12.718 -7.492 8.000 1.00 37.78 620 HIS A CA 1
ATOM 4819 C C . HIS A 1 620 ? -13.262 -8.891 7.588 1.00 37.78 620 HIS A C 1
ATOM 4821 O O . HIS A 1 620 ? -14.058 -9.443 8.338 1.00 37.78 620 HIS A O 1
ATOM 4827 N N . LEU A 1 621 ? -12.726 -9.528 6.506 1.00 31.47 621 LEU A N 1
ATOM 4828 C CA . LEU A 1 621 ? -12.204 -10.938 6.498 1.00 31.47 621 LEU A CA 1
ATOM 4829 C C . LEU A 1 621 ? -11.710 -11.542 5.135 1.00 31.47 621 LEU A C 1
ATOM 4831 O O . LEU A 1 621 ? -12.339 -11.367 4.101 1.00 31.47 621 LEU A O 1
ATOM 4835 N N . ALA A 1 622 ? -10.679 -12.409 5.235 1.00 28.05 622 ALA A N 1
ATOM 4836 C CA . ALA A 1 622 ? -10.420 -13.681 4.498 1.00 28.05 622 ALA A CA 1
ATOM 4837 C C . ALA A 1 622 ? -9.964 -13.753 3.000 1.00 28.05 622 ALA A C 1
ATOM 4839 O O . ALA A 1 622 ? -9.698 -12.752 2.342 1.00 28.05 622 ALA A O 1
ATOM 4840 N N . ASP A 1 623 ? -9.726 -15.006 2.557 1.00 31.34 623 ASP A N 1
ATOM 4841 C CA . ASP A 1 623 ? -8.951 -15.487 1.387 1.00 31.34 623 ASP A CA 1
ATOM 4842 C C . ASP A 1 623 ? -9.345 -14.920 0.015 1.00 31.34 623 ASP A C 1
ATOM 4844 O O . ASP A 1 623 ? -10.495 -14.557 -0.184 1.00 31.34 623 ASP A O 1
ATOM 4848 N N . TYR A 1 624 ? -8.407 -14.934 -0.956 1.00 37.19 624 TYR A N 1
ATOM 4849 C CA . TYR A 1 624 ? -8.553 -14.325 -2.295 1.00 37.19 624 TYR A CA 1
ATOM 4850 C C . TYR A 1 624 ? -9.876 -14.713 -2.991 1.00 37.19 624 TYR A C 1
ATOM 4852 O O . TYR A 1 624 ? -9.965 -15.821 -3.537 1.00 37.19 624 TYR A O 1
ATOM 4860 N N . PRO A 1 625 ? -10.890 -13.825 -2.991 1.00 53.75 625 PRO A N 1
ATOM 4861 C CA . PRO A 1 625 ? -12.236 -14.213 -3.387 1.00 53.75 625 PRO A CA 1
ATOM 4862 C C . PRO A 1 625 ? -12.402 -14.360 -4.901 1.00 53.75 625 PRO A C 1
ATOM 4864 O O . PRO A 1 625 ? -11.600 -13.882 -5.707 1.00 53.75 625 PRO A O 1
ATOM 4867 N N . VAL A 1 626 ? -13.518 -14.974 -5.282 1.00 53.66 626 VAL A N 1
ATOM 4868 C CA . VAL A 1 626 ? -14.200 -14.673 -6.544 1.00 53.66 626 VAL A CA 1
ATOM 4869 C C . VAL A 1 626 ? -15.334 -13.726 -6.176 1.00 53.66 626 VAL A C 1
ATOM 4871 O O . VAL A 1 626 ? -16.046 -14.018 -5.217 1.00 53.66 626 VAL A O 1
ATOM 4874 N N . ALA A 1 627 ? -15.473 -12.607 -6.888 1.00 55.44 627 ALA A N 1
ATOM 4875 C CA . ALA A 1 627 ? -16.561 -11.669 -6.634 1.00 55.44 627 ALA A CA 1
ATOM 4876 C C . ALA A 1 627 ? -17.918 -12.354 -6.868 1.00 55.44 627 ALA A C 1
ATOM 4878 O O . ALA A 1 627 ? -18.136 -12.960 -7.919 1.00 55.44 627 ALA A O 1
ATOM 4879 N N . ASP A 1 628 ? -18.801 -12.273 -5.877 1.00 68.19 628 ASP A N 1
ATOM 4880 C CA . ASP A 1 628 ? -20.208 -12.642 -5.990 1.00 68.19 628 ASP A CA 1
ATOM 4881 C C . ASP A 1 628 ? -21.023 -11.362 -6.185 1.00 68.19 628 ASP A C 1
ATOM 4883 O O . ASP A 1 628 ? -21.329 -10.648 -5.226 1.00 68.19 628 ASP A O 1
ATOM 4887 N N . ASP A 1 629 ? -21.369 -11.075 -7.441 1.00 69.62 629 ASP A N 1
ATOM 4888 C CA . ASP A 1 629 ? -22.154 -9.896 -7.823 1.00 69.62 629 ASP A CA 1
ATOM 4889 C C . ASP A 1 629 ? -23.528 -9.848 -7.113 1.00 69.62 629 ASP A C 1
ATOM 4891 O O . ASP A 1 629 ? -24.124 -8.781 -7.004 1.00 69.62 629 ASP A O 1
ATOM 4895 N N . SER A 1 630 ? -24.034 -10.973 -6.578 1.00 72.62 630 SER A N 1
ATOM 4896 C CA . SER A 1 630 ? -25.291 -11.016 -5.809 1.00 72.62 630 SER A CA 1
ATOM 4897 C C . SER A 1 630 ? -25.168 -10.531 -4.355 1.00 72.62 630 SER A C 1
ATOM 4899 O O . SER A 1 630 ? -26.170 -10.480 -3.634 1.00 72.62 630 SER A O 1
ATOM 4901 N N . LEU A 1 631 ? -23.950 -10.197 -3.914 1.00 67.56 631 LEU A N 1
ATOM 4902 C CA . LEU A 1 631 ? -23.645 -9.617 -2.603 1.00 67.56 631 LEU A CA 1
ATOM 4903 C C . LEU A 1 631 ? -23.245 -8.134 -2.678 1.00 67.56 631 LEU A C 1
ATOM 4905 O O . LEU A 1 631 ? -22.929 -7.554 -1.640 1.00 67.56 631 LEU A O 1
ATOM 4909 N N . VAL A 1 632 ? -23.249 -7.531 -3.872 1.00 72.19 632 VAL A N 1
ATOM 4910 C CA . VAL A 1 632 ? -23.007 -6.093 -4.054 1.00 72.19 632 VAL A CA 1
ATOM 4911 C C . VAL A 1 632 ? -24.304 -5.324 -3.790 1.00 72.19 632 VAL A C 1
ATOM 4913 O O . VAL A 1 632 ? -25.345 -5.631 -4.367 1.00 72.19 632 VAL A O 1
ATOM 4916 N N . ASP A 1 633 ? -24.240 -4.343 -2.894 1.00 77.88 633 ASP A N 1
ATOM 4917 C CA . ASP A 1 633 ? -25.382 -3.566 -2.400 1.00 77.88 633 ASP A CA 1
ATOM 4918 C C . ASP A 1 633 ? -25.080 -2.066 -2.583 1.00 77.88 633 ASP A C 1
ATOM 4920 O O . ASP A 1 633 ? -24.503 -1.414 -1.709 1.00 77.88 633 ASP A O 1
ATOM 4924 N N . ASP A 1 634 ? -25.376 -1.544 -3.780 1.00 77.75 634 ASP A N 1
ATOM 4925 C CA . ASP A 1 634 ? -25.005 -0.181 -4.198 1.00 77.75 634 ASP A CA 1
ATOM 4926 C C . ASP A 1 634 ? -25.613 0.903 -3.293 1.00 77.75 634 ASP A C 1
ATOM 4928 O O . ASP A 1 634 ? -24.910 1.838 -2.897 1.00 77.75 634 ASP A O 1
ATOM 4932 N N . ASP A 1 635 ? -26.883 0.746 -2.904 1.00 80.56 635 ASP A N 1
ATOM 4933 C CA . ASP A 1 635 ? -27.591 1.672 -2.011 1.00 80.56 635 ASP A CA 1
ATOM 4934 C C . ASP A 1 635 ? -26.927 1.715 -0.622 1.00 80.56 635 ASP A C 1
ATOM 4936 O O . ASP A 1 635 ? -26.650 2.792 -0.086 1.00 80.56 635 ASP A O 1
ATOM 4940 N N . LEU A 1 636 ? -26.576 0.554 -0.055 1.00 80.19 636 LEU A N 1
ATOM 4941 C CA . LEU A 1 636 ? -25.852 0.464 1.219 1.00 80.19 636 LEU A CA 1
ATOM 4942 C C . LEU A 1 636 ? -24.431 1.054 1.129 1.00 80.19 636 LEU A C 1
ATOM 4944 O O . LEU A 1 636 ? -23.942 1.675 2.084 1.00 80.19 636 LEU A O 1
ATOM 4948 N N . MET A 1 637 ? -23.758 0.895 -0.017 1.00 77.06 637 MET A N 1
ATOM 4949 C CA . MET A 1 637 ? -22.463 1.530 -0.273 1.00 77.06 637 MET A CA 1
ATOM 4950 C C . MET A 1 637 ? -22.576 3.058 -0.358 1.00 77.06 637 MET A C 1
ATOM 4952 O O . MET A 1 637 ? -21.734 3.746 0.225 1.00 77.06 637 MET A O 1
ATOM 4956 N N . GLU A 1 638 ? -23.598 3.613 -1.019 1.00 82.69 638 GLU A N 1
ATOM 4957 C CA . GLU A 1 638 ? -23.865 5.060 -1.001 1.00 82.69 638 GLU A CA 1
ATOM 4958 C C . GLU A 1 638 ? -24.196 5.557 0.413 1.00 82.69 638 GLU A C 1
ATOM 4960 O O . GLU A 1 638 ? -23.605 6.544 0.865 1.00 82.69 638 GLU A O 1
ATOM 4965 N N . ALA A 1 639 ? -25.045 4.839 1.153 1.00 84.19 639 ALA A N 1
ATOM 4966 C CA . ALA A 1 639 ? -25.409 5.180 2.526 1.00 84.19 639 ALA A CA 1
ATOM 4967 C C . ALA A 1 639 ? -24.191 5.234 3.463 1.00 84.19 639 ALA A C 1
ATOM 4969 O O . ALA A 1 639 ? -24.034 6.180 4.239 1.00 84.19 639 ALA A O 1
ATOM 4970 N N . THR A 1 640 ? -23.264 4.278 3.347 1.00 80.25 640 THR A N 1
ATOM 4971 C CA . THR A 1 640 ? -22.040 4.275 4.166 1.00 80.25 640 THR A CA 1
ATOM 4972 C C . THR A 1 640 ? -21.038 5.342 3.716 1.00 80.25 640 THR A C 1
ATOM 4974 O O . THR A 1 640 ? -20.426 6.002 4.558 1.00 80.25 640 THR A O 1
ATOM 4977 N N . ARG A 1 641 ? -20.910 5.614 2.407 1.00 82.38 641 ARG A N 1
ATOM 4978 C CA . ARG A 1 641 ? -20.106 6.749 1.900 1.00 82.38 641 ARG A CA 1
ATOM 4979 C C . ARG A 1 641 ? -20.637 8.089 2.436 1.00 82.38 641 ARG A C 1
ATOM 4981 O O . ARG A 1 641 ? -19.842 8.958 2.804 1.00 82.38 641 ARG A O 1
ATOM 4988 N N . LEU A 1 642 ? -21.960 8.238 2.539 1.00 86.81 642 LEU A N 1
ATOM 4989 C CA . LEU A 1 642 ? -22.616 9.392 3.156 1.00 86.81 642 LEU A CA 1
ATOM 4990 C C . LEU A 1 642 ? -22.342 9.467 4.669 1.00 86.81 642 LEU A C 1
ATOM 4992 O O . LEU A 1 642 ? -21.984 10.540 5.157 1.00 86.81 642 LEU A O 1
ATOM 4996 N N . ALA A 1 643 ? -22.405 8.340 5.390 1.00 86.88 643 ALA A N 1
ATOM 4997 C CA . ALA A 1 643 ? -22.034 8.252 6.807 1.00 86.88 643 ALA A CA 1
ATOM 4998 C C . ALA A 1 643 ? -20.600 8.751 7.056 1.00 86.88 643 ALA A C 1
ATOM 5000 O O . ALA A 1 643 ? -20.374 9.622 7.893 1.00 86.88 643 ALA A O 1
ATOM 5001 N N . MET A 1 644 ? -19.628 8.252 6.281 1.00 80.88 644 MET A N 1
ATOM 5002 C CA . MET A 1 644 ? -18.218 8.646 6.388 1.00 80.88 644 MET A CA 1
ATOM 5003 C C . MET A 1 644 ? -18.016 10.148 6.144 1.00 80.88 644 MET A C 1
ATOM 5005 O O . MET A 1 644 ? -17.264 10.801 6.871 1.00 80.88 644 MET A O 1
ATOM 5009 N N . ARG A 1 645 ? -18.703 10.710 5.141 1.00 88.38 645 ARG A N 1
ATOM 5010 C CA . ARG A 1 645 ? -18.670 12.145 4.818 1.00 88.38 645 ARG A CA 1
ATOM 5011 C C . ARG A 1 645 ? -19.229 12.989 5.965 1.00 88.38 645 ARG A C 1
ATOM 5013 O O . ARG A 1 645 ? -18.553 13.910 6.418 1.00 88.38 645 ARG A O 1
ATOM 5020 N N . ILE A 1 646 ? -20.401 12.628 6.488 1.00 91.50 646 ILE A N 1
ATOM 5021 C CA . ILE A 1 646 ? -21.023 13.285 7.646 1.00 91.50 646 ILE A CA 1
ATOM 5022 C C . ILE A 1 646 ? -20.099 13.231 8.869 1.00 91.50 646 ILE A C 1
ATOM 5024 O O . ILE A 1 646 ? -19.846 14.260 9.498 1.00 91.50 646 ILE A O 1
ATOM 5028 N N . SER A 1 647 ? -19.538 12.059 9.178 1.00 92.12 647 SER A N 1
ATOM 5029 C CA . SER A 1 647 ? -18.626 11.874 10.310 1.00 92.12 647 SER A CA 1
ATOM 5030 C C . SER A 1 647 ? -17.330 12.680 10.159 1.00 92.12 647 SER A C 1
ATOM 5032 O O . SER A 1 647 ? -16.833 13.238 11.139 1.00 92.12 647 SER A O 1
ATOM 5034 N N . SER A 1 648 ? -16.804 12.818 8.937 1.00 89.94 648 SER A N 1
ATOM 5035 C CA . SER A 1 648 ? -15.661 13.690 8.633 1.00 89.94 648 SER A CA 1
ATOM 5036 C C . SER A 1 648 ? -15.987 15.169 8.887 1.00 89.94 648 SER A C 1
ATOM 5038 O O . SER A 1 648 ? -15.281 15.837 9.647 1.00 89.94 648 SER A O 1
ATOM 5040 N N . MET A 1 649 ? -17.097 15.666 8.328 1.00 93.44 649 MET A N 1
ATOM 5041 C CA . MET A 1 649 ? -17.552 17.053 8.495 1.00 93.44 649 MET A CA 1
ATOM 5042 C C . MET A 1 649 ? -17.851 17.392 9.963 1.00 93.44 649 MET A C 1
ATOM 5044 O O . MET A 1 649 ? -17.402 18.420 10.474 1.00 93.44 649 MET A O 1
ATOM 5048 N N . GLY A 1 650 ? -18.536 16.501 10.686 1.00 92.00 650 GLY A N 1
ATOM 5049 C CA . GLY A 1 650 ? -18.802 16.673 12.113 1.00 92.00 650 GLY A CA 1
ATOM 5050 C C . GLY A 1 650 ? -17.517 16.676 12.949 1.00 92.00 650 GLY A C 1
ATOM 5051 O O . GLY A 1 650 ? -17.351 17.526 13.823 1.00 92.00 650 GLY A O 1
ATOM 5052 N N . ARG A 1 651 ? -16.536 15.812 12.646 1.00 89.56 651 ARG A N 1
ATOM 5053 C CA . ARG A 1 651 ? -15.211 15.846 13.298 1.00 89.56 651 ARG A CA 1
ATOM 5054 C C . ARG A 1 651 ? -14.440 17.136 12.990 1.00 89.56 651 ARG A C 1
ATOM 5056 O O . ARG A 1 651 ? -13.801 17.672 13.899 1.00 89.56 651 ARG A O 1
ATOM 5063 N N . ALA A 1 652 ? -14.536 17.675 11.773 1.00 89.00 652 ALA A N 1
ATOM 5064 C CA . ALA A 1 652 ? -13.963 18.976 11.421 1.00 89.00 652 ALA A CA 1
ATOM 5065 C C . ALA A 1 652 ? -14.612 20.121 12.222 1.00 89.00 652 ALA A C 1
ATOM 5067 O O . ALA A 1 652 ? -13.901 20.937 12.816 1.00 89.00 652 ALA A O 1
ATOM 5068 N N . ALA A 1 653 ? -15.945 20.125 12.335 1.00 90.81 653 ALA A N 1
ATOM 5069 C CA . ALA A 1 653 ? -16.689 21.062 13.175 1.00 90.81 653 ALA A CA 1
ATOM 5070 C C . ALA A 1 653 ? -16.272 20.980 14.656 1.00 90.81 653 ALA A C 1
ATOM 5072 O O . ALA A 1 653 ? -15.910 21.998 15.247 1.00 90.81 653 ALA A O 1
ATOM 5073 N N . ARG A 1 654 ? -16.209 19.773 15.240 1.00 90.25 654 ARG A N 1
ATOM 5074 C CA . ARG A 1 654 ? -15.731 19.556 16.623 1.00 90.25 654 ARG A CA 1
ATOM 5075 C C . ARG A 1 654 ? -14.295 20.046 16.832 1.00 90.25 654 ARG A C 1
ATOM 5077 O O . ARG A 1 654 ? -13.993 20.660 17.853 1.00 90.25 654 ARG A O 1
ATOM 5084 N N . SER A 1 655 ? -13.403 19.808 15.867 1.00 88.06 655 SER A N 1
ATOM 5085 C CA . SER A 1 655 ? -12.014 20.273 15.952 1.00 88.06 655 SER A CA 1
ATOM 5086 C C . SER A 1 655 ? -11.898 21.798 15.901 1.00 88.06 655 SER A C 1
ATOM 5088 O O . SER A 1 655 ? -11.003 22.349 16.540 1.00 88.06 655 SER A O 1
ATOM 5090 N N . LYS A 1 656 ? -12.774 22.484 15.155 1.00 86.56 656 LYS A N 1
ATOM 5091 C CA . LYS A 1 656 ? -12.801 23.952 15.059 1.00 86.56 656 LYS A CA 1
ATOM 5092 C C . LYS A 1 656 ? -13.267 24.609 16.362 1.00 86.56 656 LYS A C 1
ATOM 5094 O O . LYS A 1 656 ? -12.710 25.635 16.738 1.00 86.56 656 LYS A O 1
ATOM 5099 N N . SER A 1 657 ? -14.238 24.009 17.052 1.00 84.62 657 SER A N 1
ATOM 5100 C CA . SER A 1 657 ? -14.758 24.488 18.343 1.00 84.62 657 SER A CA 1
ATOM 5101 C C . SER A 1 657 ? -13.958 24.024 19.565 1.00 84.62 657 SER A C 1
ATOM 5103 O O . SER A 1 657 ? -14.276 24.402 20.689 1.00 84.62 657 SER A O 1
ATOM 5105 N N . GLY A 1 658 ? -12.914 23.209 19.377 1.00 84.44 658 GLY A N 1
ATOM 5106 C CA . GLY A 1 658 ? -12.098 22.674 20.473 1.00 84.44 658 GLY A CA 1
ATOM 5107 C C . GLY A 1 658 ? -12.766 21.539 21.265 1.00 84.44 658 GLY A C 1
ATOM 5108 O O . GLY A 1 658 ? -12.220 21.088 22.275 1.00 84.44 658 GLY A O 1
ATOM 5109 N N . LEU A 1 659 ? -13.920 21.041 20.810 1.00 86.75 659 LEU A N 1
ATOM 5110 C CA . LEU A 1 659 ? -14.652 19.951 21.450 1.00 86.75 659 LEU A CA 1
ATOM 5111 C C . LEU A 1 659 ? -13.927 18.614 21.240 1.00 86.75 659 LEU A C 1
ATOM 5113 O O . LEU A 1 659 ? -13.856 18.077 20.132 1.00 86.75 659 LEU A O 1
ATOM 5117 N N . LYS A 1 660 ? -13.431 18.018 22.331 1.00 84.00 660 LYS A N 1
ATOM 5118 C CA . LYS A 1 660 ? -12.809 16.683 22.309 1.00 84.00 660 LYS A CA 1
ATOM 5119 C C . LYS A 1 660 ? -13.768 15.646 21.717 1.00 84.00 660 LYS A C 1
ATOM 5121 O O . LYS A 1 660 ? -14.934 15.614 22.090 1.00 84.00 660 LYS A O 1
ATOM 5126 N N . VAL A 1 661 ? -13.279 14.723 20.887 1.00 82.06 661 VAL A N 1
ATOM 5127 C CA . VAL A 1 661 ? -14.107 13.646 20.291 1.00 82.06 661 VAL A CA 1
ATOM 5128 C C . VAL A 1 661 ? -14.769 12.756 21.360 1.00 82.06 661 VAL A C 1
ATOM 5130 O O . VAL A 1 661 ? -15.914 12.347 21.207 1.00 82.06 661 VAL A O 1
ATOM 5133 N N . ARG A 1 662 ? -14.091 12.498 22.490 1.00 82.75 662 ARG A N 1
ATOM 5134 C CA . ARG A 1 662 ? -14.616 11.644 23.579 1.00 82.75 662 ARG A CA 1
ATOM 5135 C C . ARG A 1 662 ? -15.662 12.313 24.473 1.00 82.75 662 ARG A C 1
ATOM 5137 O O . ARG A 1 662 ? -16.318 11.605 25.228 1.00 82.75 662 ARG A O 1
ATOM 5144 N N . GLN A 1 663 ? -15.838 13.629 24.373 1.00 88.56 663 GLN A N 1
ATOM 5145 C CA . GLN A 1 663 ? -16.922 14.345 25.043 1.00 88.56 663 GLN A CA 1
ATOM 5146 C C . GLN A 1 663 ? -18.243 14.000 24.334 1.00 88.56 663 GLN A C 1
ATOM 5148 O O . GLN A 1 663 ? -18.365 14.339 23.160 1.00 88.56 663 GLN A O 1
ATOM 5153 N N . PRO A 1 664 ? -19.220 13.316 24.947 1.00 89.69 664 PRO A N 1
ATOM 5154 C CA . PRO A 1 664 ? -20.526 13.170 24.312 1.00 89.69 664 PRO A CA 1
ATOM 5155 C C . PRO A 1 664 ? -21.200 14.546 24.198 1.00 89.69 664 PRO A C 1
ATOM 5157 O O . PRO A 1 664 ? -21.027 15.396 25.077 1.00 89.69 664 PRO A O 1
ATOM 5160 N N . LEU A 1 665 ? -21.937 14.769 23.110 1.00 91.69 665 LEU A N 1
ATOM 5161 C CA . LEU A 1 665 ? -22.759 15.969 22.893 1.00 91.69 665 LEU A CA 1
ATOM 5162 C C . LEU A 1 665 ? -24.232 15.569 22.764 1.00 91.69 665 LEU A C 1
ATOM 5164 O O . LEU A 1 665 ? -24.530 14.420 22.430 1.00 91.69 665 LEU A O 1
ATOM 5168 N N . ALA A 1 666 ? -25.145 16.511 23.003 1.00 90.56 666 ALA A N 1
ATOM 5169 C CA . ALA A 1 666 ? -26.581 16.256 22.915 1.00 90.56 666 ALA A CA 1
ATOM 5170 C C . ALA A 1 666 ? -26.999 15.816 21.499 1.00 90.56 666 ALA A C 1
ATOM 5172 O O . ALA A 1 666 ? -27.562 14.737 21.331 1.00 90.56 666 ALA A O 1
ATOM 5173 N N . SER A 1 667 ? -26.662 16.597 20.472 1.00 93.31 667 SER A N 1
ATOM 5174 C CA . SER A 1 667 ? -27.108 16.331 19.101 1.00 93.31 667 SER A CA 1
ATOM 5175 C C . SER A 1 667 ? -26.136 16.824 18.025 1.00 93.31 667 SER A C 1
ATOM 5177 O O . SER A 1 667 ? -25.215 17.608 18.283 1.00 93.31 667 SER A O 1
ATOM 5179 N N . ALA A 1 668 ? -26.371 16.376 16.792 1.00 94.19 668 ALA A N 1
ATOM 5180 C CA . ALA A 1 668 ? -25.928 17.072 15.589 1.00 94.19 668 ALA A CA 1
ATOM 5181 C C . ALA A 1 668 ? -27.107 17.279 14.629 1.00 94.19 668 ALA A C 1
ATOM 5183 O O . ALA A 1 668 ? -27.958 16.403 14.490 1.00 94.19 668 ALA A O 1
ATOM 5184 N N . ALA A 1 669 ? -27.136 18.420 13.948 1.00 93.69 669 ALA A N 1
ATOM 5185 C CA . ALA A 1 669 ? -28.127 18.748 12.935 1.00 93.69 669 ALA A CA 1
ATOM 5186 C C . ALA A 1 669 ? -27.511 18.630 11.530 1.00 93.69 669 ALA A C 1
ATOM 5188 O O . ALA A 1 669 ? -26.416 19.138 11.277 1.00 93.69 669 ALA A O 1
ATOM 5189 N N . ILE A 1 670 ? -28.184 17.920 10.623 1.00 94.06 670 ILE A N 1
ATOM 5190 C CA . ILE A 1 670 ? -27.637 17.494 9.327 1.00 94.06 670 ILE A CA 1
ATOM 5191 C C . ILE A 1 670 ? -28.572 17.909 8.192 1.00 94.06 670 ILE A C 1
ATOM 5193 O O . ILE A 1 670 ? -29.749 17.555 8.193 1.00 94.06 670 ILE A O 1
ATOM 5197 N N . ARG A 1 671 ? -28.025 18.584 7.175 1.00 91.94 671 ARG A N 1
ATOM 5198 C CA . ARG A 1 671 ? -28.691 18.858 5.893 1.00 91.94 671 ARG A CA 1
ATOM 5199 C C . ARG A 1 671 ? -28.046 18.025 4.786 1.00 91.94 671 ARG A C 1
ATOM 5201 O O . ARG A 1 671 ? -26.842 18.128 4.542 1.00 91.94 671 ARG A O 1
ATOM 5208 N N . THR A 1 672 ? -28.858 17.214 4.118 1.00 90.00 672 THR A N 1
ATOM 5209 C CA . THR A 1 672 ? -28.504 16.432 2.920 1.00 90.00 672 THR A CA 1
ATOM 5210 C C . THR A 1 672 ? -28.902 17.189 1.648 1.00 90.00 672 THR A C 1
ATOM 5212 O O . THR A 1 672 ? -29.550 18.230 1.719 1.00 90.00 672 THR A O 1
ATOM 5215 N N . ARG A 1 673 ? -28.487 16.713 0.468 1.00 87.12 673 ARG A N 1
ATOM 5216 C CA . ARG A 1 673 ? -28.775 17.367 -0.822 1.00 87.12 673 ARG A CA 1
ATOM 5217 C C . ARG A 1 673 ? -30.047 16.843 -1.483 1.00 87.12 673 ARG A C 1
ATOM 5219 O O . ARG A 1 673 ? -30.612 17.526 -2.332 1.00 87.12 673 ARG A O 1
ATOM 5226 N N . THR A 1 674 ? -30.454 15.610 -1.170 1.00 84.44 674 THR A N 1
ATOM 5227 C CA . THR A 1 674 ? -31.605 14.948 -1.804 1.00 84.44 674 THR A CA 1
ATOM 5228 C C . THR A 1 674 ? -32.466 14.183 -0.791 1.00 84.44 674 THR A C 1
ATOM 5230 O O . THR A 1 674 ? -31.949 13.719 0.228 1.00 84.44 674 THR A O 1
ATOM 5233 N N . PRO A 1 675 ? -33.768 13.971 -1.073 1.00 78.94 675 PRO A N 1
ATOM 5234 C CA . PRO A 1 675 ? -34.629 13.140 -0.230 1.00 78.94 675 PRO A CA 1
ATOM 5235 C C . PRO A 1 675 ? -34.126 11.696 -0.065 1.00 78.94 675 PRO A C 1
ATOM 5237 O O . PRO A 1 675 ? -34.285 11.120 1.008 1.00 78.94 675 PRO A O 1
ATOM 5240 N N . SER A 1 676 ? -33.477 11.128 -1.090 1.00 79.81 676 SER A N 1
ATOM 5241 C CA . SER A 1 676 ? -32.906 9.773 -1.055 1.00 79.81 676 SER A CA 1
ATOM 5242 C C . SER A 1 676 ? -31.768 9.656 -0.037 1.00 79.81 676 SER A C 1
ATOM 5244 O O . SER A 1 676 ? -31.780 8.769 0.811 1.00 79.81 676 SER A O 1
ATOM 5246 N N . GLU A 1 677 ? -30.837 10.618 -0.035 1.00 86.19 677 GLU A N 1
ATOM 5247 C CA . GLU A 1 677 ? -29.777 10.707 0.981 1.00 86.19 677 GLU A CA 1
ATOM 5248 C C . GLU A 1 677 ? -30.353 10.824 2.402 1.00 86.19 677 GLU A C 1
ATOM 5250 O O . GLU A 1 677 ? -29.779 10.304 3.355 1.00 86.19 677 GLU A O 1
ATOM 5255 N N . ARG A 1 678 ? -31.508 11.483 2.560 1.00 85.12 678 ARG A N 1
ATOM 5256 C CA . ARG A 1 678 ? -32.206 11.618 3.848 1.00 85.12 678 ARG A CA 1
ATOM 5257 C C . ARG A 1 678 ? -32.685 10.263 4.392 1.00 85.12 678 ARG A C 1
ATOM 5259 O O . ARG A 1 678 ? -32.584 10.036 5.596 1.00 85.12 678 ARG A O 1
ATOM 5266 N N . ALA A 1 679 ? -33.135 9.355 3.521 1.00 84.06 679 ALA A N 1
ATOM 5267 C CA . ALA A 1 679 ? -33.473 7.978 3.890 1.00 84.06 679 ALA A CA 1
ATOM 5268 C C . ALA A 1 679 ? -32.221 7.166 4.266 1.00 84.06 679 ALA A C 1
ATOM 5270 O O . ALA A 1 679 ? -32.225 6.473 5.283 1.00 84.06 679 ALA A O 1
ATOM 5271 N N . PHE A 1 680 ? -31.122 7.326 3.523 1.00 87.94 680 PHE A N 1
ATOM 5272 C CA . PHE A 1 680 ? -29.844 6.696 3.863 1.00 87.94 680 PHE A CA 1
ATOM 5273 C C . PHE A 1 680 ? -29.322 7.129 5.243 1.00 87.94 680 PHE A C 1
ATOM 5275 O O . PHE A 1 680 ? -28.912 6.272 6.018 1.00 87.94 680 PHE A O 1
ATOM 5282 N N . VAL A 1 681 ? -29.410 8.414 5.620 1.00 86.50 681 VAL A N 1
ATOM 5283 C CA . VAL A 1 681 ? -29.019 8.869 6.977 1.00 86.50 681 VAL A CA 1
ATOM 5284 C C . VAL A 1 681 ? -29.862 8.219 8.081 1.00 86.50 681 VAL A C 1
ATOM 5286 O O . VAL A 1 681 ? -29.354 8.010 9.180 1.00 86.50 681 VAL A O 1
ATOM 5289 N N . ALA A 1 682 ? -31.127 7.874 7.816 1.00 84.19 682 ALA A N 1
ATOM 5290 C CA . ALA A 1 682 ? -31.948 7.133 8.773 1.00 84.19 682 ALA A CA 1
ATOM 5291 C C . ALA A 1 682 ? -31.485 5.672 8.925 1.00 84.19 682 ALA A C 1
ATOM 5293 O O . ALA A 1 682 ? -31.474 5.164 10.044 1.00 84.19 682 ALA A O 1
ATOM 5294 N N . GLN A 1 683 ? -31.057 5.033 7.830 1.00 82.69 683 GLN A N 1
ATOM 5295 C CA . GLN A 1 683 ? -30.486 3.683 7.835 1.00 82.69 683 GLN A CA 1
ATOM 5296 C C . GLN A 1 683 ? -29.159 3.639 8.612 1.00 82.69 683 GLN A C 1
ATOM 5298 O O . GLN A 1 683 ? -29.045 2.933 9.608 1.00 82.69 683 GLN A O 1
ATOM 5303 N N . VAL A 1 684 ? -28.189 4.489 8.251 1.00 86.50 684 VAL A N 1
ATOM 5304 C CA . VAL A 1 684 ? -26.868 4.558 8.914 1.00 86.50 684 VAL A CA 1
ATOM 5305 C C . VAL A 1 684 ? -26.847 5.419 10.194 1.00 86.50 684 VAL A C 1
ATOM 5307 O O . VAL A 1 684 ? -25.787 5.888 10.627 1.00 86.50 684 VAL A O 1
ATOM 5310 N N . ARG A 1 685 ? -28.012 5.676 10.810 1.00 89.44 685 ARG A N 1
ATOM 5311 C CA . ARG A 1 685 ? -28.132 6.550 11.992 1.00 89.44 685 ARG A CA 1
ATOM 5312 C C . ARG A 1 685 ? -27.260 6.067 13.164 1.00 89.44 685 ARG A C 1
ATOM 5314 O O . ARG A 1 685 ? -26.515 6.902 13.678 1.00 89.44 685 ARG A O 1
ATOM 5321 N N . PRO A 1 686 ? -27.279 4.780 13.582 1.00 84.81 686 PRO A N 1
ATOM 5322 C CA . PRO A 1 686 ? -26.462 4.307 14.708 1.00 84.81 686 PRO A CA 1
ATOM 5323 C C . PRO A 1 686 ? -24.961 4.564 14.520 1.00 84.81 686 PRO A C 1
ATOM 5325 O O . PRO A 1 686 ? -24.283 5.019 15.437 1.00 84.81 686 PRO A O 1
ATOM 5328 N N . GLN A 1 687 ? -24.459 4.344 13.305 1.00 83.94 687 GLN A N 1
ATOM 5329 C CA . GLN A 1 687 ? -23.054 4.500 12.946 1.00 83.94 687 GLN A CA 1
ATOM 5330 C C . GLN A 1 687 ? -22.614 5.964 13.065 1.00 83.94 687 GLN A C 1
ATOM 5332 O O . GLN A 1 687 ? -21.542 6.238 13.597 1.00 83.94 687 GLN A O 1
ATOM 5337 N N . ILE A 1 688 ? -23.446 6.913 12.619 1.00 88.44 688 ILE A N 1
ATOM 5338 C CA . ILE A 1 688 ? -23.157 8.350 12.741 1.00 88.44 688 ILE A CA 1
ATOM 5339 C C . ILE A 1 688 ? -23.198 8.792 14.216 1.00 88.44 688 ILE A C 1
ATOM 5341 O O . ILE A 1 688 ? -22.336 9.570 14.633 1.00 88.44 688 ILE A O 1
ATOM 5345 N N . LEU A 1 689 ? -24.150 8.286 15.014 1.00 88.44 689 LEU A N 1
ATOM 5346 C CA . LEU A 1 689 ? -24.243 8.579 16.454 1.00 88.44 689 LEU A CA 1
ATOM 5347 C C . LEU A 1 689 ? -22.965 8.167 17.204 1.00 88.44 689 LEU A C 1
ATOM 5349 O O . LEU A 1 689 ? -22.411 8.969 17.964 1.00 88.44 689 LEU A O 1
ATOM 5353 N N . ASP A 1 690 ? -22.469 6.953 16.951 1.00 83.75 690 ASP A N 1
ATOM 5354 C CA . ASP A 1 690 ? -21.251 6.425 17.573 1.00 83.75 690 ASP A CA 1
ATOM 5355 C C . ASP A 1 690 ? -19.982 7.142 17.072 1.00 83.75 690 ASP A C 1
ATOM 5357 O O . ASP A 1 690 ? -19.163 7.592 17.881 1.00 83.75 690 ASP A O 1
ATOM 5361 N N . GLU A 1 691 ? -19.832 7.324 15.754 1.00 85.56 691 GLU A N 1
ATOM 5362 C CA . GLU A 1 691 ? -18.645 7.940 15.136 1.00 85.56 691 GLU A CA 1
ATOM 5363 C C . GLU A 1 691 ? -18.463 9.426 15.468 1.00 85.56 691 GLU A C 1
ATOM 5365 O O . GLU A 1 691 ? -17.327 9.916 15.572 1.00 85.56 691 GLU A O 1
ATOM 5370 N N . LEU A 1 692 ? -19.574 10.150 15.635 1.00 88.56 692 LEU A N 1
ATOM 5371 C CA . LEU A 1 692 ? -19.574 11.535 16.096 1.00 88.56 692 LEU A CA 1
ATOM 5372 C C . LEU A 1 692 ? -19.701 11.666 17.611 1.00 88.56 692 LEU A C 1
ATOM 5374 O O . LEU A 1 692 ? -19.470 12.770 18.105 1.00 88.56 692 LEU A O 1
ATOM 5378 N N . ASN A 1 693 ? -20.003 10.591 18.346 1.00 88.50 693 ASN A N 1
ATOM 5379 C CA . ASN A 1 693 ? -20.245 10.585 19.790 1.00 88.50 693 ASN A CA 1
ATOM 5380 C C . ASN A 1 693 ? -21.274 11.654 20.214 1.00 88.50 693 ASN A C 1
ATOM 5382 O O . ASN A 1 693 ? -20.961 12.624 20.920 1.00 88.50 693 ASN A O 1
ATOM 5386 N N . ILE A 1 694 ? -22.498 11.473 19.726 1.00 91.62 694 ILE A N 1
ATOM 5387 C CA . ILE A 1 694 ? -23.669 12.333 19.943 1.00 91.62 694 ILE A CA 1
ATOM 5388 C C . ILE A 1 694 ? -24.866 11.479 20.383 1.00 91.62 694 ILE A C 1
ATOM 5390 O O . ILE A 1 694 ? -24.899 10.285 20.090 1.00 91.62 694 ILE A O 1
ATOM 5394 N N . LYS A 1 695 ? -25.836 12.050 21.110 1.00 88.94 695 LYS A N 1
ATOM 5395 C CA . LYS A 1 695 ? -27.025 11.291 21.547 1.00 88.94 695 LYS A CA 1
ATOM 5396 C C . LYS A 1 695 ? -28.117 11.225 20.482 1.00 88.94 695 LYS A C 1
ATOM 5398 O O . LYS A 1 695 ? -28.802 10.210 20.424 1.00 88.94 695 LYS A O 1
ATOM 5403 N N . ASP A 1 696 ? -28.261 12.259 19.652 1.00 92.44 696 ASP A N 1
ATOM 5404 C CA . ASP A 1 696 ? -29.305 12.302 18.625 1.00 92.44 696 ASP A CA 1
ATOM 5405 C C . ASP A 1 696 ? -28.910 13.038 17.326 1.00 92.44 696 ASP A C 1
ATOM 5407 O O . ASP A 1 696 ? -27.932 13.791 17.290 1.00 92.44 696 ASP A O 1
ATOM 5411 N N . ILE A 1 697 ? -29.677 12.815 16.249 1.00 92.62 697 ILE A N 1
ATOM 5412 C CA . ILE A 1 697 ? -29.506 13.467 14.936 1.00 92.62 697 ILE A CA 1
ATOM 5413 C C . ILE A 1 697 ? -30.801 14.150 14.486 1.00 92.62 697 ILE A C 1
ATOM 5415 O O . ILE A 1 697 ? -31.804 13.487 14.201 1.00 92.62 697 ILE A O 1
ATOM 5419 N N . GLU A 1 698 ? -30.731 15.465 14.312 1.00 92.38 698 GLU A N 1
ATOM 5420 C CA . GLU A 1 698 ? -31.775 16.280 13.694 1.00 92.38 698 GLU A CA 1
ATOM 5421 C C . GLU A 1 698 ? -31.532 16.389 12.177 1.00 92.38 698 GLU A C 1
ATOM 5423 O O . GLU A 1 698 ? -30.399 16.577 11.731 1.00 92.38 698 GLU A O 1
ATOM 5428 N N . LEU A 1 699 ? -32.583 16.263 11.363 1.00 90.94 699 LEU A N 1
ATOM 5429 C CA . LEU A 1 699 ? -32.497 16.358 9.901 1.00 90.94 699 LEU A CA 1
ATOM 5430 C C . LEU A 1 699 ? -33.119 17.669 9.420 1.00 90.94 699 LEU A C 1
ATOM 5432 O O . LEU A 1 699 ? -34.339 17.799 9.394 1.00 90.94 699 LEU A O 1
ATOM 5436 N N . LEU A 1 700 ? -32.285 18.607 8.980 1.00 89.25 700 LEU A N 1
ATOM 5437 C CA . LEU A 1 700 ? -32.693 19.953 8.580 1.00 89.25 700 LEU A CA 1
ATOM 5438 C C . LEU A 1 700 ? -33.260 19.996 7.155 1.00 89.25 700 LEU A C 1
ATOM 5440 O O . LEU A 1 700 ? -32.747 19.326 6.256 1.00 89.25 700 LEU A O 1
ATOM 5444 N N . ASP A 1 701 ? -34.275 20.835 6.958 1.00 85.56 701 ASP A N 1
ATOM 5445 C CA . ASP A 1 701 ? -34.759 21.275 5.647 1.00 85.56 701 ASP A CA 1
ATOM 5446 C C . ASP A 1 701 ? -34.002 22.525 5.160 1.00 85.56 701 ASP A C 1
ATOM 5448 O O . ASP A 1 701 ? -33.337 23.223 5.933 1.00 85.56 701 ASP A O 1
ATOM 5452 N N . ASP A 1 702 ? -34.095 22.805 3.859 1.00 79.00 702 ASP A N 1
ATOM 5453 C CA . ASP A 1 702 ? -33.370 23.894 3.183 1.00 79.00 702 ASP A CA 1
ATOM 5454 C C . ASP A 1 702 ? -33.763 25.299 3.670 1.00 79.00 702 ASP A C 1
ATOM 5456 O O . ASP A 1 702 ? -32.968 26.235 3.580 1.00 79.00 702 ASP A O 1
ATOM 5460 N N . ASP A 1 703 ? -34.977 25.452 4.196 1.00 81.00 703 ASP A N 1
ATOM 5461 C CA . ASP A 1 703 ? -35.522 26.687 4.758 1.00 81.00 703 ASP A CA 1
ATOM 5462 C C . ASP A 1 703 ? -35.237 26.858 6.262 1.00 81.00 703 ASP A C 1
ATOM 5464 O O . ASP A 1 703 ? -35.593 27.886 6.840 1.00 81.00 703 ASP A O 1
ATOM 5468 N N . SER A 1 704 ? -34.540 25.906 6.897 1.00 87.38 704 SER A N 1
ATOM 5469 C CA . SER A 1 704 ? -34.141 26.010 8.302 1.00 87.38 704 SER A CA 1
ATOM 5470 C C . SER A 1 704 ? -33.275 27.248 8.565 1.00 87.38 704 SER A C 1
ATOM 5472 O O . SER A 1 704 ? -32.267 27.493 7.896 1.00 87.38 704 SER A O 1
ATOM 5474 N N . ALA A 1 705 ? -33.616 27.992 9.622 1.00 86.56 705 ALA A N 1
ATOM 5475 C CA . ALA A 1 705 ? -32.878 29.180 10.049 1.00 86.56 705 ALA A CA 1
ATOM 5476 C C . ALA A 1 705 ? -31.386 28.896 10.315 1.00 86.56 705 ALA A C 1
ATOM 5478 O O . ALA A 1 705 ? -30.543 29.747 10.037 1.00 86.56 705 ALA A O 1
ATOM 5479 N N . LEU A 1 706 ? -31.043 27.692 10.793 1.00 87.06 706 LEU A N 1
ATOM 5480 C CA . LEU A 1 706 ? -29.654 27.281 11.027 1.00 87.06 706 LEU A CA 1
ATOM 5481 C C . LEU A 1 706 ? -28.872 27.117 9.711 1.00 87.06 706 LEU A C 1
ATOM 5483 O O . LEU A 1 706 ? -27.695 27.470 9.650 1.00 87.06 706 LEU A O 1
ATOM 5487 N N . VAL A 1 707 ? -29.525 26.636 8.646 1.00 86.94 707 VAL A N 1
ATOM 5488 C CA . VAL A 1 707 ? -28.921 26.506 7.309 1.00 86.94 707 VAL A CA 1
ATOM 5489 C C . VAL A 1 707 ? -28.666 27.887 6.706 1.00 86.94 707 VAL A C 1
ATOM 5491 O O . VAL A 1 707 ? -27.560 28.147 6.234 1.00 86.94 707 VAL A O 1
ATOM 5494 N N . GLN A 1 708 ? -29.648 28.791 6.787 1.00 88.44 708 GLN A N 1
ATOM 5495 C CA . GLN A 1 708 ? -29.530 30.166 6.286 1.00 88.44 708 GLN A CA 1
ATOM 5496 C C . GLN A 1 708 ? -28.410 30.933 7.007 1.00 88.44 708 GLN A C 1
ATOM 5498 O O . GLN A 1 708 ? -27.493 31.436 6.360 1.00 88.44 708 GLN A O 1
ATOM 5503 N N . GLN A 1 709 ? -28.407 30.933 8.344 1.00 88.38 709 GLN A N 1
ATOM 5504 C CA . GLN A 1 709 ? -27.385 31.618 9.147 1.00 88.38 709 GLN A CA 1
ATOM 5505 C C . GLN A 1 709 ? -25.972 31.063 8.907 1.00 88.38 709 GLN A C 1
ATOM 5507 O O . GLN A 1 709 ? -25.006 31.826 8.854 1.00 88.38 709 GLN A O 1
ATOM 5512 N N . ALA A 1 710 ? -25.829 29.745 8.730 1.00 87.19 710 ALA A N 1
ATOM 5513 C CA . ALA A 1 710 ? -24.541 29.134 8.412 1.00 87.19 710 ALA A CA 1
ATOM 5514 C C . ALA A 1 710 ? -24.042 29.516 7.007 1.00 87.19 710 ALA A C 1
ATOM 5516 O O . ALA A 1 710 ? -22.851 29.771 6.834 1.00 87.19 710 ALA A O 1
ATOM 5517 N N . GLN A 1 711 ? -24.934 29.598 6.014 1.00 86.25 711 GLN A N 1
ATOM 5518 C CA . GLN A 1 711 ? -24.593 30.037 4.655 1.00 86.25 711 GLN A CA 1
ATOM 5519 C C . GLN A 1 711 ? -24.232 31.529 4.594 1.00 86.25 711 GLN A C 1
ATOM 5521 O O . GLN A 1 711 ? -23.271 31.893 3.915 1.00 86.25 711 GLN A O 1
ATOM 5526 N N . GLU A 1 712 ? -24.944 32.384 5.335 1.00 87.12 712 GLU A N 1
ATOM 5527 C CA . GLU A 1 712 ? -24.619 33.810 5.467 1.00 87.12 712 GLU A CA 1
ATOM 5528 C C . GLU A 1 712 ? -23.233 34.015 6.096 1.00 87.12 712 GLU A C 1
ATOM 5530 O O . GLU A 1 712 ? -22.405 34.743 5.545 1.00 87.12 712 GLU A O 1
ATOM 5535 N N . GLN A 1 713 ? -22.936 33.323 7.204 1.00 86.31 713 GLN A N 1
ATOM 5536 C CA . GLN A 1 713 ? -21.613 33.376 7.839 1.00 86.31 713 GLN A CA 1
ATOM 5537 C C . GLN A 1 713 ? -20.492 32.794 6.966 1.00 86.31 713 GLN A C 1
ATOM 5539 O O . GLN A 1 713 ? -19.352 33.248 7.063 1.00 86.31 713 GLN A O 1
ATOM 5544 N N . ALA A 1 714 ? -20.792 31.804 6.119 1.00 84.88 714 ALA A N 1
ATOM 5545 C CA . ALA A 1 714 ? -19.826 31.212 5.195 1.00 84.88 714 ALA A CA 1
ATOM 5546 C C . ALA A 1 714 ? -19.409 32.166 4.059 1.00 84.88 714 ALA A C 1
ATOM 5548 O O . ALA A 1 714 ? -18.441 31.884 3.354 1.00 84.88 714 ALA A O 1
ATOM 5549 N N . GLY A 1 715 ? -20.128 33.276 3.840 1.00 80.19 715 GLY A N 1
ATOM 5550 C CA . GLY A 1 715 ? -19.760 34.301 2.854 1.00 80.19 715 GLY A CA 1
ATOM 5551 C C . GLY A 1 715 ? -19.714 33.811 1.399 1.00 80.19 715 GLY A C 1
ATOM 5552 O O . GLY A 1 715 ? -19.116 34.471 0.551 1.00 80.19 715 GLY A O 1
ATOM 5553 N N . GLY A 1 716 ? -20.320 32.655 1.107 1.00 72.25 716 GLY A N 1
ATOM 5554 C CA . GLY A 1 716 ? -20.258 31.992 -0.197 1.00 72.25 716 GLY A CA 1
ATOM 5555 C C . GLY A 1 716 ? -19.058 31.058 -0.413 1.00 72.25 716 GLY A C 1
ATOM 5556 O O . GLY A 1 716 ? -18.909 30.546 -1.523 1.00 72.25 716 GLY A O 1
ATOM 5557 N N . GLU A 1 717 ? -18.216 30.795 0.596 1.00 76.38 717 GLU A N 1
ATOM 5558 C CA . GLU A 1 717 ? -17.197 29.740 0.492 1.00 76.38 717 GLU A CA 1
ATOM 5559 C C . GLU A 1 717 ? -17.854 28.340 0.520 1.00 76.38 717 GLU A C 1
ATOM 5561 O O . GLU A 1 717 ? -18.619 28.041 1.438 1.00 76.38 717 GLU A O 1
ATOM 5566 N N . PRO A 1 718 ? -17.577 27.456 -0.464 1.00 66.31 718 PRO A N 1
ATOM 5567 C CA . PRO A 1 718 ? -18.274 26.171 -0.604 1.00 66.31 718 PRO A CA 1
ATOM 5568 C C . PRO A 1 718 ? -17.792 25.072 0.359 1.00 66.31 718 PRO A C 1
ATOM 5570 O O . PRO A 1 718 ? -18.455 24.039 0.478 1.00 66.31 718 PRO A O 1
ATOM 5573 N N . GLU A 1 719 ? -16.642 25.272 1.008 1.00 81.56 719 GLU A N 1
ATOM 5574 C CA . GLU A 1 719 ? -16.025 24.345 1.963 1.00 81.56 719 GLU A CA 1
ATOM 5575 C C . GLU A 1 719 ? -15.465 25.143 3.148 1.00 81.56 719 GLU A C 1
ATOM 5577 O O . GLU A 1 719 ? -14.385 25.726 3.059 1.00 81.56 719 GLU A O 1
ATOM 5582 N N . THR A 1 720 ? -16.211 25.230 4.252 1.00 89.44 720 THR A N 1
ATOM 5583 C CA . THR A 1 720 ? -15.806 26.042 5.413 1.00 89.44 720 THR A CA 1
ATOM 5584 C C . THR A 1 720 ? -16.452 25.569 6.721 1.00 89.44 720 THR A C 1
ATOM 5586 O O . THR A 1 720 ? -17.329 24.702 6.726 1.00 89.44 720 THR A O 1
ATOM 5589 N N . VAL A 1 721 ? -15.991 26.108 7.855 1.00 89.12 721 VAL A N 1
ATOM 5590 C CA . VAL A 1 721 ? -16.516 25.790 9.194 1.00 89.12 721 VAL A CA 1
ATOM 5591 C C . VAL A 1 721 ? -16.785 27.073 9.981 1.00 89.12 721 VAL A C 1
ATOM 5593 O O . VAL A 1 721 ? -15.854 27.825 10.285 1.00 89.12 721 VAL A O 1
ATOM 5596 N N . VAL A 1 722 ? -18.053 27.278 10.338 1.00 90.62 722 VAL A N 1
ATOM 5597 C CA . VAL A 1 722 ? -18.612 28.496 10.951 1.00 90.62 722 VAL A CA 1
ATOM 5598 C C . VAL A 1 722 ? -19.273 28.204 12.307 1.00 90.62 722 VAL A C 1
ATOM 5600 O O . VAL A 1 722 ? -19.464 27.042 12.674 1.00 90.62 722 VAL A O 1
ATOM 5603 N N . SER A 1 723 ? -19.614 29.244 13.074 1.00 90.06 723 SER A N 1
ATOM 5604 C CA . SER A 1 723 ? -20.150 29.120 14.440 1.00 90.06 723 SER A CA 1
ATOM 5605 C C . SER A 1 723 ? -21.429 29.943 14.604 1.00 90.06 723 SER A C 1
ATOM 5607 O O . SER A 1 723 ? -21.403 31.174 14.647 1.00 90.06 723 SER A O 1
ATOM 5609 N N . VAL A 1 724 ? -22.557 29.243 14.719 1.00 88.19 724 VAL A N 1
ATOM 5610 C CA . VAL A 1 724 ? -23.911 29.806 14.715 1.00 88.19 724 VAL A CA 1
ATOM 5611 C C . VAL A 1 724 ? -24.567 29.519 16.066 1.00 88.19 724 VAL A C 1
ATOM 5613 O O . VAL A 1 724 ? -25.015 28.406 16.332 1.00 88.19 724 VAL A O 1
ATOM 5616 N N . GLY A 1 725 ? -24.594 30.514 16.956 1.00 86.44 725 GLY A N 1
ATOM 5617 C CA . GLY A 1 725 ? -25.071 30.323 18.331 1.00 86.44 725 GLY A CA 1
ATOM 5618 C C . GLY A 1 725 ? -24.217 29.295 19.083 1.00 86.44 725 GLY A C 1
ATOM 5619 O O . GLY A 1 725 ? -22.993 29.417 19.109 1.00 86.44 725 GLY A O 1
ATOM 5620 N N . HIS A 1 726 ? -24.851 28.275 19.670 1.00 86.81 726 HIS A N 1
ATOM 5621 C CA . HIS A 1 726 ? -24.149 27.134 20.272 1.00 86.81 726 HIS A CA 1
ATOM 5622 C C . HIS A 1 726 ? -23.724 26.052 19.260 1.00 86.81 726 HIS A C 1
ATOM 5624 O O . HIS A 1 726 ? -23.025 25.110 19.635 1.00 86.81 726 HIS A O 1
ATOM 5630 N N . TYR A 1 727 ? -24.116 26.157 17.986 1.00 91.81 727 TYR A N 1
ATOM 5631 C CA . TYR A 1 727 ? -23.716 25.206 16.951 1.00 91.81 727 TYR A CA 1
ATOM 5632 C C . TYR A 1 727 ? -22.379 25.581 16.312 1.00 91.81 727 TYR A C 1
ATOM 5634 O O . TYR A 1 727 ? -22.084 26.746 16.046 1.00 91.81 727 TYR A O 1
ATOM 5642 N N . THR A 1 728 ? -21.583 24.570 15.971 1.00 92.69 728 THR A N 1
ATOM 5643 C CA . THR A 1 728 ? -20.471 24.718 15.018 1.00 92.69 728 THR A CA 1
ATOM 5644 C C . THR A 1 728 ? -20.779 23.898 13.777 1.00 92.69 728 THR A C 1
ATOM 5646 O O . THR A 1 728 ? -20.942 22.683 13.877 1.00 92.69 728 THR A O 1
ATOM 5649 N N . ALA A 1 729 ? -20.890 24.559 12.626 1.00 92.44 729 ALA A N 1
ATOM 5650 C CA . ALA A 1 729 ? -21.358 23.975 11.375 1.00 92.44 729 ALA A CA 1
ATOM 5651 C C . ALA A 1 729 ? -20.227 23.862 10.353 1.00 92.44 729 ALA A C 1
ATOM 5653 O O . ALA A 1 729 ? -19.567 24.850 10.040 1.00 92.44 729 ALA A O 1
ATOM 5654 N N . SER A 1 730 ? -20.021 22.660 9.817 1.00 94.06 730 SER A N 1
ATOM 5655 C CA . SER A 1 730 ? -19.196 22.420 8.634 1.00 94.06 730 SER A CA 1
ATOM 5656 C C . SER A 1 730 ? -20.095 22.371 7.402 1.00 94.06 730 SER A C 1
ATOM 5658 O O . SER A 1 730 ? -21.109 21.672 7.411 1.00 94.06 730 SER A O 1
ATOM 5660 N N . LEU A 1 731 ? -19.721 23.112 6.359 1.00 90.75 731 LEU A N 1
ATOM 5661 C CA . LEU A 1 731 ? -20.352 23.095 5.042 1.00 90.75 731 LEU A CA 1
ATOM 5662 C C . LEU A 1 731 ? -19.356 22.506 4.040 1.00 90.75 731 LEU A C 1
ATOM 5664 O O . LEU A 1 731 ? -18.195 22.911 4.034 1.00 90.75 731 LEU A O 1
ATOM 5668 N N . GLU A 1 732 ? -19.799 21.568 3.204 1.00 89.06 732 GLU A N 1
ATOM 5669 C CA . GLU A 1 732 ? -18.985 20.971 2.135 1.00 89.06 732 GLU A CA 1
ATOM 5670 C C . GLU A 1 732 ? -19.905 20.480 1.009 1.00 89.06 732 GLU A C 1
ATOM 5672 O O . GLU A 1 732 ? -20.819 19.694 1.256 1.00 89.06 732 GLU A O 1
ATOM 5677 N N . ALA A 1 733 ? -19.681 20.915 -0.236 1.00 82.69 733 ALA A N 1
ATOM 5678 C CA . ALA A 1 733 ? -20.349 20.383 -1.438 1.00 82.69 733 ALA A CA 1
ATOM 5679 C C . ALA A 1 733 ? -21.901 20.306 -1.385 1.00 82.69 733 ALA A C 1
ATOM 5681 O O . ALA A 1 733 ? -22.519 19.459 -2.036 1.00 82.69 733 ALA A O 1
ATOM 5682 N N . GLY A 1 734 ? -22.542 21.197 -0.619 1.00 82.88 734 GLY A N 1
ATOM 5683 C CA . GLY A 1 734 ? -23.996 21.240 -0.421 1.00 82.88 734 GLY A CA 1
ATOM 5684 C C . GLY A 1 734 ? -24.516 20.458 0.792 1.00 82.88 734 GLY A C 1
ATOM 5685 O O . GLY A 1 734 ? -25.698 20.566 1.103 1.00 82.88 734 GLY A O 1
ATOM 5686 N N . TYR A 1 735 ? -23.667 19.732 1.514 1.00 90.25 735 TYR A N 1
ATOM 5687 C CA . TYR A 1 735 ? -23.998 19.197 2.835 1.00 90.25 735 TYR A CA 1
ATOM 5688 C C . TYR A 1 735 ? -23.740 20.247 3.920 1.00 90.25 735 TYR A C 1
ATOM 5690 O O . TYR A 1 735 ? -22.872 21.112 3.766 1.00 90.25 735 TYR A O 1
ATOM 5698 N N . LEU A 1 736 ? -24.454 20.135 5.040 1.00 92.06 736 LEU A N 1
ATOM 5699 C CA . LEU A 1 736 ? -24.143 20.850 6.277 1.00 92.06 736 LEU A CA 1
ATOM 5700 C C . LEU A 1 736 ? -24.254 19.885 7.459 1.00 92.06 736 LEU A C 1
ATOM 5702 O O . LEU A 1 736 ? -25.234 19.151 7.567 1.00 92.06 736 LEU A O 1
ATOM 5706 N N . VAL A 1 737 ? -23.255 19.903 8.344 1.00 94.12 737 VAL A N 1
ATOM 5707 C CA . VAL A 1 737 ? -23.243 19.147 9.606 1.00 94.12 737 VAL A CA 1
ATOM 5708 C C . VAL A 1 737 ? -22.921 20.110 10.743 1.00 94.12 737 VAL A C 1
ATOM 5710 O O . VAL A 1 737 ? -21.806 20.630 10.826 1.00 94.12 737 VAL A O 1
ATOM 5713 N N . ALA A 1 738 ? -23.902 20.360 11.607 1.00 93.62 738 ALA A N 1
ATOM 5714 C CA . ALA A 1 738 ? -23.826 21.276 12.735 1.00 93.62 738 ALA A CA 1
ATOM 5715 C C . ALA A 1 738 ? -23.808 20.517 14.065 1.00 93.62 738 ALA A C 1
ATOM 5717 O O . ALA A 1 738 ? -24.757 19.827 14.418 1.00 93.62 738 ALA A O 1
ATOM 5718 N N . MET A 1 739 ? -22.724 20.658 14.820 1.00 94.69 739 MET A N 1
ATOM 5719 C CA . MET A 1 739 ? -22.531 19.999 16.113 1.00 94.69 739 MET A CA 1
ATOM 5720 C C . MET A 1 739 ? -23.050 20.896 17.236 1.00 94.69 739 MET A C 1
ATOM 5722 O O . MET A 1 739 ? -22.606 22.045 17.321 1.00 94.69 739 MET A O 1
ATOM 5726 N N . ASN A 1 740 ? -23.937 20.392 18.099 1.00 92.75 740 ASN A N 1
ATOM 5727 C CA . ASN A 1 740 ? -24.394 21.134 19.276 1.00 92.75 740 ASN A CA 1
ATOM 5728 C C . ASN A 1 740 ? -23.264 21.210 20.320 1.00 92.75 740 ASN A C 1
ATOM 5730 O O . ASN A 1 740 ? -22.773 20.180 20.781 1.00 92.75 740 ASN A O 1
ATOM 5734 N N . GLY A 1 741 ? -22.827 22.422 20.663 1.00 88.06 741 GLY A N 1
ATOM 5735 C CA . GLY A 1 741 ? -21.752 22.676 21.621 1.00 88.06 741 GLY A CA 1
ATOM 5736 C C . GLY A 1 741 ? -22.178 22.758 23.088 1.00 88.06 741 GLY A C 1
ATOM 5737 O O . GLY A 1 741 ? -21.303 22.924 23.938 1.00 88.06 741 GLY A O 1
ATOM 5738 N N . GLU A 1 742 ? -23.470 22.658 23.411 1.00 89.44 742 GLU A N 1
ATOM 5739 C CA . GLU A 1 742 ? -23.943 22.677 24.799 1.00 89.44 742 GLU A CA 1
ATOM 5740 C C . GLU A 1 742 ? -23.587 21.367 25.523 1.00 89.44 742 GLU A C 1
ATOM 5742 O O . GLU A 1 742 ? -23.841 20.260 25.040 1.00 89.44 742 GLU A O 1
ATOM 5747 N N . ILE A 1 743 ? -22.971 21.497 26.702 1.00 87.50 743 ILE A N 1
ATOM 5748 C CA . ILE A 1 743 ? -22.538 20.378 27.543 1.00 87.50 743 ILE A CA 1
ATOM 5749 C C . ILE A 1 743 ? -23.280 20.484 28.876 1.00 87.50 743 ILE A C 1
ATOM 5751 O O . ILE A 1 743 ? -23.012 21.386 29.669 1.00 87.50 743 ILE A O 1
ATOM 5755 N N . THR A 1 744 ? -24.201 19.554 29.123 1.00 84.31 744 THR A N 1
ATOM 5756 C CA . THR A 1 744 ? -24.870 19.409 30.424 1.00 84.31 744 THR A CA 1
ATOM 5757 C C . THR A 1 744 ? -23.923 18.759 31.450 1.00 84.31 744 THR A C 1
ATOM 5759 O O . THR A 1 744 ? -22.932 18.133 31.047 1.00 84.31 744 THR A O 1
ATOM 5762 N N . PRO A 1 745 ? -24.193 18.858 32.767 1.00 72.81 745 PRO A N 1
ATOM 5763 C CA . PRO A 1 745 ? -23.372 18.211 33.796 1.00 72.81 745 PRO A CA 1
ATOM 5764 C C . PRO A 1 745 ? -23.175 16.705 33.557 1.00 72.81 745 PRO A C 1
ATOM 5766 O O . PRO A 1 745 ? -22.056 16.202 33.639 1.00 72.81 745 PRO A O 1
ATOM 5769 N N . GLU A 1 746 ? -24.227 15.998 33.145 1.00 72.00 746 GLU A N 1
ATOM 5770 C CA . GLU A 1 746 ? -24.215 14.551 32.901 1.00 72.00 746 GLU A CA 1
ATOM 5771 C C . GLU A 1 746 ? -23.337 14.193 31.692 1.00 72.00 746 GLU A C 1
ATOM 5773 O O . GLU A 1 746 ? -22.581 13.217 31.716 1.00 72.00 746 GLU A O 1
ATOM 5778 N N . LEU A 1 747 ? -23.387 15.011 30.631 1.00 80.81 747 LEU A N 1
ATOM 5779 C CA . LEU A 1 747 ? -22.506 14.855 29.474 1.00 80.81 747 LEU A CA 1
ATOM 5780 C C . LEU A 1 747 ? -21.045 15.131 29.855 1.00 80.81 747 LEU A C 1
ATOM 5782 O O . LEU A 1 747 ? -20.152 14.429 29.372 1.00 80.81 747 LEU A O 1
ATOM 5786 N N . ALA A 1 748 ? -20.777 16.122 30.711 1.00 75.38 748 ALA A N 1
ATOM 5787 C CA . ALA A 1 748 ? -19.429 16.416 31.199 1.00 75.38 748 ALA A CA 1
ATOM 5788 C C . ALA A 1 748 ? -18.850 15.245 32.018 1.00 75.38 748 ALA A C 1
ATOM 5790 O O . ALA A 1 748 ? -17.708 14.841 31.782 1.00 75.38 748 ALA A O 1
ATOM 5791 N N . GLU A 1 749 ? -19.642 14.649 32.914 1.00 70.94 749 GLU A N 1
ATOM 5792 C CA . GLU A 1 749 ? -19.258 13.456 33.680 1.00 70.94 749 GLU A CA 1
ATOM 5793 C C . GLU A 1 749 ? -18.964 12.252 32.773 1.00 70.94 749 GLU A C 1
ATOM 5795 O O . GLU A 1 749 ? -17.909 11.619 32.896 1.00 70.94 749 GLU A O 1
ATOM 5800 N N . GLU A 1 750 ? -19.841 11.953 31.808 1.00 76.50 750 GLU A N 1
ATOM 5801 C CA . GLU A 1 750 ? -19.626 10.848 30.865 1.00 76.50 750 GLU A CA 1
ATOM 5802 C C . GLU A 1 750 ? -18.371 11.078 29.998 1.00 76.50 750 GLU A C 1
ATOM 5804 O O . GLU A 1 750 ? -17.582 10.153 29.768 1.00 76.50 750 GLU A O 1
ATOM 5809 N N . GLY A 1 751 ? -18.135 12.316 29.554 1.00 78.31 751 GLY A N 1
ATOM 5810 C CA . GLY A 1 751 ? -16.921 12.705 28.835 1.00 78.31 751 GLY A CA 1
ATOM 5811 C C . GLY A 1 751 ? -15.654 12.530 29.674 1.00 78.31 751 GLY A C 1
ATOM 5812 O O . GLY A 1 751 ? -14.646 12.009 29.181 1.00 78.31 751 GLY A O 1
ATOM 5813 N N . MET A 1 752 ? -15.712 12.889 30.959 1.00 76.75 752 MET A N 1
ATOM 5814 C CA . MET A 1 752 ? -14.608 12.712 31.901 1.00 76.75 752 MET A CA 1
ATOM 5815 C C . MET A 1 752 ? -14.309 11.228 32.157 1.00 76.75 752 MET A C 1
ATOM 5817 O O . MET A 1 752 ? -13.143 10.825 32.116 1.00 76.75 752 MET A O 1
ATOM 5821 N N . ALA A 1 753 ? -15.338 10.390 32.318 1.00 74.44 753 ALA A N 1
ATOM 5822 C CA . ALA A 1 753 ? -15.186 8.942 32.449 1.00 74.44 753 ALA A CA 1
ATOM 5823 C C . ALA A 1 753 ? -14.527 8.314 31.203 1.00 74.44 753 ALA A C 1
ATOM 5825 O O . ALA A 1 753 ? -13.602 7.504 31.322 1.00 74.44 753 ALA A O 1
ATOM 5826 N N . ARG A 1 754 ? -14.935 8.728 29.994 1.00 78.81 754 ARG A N 1
ATOM 5827 C CA . ARG A 1 754 ? -14.332 8.272 28.725 1.00 78.81 754 ARG A CA 1
ATOM 5828 C C . ARG A 1 754 ? -12.864 8.702 28.585 1.00 78.81 754 ARG A C 1
ATOM 5830 O O . ARG A 1 754 ? -12.036 7.914 28.119 1.00 78.81 754 ARG A O 1
ATOM 5837 N N . GLU A 1 755 ? -12.509 9.916 29.005 1.00 81.31 755 GLU A N 1
ATOM 5838 C CA . GLU A 1 755 ? -11.114 10.385 29.024 1.00 81.31 755 GLU A CA 1
ATOM 5839 C C . GLU A 1 755 ? -10.260 9.648 30.072 1.00 81.31 755 GLU A C 1
ATOM 5841 O O . GLU A 1 755 ? -9.111 9.309 29.778 1.00 81.31 755 GLU A O 1
ATOM 5846 N N . LEU A 1 756 ? -10.814 9.322 31.247 1.00 77.81 756 LEU A N 1
ATOM 5847 C CA . LEU A 1 756 ? -10.147 8.497 32.261 1.00 77.81 756 LEU A CA 1
ATOM 5848 C C . LEU A 1 756 ? -9.841 7.091 31.723 1.00 77.81 756 LEU A C 1
ATOM 5850 O O . LEU A 1 756 ? -8.690 6.651 31.783 1.00 77.81 756 LEU A O 1
ATOM 5854 N N . VAL A 1 757 ? -10.828 6.415 31.122 1.00 79.31 757 VAL A N 1
ATOM 5855 C CA . VAL A 1 757 ? -10.638 5.100 30.482 1.00 79.31 757 VAL A CA 1
ATOM 5856 C C . VAL A 1 757 ? -9.580 5.177 29.381 1.00 79.31 757 VAL A C 1
ATOM 5858 O O . VAL A 1 757 ? -8.672 4.345 29.340 1.00 79.31 757 VAL A O 1
ATOM 5861 N N . HIS A 1 758 ? -9.627 6.201 28.522 1.00 80.00 758 HIS A N 1
ATOM 5862 C CA . HIS A 1 758 ? -8.605 6.405 27.494 1.00 80.00 758 HIS A CA 1
ATOM 5863 C C . HIS A 1 758 ? -7.202 6.595 28.094 1.00 80.00 758 HIS A C 1
ATOM 5865 O O . HIS A 1 758 ? -6.234 6.031 27.577 1.00 80.00 758 HIS A O 1
ATOM 5871 N N . ARG A 1 759 ? -7.074 7.340 29.201 1.00 80.50 759 ARG A N 1
ATOM 5872 C CA . ARG A 1 759 ? -5.789 7.562 29.877 1.00 80.50 759 ARG A CA 1
ATOM 5873 C C . ARG A 1 759 ? -5.251 6.281 30.517 1.00 80.50 759 ARG A C 1
ATOM 5875 O O . ARG A 1 759 ? -4.070 5.993 30.346 1.00 80.50 759 ARG A O 1
ATOM 5882 N N . ILE A 1 760 ? -6.107 5.468 31.141 1.00 82.56 760 ILE A N 1
ATOM 5883 C CA . ILE A 1 760 ? -5.751 4.131 31.652 1.00 82.56 760 ILE A CA 1
ATOM 5884 C C . ILE A 1 760 ? -5.284 3.217 30.506 1.00 82.56 760 ILE A C 1
ATOM 5886 O O . ILE A 1 760 ? -4.234 2.589 30.608 1.00 82.56 760 ILE A O 1
ATOM 5890 N N . GLN A 1 761 ? -5.989 3.201 29.370 1.00 77.00 761 GLN A N 1
ATOM 5891 C CA . GLN A 1 761 ? -5.585 2.439 28.177 1.00 77.00 761 GLN A CA 1
ATOM 5892 C C . GLN A 1 761 ? -4.304 2.980 27.511 1.00 77.00 761 GLN A C 1
ATOM 5894 O O . GLN A 1 761 ? -3.593 2.245 26.821 1.00 77.00 761 GLN A O 1
ATOM 5899 N N . GLY A 1 762 ? -3.987 4.263 27.697 1.00 81.88 762 GLY A N 1
ATOM 5900 C CA . GLY A 1 762 ? -2.691 4.851 27.354 1.00 81.88 762 GLY A CA 1
ATOM 5901 C C . GLY A 1 762 ? -1.572 4.341 28.264 1.00 81.88 762 GLY A C 1
ATOM 5902 O O . GLY A 1 762 ? -0.556 3.866 27.764 1.00 81.88 762 GLY A O 1
ATOM 5903 N N . LEU A 1 763 ? -1.787 4.366 29.583 1.00 82.31 763 LEU A N 1
ATOM 5904 C CA . LEU A 1 763 ? -0.838 3.868 30.586 1.00 82.31 763 LEU A CA 1
ATOM 5905 C C . LEU A 1 763 ? -0.567 2.365 30.427 1.00 82.31 763 LEU A C 1
ATOM 5907 O O . LEU A 1 763 ? 0.594 1.970 30.412 1.00 82.31 763 LEU A O 1
ATOM 5911 N N . ARG A 1 764 ? -1.607 1.544 30.207 1.00 83.81 764 ARG A N 1
ATOM 5912 C CA . ARG A 1 764 ? -1.482 0.101 29.924 1.00 83.81 764 ARG A CA 1
ATOM 5913 C C . ARG A 1 764 ? -0.529 -0.166 28.755 1.00 83.81 764 ARG A C 1
ATOM 5915 O O . ARG A 1 764 ? 0.401 -0.954 28.888 1.00 83.81 764 ARG A O 1
ATOM 5922 N N . ARG A 1 765 ? -0.732 0.534 27.631 1.00 75.69 765 ARG A N 1
ATOM 5923 C CA . ARG A 1 765 ? 0.129 0.430 26.440 1.00 75.69 765 ARG A CA 1
ATOM 5924 C C . ARG A 1 765 ? 1.544 0.950 26.697 1.00 75.69 765 ARG A C 1
ATOM 5926 O O . ARG A 1 765 ? 2.496 0.324 26.253 1.00 75.69 765 ARG A O 1
ATOM 5933 N N . GLY A 1 766 ? 1.691 2.059 27.425 1.00 77.75 766 GLY A N 1
ATOM 5934 C CA . GLY A 1 766 ? 3.000 2.613 27.796 1.00 77.75 766 GLY A CA 1
ATOM 5935 C C . GLY A 1 766 ? 3.816 1.698 28.716 1.00 77.75 766 GLY A C 1
ATOM 5936 O O . GLY A 1 766 ? 5.036 1.664 28.609 1.00 77.75 766 GLY A O 1
ATOM 5937 N N . ALA A 1 767 ? 3.143 0.920 29.567 1.00 80.56 767 ALA A N 1
ATOM 5938 C CA . ALA A 1 767 ? 3.737 -0.118 30.410 1.00 80.56 767 ALA A CA 1
ATOM 5939 C C . ALA A 1 767 ? 3.875 -1.488 29.707 1.00 80.56 767 ALA A C 1
ATOM 5941 O O . ALA A 1 767 ? 4.299 -2.452 30.336 1.00 80.56 767 ALA A O 1
ATOM 5942 N N . ASN A 1 768 ? 3.548 -1.572 28.410 1.00 79.12 768 ASN A N 1
ATOM 5943 C CA . ASN A 1 768 ? 3.657 -2.773 27.576 1.00 79.12 768 ASN A CA 1
ATOM 5944 C C . ASN A 1 768 ? 2.850 -3.996 28.077 1.00 79.12 768 ASN A C 1
ATOM 5946 O O . ASN A 1 768 ? 3.241 -5.134 27.828 1.00 79.12 768 ASN A O 1
ATOM 5950 N N . PHE A 1 769 ? 1.718 -3.761 28.750 1.00 74.56 769 PHE A N 1
ATOM 5951 C CA . PHE A 1 769 ? 0.742 -4.804 29.091 1.00 74.56 769 PHE A CA 1
ATOM 5952 C C . PHE A 1 769 ? -0.173 -5.123 27.897 1.00 74.56 769 PHE A C 1
ATOM 5954 O O . PHE A 1 769 ? -0.580 -4.221 27.152 1.00 74.56 769 PHE A O 1
ATOM 5961 N N . GLU A 1 770 ? -0.562 -6.385 27.742 1.00 64.88 770 GLU A N 1
ATOM 5962 C CA . GLU A 1 770 ? -1.527 -6.842 26.738 1.00 64.88 770 GLU A CA 1
ATOM 5963 C C . GLU A 1 770 ? -2.970 -6.440 27.108 1.00 64.88 770 GLU A C 1
ATOM 5965 O O . GLU A 1 770 ? -3.222 -5.822 28.143 1.00 64.88 770 GLU A O 1
ATOM 5970 N N . VAL A 1 771 ? -3.940 -6.661 26.211 1.00 65.56 771 VAL A N 1
ATOM 5971 C CA . VAL A 1 771 ? -5.363 -6.324 26.475 1.00 65.56 771 VAL A CA 1
ATOM 5972 C C . VAL A 1 771 ? -5.989 -7.318 27.460 1.00 65.56 771 VAL A C 1
ATOM 5974 O O . VAL A 1 771 ? -6.879 -6.958 28.224 1.00 65.56 771 VAL A O 1
ATOM 5977 N N . THR A 1 772 ? -5.486 -8.550 27.447 1.00 63.06 772 THR A N 1
ATOM 5978 C CA . THR A 1 772 ? -5.848 -9.677 28.313 1.00 63.06 772 THR A CA 1
ATOM 5979 C C . THR A 1 772 ? -5.308 -9.571 29.738 1.00 63.06 772 THR A C 1
ATOM 5981 O O . THR A 1 772 ? -5.748 -10.326 30.603 1.00 63.06 772 THR A O 1
ATOM 5984 N N . ASP A 1 773 ? -4.372 -8.657 30.005 1.00 67.00 773 ASP A N 1
ATOM 5985 C CA . ASP A 1 773 ? -3.721 -8.559 31.310 1.00 67.00 773 ASP A CA 1
ATOM 5986 C C . ASP A 1 773 ? -4.649 -7.953 32.369 1.00 67.00 773 ASP A C 1
ATOM 5988 O O . ASP A 1 773 ? -5.157 -6.834 32.241 1.00 67.00 773 ASP A O 1
ATOM 5992 N N . HIS A 1 774 ? -4.813 -8.670 33.482 1.00 70.12 774 HIS A N 1
ATOM 5993 C CA . HIS A 1 774 ? -5.521 -8.175 34.660 1.00 70.12 774 HIS A CA 1
ATOM 5994 C C . HIS A 1 774 ? -4.674 -7.146 35.422 1.00 70.12 774 HIS A C 1
ATOM 5996 O O . HIS A 1 774 ? -3.994 -7.460 36.399 1.00 70.12 774 HIS A O 1
ATOM 6002 N N . ILE A 1 775 ? -4.731 -5.892 34.973 1.00 69.19 775 ILE A N 1
ATOM 6003 C CA . ILE A 1 775 ? -4.029 -4.767 35.600 1.00 69.19 775 ILE A CA 1
ATOM 6004 C C . ILE A 1 775 ? -4.755 -4.251 36.854 1.00 69.19 775 ILE A C 1
ATOM 6006 O O . ILE A 1 775 ? -5.962 -4.014 36.846 1.00 69.19 775 ILE A O 1
ATOM 6010 N N . GLN A 1 776 ? -4.002 -4.016 37.932 1.00 70.31 776 GLN A N 1
ATOM 6011 C CA . GLN A 1 776 ? -4.464 -3.238 39.085 1.00 70.31 776 GLN A CA 1
ATOM 6012 C C . GLN A 1 776 ? -4.047 -1.776 38.905 1.00 70.31 776 GLN A C 1
ATOM 6014 O O . GLN A 1 776 ? -2.873 -1.482 38.684 1.00 70.31 776 GLN A O 1
ATOM 6019 N N . THR A 1 777 ? -5.008 -0.858 38.994 1.00 55.75 777 THR A N 1
ATOM 6020 C CA . THR A 1 777 ? -4.787 0.580 38.790 1.00 55.75 777 THR A CA 1
ATOM 6021 C C . THR A 1 777 ? -5.192 1.377 40.019 1.00 55.75 777 THR A C 1
ATOM 6023 O O . THR A 1 777 ? -6.287 1.190 40.547 1.00 55.75 777 THR A O 1
ATOM 6026 N N . TRP A 1 778 ? -4.347 2.325 40.409 1.00 65.06 778 TRP A N 1
ATOM 6027 C CA . TRP A 1 778 ? -4.614 3.298 41.467 1.00 65.06 778 TRP A CA 1
ATOM 6028 C C . TRP A 1 778 ? -4.716 4.689 40.838 1.00 65.06 778 TRP A C 1
ATOM 6030 O O . TRP A 1 778 ? -4.035 4.964 39.849 1.00 65.06 778 TRP A O 1
ATOM 6040 N N . TYR A 1 779 ? -5.530 5.569 41.416 1.00 62.62 779 TYR A N 1
ATOM 6041 C CA . TYR A 1 779 ? -5.553 6.982 41.050 1.00 62.62 779 TYR A CA 1
ATOM 6042 C C . TYR A 1 779 ? -5.431 7.870 42.289 1.00 62.62 779 TYR A C 1
ATOM 6044 O O . TYR A 1 779 ? -5.669 7.455 43.427 1.00 62.62 779 TYR A O 1
ATOM 6052 N N . GLU A 1 780 ? -5.031 9.104 42.032 1.00 58.38 780 GLU A N 1
ATOM 6053 C CA . GLU A 1 780 ? -4.993 10.208 42.974 1.00 58.38 780 GLU A CA 1
ATOM 6054 C C . GLU A 1 780 ? -5.621 11.394 42.241 1.00 58.38 780 GLU A C 1
ATOM 6056 O O . GLU A 1 780 ? -5.308 11.640 41.073 1.00 58.38 780 GLU A O 1
ATOM 6061 N N . ALA A 1 781 ? -6.590 12.044 42.875 1.00 51.06 781 ALA A N 1
ATOM 6062 C CA . ALA A 1 781 ? -7.389 13.104 42.277 1.00 51.06 781 ALA A CA 1
ATOM 6063 C C . ALA A 1 781 ? -7.693 14.177 43.333 1.00 51.06 781 ALA A C 1
ATOM 6065 O O . ALA A 1 781 ? -7.690 13.846 44.522 1.00 51.06 781 ALA A O 1
ATOM 6066 N N . PRO A 1 782 ? -7.961 15.430 42.913 1.00 44.34 782 PRO A N 1
ATOM 6067 C CA . PRO A 1 782 ? -8.428 16.486 43.804 1.00 44.34 782 PRO A CA 1
ATOM 6068 C C . PRO A 1 782 ? -9.675 16.079 44.590 1.00 44.34 782 PRO A C 1
ATOM 6070 O O . PRO A 1 782 ? -10.433 15.195 44.180 1.00 44.34 782 PRO A O 1
ATOM 6073 N N . GLU A 1 783 ? -9.876 16.744 45.720 1.00 42.62 783 GLU A N 1
ATOM 6074 C CA . GLU A 1 783 ? -10.877 16.393 46.725 1.00 42.62 783 GLU A CA 1
ATOM 6075 C C . GLU A 1 783 ? -12.301 16.358 46.141 1.00 42.62 783 GLU A C 1
ATOM 6077 O O . GLU A 1 783 ? -13.035 15.400 46.401 1.00 42.62 783 GLU A O 1
ATOM 6082 N N . GLU A 1 784 ? -12.633 17.280 45.224 1.00 37.31 784 GLU A N 1
ATOM 6083 C CA . GLU A 1 784 ? -13.934 17.329 44.537 1.00 37.31 784 GLU A CA 1
ATOM 6084 C C . GLU A 1 784 ? -14.214 16.069 43.691 1.00 37.31 784 GLU A C 1
ATOM 6086 O O . GLU A 1 784 ? -15.341 15.582 43.624 1.00 37.31 784 GLU A O 1
ATOM 6091 N N . LEU A 1 785 ? -13.176 15.486 43.081 1.00 40.25 785 LEU A N 1
ATOM 6092 C CA . LEU A 1 785 ? -13.269 14.246 42.298 1.00 40.25 785 LEU A CA 1
ATOM 6093 C C . LEU A 1 785 ? -13.316 12.989 43.179 1.00 40.25 785 LEU A C 1
ATOM 6095 O O . LEU A 1 785 ? -13.752 11.932 42.723 1.00 40.25 785 LEU A O 1
ATOM 6099 N N . SER A 1 786 ? -12.867 13.085 44.433 1.00 38.22 786 SER A N 1
ATOM 6100 C CA . SER A 1 786 ? -12.903 11.972 45.388 1.00 38.22 786 SER A CA 1
ATOM 6101 C C . SER A 1 786 ? -14.297 11.772 45.995 1.00 38.22 786 SER A C 1
ATOM 6103 O O . SER A 1 786 ? -14.736 10.630 46.166 1.00 38.22 786 SER A O 1
ATOM 6105 N N . GLN A 1 787 ? -15.031 12.866 46.238 1.00 35.16 787 GLN A N 1
ATOM 6106 C CA . GLN A 1 787 ? -16.385 12.846 46.807 1.00 35.16 787 GLN A CA 1
ATOM 6107 C C . GLN A 1 787 ? -17.402 12.160 45.881 1.00 35.16 787 GLN A C 1
ATOM 6109 O O . GLN A 1 787 ? -18.320 11.488 46.350 1.00 35.16 787 GLN A O 1
ATOM 6114 N N . ALA A 1 788 ? -17.173 12.190 44.565 1.00 32.94 788 ALA A N 1
ATOM 6115 C CA . ALA A 1 788 ? -17.967 11.438 43.596 1.00 32.94 788 ALA A CA 1
ATOM 6116 C C . ALA A 1 788 ? -17.883 9.903 43.770 1.00 32.94 788 ALA A C 1
ATOM 6118 O O . ALA A 1 788 ? -18.676 9.184 43.164 1.00 32.94 788 ALA A O 1
ATOM 6119 N N . THR A 1 789 ? -16.981 9.358 44.597 1.00 38.34 789 THR A N 1
ATOM 6120 C CA . THR A 1 789 ? -16.770 7.907 44.800 1.00 38.34 789 THR A CA 1
ATOM 6121 C C . THR A 1 789 ? -17.127 7.399 46.204 1.00 38.34 789 THR A C 1
ATOM 6123 O O . THR A 1 789 ? -16.322 6.709 46.825 1.00 38.34 789 THR A O 1
ATOM 6126 N N . TYR A 1 790 ? -18.346 7.664 46.695 1.00 39.12 790 TYR A N 1
ATOM 6127 C CA . TYR A 1 790 ? -18.759 7.225 48.038 1.00 39.12 790 TYR A CA 1
ATOM 6128 C C . TYR A 1 790 ? -19.960 6.268 48.132 1.00 39.12 790 TYR A C 1
ATOM 6130 O O . TYR A 1 790 ? -20.911 6.328 47.359 1.00 39.12 790 TYR A O 1
ATOM 6138 N N . ILE A 1 791 ? -19.822 5.397 49.143 1.00 51.00 791 ILE A N 1
ATOM 6139 C CA . ILE A 1 791 ? -20.708 4.357 49.694 1.00 51.00 791 ILE A CA 1
ATOM 6140 C C . ILE A 1 791 ? -21.016 3.150 48.777 1.00 51.00 791 ILE A C 1
ATOM 6142 O O . ILE A 1 791 ? -21.456 3.251 47.635 1.00 51.00 791 ILE A O 1
ATOM 6146 N N . VAL A 1 792 ? -20.760 1.958 49.326 1.00 53.84 792 VAL A N 1
ATOM 6147 C CA . VAL A 1 792 ? -21.331 0.670 48.904 1.00 53.84 792 VAL A CA 1
ATOM 6148 C C . VAL A 1 792 ? -22.202 0.213 50.076 1.00 53.84 792 VAL A C 1
ATOM 6150 O O . VAL A 1 792 ? -21.658 0.190 51.176 1.00 53.84 792 VAL A O 1
ATOM 6153 N N . PRO A 1 793 ? -23.475 -0.174 49.880 1.00 62.06 793 PRO A N 1
ATOM 6154 C CA . PRO A 1 793 ? -24.324 -0.712 50.941 1.00 62.06 793 PRO A CA 1
ATOM 6155 C C . PRO A 1 793 ? -23.638 -1.861 51.689 1.00 62.06 793 PRO A C 1
ATOM 6157 O O . PRO A 1 793 ? -23.187 -2.836 51.072 1.00 62.06 793 PRO A O 1
ATOM 6160 N N . GLU A 1 794 ? -23.546 -1.733 53.009 1.00 74.62 794 GLU A N 1
ATOM 6161 C CA . GLU A 1 794 ? -22.988 -2.728 53.918 1.00 74.62 794 GLU A CA 1
ATOM 6162 C C . GLU A 1 794 ? -24.162 -3.458 54.618 1.00 74.62 794 GLU A C 1
ATOM 6164 O O . GLU A 1 794 ? -25.287 -3.489 54.105 1.00 74.62 794 GLU A O 1
ATOM 6169 N N . LEU A 1 795 ? -23.918 -4.159 55.728 1.00 82.00 795 LEU A N 1
ATOM 6170 C CA . LEU A 1 795 ? -24.941 -5.007 56.356 1.00 82.00 795 LEU A CA 1
ATOM 6171 C C . LEU A 1 795 ? -26.217 -4.243 56.809 1.00 82.00 795 LEU A C 1
ATOM 6173 O O . LEU A 1 795 ? -27.310 -4.743 56.516 1.00 82.00 795 LEU A O 1
ATOM 6177 N N . PRO A 1 796 ? -26.143 -3.065 57.467 1.00 76.25 796 PRO A N 1
ATOM 6178 C CA . PRO A 1 796 ? -27.331 -2.328 57.910 1.00 76.25 796 PRO A CA 1
ATOM 6179 C C . PRO A 1 796 ? -28.179 -1.753 56.769 1.00 76.25 796 PRO A C 1
ATOM 6181 O O . PRO A 1 796 ? -29.407 -1.820 56.835 1.00 76.25 796 PRO A O 1
ATOM 6184 N N . GLU A 1 797 ? -27.560 -1.253 55.697 1.00 77.81 797 GLU A N 1
ATOM 6185 C CA . GLU A 1 797 ? -28.266 -0.720 54.527 1.00 77.81 797 GLU A CA 1
ATOM 6186 C C . GLU A 1 797 ? -29.067 -1.815 53.814 1.00 77.81 797 GLU A C 1
ATOM 6188 O O . GLU A 1 797 ? -30.250 -1.643 53.512 1.00 77.81 797 GLU A O 1
ATOM 6193 N N . VAL A 1 798 ? -28.439 -2.972 53.575 1.00 83.69 798 VAL A N 1
ATOM 6194 C CA . VAL A 1 798 ? -29.082 -4.095 52.878 1.00 83.69 798 VAL A CA 1
ATOM 6195 C C . VAL A 1 798 ? -30.224 -4.678 53.719 1.00 83.69 798 VAL A C 1
ATOM 6197 O O . VAL A 1 798 ? -31.283 -5.005 53.187 1.00 83.69 798 VAL A O 1
ATOM 6200 N N . GLU A 1 799 ? -30.065 -4.763 55.040 1.00 83.56 799 GLU A N 1
ATOM 6201 C CA . GLU A 1 799 ? -31.137 -5.188 55.948 1.00 83.56 799 GLU A CA 1
ATOM 6202 C C . GLU A 1 799 ? -32.262 -4.141 56.071 1.00 83.56 799 GLU A C 1
ATOM 6204 O O . GLU A 1 799 ? -33.426 -4.523 56.201 1.00 83.56 799 GLU A O 1
ATOM 6209 N N . SER A 1 800 ? -31.972 -2.840 55.957 1.00 79.94 800 SER A N 1
ATOM 6210 C CA . SER A 1 800 ? -33.008 -1.800 55.865 1.00 79.94 800 SER A CA 1
ATOM 6211 C C . SER A 1 800 ? -33.899 -2.004 54.634 1.00 79.94 800 SER A C 1
ATOM 6213 O O . SER A 1 800 ? -35.130 -2.030 54.751 1.00 79.94 800 SER A O 1
ATOM 6215 N N . VAL A 1 801 ? -33.288 -2.266 53.469 1.00 83.06 801 VAL A N 1
ATOM 6216 C CA . VAL A 1 801 ? -34.015 -2.630 52.241 1.00 83.06 801 VAL A CA 1
ATOM 6217 C C . VAL A 1 801 ? -34.817 -3.918 52.454 1.00 83.06 801 VAL A C 1
ATOM 6219 O O . VAL A 1 801 ? -36.015 -3.928 52.177 1.00 83.06 801 VAL A O 1
ATOM 6222 N N . ARG A 1 802 ? -34.222 -4.967 53.043 1.00 88.19 802 ARG A N 1
ATOM 6223 C CA . ARG A 1 802 ? -34.916 -6.229 53.377 1.00 88.19 802 ARG A CA 1
ATOM 6224 C C . ARG A 1 802 ? -36.191 -5.990 54.195 1.00 88.19 802 ARG A C 1
ATOM 6226 O O . ARG A 1 802 ? -37.269 -6.453 53.828 1.00 88.19 802 ARG A O 1
ATOM 6233 N N . ARG A 1 803 ? -36.086 -5.216 55.280 1.00 83.12 803 ARG A N 1
ATOM 6234 C CA . ARG A 1 803 ? -37.217 -4.863 56.155 1.00 83.12 803 ARG A CA 1
ATOM 6235 C C . ARG A 1 803 ? -38.258 -4.010 55.437 1.00 83.12 803 ARG A C 1
ATOM 6237 O O . ARG A 1 803 ? -39.447 -4.177 55.692 1.00 83.12 803 ARG A O 1
ATOM 6244 N N . SER A 1 804 ? -37.839 -3.112 54.548 1.00 82.31 804 SER A N 1
ATOM 6245 C CA . SER A 1 804 ? -38.749 -2.317 53.717 1.00 82.31 804 SER A CA 1
ATOM 6246 C C . SER A 1 804 ? -39.584 -3.207 52.790 1.00 82.31 804 SER A C 1
ATOM 6248 O O . SER A 1 804 ? -40.811 -3.103 52.767 1.00 82.31 804 SER A O 1
ATOM 6250 N N . LEU A 1 805 ? -38.937 -4.159 52.112 1.00 87.44 805 LEU A N 1
ATOM 6251 C CA . LEU A 1 805 ? -39.589 -5.122 51.224 1.00 87.44 805 LEU A CA 1
ATOM 6252 C C . LEU A 1 805 ? -40.549 -6.053 51.985 1.00 87.44 805 LEU A C 1
ATOM 6254 O O . LEU A 1 805 ? -41.682 -6.240 51.540 1.00 87.44 805 LEU A O 1
ATOM 6258 N N . LEU A 1 806 ? -40.172 -6.544 53.171 1.00 85.00 806 LEU A N 1
ATOM 6259 C CA . LEU A 1 806 ? -41.089 -7.296 54.040 1.00 85.00 806 LEU A CA 1
ATOM 6260 C C . LEU A 1 806 ? -42.306 -6.466 54.468 1.00 85.00 806 LEU A C 1
ATOM 6262 O O . LEU A 1 806 ? -43.438 -6.920 54.317 1.00 85.00 806 LEU A O 1
ATOM 6266 N N . ARG A 1 807 ? -42.100 -5.227 54.941 1.00 83.06 807 ARG A N 1
ATOM 6267 C CA . ARG A 1 807 ? -43.197 -4.317 55.327 1.00 83.06 807 ARG A CA 1
ATOM 6268 C C . ARG A 1 807 ? -44.116 -3.961 54.159 1.00 83.06 807 ARG A C 1
ATOM 6270 O O . ARG A 1 807 ? -45.291 -3.697 54.387 1.00 83.06 807 ARG A O 1
ATOM 6277 N N . SER A 1 808 ? -43.610 -3.976 52.925 1.00 83.81 808 SER A N 1
ATOM 6278 C CA . SER A 1 808 ? -44.431 -3.779 51.725 1.00 83.81 808 SER A CA 1
ATOM 6279 C C . SER A 1 808 ? -45.366 -4.959 51.417 1.00 83.81 808 SER A C 1
ATOM 6281 O O . SER A 1 808 ? -46.235 -4.829 50.556 1.00 83.81 808 SER A O 1
ATOM 6283 N N . GLY A 1 809 ? -45.218 -6.102 52.098 1.00 85.81 809 GLY A N 1
ATOM 6284 C CA . GLY A 1 809 ? -45.991 -7.310 51.809 1.00 85.81 809 GLY A CA 1
ATOM 6285 C C . GLY A 1 809 ? -45.597 -7.952 50.477 1.00 85.81 809 GLY A C 1
ATOM 6286 O O . GLY A 1 809 ? -46.476 -8.360 49.722 1.00 85.81 809 GLY A O 1
ATOM 6287 N N . LEU A 1 810 ? -44.293 -7.977 50.164 1.00 90.25 810 LEU A N 1
ATOM 6288 C CA . LEU A 1 810 ? -43.745 -8.657 48.982 1.00 90.25 810 LEU A CA 1
ATOM 6289 C C . LEU A 1 810 ? -43.755 -10.189 49.132 1.00 90.25 810 LEU A C 1
ATOM 6291 O O . LEU A 1 810 ? -43.927 -10.901 48.148 1.00 90.25 810 LEU A O 1
ATOM 6295 N N . ALA A 1 811 ? -43.594 -10.699 50.355 1.00 90.75 811 ALA A N 1
ATOM 6296 C CA . ALA A 1 811 ? -43.739 -12.123 50.643 1.00 90.75 811 ALA A CA 1
ATOM 6297 C C . ALA A 1 811 ? -45.180 -12.586 50.349 1.00 90.75 811 ALA A C 1
ATOM 6299 O O . ALA A 1 811 ? -46.152 -11.918 50.713 1.00 90.75 811 ALA A O 1
ATOM 6300 N N . GLY A 1 812 ? -45.314 -13.718 49.660 1.00 89.00 812 GLY A N 1
ATOM 6301 C CA . GLY A 1 812 ? -46.573 -14.248 49.139 1.00 89.00 812 GLY A CA 1
ATOM 6302 C C . GLY A 1 812 ? -47.079 -13.591 47.846 1.00 89.00 812 GLY A C 1
ATOM 6303 O O . GLY A 1 812 ? -48.236 -13.814 47.497 1.00 89.00 812 GLY A O 1
ATOM 6304 N N . ARG A 1 813 ? -46.273 -12.773 47.150 1.00 93.00 813 ARG A N 1
ATOM 6305 C CA . ARG A 1 813 ? -46.629 -12.157 45.852 1.00 93.00 813 ARG A CA 1
ATOM 6306 C C . ARG A 1 813 ? -46.048 -12.933 44.679 1.00 93.00 813 ARG A C 1
ATOM 6308 O O . ARG A 1 813 ? -44.888 -13.338 44.715 1.00 93.00 813 ARG A O 1
ATOM 6315 N N . THR A 1 814 ? -46.823 -13.074 43.614 1.00 93.88 814 THR A N 1
ATOM 6316 C CA . THR A 1 814 ? -46.406 -13.704 42.355 1.00 93.88 814 THR A CA 1
ATOM 6317 C C . THR A 1 814 ? -45.873 -12.662 41.386 1.00 93.88 814 THR A C 1
ATOM 6319 O O . THR A 1 814 ? -46.548 -11.670 41.118 1.00 93.88 814 THR A O 1
ATOM 6322 N N . ILE A 1 815 ? -44.673 -12.891 40.850 1.00 94.25 815 ILE A N 1
ATOM 6323 C CA . ILE A 1 815 ? -44.088 -12.080 39.781 1.00 94.25 815 ILE A CA 1
ATOM 6324 C C . ILE A 1 815 ? -44.777 -12.479 38.473 1.00 94.25 815 ILE A C 1
ATOM 6326 O O . ILE A 1 815 ? -44.647 -13.614 38.024 1.00 94.25 815 ILE A O 1
ATOM 6330 N N . THR A 1 816 ? -45.530 -11.574 37.858 1.00 94.31 816 THR A N 1
ATOM 6331 C CA . THR A 1 816 ? -46.285 -11.841 36.621 1.00 94.31 816 THR A CA 1
ATOM 6332 C C . THR A 1 816 ? -45.422 -11.669 35.373 1.00 94.31 816 THR A C 1
ATOM 6334 O O . THR A 1 816 ? -45.540 -12.455 34.434 1.00 94.31 816 THR A O 1
ATOM 6337 N N . SER A 1 817 ? -44.503 -10.701 35.379 1.00 92.94 817 SER A N 1
ATOM 6338 C CA . SER A 1 817 ? -43.503 -10.494 34.326 1.00 92.94 817 SER A CA 1
ATOM 6339 C C . SER A 1 817 ? -42.235 -9.841 34.874 1.00 92.94 817 SER A C 1
ATOM 6341 O O . SER A 1 817 ? -42.270 -9.141 35.886 1.00 92.94 817 SER A O 1
ATOM 6343 N N . ALA A 1 818 ? -41.116 -10.038 34.179 1.00 93.81 818 ALA A N 1
ATOM 6344 C CA . ALA A 1 818 ? -39.823 -9.450 34.505 1.00 93.81 818 ALA A CA 1
ATOM 6345 C C . ALA A 1 818 ? -39.242 -8.747 33.269 1.00 93.81 818 ALA A C 1
ATOM 6347 O O . ALA A 1 818 ? -38.935 -9.394 32.272 1.00 93.81 818 ALA A O 1
ATOM 6348 N N . GLU A 1 819 ? -39.083 -7.429 33.335 1.00 92.75 819 GLU A N 1
ATOM 6349 C CA . GLU A 1 819 ? -38.425 -6.617 32.316 1.00 92.75 819 GLU A CA 1
ATOM 6350 C C . GLU A 1 819 ? -36.982 -6.332 32.745 1.00 92.75 819 GLU A C 1
ATOM 6352 O O . GLU A 1 819 ? -36.735 -5.755 33.808 1.00 92.75 819 GLU A O 1
ATOM 6357 N N . ILE A 1 820 ? -36.020 -6.738 31.913 1.00 93.81 820 ILE A N 1
ATOM 6358 C CA . ILE A 1 820 ? -34.584 -6.597 32.176 1.00 93.81 820 ILE A CA 1
ATOM 6359 C C . ILE A 1 820 ? -34.013 -5.528 31.243 1.00 93.81 820 ILE A C 1
ATOM 6361 O O . ILE A 1 820 ? -33.354 -5.823 30.246 1.00 93.81 820 ILE A O 1
ATOM 6365 N N . GLY A 1 821 ? -34.223 -4.260 31.600 1.00 85.69 821 GLY A N 1
ATOM 6366 C CA . GLY A 1 821 ? -33.717 -3.100 30.859 1.00 85.69 821 GLY A CA 1
ATOM 6367 C C . GLY A 1 821 ? -32.187 -3.031 30.778 1.00 85.69 821 GLY A C 1
ATOM 6368 O O . GLY A 1 821 ? -31.642 -2.209 30.039 1.00 85.69 821 GLY A O 1
ATOM 6369 N N . TRP A 1 822 ? -31.457 -3.903 31.495 1.00 86.94 822 TRP A N 1
ATOM 6370 C CA . TRP A 1 822 ? -30.043 -4.127 31.203 1.00 86.94 822 TRP A CA 1
ATOM 6371 C C . TRP A 1 822 ? -29.465 -5.500 31.575 1.00 86.94 822 TRP A C 1
ATOM 6373 O O . TRP A 1 822 ? -29.020 -5.751 32.699 1.00 86.94 822 TRP A O 1
ATOM 6383 N N . ALA A 1 823 ? -29.291 -6.338 30.556 1.00 87.44 823 ALA A N 1
ATOM 6384 C CA . ALA A 1 823 ? -28.734 -7.683 30.672 1.00 87.44 823 ALA A CA 1
ATOM 6385 C C . ALA A 1 823 ? -27.431 -7.816 31.494 1.00 87.44 823 ALA A C 1
ATOM 6387 O O . ALA A 1 823 ? -27.280 -8.790 32.224 1.00 87.44 823 ALA A O 1
ATOM 6388 N N . LYS A 1 824 ? -26.493 -6.850 31.451 1.00 86.12 824 LYS A N 1
ATOM 6389 C CA . LYS A 1 824 ? -25.193 -6.977 32.154 1.00 86.12 824 LYS A CA 1
ATOM 6390 C C . LYS A 1 824 ? -25.306 -6.959 33.685 1.00 86.12 824 LYS A C 1
ATOM 6392 O O . LYS A 1 824 ? -24.319 -7.297 34.344 1.00 86.12 824 LYS A O 1
ATOM 6397 N N . THR A 1 825 ? -26.435 -6.547 34.266 1.00 89.44 825 THR A N 1
ATOM 6398 C CA . THR A 1 825 ? -26.669 -6.644 35.719 1.00 89.44 825 THR A CA 1
ATOM 6399 C C . THR A 1 825 ? -26.916 -8.096 36.140 1.00 89.44 825 THR A C 1
ATOM 6401 O O . THR A 1 825 ? -26.444 -8.504 37.202 1.00 89.44 825 THR A O 1
ATOM 6404 N N . VAL A 1 826 ? -27.592 -8.886 35.301 1.00 91.44 826 VAL A N 1
ATOM 6405 C CA . VAL A 1 826 ? -27.780 -10.325 35.513 1.00 91.44 826 VAL A CA 1
ATOM 6406 C C . VAL A 1 826 ? -26.443 -11.033 35.276 1.00 91.44 826 VAL A C 1
ATOM 6408 O O . VAL A 1 826 ? -25.716 -10.722 34.330 1.00 91.44 826 VAL A O 1
ATOM 6411 N N . LYS A 1 827 ? -26.061 -11.925 36.191 1.00 91.25 827 LYS A N 1
ATOM 6412 C CA . LYS A 1 827 ? -24.768 -12.631 36.167 1.00 91.25 827 LYS A CA 1
ATOM 6413 C C . LYS A 1 827 ? -24.892 -14.123 35.898 1.00 91.25 827 LYS A C 1
ATOM 6415 O O . LYS A 1 827 ? -23.970 -14.695 35.326 1.00 91.25 827 LYS A O 1
ATOM 6420 N N . HIS A 1 828 ? -25.993 -14.727 36.329 1.00 86.56 828 HIS A N 1
ATOM 6421 C CA . HIS A 1 828 ? -26.379 -16.092 35.999 1.00 86.56 828 HIS A CA 1
ATOM 6422 C C . HIS A 1 828 ? -27.884 -16.262 36.275 1.00 86.56 828 HIS A C 1
ATOM 6424 O O . HIS A 1 828 ? -28.322 -15.821 37.342 1.00 86.56 828 HIS A O 1
ATOM 6430 N N . PRO A 1 829 ? -28.677 -16.903 35.400 1.00 88.75 829 PRO A N 1
ATOM 6431 C CA . PRO A 1 829 ? -28.336 -17.360 34.050 1.00 88.75 829 PRO A CA 1
ATOM 6432 C C . PRO A 1 829 ? -28.268 -16.173 33.060 1.00 88.75 829 PRO A C 1
ATOM 6434 O O . PRO A 1 829 ? -27.856 -15.076 33.449 1.00 88.75 829 PRO A O 1
ATOM 6437 N N . SER A 1 830 ? -28.611 -16.368 31.780 1.00 89.44 830 SER A N 1
ATOM 6438 C CA . SER A 1 830 ? -28.756 -15.259 30.823 1.00 89.44 830 SER A CA 1
ATOM 6439 C C . SER A 1 830 ? -29.912 -14.319 31.211 1.00 89.44 830 SER A C 1
ATOM 6441 O O . SER A 1 830 ? -30.777 -14.684 32.004 1.00 89.44 830 SER A O 1
ATOM 6443 N N . ALA A 1 831 ? -29.932 -13.091 30.683 1.00 89.81 831 ALA A N 1
ATOM 6444 C CA . ALA A 1 831 ? -30.941 -12.089 31.046 1.00 89.81 831 ALA A CA 1
ATOM 6445 C C . ALA A 1 831 ? -32.374 -12.513 30.678 1.00 89.81 831 ALA A C 1
ATOM 6447 O O . ALA A 1 831 ? -33.281 -12.369 31.497 1.00 89.81 831 ALA A O 1
ATOM 6448 N N . ASP A 1 832 ? -32.550 -13.085 29.487 1.00 88.56 832 ASP A N 1
ATOM 6449 C CA . ASP A 1 832 ? -33.851 -13.532 28.983 1.00 88.56 832 ASP A CA 1
ATOM 6450 C C . ASP A 1 832 ? -34.335 -14.781 29.733 1.00 88.56 832 ASP A C 1
ATOM 6452 O O . ASP A 1 832 ? -35.497 -14.880 30.118 1.00 88.56 832 ASP A O 1
ATOM 6456 N N . GLU A 1 833 ? -33.424 -15.712 30.028 1.00 90.38 833 GLU A N 1
ATOM 6457 C CA . GLU A 1 833 ? -33.702 -16.909 30.826 1.00 90.38 833 GLU A CA 1
ATOM 6458 C C . GLU A 1 833 ? -34.016 -16.566 32.287 1.00 90.38 833 GLU A C 1
ATOM 6460 O O . GLU A 1 833 ? -34.907 -17.166 32.882 1.00 90.38 833 GLU A O 1
ATOM 6465 N N . PHE A 1 834 ? -33.336 -15.568 32.857 1.00 92.12 834 PHE A N 1
ATOM 6466 C CA . PHE A 1 834 ? -33.628 -15.019 34.180 1.00 92.12 834 PHE A CA 1
ATOM 6467 C C . PHE A 1 834 ? -35.028 -14.393 34.212 1.00 92.12 834 PHE A C 1
ATOM 6469 O O . PHE A 1 834 ? -35.809 -14.704 35.108 1.00 92.12 834 PHE A O 1
ATOM 6476 N N . ALA A 1 835 ? -35.380 -13.580 33.211 1.00 92.19 835 ALA A N 1
ATOM 6477 C CA . ALA A 1 835 ? -36.711 -12.991 33.089 1.00 92.19 835 ALA A CA 1
ATOM 6478 C C . ALA A 1 835 ? -37.812 -14.059 32.957 1.00 92.19 835 ALA A C 1
ATOM 6480 O O . ALA A 1 835 ? -38.780 -14.060 33.721 1.00 92.19 835 ALA A O 1
ATOM 6481 N N . ALA A 1 836 ? -37.630 -15.009 32.036 1.00 89.88 836 ALA A N 1
ATOM 6482 C CA . ALA A 1 836 ? -38.565 -16.104 31.794 1.00 89.88 836 ALA A CA 1
ATOM 6483 C C . ALA A 1 836 ? -38.715 -17.036 33.008 1.00 89.88 836 ALA A C 1
ATOM 6485 O O . ALA A 1 836 ? -39.813 -17.510 33.281 1.00 89.88 836 ALA A O 1
ATOM 6486 N N . SER A 1 837 ? -37.636 -17.271 33.762 1.00 89.38 837 SER A N 1
ATOM 6487 C CA . SER A 1 837 ? -37.653 -18.139 34.948 1.00 89.38 837 SER A CA 1
ATOM 6488 C C . SER A 1 837 ? -38.281 -17.489 36.182 1.00 89.38 837 SER A C 1
ATOM 6490 O O . SER A 1 837 ? -38.663 -18.216 37.100 1.00 89.38 837 SER A O 1
ATOM 6492 N N . LEU A 1 838 ? -38.365 -16.153 36.237 1.00 89.75 838 LEU A N 1
ATOM 6493 C CA . LEU A 1 838 ? -39.049 -15.416 37.306 1.00 89.75 838 LEU A CA 1
ATOM 6494 C C . LEU A 1 838 ? -40.556 -15.274 37.060 1.00 89.75 838 LEU A C 1
ATOM 6496 O O . LEU A 1 838 ? -41.325 -15.262 38.021 1.00 89.75 838 LEU A O 1
ATOM 6500 N N . ALA A 1 839 ? -40.979 -15.162 35.800 1.00 90.19 839 ALA A N 1
ATOM 6501 C CA . ALA A 1 839 ? -42.387 -15.019 35.449 1.00 90.19 839 ALA A CA 1
ATOM 6502 C C . ALA A 1 839 ? -43.210 -16.238 35.912 1.00 90.19 839 ALA A C 1
ATOM 6504 O O . ALA A 1 839 ? -42.880 -17.388 35.630 1.00 90.19 839 ALA A O 1
ATOM 6505 N N . GLY A 1 840 ? -44.295 -15.978 36.641 1.00 87.88 840 GLY A N 1
ATOM 6506 C CA . GLY A 1 840 ? -45.172 -16.985 37.237 1.00 87.88 840 GLY A CA 1
ATOM 6507 C C . GLY A 1 840 ? -44.721 -17.538 38.596 1.00 87.88 840 GLY A C 1
ATOM 6508 O O . GLY A 1 840 ? -45.435 -18.374 39.147 1.00 87.88 840 GLY A O 1
ATOM 6509 N N . ARG A 1 841 ? -43.585 -17.099 39.164 1.00 91.25 841 ARG A N 1
ATOM 6510 C CA . ARG A 1 841 ? -43.117 -17.561 40.487 1.00 91.25 841 ARG A CA 1
ATOM 6511 C C . ARG A 1 841 ? -43.587 -16.668 41.632 1.00 91.25 841 ARG A C 1
ATOM 6513 O O . ARG A 1 841 ? -43.602 -15.444 41.511 1.00 91.25 841 ARG A O 1
ATOM 6520 N N . THR A 1 842 ? -43.894 -17.277 42.775 1.00 93.12 842 THR A N 1
ATOM 6521 C CA . THR A 1 842 ? -44.264 -16.570 44.013 1.00 93.12 842 THR A CA 1
ATOM 6522 C C . THR A 1 842 ? -43.048 -16.386 44.916 1.00 93.12 842 THR A C 1
ATOM 6524 O O . THR A 1 842 ? -42.339 -17.348 45.194 1.00 93.12 842 THR A O 1
ATOM 6527 N N . VAL A 1 843 ? -42.806 -15.161 45.388 1.00 93.44 843 VAL A N 1
ATOM 6528 C CA . VAL A 1 843 ? -41.770 -14.852 46.385 1.00 93.44 843 VAL A CA 1
ATOM 6529 C C . VAL A 1 843 ? -42.241 -15.361 47.745 1.00 93.44 843 VAL A C 1
ATOM 6531 O O . VAL A 1 843 ? -43.240 -14.868 48.263 1.00 93.44 843 VAL A O 1
ATOM 6534 N N . GLU A 1 844 ? -41.552 -16.335 48.334 1.00 92.56 844 GLU A N 1
ATOM 6535 C CA . GLU A 1 844 ? -41.963 -16.937 49.612 1.00 92.56 844 GLU A CA 1
ATOM 6536 C C . GLU A 1 844 ? -41.593 -16.050 50.808 1.00 92.56 844 GLU A C 1
ATOM 6538 O O . GLU A 1 844 ? -42.418 -15.824 51.690 1.00 92.56 844 GLU A O 1
ATOM 6543 N N . ASP A 1 845 ? -40.374 -15.505 50.808 1.00 92.69 845 ASP A N 1
ATOM 6544 C CA . ASP A 1 845 ? -39.838 -14.634 51.860 1.00 92.69 845 ASP A CA 1
ATOM 6545 C C . ASP A 1 845 ? -38.818 -13.630 51.282 1.00 92.69 845 ASP A C 1
ATOM 6547 O O . ASP A 1 845 ? -38.408 -13.720 50.121 1.00 92.69 845 ASP A O 1
ATOM 6551 N N . VAL A 1 846 ? -38.389 -12.664 52.097 1.00 92.62 846 VAL A N 1
ATOM 6552 C CA . VAL A 1 846 ? -37.285 -11.747 51.795 1.00 92.62 846 VAL A CA 1
ATOM 6553 C C . VAL A 1 846 ? -36.202 -11.882 52.870 1.00 92.62 846 VAL A C 1
ATOM 6555 O O . VAL A 1 846 ? -36.187 -11.200 53.903 1.00 92.62 846 VAL A O 1
ATOM 6558 N N . GLY A 1 847 ? -35.265 -12.785 52.601 1.00 90.94 847 GLY A N 1
ATOM 6559 C CA . GLY A 1 847 ? -34.069 -13.032 53.394 1.00 90.94 847 GLY A CA 1
ATOM 6560 C C . GLY A 1 847 ? -32.890 -12.130 53.013 1.00 90.94 847 GLY A C 1
ATOM 6561 O O . GLY A 1 847 ? -32.926 -11.336 52.070 1.00 90.94 847 GLY A O 1
ATOM 6562 N N . ARG A 1 848 ? -31.799 -12.261 53.767 1.00 90.19 848 ARG A N 1
ATOM 6563 C CA . ARG A 1 848 ? -30.501 -11.637 53.482 1.00 90.19 848 ARG A CA 1
ATOM 6564 C C . ARG A 1 848 ? -29.396 -12.524 54.037 1.00 90.19 848 ARG A C 1
ATOM 6566 O O . ARG A 1 848 ? -29.550 -13.094 55.112 1.00 90.19 848 ARG A O 1
ATOM 6573 N N . ARG A 1 849 ? -28.266 -12.576 53.335 1.00 89.44 849 ARG A N 1
ATOM 6574 C CA . ARG A 1 849 ? -26.996 -13.091 53.849 1.00 89.44 849 ARG A CA 1
ATOM 6575 C C . ARG A 1 849 ? -25.909 -12.058 53.580 1.00 89.44 849 ARG A C 1
ATOM 6577 O O . ARG A 1 849 ? -25.640 -11.713 52.431 1.00 89.44 849 ARG A O 1
ATOM 6584 N N . ALA A 1 850 ? -25.285 -11.539 54.632 1.00 86.88 850 ALA A N 1
ATOM 6585 C CA . ALA A 1 850 ? -24.328 -10.440 54.584 1.00 86.88 850 ALA A CA 1
ATOM 6586 C C . ALA A 1 850 ? -24.884 -9.241 53.788 1.00 86.88 850 ALA A C 1
ATOM 6588 O O . ALA A 1 850 ? -25.843 -8.609 54.222 1.00 86.88 850 ALA A O 1
ATOM 6589 N N . LYS A 1 851 ? -24.315 -8.964 52.612 1.00 86.38 851 LYS A N 1
ATOM 6590 C CA . LYS A 1 851 ? -24.690 -7.875 51.691 1.00 86.38 851 LYS A CA 1
ATOM 6591 C C . LYS A 1 851 ? -25.470 -8.340 50.449 1.00 86.38 851 LYS A C 1
ATOM 6593 O O . LYS A 1 851 ? -25.514 -7.640 49.439 1.00 86.38 851 LYS A O 1
ATOM 6598 N N . TYR A 1 852 ? -26.052 -9.536 50.515 1.00 90.69 852 TYR A N 1
ATOM 6599 C CA . TYR A 1 852 ? -26.893 -10.124 49.475 1.00 90.69 852 TYR A CA 1
ATOM 6600 C C . TYR A 1 852 ? -28.322 -10.267 50.000 1.00 90.69 852 TYR A C 1
ATOM 6602 O O . TYR A 1 852 ? -28.529 -10.877 51.049 1.00 90.69 852 TYR A O 1
ATOM 6610 N N . LEU A 1 853 ? -29.301 -9.729 49.275 1.00 92.38 853 LEU A N 1
ATOM 6611 C CA . LEU A 1 853 ? -30.719 -10.031 49.475 1.00 92.38 853 LEU A CA 1
ATOM 6612 C C . LEU A 1 853 ? -31.043 -11.370 48.816 1.00 92.38 853 LEU A C 1
ATOM 6614 O O . LEU A 1 853 ? -30.527 -11.665 47.735 1.00 92.38 853 LEU A O 1
ATOM 6618 N N . LEU A 1 854 ? -31.887 -12.155 49.477 1.00 94.31 854 LEU A N 1
ATOM 6619 C CA . LEU A 1 854 ? -32.291 -13.494 49.064 1.00 94.31 854 LEU A CA 1
ATOM 6620 C C . LEU A 1 854 ? -33.818 -13.544 48.995 1.00 94.31 854 LEU A C 1
ATOM 6622 O O . LEU A 1 854 ? -34.490 -13.224 49.970 1.00 94.31 854 LEU A O 1
ATOM 6626 N N . PHE A 1 855 ? -34.351 -13.970 47.861 1.00 94.81 855 PHE A N 1
ATOM 6627 C CA . PHE A 1 855 ? -35.780 -14.107 47.607 1.00 94.81 855 PHE A CA 1
ATOM 6628 C C . PHE A 1 855 ? -36.044 -15.565 47.209 1.00 94.81 855 PHE A C 1
ATOM 6630 O O . PHE A 1 855 ? -35.884 -15.897 46.030 1.00 94.81 855 PHE A O 1
ATOM 6637 N N . PRO A 1 856 ? -36.350 -16.470 48.158 1.00 93.75 856 PRO A N 1
ATOM 6638 C CA . PRO A 1 856 ? -36.772 -17.831 47.835 1.00 93.75 856 PRO A CA 1
ATOM 6639 C C . PRO A 1 856 ? -38.058 -17.792 47.002 1.00 93.75 856 PRO A C 1
ATOM 6641 O O . PRO A 1 856 ? -38.956 -16.995 47.290 1.00 93.75 856 PRO A O 1
ATOM 6644 N N . LEU A 1 857 ? -38.126 -18.601 45.943 1.00 92.75 8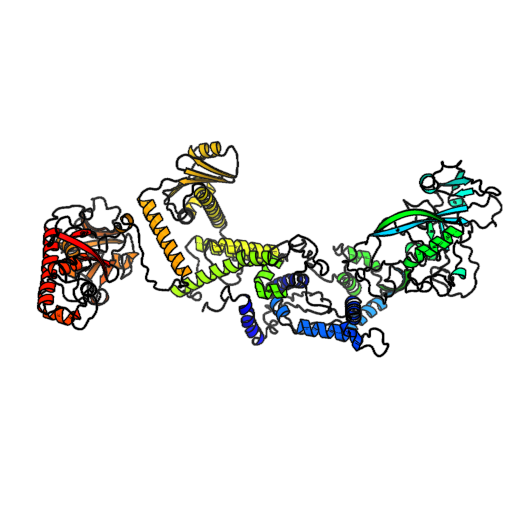57 LEU A N 1
ATOM 6645 C CA . LEU A 1 857 ? -39.229 -18.587 44.984 1.00 92.75 857 LEU A CA 1
ATOM 6646 C C . LEU A 1 857 ? -39.914 -19.951 44.895 1.00 92.75 857 LEU A C 1
ATOM 6648 O O . LEU A 1 857 ? -39.292 -20.940 44.496 1.00 92.75 857 LEU A O 1
ATOM 6652 N N . ALA A 1 858 ? -41.221 -19.968 45.139 1.00 88.25 858 ALA A N 1
ATOM 6653 C CA . ALA A 1 858 ? -42.056 -21.146 44.968 1.00 88.25 858 ALA A CA 1
ATOM 6654 C C . ALA A 1 858 ? -42.124 -21.574 43.489 1.00 88.25 858 ALA A C 1
ATOM 6656 O O . ALA A 1 858 ? -42.271 -20.744 42.585 1.00 88.25 858 ALA A O 1
ATOM 6657 N N . GLY A 1 859 ? -42.059 -22.886 43.254 1.00 75.88 859 GLY A N 1
ATOM 6658 C CA . GLY A 1 859 ? -42.138 -23.517 41.930 1.00 75.88 859 GLY A CA 1
ATOM 6659 C C . GLY A 1 859 ? -40.949 -24.438 41.644 1.00 75.88 859 GLY A C 1
ATOM 6660 O O . GLY A 1 859 ? -39.871 -24.255 42.200 1.00 75.88 859 GLY A O 1
ATOM 6661 N N . GLN A 1 860 ? -41.135 -25.438 40.773 1.00 67.38 860 GLN A N 1
ATOM 6662 C CA . GLN A 1 860 ? -40.060 -26.363 40.387 1.00 67.38 860 GLN A CA 1
ATOM 6663 C C . GLN A 1 860 ? -39.352 -25.933 39.086 1.00 67.38 860 GLN A C 1
ATOM 6665 O O . GLN A 1 860 ? -40.034 -25.545 38.137 1.00 67.38 860 GLN A O 1
ATOM 6670 N N . PRO A 1 861 ? -38.010 -26.047 38.998 1.00 78.88 861 PRO A N 1
ATOM 6671 C CA . PRO A 1 861 ? -37.087 -26.373 40.092 1.00 78.88 861 PRO A CA 1
ATOM 6672 C C . PRO A 1 861 ? -37.038 -25.245 41.133 1.00 78.88 861 PRO A C 1
ATOM 6674 O O . PRO A 1 861 ? -37.219 -24.079 40.771 1.00 78.88 861 PRO A O 1
ATOM 6677 N N . GLU A 1 862 ? -36.801 -25.594 42.399 1.00 83.31 862 GLU A N 1
ATOM 6678 C CA . GLU A 1 862 ? -36.611 -24.618 43.482 1.00 83.31 862 GLU A CA 1
ATOM 6679 C C . GLU A 1 862 ? -35.482 -23.649 43.115 1.00 83.31 862 GLU A C 1
ATOM 6681 O O . GLU A 1 862 ? -34.444 -24.059 42.591 1.00 83.31 862 GLU A O 1
ATOM 6686 N N . ALA A 1 863 ? -35.702 -22.353 43.341 1.00 90.56 863 ALA A N 1
ATOM 6687 C CA . ALA A 1 863 ? -34.723 -21.330 43.008 1.00 90.56 863 ALA A CA 1
ATOM 6688 C C . ALA A 1 863 ? -34.818 -20.132 43.955 1.00 90.56 863 ALA A C 1
ATOM 6690 O O . ALA A 1 863 ? -35.898 -19.747 44.397 1.00 90.56 863 ALA A O 1
ATOM 6691 N N . THR A 1 864 ? -33.679 -19.503 44.228 1.00 94.19 864 THR A N 1
ATOM 6692 C CA . THR A 1 864 ? -33.585 -18.247 44.978 1.00 94.19 864 THR A CA 1
ATOM 6693 C C . THR A 1 864 ? -33.130 -17.134 44.045 1.00 94.19 864 THR A C 1
ATOM 6695 O O . THR A 1 864 ? -32.061 -17.222 43.437 1.00 94.19 864 THR A O 1
ATOM 6698 N N . PHE A 1 865 ? -33.910 -16.059 43.947 1.00 94.06 865 PHE A N 1
ATOM 6699 C CA . PHE A 1 865 ? -33.442 -14.814 43.345 1.00 94.06 865 PHE A CA 1
ATOM 6700 C C . PHE A 1 865 ? -32.499 -14.114 44.336 1.00 94.06 865 PHE A C 1
ATOM 6702 O O . PHE A 1 865 ? -32.828 -13.919 45.504 1.00 94.06 865 PHE A O 1
ATOM 6709 N N . VAL A 1 866 ? -31.292 -13.773 43.886 1.00 95.00 866 VAL A N 1
ATOM 6710 C CA . VAL A 1 866 ? -30.236 -13.155 44.697 1.00 95.00 866 VAL A CA 1
ATOM 6711 C C . VAL A 1 866 ? -29.909 -11.777 44.135 1.00 95.00 866 VAL A C 1
ATOM 6713 O O . VAL A 1 866 ? -29.614 -11.644 42.946 1.00 95.00 866 VAL A O 1
ATOM 6716 N N . ALA A 1 867 ? -29.894 -10.756 44.992 1.00 93.00 867 ALA A N 1
ATOM 6717 C CA . ALA A 1 867 ? -29.546 -9.390 44.608 1.00 93.00 867 ALA A CA 1
ATOM 6718 C C . ALA A 1 867 ? -28.425 -8.820 45.489 1.00 93.00 867 ALA A C 1
ATOM 6720 O O . ALA A 1 867 ? -28.536 -8.759 46.712 1.00 93.00 867 ALA A O 1
ATOM 6721 N N . HIS A 1 868 ? -27.351 -8.342 44.860 1.00 91.62 868 HIS A N 1
ATOM 6722 C CA . HIS A 1 868 ? -26.336 -7.504 45.493 1.00 91.62 868 HIS A CA 1
ATOM 6723 C C . HIS A 1 868 ? -26.519 -6.072 44.996 1.00 91.62 868 HIS A C 1
ATOM 6725 O O . HIS A 1 868 ? -26.281 -5.789 43.820 1.00 91.62 868 HIS A O 1
ATOM 6731 N N . LEU A 1 869 ? -26.897 -5.164 45.897 1.00 85.62 869 LEU A N 1
ATOM 6732 C CA . LEU A 1 869 ? -27.276 -3.793 45.547 1.00 85.62 869 LEU A CA 1
ATOM 6733 C C . LEU A 1 869 ? -26.146 -3.023 44.836 1.00 85.62 869 LEU A C 1
ATOM 6735 O O . LEU A 1 869 ? -26.376 -2.402 43.805 1.00 85.62 869 LEU A O 1
ATOM 6739 N N . GLY A 1 870 ? -24.898 -3.122 45.309 1.00 78.31 870 GLY A N 1
ATOM 6740 C CA . GLY A 1 870 ? -23.812 -2.286 44.767 1.00 78.31 870 GLY A CA 1
ATOM 6741 C C . GLY A 1 870 ? -24.024 -0.801 45.101 1.00 78.31 870 GLY A C 1
ATOM 6742 O O . GLY A 1 870 ? -24.957 -0.470 45.818 1.00 78.31 870 GLY A O 1
ATOM 6743 N N . MET A 1 871 ? -23.149 0.095 44.627 1.00 70.50 871 MET A N 1
ATOM 6744 C CA . MET A 1 871 ? -23.035 1.469 45.171 1.00 70.50 871 MET A CA 1
ATOM 6745 C C . MET A 1 871 ? -24.347 2.261 45.264 1.00 70.50 871 MET A C 1
ATOM 6747 O O . MET A 1 871 ? -24.561 2.960 46.245 1.00 70.50 871 MET A O 1
ATOM 6751 N N . THR A 1 872 ? -25.218 2.157 44.260 1.00 69.75 872 THR A N 1
ATOM 6752 C CA . THR A 1 872 ? -26.480 2.919 44.181 1.00 69.75 872 THR A CA 1
ATOM 6753 C C . THR A 1 872 ? -27.695 2.043 43.900 1.00 69.75 872 THR A C 1
ATOM 6755 O O . THR A 1 872 ? -28.731 2.557 43.486 1.00 69.75 872 THR A O 1
ATOM 6758 N N . GLY A 1 873 ? -27.570 0.725 44.068 1.00 79.00 873 GLY A N 1
ATOM 6759 C CA . GLY A 1 873 ? -28.691 -0.181 43.858 1.00 79.00 873 GLY A CA 1
ATOM 6760 C C . GLY A 1 873 ? -29.705 -0.085 44.989 1.00 79.00 873 GLY A C 1
ATOM 6761 O O . GLY A 1 873 ? -29.339 -0.082 46.162 1.00 79.00 873 GLY A O 1
ATOM 6762 N N . ASN A 1 874 ? -30.984 -0.076 44.641 1.00 84.88 874 ASN A N 1
ATOM 6763 C CA . ASN A 1 874 ? -32.084 -0.177 45.587 1.00 84.88 874 ASN A CA 1
ATOM 6764 C C . ASN A 1 874 ? -33.206 -1.048 45.000 1.00 84.88 874 ASN A C 1
ATOM 6766 O O . ASN A 1 874 ? -33.375 -1.113 43.780 1.00 84.88 874 ASN A O 1
ATOM 6770 N N . LEU A 1 875 ? -33.969 -1.708 45.870 1.00 88.06 875 LEU A N 1
ATOM 6771 C CA . LEU A 1 875 ? -35.175 -2.458 45.520 1.00 88.06 875 LEU A CA 1
ATOM 6772 C C . LEU A 1 875 ? -36.368 -1.828 46.235 1.00 88.06 875 LEU A C 1
ATOM 6774 O O . LEU A 1 875 ? -36.383 -1.735 47.461 1.00 88.06 875 LEU A O 1
ATOM 6778 N N . VAL A 1 876 ? -37.368 -1.404 45.465 1.00 87.81 876 VAL A N 1
ATOM 6779 C CA . VAL A 1 876 ? -38.570 -0.733 45.979 1.00 87.81 876 VAL A CA 1
ATOM 6780 C C . VAL A 1 876 ? -39.830 -1.363 45.396 1.00 87.81 876 VAL A C 1
ATOM 6782 O O . VAL A 1 876 ? -39.848 -1.717 44.222 1.00 87.81 876 VAL A O 1
ATOM 6785 N N . VAL A 1 877 ? -40.883 -1.492 46.207 1.00 88.69 877 VAL A N 1
ATOM 6786 C CA . VAL A 1 877 ? -42.214 -1.941 45.760 1.00 88.69 877 VAL A CA 1
ATOM 6787 C C . VAL A 1 877 ? -43.137 -0.730 45.659 1.00 88.69 877 VAL A C 1
ATOM 6789 O O . VAL A 1 877 ? -43.284 0.014 46.630 1.00 88.69 877 VAL A O 1
ATOM 6792 N N . GLN A 1 878 ? -43.733 -0.513 44.488 1.00 87.75 878 GLN A N 1
ATOM 6793 C CA . GLN A 1 878 ? -44.523 0.678 44.140 1.00 87.75 878 GLN A CA 1
ATOM 6794 C C . GLN A 1 878 ? -45.742 0.300 43.276 1.00 87.75 878 GLN A C 1
ATOM 6796 O O . GLN A 1 878 ? -45.734 -0.774 42.687 1.00 87.75 878 GLN A O 1
ATOM 6801 N N . PRO A 1 879 ? -46.801 1.124 43.176 1.00 87.62 879 PRO A N 1
ATOM 6802 C CA . PRO A 1 879 ? -47.873 0.912 42.195 1.00 87.62 879 PRO A CA 1
ATOM 6803 C C . PRO A 1 879 ? -47.336 0.997 40.758 1.00 87.62 879 PRO A C 1
ATOM 6805 O O . PRO A 1 879 ? -46.538 1.890 40.476 1.00 87.62 879 PRO A O 1
ATOM 6808 N N . GLY A 1 880 ? -47.786 0.127 39.844 1.00 84.44 880 GLY A N 1
ATOM 6809 C CA . GLY A 1 880 ? -47.299 0.133 38.452 1.00 84.44 880 GLY A CA 1
ATOM 6810 C C . GLY A 1 880 ? -47.612 1.429 37.690 1.00 84.44 880 GLY A C 1
ATOM 6811 O O . GLY A 1 880 ? -46.795 1.906 36.909 1.00 84.44 880 GLY A O 1
ATOM 6812 N N . GLU A 1 881 ? -48.741 2.073 38.005 1.00 80.75 881 GLU A N 1
ATOM 6813 C CA . GLU A 1 881 ? -49.139 3.380 37.451 1.00 80.75 881 GLU A CA 1
ATOM 6814 C C . GLU A 1 881 ? -48.206 4.542 37.852 1.00 80.75 881 GLU A C 1
ATOM 6816 O O . GLU A 1 881 ? -48.272 5.619 37.261 1.00 80.75 881 GLU A O 1
ATOM 6821 N N . GLN A 1 882 ? -47.351 4.365 38.867 1.00 81.19 882 GLN A N 1
ATOM 6822 C CA . GLN A 1 882 ? -46.422 5.406 39.297 1.00 81.19 882 GLN A CA 1
ATOM 6823 C C . GLN A 1 882 ? -45.255 5.520 38.306 1.00 81.19 882 GLN A C 1
ATOM 6825 O O . GLN A 1 882 ? -44.633 4.514 37.968 1.00 81.19 882 GLN A O 1
ATOM 6830 N N . GLU A 1 883 ? -44.904 6.742 37.901 1.00 80.50 883 GLU A N 1
ATOM 6831 C CA . GLU A 1 883 ? -43.788 7.015 36.983 1.00 80.50 883 GLU A CA 1
ATOM 6832 C C . GLU A 1 883 ? -42.488 6.309 37.419 1.00 80.50 883 GLU A C 1
ATOM 6834 O O . GLU A 1 883 ? -42.155 6.249 38.608 1.00 80.50 883 GLU A O 1
ATOM 6839 N N . GLN A 1 884 ? -41.771 5.712 36.462 1.00 80.50 884 GLN A N 1
ATOM 6840 C CA . GLN A 1 884 ? -40.524 4.994 36.733 1.00 80.50 884 GLN A CA 1
ATOM 6841 C C . GLN A 1 884 ? -39.367 5.973 36.964 1.00 80.50 884 GLN A C 1
ATOM 6843 O O . GLN A 1 884 ? -39.259 7.000 36.298 1.00 80.50 884 GLN A O 1
ATOM 6848 N N . HIS A 1 885 ? -38.429 5.632 37.854 1.00 75.62 885 HIS A N 1
ATOM 6849 C CA . HIS A 1 885 ? -37.208 6.429 37.985 1.00 75.62 885 HIS A CA 1
ATOM 6850 C C . HIS A 1 885 ? -36.386 6.374 36.687 1.00 75.62 885 HIS A C 1
ATOM 6852 O O . HIS A 1 885 ? -36.193 5.265 36.183 1.00 75.62 885 HIS A O 1
ATOM 6858 N N . PRO A 1 886 ? -35.755 7.470 36.223 1.00 77.31 886 PRO A N 1
ATOM 6859 C CA . PRO A 1 886 ? -34.818 7.426 35.090 1.00 77.31 886 PRO A CA 1
ATOM 6860 C C . PRO A 1 886 ? -33.624 6.471 35.288 1.00 77.31 886 PRO A C 1
ATOM 6862 O O . PRO A 1 886 ? -32.947 6.083 34.335 1.00 77.31 886 PRO A O 1
ATOM 6865 N N . MET A 1 887 ? -33.343 6.071 36.536 1.00 79.94 887 MET A N 1
ATOM 6866 C CA . MET A 1 887 ? -32.310 5.082 36.874 1.00 79.94 887 MET A CA 1
ATOM 6867 C C . MET A 1 887 ? -32.860 3.675 37.164 1.00 79.94 887 MET A C 1
ATOM 6869 O O . MET A 1 887 ? -32.100 2.817 37.619 1.00 79.94 887 MET A O 1
ATOM 6873 N N . THR A 1 888 ? -34.148 3.422 36.915 1.00 86.62 888 THR A N 1
ATOM 6874 C CA . THR A 1 888 ? -34.727 2.068 36.935 1.00 86.62 888 THR A CA 1
ATOM 6875 C C . THR A 1 888 ? -34.023 1.221 35.882 1.00 86.62 888 THR A C 1
ATOM 6877 O O . THR A 1 888 ? -33.742 1.689 34.778 1.00 86.62 888 THR A O 1
ATOM 6880 N N . ARG A 1 889 ? -33.651 -0.006 36.249 1.00 90.56 889 ARG A N 1
ATOM 6881 C CA . ARG A 1 889 ? -32.957 -0.951 35.363 1.00 90.56 889 ARG A CA 1
ATOM 6882 C C . ARG A 1 889 ? -33.778 -2.196 35.100 1.00 90.56 889 ARG A C 1
ATOM 6884 O O . ARG A 1 889 ? -33.751 -2.669 33.974 1.00 90.56 889 ARG A O 1
ATOM 6891 N N . HIS A 1 890 ? -34.479 -2.696 36.117 1.00 94.38 890 HIS A N 1
ATOM 6892 C CA . HIS A 1 890 ? -35.320 -3.889 36.016 1.00 94.38 890 HIS A CA 1
ATOM 6893 C C . HIS A 1 890 ? -36.653 -3.638 36.705 1.00 94.38 890 HIS A C 1
ATOM 6895 O O . HIS A 1 890 ? -36.683 -3.008 37.768 1.00 94.38 890 HIS A O 1
ATOM 6901 N N . VAL A 1 891 ? -37.726 -4.146 36.112 1.00 94.38 891 VAL A N 1
ATOM 6902 C CA . VAL A 1 891 ? -39.096 -4.020 36.613 1.00 94.38 891 VAL A CA 1
ATOM 6903 C C . VAL A 1 891 ? -39.695 -5.416 36.710 1.00 94.38 891 VAL A C 1
ATOM 6905 O O . VAL A 1 891 ? -39.714 -6.160 35.736 1.00 94.38 891 VAL A O 1
ATOM 6908 N N . PHE A 1 892 ? -40.175 -5.786 37.892 1.00 94.94 892 PHE A N 1
ATOM 6909 C CA . PHE A 1 892 ? -40.821 -7.067 38.151 1.00 94.94 892 PHE A CA 1
ATOM 6910 C C . PHE A 1 892 ? -42.274 -6.786 38.543 1.00 94.94 892 PHE A C 1
ATOM 6912 O O . PHE A 1 892 ? -42.539 -6.315 39.650 1.00 94.94 892 PHE A O 1
ATOM 6919 N N . ALA A 1 893 ? -43.211 -7.019 37.626 1.00 94.69 893 ALA A N 1
ATOM 6920 C CA . ALA A 1 893 ? -44.634 -6.807 37.875 1.00 94.69 893 ALA A CA 1
ATOM 6921 C C . ALA A 1 893 ? -45.177 -7.881 38.829 1.00 94.69 893 ALA A C 1
ATOM 6923 O O . ALA A 1 893 ? -44.744 -9.032 38.775 1.00 94.69 893 ALA A O 1
ATOM 6924 N N . LEU A 1 894 ? -46.107 -7.507 39.707 1.00 94.88 894 LEU A N 1
ATOM 6925 C CA . LEU A 1 894 ? -46.691 -8.368 40.737 1.00 94.88 894 LEU A CA 1
ATOM 6926 C C . LEU A 1 894 ? -48.186 -8.621 40.481 1.00 94.88 894 LEU A C 1
ATOM 6928 O O . LEU A 1 894 ? -48.861 -7.851 39.796 1.00 94.88 894 LEU A O 1
ATOM 6932 N N . ASP A 1 895 ? -48.714 -9.690 41.077 1.00 92.62 895 ASP A N 1
ATOM 6933 C CA . ASP A 1 895 ? -50.116 -10.124 40.945 1.00 92.62 895 ASP A CA 1
ATOM 6934 C C . ASP A 1 895 ? -51.188 -9.133 41.436 1.00 92.62 895 ASP A C 1
ATOM 6936 O O . ASP A 1 895 ? -52.359 -9.288 41.093 1.00 92.62 895 ASP A O 1
ATOM 6940 N N . ASP A 1 896 ? -50.807 -8.098 42.188 1.00 90.62 896 ASP A N 1
ATOM 6941 C CA . ASP A 1 896 ? -51.712 -7.086 42.743 1.00 90.62 896 ASP A CA 1
ATOM 6942 C C . ASP A 1 896 ? -51.584 -5.689 42.107 1.00 90.62 896 ASP A C 1
ATOM 6944 O O . ASP A 1 896 ? -52.027 -4.696 42.685 1.00 90.62 896 ASP A O 1
ATOM 6948 N N . GLY A 1 897 ? -50.996 -5.600 40.907 1.00 86.44 897 GLY A N 1
ATOM 6949 C CA . GLY A 1 897 ? -50.855 -4.342 40.156 1.00 86.44 897 GLY A CA 1
ATOM 6950 C C . GLY A 1 897 ? -49.726 -3.430 40.653 1.00 86.44 897 GLY A C 1
ATOM 6951 O O . GLY A 1 897 ? -49.598 -2.282 40.217 1.00 86.44 897 GLY A O 1
ATOM 6952 N N . ARG A 1 898 ? -48.895 -3.928 41.571 1.00 93.94 898 ARG A N 1
ATOM 6953 C CA . ARG A 1 898 ? -47.649 -3.286 42.000 1.00 93.94 898 ARG A CA 1
ATOM 6954 C C . ARG A 1 898 ? -46.458 -3.835 41.219 1.00 93.94 898 ARG A C 1
ATOM 6956 O O . ARG A 1 898 ? -46.533 -4.876 40.578 1.00 93.94 898 ARG A O 1
ATOM 6963 N N . GLU A 1 899 ? -45.338 -3.141 41.312 1.00 93.69 899 GLU A N 1
ATOM 6964 C CA . GLU A 1 899 ? -44.062 -3.506 40.712 1.00 93.69 899 GLU A CA 1
ATOM 6965 C C . GLU A 1 899 ? -42.963 -3.471 41.772 1.00 93.69 899 GLU A C 1
ATOM 6967 O O . GLU A 1 899 ? -42.863 -2.521 42.553 1.00 93.69 899 GLU A O 1
ATOM 6972 N N . LEU A 1 900 ? -42.100 -4.483 41.765 1.00 93.94 900 LEU A N 1
ATOM 6973 C CA . LEU A 1 900 ? -40.788 -4.438 42.395 1.00 93.94 900 LEU A CA 1
ATOM 6974 C C . LEU A 1 900 ? -39.796 -3.871 41.368 1.00 93.94 900 LEU A C 1
ATOM 6976 O O . LEU A 1 900 ? -39.575 -4.463 40.316 1.00 93.94 900 LEU A O 1
ATOM 6980 N N . ARG A 1 901 ? -39.187 -2.721 41.660 1.00 92.38 901 ARG A N 1
ATOM 6981 C CA . ARG A 1 901 ? -38.273 -2.010 40.751 1.00 92.38 901 ARG A CA 1
ATOM 6982 C C . ARG A 1 901 ? -36.846 -2.046 41.290 1.00 92.38 901 ARG A C 1
ATOM 6984 O O . ARG A 1 901 ? -36.615 -1.680 42.444 1.00 92.38 901 ARG A O 1
ATOM 6991 N N . PHE A 1 902 ? -35.885 -2.451 40.454 1.00 92.56 902 PHE A N 1
ATOM 6992 C CA . PHE A 1 902 ? -34.454 -2.310 40.737 1.00 92.56 902 PHE A CA 1
ATOM 6993 C C . PHE A 1 902 ? -33.935 -1.003 40.144 1.00 92.56 902 PHE A C 1
ATOM 6995 O O . PHE A 1 902 ? -33.837 -0.857 38.922 1.00 92.56 902 PHE A O 1
ATOM 7002 N N . VAL A 1 903 ? -33.585 -0.058 41.010 1.00 85.06 903 VAL A N 1
ATOM 7003 C CA . VAL A 1 903 ? -33.049 1.255 40.635 1.00 85.06 903 VAL A CA 1
ATOM 7004 C C . VAL A 1 903 ? -31.547 1.246 40.887 1.00 85.06 903 VAL A C 1
ATOM 7006 O O . VAL A 1 903 ? -31.133 0.951 41.999 1.00 85.06 903 VAL A O 1
ATOM 7009 N N . ASP A 1 904 ? -30.728 1.555 39.878 1.00 80.75 904 ASP A N 1
ATOM 7010 C CA . ASP A 1 904 ? -29.269 1.650 40.033 1.00 80.75 904 ASP A CA 1
ATOM 7011 C C . ASP A 1 904 ? -28.662 2.683 39.069 1.00 80.75 904 ASP A C 1
ATOM 7013 O O . ASP A 1 904 ? -28.496 2.444 37.865 1.00 80.75 904 ASP A O 1
ATOM 7017 N N . GLY A 1 905 ? -28.300 3.850 39.607 1.00 69.56 905 GLY A N 1
ATOM 7018 C CA . GLY A 1 905 ? -27.667 4.933 38.853 1.00 69.56 905 GLY A CA 1
ATOM 7019 C C . GLY A 1 905 ? -26.304 4.551 38.278 1.00 69.56 905 GLY A C 1
ATOM 7020 O O . GLY A 1 905 ? -26.092 4.695 37.075 1.00 69.56 905 GLY A O 1
ATOM 7021 N N . ARG A 1 906 ? -25.420 4.015 39.130 1.00 68.31 906 ARG A N 1
ATOM 7022 C CA . ARG A 1 906 ? -23.994 3.730 38.874 1.00 68.31 906 ARG A CA 1
ATOM 7023 C C . ARG A 1 906 ? -23.691 2.340 38.355 1.00 68.31 906 ARG A C 1
ATOM 7025 O O . ARG A 1 906 ? -22.530 2.053 38.070 1.00 68.31 906 ARG A O 1
ATOM 7032 N N . LYS A 1 907 ? -24.712 1.514 38.133 1.00 81.88 907 LYS A N 1
ATOM 7033 C CA . LYS A 1 907 ? -24.597 0.379 37.212 1.00 81.88 907 LYS A CA 1
ATOM 7034 C C . LYS A 1 907 ? -23.719 -0.764 37.761 1.00 81.88 907 LYS A C 1
ATOM 7036 O O . LYS A 1 907 ? -23.133 -1.532 36.995 1.00 81.88 907 LYS A O 1
ATOM 7041 N N . PHE A 1 908 ? -23.627 -0.866 39.089 1.00 78.69 908 PHE A N 1
ATOM 7042 C CA . PHE A 1 908 ? -22.777 -1.809 39.828 1.00 78.69 908 PHE A CA 1
ATOM 7043 C C . PHE A 1 908 ? -23.549 -2.904 40.574 1.00 78.69 908 PHE A C 1
ATOM 7045 O O . PHE A 1 908 ? -22.922 -3.809 41.138 1.00 78.69 908 PHE A O 1
ATOM 7052 N N . GLY A 1 909 ? -24.880 -2.843 40.567 1.00 84.19 909 GLY A N 1
ATOM 7053 C CA . GLY A 1 909 ? -25.736 -3.921 41.037 1.00 84.19 909 GLY A CA 1
ATOM 7054 C C . GLY A 1 909 ? -25.481 -5.236 40.304 1.00 84.19 909 GLY A C 1
ATOM 7055 O O . GLY A 1 909 ? -24.990 -5.267 39.169 1.00 84.19 909 GLY A O 1
ATOM 7056 N N . LYS A 1 910 ? -25.795 -6.347 40.968 1.00 92.31 910 LYS A N 1
ATOM 7057 C CA . LYS A 1 910 ? -25.668 -7.694 40.402 1.00 92.31 910 LYS A CA 1
ATOM 7058 C C . LYS A 1 910 ? -26.850 -8.548 40.834 1.00 92.31 910 LYS A C 1
ATOM 7060 O O . LYS A 1 910 ? -27.160 -8.588 42.024 1.00 92.31 910 LYS A O 1
ATOM 7065 N N . LEU A 1 911 ? -27.472 -9.223 39.873 1.00 94.00 911 LEU A N 1
ATOM 7066 C CA . LEU A 1 911 ? -28.596 -10.130 40.087 1.00 94.00 911 LEU A CA 1
ATOM 7067 C C . LEU A 1 911 ? -28.219 -11.547 39.638 1.00 94.00 911 LEU A C 1
ATOM 7069 O O . LEU A 1 911 ? -27.491 -11.716 38.655 1.00 94.00 911 LEU A O 1
ATOM 7073 N N . TRP A 1 912 ? -28.733 -12.554 40.337 1.00 95.25 912 TRP A N 1
ATOM 7074 C CA . TRP A 1 912 ? -28.608 -13.964 39.971 1.00 95.25 912 TRP A CA 1
ATOM 7075 C C . TRP A 1 912 ? -29.899 -14.723 40.279 1.00 95.25 912 TRP A C 1
ATOM 7077 O O . TRP A 1 912 ? -30.634 -14.345 41.190 1.00 95.25 912 TRP A O 1
ATOM 7087 N N . LEU A 1 913 ? -30.129 -15.835 39.586 1.00 92.81 913 LEU A N 1
ATOM 7088 C CA . LEU A 1 913 ? -31.063 -16.881 39.997 1.00 92.81 913 LEU A CA 1
ATOM 7089 C C . LEU A 1 913 ? -30.249 -18.143 40.325 1.00 92.81 913 LEU A C 1
ATOM 7091 O O . LEU A 1 913 ? -29.440 -18.586 39.507 1.00 92.81 913 LEU A O 1
ATOM 7095 N N . ALA A 1 914 ? -30.420 -18.664 41.540 1.00 89.50 914 ALA A N 1
ATOM 7096 C CA . ALA A 1 914 ? -29.625 -19.752 42.107 1.00 89.50 914 ALA A CA 1
ATOM 7097 C C . ALA A 1 914 ? -30.488 -20.987 42.384 1.00 89.50 914 ALA A C 1
ATOM 7099 O O . ALA A 1 914 ? -31.499 -20.865 43.069 1.00 89.50 914 ALA A O 1
ATOM 7100 N N . ASP A 1 915 ? -30.053 -22.163 41.933 1.00 86.88 915 ASP A N 1
ATOM 7101 C CA . ASP A 1 915 ? -30.521 -23.454 42.460 1.00 86.88 915 ASP A CA 1
ATOM 7102 C C . ASP A 1 915 ? -29.798 -23.807 43.776 1.00 86.88 915 ASP A C 1
ATOM 7104 O O . ASP A 1 915 ? -30.382 -24.346 44.708 1.00 86.88 915 ASP A O 1
ATOM 7108 N N . ASP A 1 916 ? -28.520 -23.436 43.865 1.00 84.75 916 ASP A N 1
ATOM 7109 C CA . ASP A 1 916 ? -27.636 -23.638 45.008 1.00 84.75 916 ASP A CA 1
ATOM 7110 C C . ASP A 1 916 ? -26.882 -22.335 45.313 1.00 84.75 916 ASP A C 1
ATOM 7112 O O . ASP A 1 916 ? -26.069 -21.846 44.518 1.00 84.75 916 ASP A O 1
ATOM 7116 N N . LEU A 1 917 ? -27.143 -21.766 46.494 1.00 85.38 917 LEU A N 1
ATOM 7117 C CA . LEU A 1 917 ? -26.508 -20.530 46.954 1.00 85.38 917 LEU A CA 1
ATOM 7118 C C . LEU A 1 917 ? -24.984 -20.664 47.107 1.00 85.38 917 LEU A C 1
ATOM 7120 O O . LEU A 1 917 ? -24.283 -19.665 46.945 1.00 85.38 917 LEU A O 1
ATOM 7124 N N . GLY A 1 918 ? -24.458 -21.868 47.357 1.00 82.19 918 GLY A N 1
ATOM 7125 C CA . GLY A 1 918 ? -23.023 -22.133 47.493 1.00 82.19 918 GLY A CA 1
ATOM 7126 C C . GLY A 1 918 ? -22.229 -21.968 46.193 1.00 82.19 918 GLY A C 1
ATOM 7127 O O . GLY A 1 918 ? -21.024 -21.729 46.241 1.00 82.19 918 GLY A O 1
ATOM 7128 N N . LYS A 1 919 ? -22.892 -22.025 45.029 1.00 81.94 919 LYS A N 1
ATOM 7129 C CA . LYS A 1 919 ? -22.273 -21.736 43.720 1.00 81.94 919 LYS A CA 1
ATOM 7130 C C . LYS A 1 919 ? -22.135 -20.237 43.439 1.00 81.94 919 LYS A C 1
ATOM 7132 O O . LYS A 1 919 ? -21.350 -19.852 42.575 1.00 81.94 919 LYS A O 1
ATOM 7137 N N . ILE A 1 920 ? -22.934 -19.401 44.109 1.00 83.81 920 ILE A N 1
ATOM 7138 C CA . ILE A 1 920 ? -23.086 -17.971 43.789 1.00 83.81 920 ILE A CA 1
ATOM 7139 C C . ILE A 1 920 ? -22.477 -17.078 44.868 1.00 83.81 920 ILE A C 1
ATOM 7141 O O . ILE A 1 920 ? -21.785 -16.105 44.557 1.00 83.81 920 ILE A O 1
ATOM 7145 N N . LEU A 1 921 ? -22.738 -17.388 46.137 1.00 84.81 921 LEU A N 1
ATOM 7146 C CA . LEU A 1 921 ? -22.185 -16.642 47.255 1.00 84.81 921 LEU A CA 1
ATOM 7147 C C . LEU A 1 921 ? -20.712 -17.041 47.462 1.00 84.81 921 LEU A C 1
ATOM 7149 O O . LEU A 1 921 ? -20.384 -18.226 47.418 1.00 84.81 921 LEU A O 1
ATOM 7153 N N . PRO A 1 922 ? -19.800 -16.080 47.708 1.00 83.50 922 PRO A N 1
ATOM 7154 C CA . PRO A 1 922 ? -18.437 -16.407 48.121 1.00 83.50 922 PRO A CA 1
ATOM 7155 C C . PRO A 1 922 ? -18.449 -17.122 49.487 1.00 83.50 922 PRO A C 1
ATOM 7157 O O . PRO A 1 922 ? -19.448 -17.036 50.200 1.00 83.50 922 PRO A O 1
ATOM 7160 N N . PRO A 1 923 ? -17.347 -17.761 49.919 1.00 82.12 923 PRO A N 1
ATOM 7161 C CA . PRO A 1 923 ? -17.237 -18.256 51.290 1.00 82.12 923 PRO A CA 1
ATOM 7162 C C . PRO A 1 923 ? -17.397 -17.093 52.286 1.00 82.12 923 PRO A C 1
ATOM 7164 O O . PRO A 1 923 ? -16.567 -16.182 52.338 1.00 82.12 923 PRO A O 1
ATOM 7167 N N . LEU A 1 924 ? -18.494 -17.116 53.048 1.00 88.50 924 LEU A N 1
ATOM 7168 C CA . LEU A 1 924 ? -18.851 -16.109 54.047 1.00 88.50 924 LEU A CA 1
ATOM 7169 C C . LEU A 1 924 ? -18.641 -16.666 55.457 1.00 88.50 924 LEU A C 1
ATOM 7171 O O . LEU A 1 924 ? -19.128 -17.751 55.769 1.00 88.50 924 LEU A O 1
ATOM 7175 N N . GLY A 1 925 ? -17.979 -15.889 56.313 1.00 87.00 925 GLY A N 1
ATOM 7176 C CA . GLY A 1 925 ? -17.900 -16.149 57.751 1.00 87.00 925 GLY A CA 1
ATOM 7177 C C . GLY A 1 925 ? -19.239 -15.908 58.462 1.00 87.00 925 GLY A C 1
ATOM 7178 O O . GLY A 1 925 ? -20.223 -15.514 57.818 1.00 87.00 925 GLY A O 1
ATOM 7179 N N . PRO A 1 926 ? -19.308 -16.113 59.785 1.00 90.31 926 PRO A N 1
ATOM 7180 C CA . PRO A 1 926 ? -20.512 -15.831 60.565 1.00 90.31 926 PRO A CA 1
ATOM 7181 C C . PRO A 1 926 ? -20.944 -14.358 60.453 1.00 90.31 926 PRO A C 1
ATOM 7183 O O . PRO A 1 926 ? -20.141 -13.465 60.149 1.00 90.31 926 PRO A O 1
ATOM 7186 N N . GLU A 1 927 ? -22.240 -14.096 60.653 1.00 88.19 927 GLU A N 1
ATOM 7187 C CA . GLU A 1 927 ? -22.746 -12.717 60.710 1.00 88.19 927 GLU A CA 1
ATOM 7188 C C . GLU A 1 927 ? -22.435 -12.096 62.069 1.00 88.19 927 GLU A C 1
ATOM 7190 O O . GLU A 1 927 ? -22.694 -12.742 63.081 1.00 88.19 927 GLU A O 1
ATOM 7195 N N . PRO A 1 928 ? -21.962 -10.838 62.130 1.00 87.75 928 PRO A N 1
ATOM 7196 C CA . PRO A 1 928 ? -21.551 -10.227 63.393 1.00 87.75 928 PRO A CA 1
ATOM 7197 C C . PRO A 1 928 ? -22.620 -10.140 64.492 1.00 87.75 928 PRO A C 1
ATOM 7199 O O . PRO A 1 928 ? -22.275 -9.982 65.658 1.00 87.75 928 PRO A O 1
ATOM 7202 N N . LEU A 1 929 ? -23.904 -10.213 64.123 1.00 84.38 929 LEU A N 1
ATOM 7203 C CA . LEU A 1 929 ? -25.047 -10.199 65.045 1.00 84.38 929 LEU A CA 1
ATOM 7204 C C . LEU A 1 929 ? -25.676 -11.592 65.259 1.00 84.38 929 LEU A C 1
ATOM 7206 O O . LEU A 1 929 ? -26.723 -11.686 65.891 1.00 84.38 929 LEU A O 1
ATOM 7210 N N . GLY A 1 930 ? -25.082 -12.654 64.707 1.00 84.75 930 GLY A N 1
ATOM 7211 C CA . GLY A 1 930 ? -25.513 -14.037 64.915 1.00 84.75 930 GLY A CA 1
ATOM 7212 C C . GLY A 1 930 ? -24.731 -14.729 66.033 1.00 84.75 930 GLY A C 1
ATOM 7213 O O . GLY A 1 930 ? -23.593 -14.359 66.327 1.00 84.75 930 GLY A O 1
ATOM 7214 N N . ASP A 1 931 ? -25.321 -15.774 66.614 1.00 84.94 931 ASP A N 1
ATOM 7215 C CA . ASP A 1 931 ? -24.758 -16.505 67.762 1.00 84.94 931 ASP A CA 1
ATOM 7216 C C . ASP A 1 931 ? -23.380 -17.138 67.475 1.00 84.94 931 ASP A C 1
ATOM 7218 O O . ASP A 1 931 ? -22.566 -17.301 68.381 1.00 84.94 931 ASP A O 1
ATOM 7222 N N . GLU A 1 932 ? -23.087 -17.447 66.207 1.00 87.50 932 GLU A N 1
ATOM 7223 C CA . GLU A 1 932 ? -21.804 -18.008 65.755 1.00 87.50 932 GLU A CA 1
ATOM 7224 C C . GLU A 1 932 ? -20.632 -17.009 65.806 1.00 87.50 932 GLU A C 1
ATOM 7226 O O . GLU A 1 932 ? -19.470 -17.419 65.820 1.00 87.50 932 GLU A O 1
ATOM 7231 N N . PHE A 1 933 ? -20.890 -15.695 65.833 1.00 90.81 933 PHE A N 1
ATOM 7232 C CA . PHE A 1 933 ? -19.829 -14.688 65.919 1.00 90.81 933 PHE A CA 1
ATOM 7233 C C . PHE A 1 933 ? -19.411 -14.489 67.378 1.00 90.81 933 PHE A C 1
ATOM 7235 O O . PHE A 1 933 ? -19.797 -13.514 68.030 1.00 90.81 933 PHE A O 1
ATOM 7242 N N . THR A 1 934 ? -18.635 -15.429 67.920 1.00 91.44 934 THR A N 1
ATOM 7243 C CA . THR A 1 934 ? -18.116 -15.376 69.298 1.00 91.44 934 THR A CA 1
ATOM 7244 C C . THR A 1 934 ? -16.754 -14.672 69.386 1.00 91.44 934 THR A C 1
ATOM 7246 O O . THR A 1 934 ? -16.118 -14.369 68.371 1.00 91.44 934 THR A O 1
ATOM 7249 N N . THR A 1 935 ? -16.293 -14.376 70.606 1.00 89.50 935 THR A N 1
ATOM 7250 C CA . THR A 1 935 ? -14.955 -13.794 70.824 1.00 89.50 935 THR A CA 1
ATOM 7251 C C . THR A 1 935 ? -13.863 -14.788 70.438 1.00 89.50 935 THR A C 1
ATOM 7253 O O . THR A 1 935 ? -12.861 -14.399 69.848 1.00 89.50 935 THR A O 1
ATOM 7256 N N . GLU A 1 936 ? -14.082 -16.071 70.722 1.00 89.31 936 GLU A N 1
ATOM 7257 C CA . GLU A 1 936 ? -13.191 -17.181 70.389 1.00 89.31 936 GLU A CA 1
ATOM 7258 C C . GLU A 1 936 ? -13.061 -17.320 68.869 1.00 89.31 936 GLU A C 1
ATOM 7260 O O . GLU A 1 936 ? -11.943 -17.356 68.363 1.00 89.31 936 GLU A O 1
ATOM 7265 N N . TRP A 1 937 ? -14.178 -17.280 68.125 1.00 91.06 937 TRP A N 1
ATOM 7266 C CA . TRP A 1 937 ? -14.144 -17.287 66.658 1.00 91.06 937 TRP A CA 1
ATOM 7267 C C . TRP A 1 937 ? -13.328 -16.122 66.089 1.00 91.06 937 TRP A C 1
ATOM 7269 O O . TRP A 1 937 ? -12.507 -16.320 65.188 1.00 91.06 937 TRP A O 1
ATOM 7279 N N . LEU A 1 938 ? -13.545 -14.902 66.597 1.00 89.50 938 LEU A N 1
ATOM 7280 C CA . LEU A 1 938 ? -12.819 -13.721 66.130 1.00 89.50 938 LEU A CA 1
ATOM 7281 C C . LEU A 1 938 ? -11.325 -13.819 66.476 1.00 89.50 938 LEU A C 1
ATOM 7283 O O . LEU A 1 938 ? -10.484 -13.529 65.624 1.00 89.50 938 LEU A O 1
ATOM 7287 N N . ALA A 1 939 ? -10.995 -14.280 67.685 1.00 88.50 939 ALA A N 1
ATOM 7288 C CA . ALA A 1 939 ? -9.624 -14.500 68.123 1.00 88.50 939 ALA A CA 1
ATOM 7289 C C . ALA A 1 939 ? -8.915 -15.553 67.256 1.00 88.50 939 ALA A C 1
ATOM 7291 O O . ALA A 1 939 ? -7.853 -15.255 66.717 1.00 88.50 939 ALA A O 1
ATOM 7292 N N . ASP A 1 940 ? -9.509 -16.729 67.037 1.00 88.50 940 ASP A N 1
ATOM 7293 C CA . ASP A 1 940 ? -8.935 -17.801 66.211 1.00 88.50 940 ASP A CA 1
ATOM 7294 C C . ASP A 1 940 ? -8.823 -17.406 64.730 1.00 88.50 940 ASP A C 1
ATOM 7296 O O . ASP A 1 940 ? -7.830 -17.719 64.066 1.00 88.50 940 ASP A O 1
ATOM 7300 N N . SER A 1 941 ? -9.806 -16.667 64.206 1.00 87.50 941 SER A N 1
ATOM 7301 C CA . SER A 1 941 ? -9.802 -16.182 62.820 1.00 87.50 941 SER A CA 1
ATOM 7302 C C . SER A 1 941 ? -8.697 -15.164 62.546 1.00 87.50 941 SER A C 1
ATOM 7304 O O . SER A 1 941 ? -8.176 -15.114 61.427 1.00 87.50 941 SER A O 1
ATOM 7306 N N . LEU A 1 942 ? -8.342 -14.352 63.545 1.00 88.38 942 LEU A N 1
ATOM 7307 C CA . LEU A 1 942 ? -7.299 -13.327 63.472 1.00 88.38 942 LEU A CA 1
ATOM 7308 C C . LEU A 1 942 ? -5.926 -13.829 63.958 1.00 88.38 942 LEU A C 1
ATOM 7310 O O . LEU A 1 942 ? -4.893 -13.302 63.533 1.00 88.38 942 LEU A O 1
ATOM 7314 N N . ALA A 1 943 ? -5.892 -14.869 64.794 1.00 75.50 943 ALA A N 1
ATOM 7315 C CA . ALA A 1 943 ? -4.672 -15.454 65.330 1.00 75.50 943 ALA A CA 1
ATOM 7316 C C . ALA A 1 943 ? -3.697 -15.854 64.215 1.00 75.50 943 ALA A C 1
ATOM 7318 O O . ALA A 1 943 ? -4.068 -16.411 63.180 1.00 75.50 943 ALA A O 1
ATOM 7319 N N . LYS A 1 944 ? -2.405 -15.589 64.450 1.00 72.06 944 LYS A N 1
ATOM 7320 C CA . LYS A 1 944 ? -1.293 -15.884 63.523 1.00 72.06 944 LYS A CA 1
ATOM 7321 C C . LYS A 1 944 ? -1.349 -15.119 62.184 1.00 72.06 944 LYS A C 1
ATOM 7323 O O . LYS A 1 944 ? -0.535 -15.405 61.307 1.00 72.06 944 LYS A O 1
ATOM 7328 N N . ARG A 1 945 ? -2.251 -14.141 62.003 1.00 84.94 945 ARG A N 1
ATOM 7329 C CA . ARG A 1 945 ? -2.284 -13.274 60.811 1.00 84.94 945 ARG A CA 1
ATOM 7330 C C . ARG A 1 945 ? -1.609 -11.926 61.088 1.00 84.94 945 ARG A C 1
ATOM 7332 O O . ARG A 1 945 ? -2.203 -11.038 61.687 1.00 84.94 945 ARG A O 1
ATOM 7339 N N . ASN A 1 946 ? -0.411 -11.725 60.539 1.00 85.94 946 ASN A N 1
ATOM 7340 C CA . ASN A 1 946 ? 0.343 -10.462 60.643 1.00 85.94 946 ASN A CA 1
ATOM 7341 C C . ASN A 1 946 ? -0.207 -9.326 59.744 1.00 85.94 946 ASN A C 1
ATOM 7343 O O . ASN A 1 946 ? 0.489 -8.349 59.477 1.00 85.94 946 ASN A O 1
ATOM 7347 N N . ALA A 1 947 ? -1.422 -9.462 59.207 1.00 89.81 947 ALA A N 1
ATOM 7348 C CA . ALA A 1 947 ? -2.039 -8.426 58.384 1.00 89.81 947 ALA A CA 1
ATOM 7349 C C . ALA A 1 947 ? -2.695 -7.347 59.271 1.00 89.81 947 ALA A C 1
ATOM 7351 O O . ALA A 1 947 ? -3.152 -7.679 60.369 1.00 89.81 947 ALA A O 1
ATOM 7352 N N . PRO A 1 948 ? -2.803 -6.090 58.795 1.00 92.50 948 PRO A N 1
ATOM 7353 C CA . PRO A 1 948 ? -3.545 -5.038 59.484 1.00 92.50 948 PRO A CA 1
ATOM 7354 C C . PRO A 1 948 ? -4.955 -5.487 59.868 1.00 92.50 948 PRO A C 1
ATOM 7356 O O . PRO A 1 948 ? -5.677 -6.026 59.022 1.00 92.50 948 PRO A O 1
ATOM 7359 N N . VAL A 1 949 ? -5.375 -5.234 61.108 1.00 91.56 949 VAL A N 1
ATOM 7360 C CA . VAL A 1 949 ? -6.686 -5.667 61.616 1.00 91.56 949 VAL A CA 1
ATOM 7361 C C . VAL A 1 949 ? -7.839 -5.210 60.714 1.00 91.56 949 VAL A C 1
ATOM 7363 O O . VAL A 1 949 ? -8.683 -6.030 60.349 1.00 91.56 949 VAL A O 1
ATOM 7366 N N . LYS A 1 950 ? -7.825 -3.966 60.209 1.00 90.69 950 LYS A N 1
ATOM 7367 C CA . LYS A 1 950 ? -8.851 -3.491 59.261 1.00 90.69 950 LYS A CA 1
ATOM 7368 C C . LYS A 1 950 ? -8.893 -4.309 57.969 1.00 90.69 950 LYS A C 1
ATOM 7370 O O . LYS A 1 950 ? -9.968 -4.576 57.435 1.00 90.69 950 LYS A O 1
ATOM 7375 N N . ALA A 1 951 ? -7.735 -4.723 57.451 1.00 88.88 951 ALA A N 1
ATOM 7376 C CA . ALA A 1 951 ? -7.672 -5.523 56.230 1.00 88.88 951 ALA A CA 1
ATOM 7377 C C . ALA A 1 951 ? -8.374 -6.879 56.401 1.00 88.88 951 ALA A C 1
ATOM 7379 O O . ALA A 1 951 ? -8.938 -7.387 55.431 1.00 88.88 951 ALA A O 1
ATOM 7380 N N . LEU A 1 952 ? -8.350 -7.432 57.617 1.00 89.50 952 LEU A N 1
ATOM 7381 C CA . LEU A 1 952 ? -8.998 -8.689 57.981 1.00 89.50 952 LEU A CA 1
ATOM 7382 C C . LEU A 1 952 ? -10.491 -8.511 58.295 1.00 89.50 952 LEU A C 1
ATOM 7384 O O . LEU A 1 952 ? -11.282 -9.335 57.857 1.00 89.50 952 LEU A O 1
ATOM 7388 N N . LEU A 1 953 ? -10.916 -7.413 58.931 1.00 89.19 953 LEU A N 1
ATOM 7389 C CA . LEU A 1 953 ? -12.350 -7.113 59.120 1.00 89.19 953 LEU A CA 1
ATOM 7390 C C . LEU A 1 953 ? -13.101 -6.904 57.794 1.00 89.19 953 LEU A C 1
ATOM 7392 O O . LEU A 1 953 ? -14.280 -7.222 57.686 1.00 89.19 953 LEU A O 1
ATOM 7396 N N . LEU A 1 954 ? -12.408 -6.415 56.762 1.00 86.62 954 LEU A N 1
ATOM 7397 C CA . LEU A 1 954 ? -12.934 -6.327 55.395 1.00 86.62 954 LEU A CA 1
ATOM 7398 C C . LEU A 1 954 ? -13.051 -7.694 54.694 1.00 86.62 954 LEU A C 1
ATOM 7400 O O . LEU A 1 954 ? -13.675 -7.797 53.631 1.00 86.62 954 LEU A O 1
ATOM 7404 N N . ASP A 1 955 ? -12.438 -8.741 55.247 1.00 87.12 955 ASP A N 1
ATOM 7405 C CA . ASP A 1 955 ? -12.488 -10.093 54.710 1.00 87.12 955 ASP A CA 1
ATOM 7406 C C . ASP A 1 955 ? -13.818 -10.764 55.067 1.00 87.12 955 ASP A C 1
ATOM 7408 O O . ASP A 1 955 ? -14.103 -11.088 56.220 1.00 87.12 955 ASP A O 1
ATOM 7412 N N . GLN A 1 956 ? -14.651 -10.990 54.051 1.00 87.50 956 GLN A N 1
ATOM 7413 C CA . GLN A 1 956 ? -16.004 -11.514 54.246 1.00 87.50 956 GLN A CA 1
ATOM 7414 C C . GLN A 1 956 ? -16.015 -12.962 54.765 1.00 87.50 956 GLN A C 1
ATOM 7416 O O . GLN A 1 956 ? -17.065 -13.423 55.204 1.00 87.50 956 GLN A O 1
ATOM 7421 N N . SER A 1 957 ? -14.871 -13.659 54.735 1.00 87.81 957 SER A N 1
ATOM 7422 C CA . SER A 1 957 ? -14.689 -14.983 55.343 1.00 87.81 957 SER A CA 1
ATOM 7423 C C . SER A 1 957 ? -14.507 -14.944 56.869 1.00 87.81 957 SER A C 1
ATOM 7425 O O . SER A 1 957 ? -14.682 -15.969 57.519 1.00 87.81 957 SER A O 1
ATOM 7427 N N . ILE A 1 958 ? -14.184 -13.779 57.447 1.00 88.12 958 ILE A N 1
ATOM 7428 C CA . ILE A 1 958 ? -13.988 -13.592 58.896 1.00 88.12 958 ILE A CA 1
ATOM 7429 C C . ILE A 1 958 ? -15.257 -13.027 59.538 1.00 88.12 958 ILE A C 1
ATOM 7431 O O . ILE A 1 958 ? -15.766 -13.597 60.503 1.00 88.12 958 ILE A O 1
ATOM 7435 N N . ALA A 1 959 ? -15.767 -11.923 58.985 1.00 87.00 959 ALA A N 1
ATOM 7436 C CA . ALA A 1 959 ? -16.959 -11.231 59.463 1.00 87.00 959 ALA A CA 1
ATOM 7437 C C . ALA A 1 959 ? -17.816 -10.804 58.263 1.00 87.00 959 ALA A C 1
ATOM 7439 O O . ALA A 1 959 ? -17.502 -9.857 57.535 1.00 87.00 959 ALA A O 1
ATOM 7440 N N . ALA A 1 960 ? -18.892 -11.543 58.002 1.00 88.56 960 ALA A N 1
ATOM 7441 C CA . ALA A 1 960 ? -19.640 -11.383 56.764 1.00 88.56 960 ALA A CA 1
ATOM 7442 C C . ALA A 1 960 ? -20.573 -10.161 56.814 1.00 88.56 960 ALA A C 1
ATOM 7444 O O . ALA A 1 960 ? -21.463 -10.077 57.655 1.00 88.56 960 ALA A O 1
ATOM 7445 N N . GLY A 1 961 ? -20.399 -9.229 55.869 1.00 84.00 961 GLY A N 1
ATOM 7446 C CA . GLY A 1 961 ? -21.241 -8.033 55.730 1.00 84.00 961 GLY A CA 1
ATOM 7447 C C . GLY A 1 961 ? -20.643 -6.740 56.291 1.00 84.00 961 GLY A C 1
ATOM 7448 O O . GLY A 1 961 ? -21.174 -5.673 55.993 1.00 84.00 961 GLY A O 1
ATOM 7449 N N . ILE A 1 962 ? -19.518 -6.799 57.012 1.00 85.31 962 ILE A N 1
ATOM 7450 C CA . ILE A 1 962 ? -18.746 -5.598 57.368 1.00 85.31 962 ILE A CA 1
ATOM 7451 C C . ILE A 1 962 ? -18.060 -5.055 56.105 1.00 85.31 962 ILE A C 1
ATOM 7453 O O . ILE A 1 962 ? -17.468 -5.818 55.332 1.00 85.31 962 ILE A O 1
ATOM 7457 N N . GLY A 1 963 ? -18.138 -3.745 55.872 1.00 79.06 963 GLY A N 1
ATOM 7458 C CA . GLY A 1 963 ? -17.376 -3.042 54.843 1.00 79.06 963 GLY A CA 1
ATOM 7459 C C . GLY A 1 963 ? -16.451 -1.979 55.441 1.00 79.06 963 GLY A C 1
ATOM 7460 O O . GLY A 1 963 ? -15.844 -2.191 56.486 1.00 79.06 963 GLY A O 1
ATOM 7461 N N . ASN A 1 964 ? -16.230 -0.879 54.720 1.00 78.31 964 ASN A N 1
ATOM 7462 C CA . ASN A 1 964 ? -15.232 0.115 55.117 1.00 78.31 964 ASN A CA 1
ATOM 7463 C C . ASN A 1 964 ? -15.684 0.981 56.290 1.00 78.31 964 ASN A C 1
ATOM 7465 O O . ASN A 1 964 ? -14.868 1.263 57.163 1.00 78.31 964 ASN A O 1
ATOM 7469 N N . ILE A 1 965 ? -16.949 1.404 56.279 1.00 77.25 965 ILE A N 1
ATOM 7470 C CA . ILE A 1 965 ? -17.477 2.374 57.243 1.00 77.25 965 ILE A CA 1
ATOM 7471 C C . ILE A 1 965 ? -17.582 1.702 58.611 1.00 77.25 965 ILE A C 1
ATOM 7473 O O . ILE A 1 965 ? -16.980 2.164 59.581 1.00 77.25 965 ILE A O 1
ATOM 7477 N N . TYR A 1 966 ? -18.250 0.546 58.665 1.00 83.12 966 TYR A N 1
ATOM 7478 C CA . TYR A 1 966 ? -18.444 -0.183 59.915 1.00 83.12 966 TYR A CA 1
ATOM 7479 C C . TYR A 1 966 ? -17.137 -0.794 60.458 1.00 83.12 966 TYR A C 1
ATOM 7481 O O . TYR A 1 966 ? -17.004 -0.946 61.669 1.00 83.12 966 TYR A O 1
ATOM 7489 N N . ALA A 1 967 ? -16.128 -1.071 59.616 1.00 87.81 967 ALA A N 1
ATOM 7490 C CA . ALA A 1 967 ? -14.798 -1.460 60.100 1.00 87.81 967 ALA A CA 1
ATOM 7491 C C . ALA A 1 967 ? -14.042 -0.298 60.775 1.00 87.81 967 ALA A C 1
ATOM 7493 O O . ALA A 1 967 ? -13.443 -0.509 61.827 1.00 87.81 967 ALA A O 1
ATOM 7494 N N . ASP A 1 968 ? -14.065 0.912 60.200 1.00 84.38 968 ASP A N 1
ATOM 7495 C CA . ASP A 1 968 ? -13.392 2.080 60.794 1.00 84.38 968 ASP A CA 1
ATOM 7496 C C . ASP A 1 968 ? -14.037 2.498 62.117 1.00 84.38 968 ASP A C 1
ATOM 7498 O O . ASP A 1 968 ? -13.332 2.766 63.090 1.00 84.38 968 ASP A O 1
ATOM 7502 N N . GLU A 1 969 ? -15.368 2.512 62.181 1.00 84.19 969 GLU A N 1
ATOM 7503 C CA . GLU A 1 969 ? -16.094 2.861 63.402 1.00 84.19 969 GLU A CA 1
ATOM 7504 C C . GLU A 1 969 ? -15.932 1.791 64.496 1.00 84.19 969 GLU A C 1
ATOM 7506 O O . GLU A 1 969 ? -15.658 2.138 65.642 1.00 84.19 969 GLU A O 1
ATOM 7511 N N . ALA A 1 970 ? -15.967 0.495 64.164 1.00 89.00 970 ALA A N 1
ATOM 7512 C CA . ALA A 1 970 ? -15.696 -0.568 65.136 1.00 89.00 970 ALA A CA 1
ATOM 7513 C C . ALA A 1 970 ? -14.268 -0.508 65.718 1.00 89.00 970 ALA A C 1
ATOM 7515 O O . ALA A 1 970 ? -14.065 -0.756 66.911 1.00 89.00 970 ALA A O 1
ATOM 7516 N N . LEU A 1 971 ? -13.270 -0.153 64.901 1.00 91.12 971 LEU A N 1
ATOM 7517 C CA . LEU A 1 971 ? -11.883 0.043 65.342 1.00 91.12 971 LEU A CA 1
ATOM 7518 C C . LEU A 1 971 ? -11.708 1.318 66.178 1.00 91.12 971 LEU A C 1
ATOM 7520 O O . LEU A 1 971 ? -10.924 1.328 67.127 1.00 91.12 971 LEU A O 1
ATOM 7524 N N . PHE A 1 972 ? -12.464 2.374 65.870 1.00 88.31 972 PHE A N 1
ATOM 7525 C CA . PHE A 1 972 ? -12.512 3.588 66.683 1.00 88.31 972 PHE A CA 1
ATOM 7526 C C . PHE A 1 972 ? -13.132 3.319 68.063 1.00 88.31 972 PHE A C 1
ATOM 7528 O O . PHE A 1 972 ? -12.507 3.621 69.079 1.00 88.31 972 PHE A O 1
ATOM 7535 N N . LEU A 1 973 ? -14.305 2.676 68.111 1.00 86.50 973 LEU A N 1
ATOM 7536 C CA . LEU A 1 973 ? -15.016 2.328 69.350 1.00 86.50 973 LEU A CA 1
ATOM 7537 C C . LEU A 1 973 ? -14.221 1.365 70.243 1.00 86.50 973 LEU A C 1
ATOM 7539 O O . LEU A 1 973 ? -14.253 1.480 71.467 1.00 86.50 973 LEU A O 1
ATOM 7543 N N . SER A 1 974 ? -13.470 0.438 69.645 1.00 91.31 974 SER A N 1
ATOM 7544 C CA . SER A 1 974 ? -12.590 -0.475 70.383 1.00 91.31 974 SER A CA 1
ATOM 7545 C C . SER A 1 974 ? -11.241 0.139 70.780 1.00 91.31 974 SER A C 1
ATOM 7547 O O . SER A 1 974 ? -10.517 -0.472 71.565 1.00 91.31 974 SER A O 1
ATOM 7549 N N . GLY A 1 975 ? -10.898 1.342 70.301 1.00 90.88 975 GLY A N 1
ATOM 7550 C CA . GLY A 1 975 ? -9.624 2.008 70.592 1.00 90.88 975 GLY A CA 1
ATOM 7551 C C . GLY A 1 975 ? -8.404 1.303 69.988 1.00 90.88 975 GLY A C 1
ATOM 7552 O O . GLY A 1 975 ? -7.322 1.350 70.570 1.00 90.88 975 GLY A O 1
ATOM 7553 N N . ILE A 1 976 ? -8.573 0.631 68.846 1.00 92.75 976 ILE A N 1
ATOM 7554 C CA . ILE A 1 976 ? -7.534 -0.164 68.176 1.00 92.75 976 ILE A CA 1
ATOM 7555 C C . ILE A 1 976 ? -7.088 0.539 66.893 1.00 92.75 976 ILE A C 1
ATOM 7557 O O . ILE A 1 976 ? -7.916 1.001 66.099 1.00 92.75 976 ILE A O 1
ATOM 7561 N N . ARG A 1 977 ? -5.773 0.604 66.656 1.00 91.44 977 ARG A N 1
ATOM 7562 C CA . ARG A 1 977 ? -5.221 1.138 65.401 1.00 91.44 977 ARG A CA 1
ATOM 7563 C C . ARG A 1 977 ? -5.569 0.266 64.184 1.00 91.44 977 ARG A C 1
ATOM 7565 O O . ARG A 1 977 ? -5.247 -0.921 64.190 1.00 91.44 977 ARG A O 1
ATOM 7572 N N . PRO A 1 978 ? -6.133 0.825 63.092 1.00 90.88 978 PRO A N 1
ATOM 7573 C CA . PRO A 1 978 ? -6.489 0.044 61.902 1.00 90.88 978 PRO A CA 1
ATOM 7574 C C . PRO A 1 978 ? -5.320 -0.656 61.199 1.00 90.88 978 PRO A C 1
ATOM 7576 O O . PRO A 1 978 ? -5.525 -1.691 60.557 1.00 90.88 978 PRO A O 1
ATOM 7579 N N . ASP A 1 979 ? -4.118 -0.080 61.298 1.00 91.06 979 ASP A N 1
ATOM 7580 C CA . ASP A 1 979 ? -2.874 -0.566 60.699 1.00 91.06 979 ASP A CA 1
ATOM 7581 C C . ASP A 1 979 ? -2.134 -1.613 61.551 1.00 91.06 979 ASP A C 1
ATOM 7583 O O . ASP A 1 979 ? -1.250 -2.295 61.029 1.00 91.06 979 ASP A O 1
ATOM 7587 N N . ARG A 1 980 ? -2.521 -1.798 62.821 1.00 90.81 980 ARG A N 1
ATOM 7588 C CA . ARG A 1 980 ? -1.875 -2.739 63.748 1.00 90.81 980 ARG A CA 1
ATOM 7589 C C . ARG A 1 980 ? -2.061 -4.198 63.289 1.00 90.81 980 ARG A C 1
ATOM 7591 O O . ARG A 1 980 ? -3.178 -4.570 62.904 1.00 90.81 980 ARG A O 1
ATOM 7598 N N . PRO A 1 981 ? -1.009 -5.041 63.308 1.00 91.00 981 PRO A N 1
ATOM 7599 C CA . PRO A 1 981 ? -1.124 -6.461 62.984 1.00 91.00 981 PRO A CA 1
ATOM 7600 C C . PRO A 1 981 ? -2.100 -7.170 63.926 1.00 91.00 981 PRO A C 1
ATOM 7602 O O . PRO A 1 981 ? -1.975 -7.076 65.145 1.00 91.00 981 PRO A O 1
ATOM 7605 N N . ALA A 1 982 ? -3.058 -7.926 63.386 1.00 89.25 982 ALA A N 1
ATOM 7606 C CA . ALA A 1 982 ? -4.068 -8.583 64.222 1.00 89.25 982 ALA A CA 1
ATOM 7607 C C . ALA A 1 982 ? -3.486 -9.666 65.155 1.00 89.25 982 ALA A C 1
ATOM 7609 O O . ALA A 1 982 ? -4.064 -9.965 66.197 1.00 89.25 982 ALA A O 1
ATOM 7610 N N . SER A 1 983 ? -2.307 -10.197 64.820 1.00 87.38 983 SER A N 1
ATOM 7611 C CA . SER A 1 983 ? -1.484 -11.063 65.673 1.00 87.38 983 SER A CA 1
ATOM 7612 C C . SER A 1 983 ? -0.993 -10.414 66.977 1.00 87.38 983 SER A C 1
ATOM 7614 O O . SER A 1 983 ? -0.535 -11.135 67.858 1.00 87.38 983 SER A O 1
ATOM 7616 N N . GLU A 1 984 ? -1.038 -9.084 67.092 1.00 90.31 984 GLU A N 1
ATOM 7617 C CA . GLU A 1 984 ? -0.570 -8.316 68.259 1.00 90.31 984 GLU A CA 1
ATOM 7618 C C . GLU A 1 984 ? -1.712 -7.862 69.182 1.00 90.31 984 GLU A C 1
ATOM 7620 O O . GLU A 1 984 ? -1.470 -7.135 70.148 1.00 90.31 984 GLU A O 1
ATOM 7625 N N . LEU A 1 985 ? -2.957 -8.244 68.887 1.00 90.25 985 LEU A N 1
ATOM 7626 C CA . LEU A 1 985 ? -4.118 -7.902 69.707 1.00 90.25 985 LEU A CA 1
ATOM 7627 C C . LEU A 1 985 ? -4.251 -8.870 70.888 1.00 90.25 985 LEU A C 1
ATOM 7629 O O . LEU A 1 985 ? -4.246 -10.091 70.728 1.00 90.25 985 LEU A O 1
ATOM 7633 N N . SER A 1 986 ? -4.385 -8.306 72.084 1.00 90.06 986 SER A N 1
ATOM 7634 C CA . SER A 1 986 ? -4.651 -9.035 73.326 1.00 90.06 986 SER A CA 1
ATOM 7635 C C . SER A 1 986 ? -6.080 -9.595 73.384 1.00 90.06 986 SER A C 1
ATOM 7637 O O . SER A 1 986 ? -6.968 -9.166 72.646 1.00 90.06 986 SER A O 1
ATOM 7639 N N . ALA A 1 987 ? -6.333 -10.534 74.302 1.00 87.31 987 ALA A N 1
ATOM 7640 C CA . ALA A 1 987 ? -7.673 -11.091 74.511 1.00 87.31 987 ALA A CA 1
ATOM 7641 C C . ALA A 1 987 ? -8.713 -10.003 74.855 1.00 87.31 987 ALA A C 1
ATOM 7643 O O . ALA A 1 987 ? -9.805 -9.996 74.288 1.00 87.31 987 ALA A O 1
ATOM 7644 N N . ASP A 1 988 ? -8.347 -9.033 75.698 1.00 89.56 988 ASP A N 1
ATOM 7645 C CA . ASP A 1 988 ? -9.213 -7.902 76.061 1.00 89.56 988 ASP A CA 1
ATOM 7646 C C . ASP A 1 988 ? -9.483 -6.973 74.864 1.00 89.56 988 ASP A C 1
ATOM 7648 O O . ASP A 1 988 ? -10.579 -6.430 74.716 1.00 89.56 988 ASP A O 1
ATOM 7652 N N . GLU A 1 989 ? -8.508 -6.802 73.965 1.00 91.81 989 GLU A N 1
ATOM 7653 C CA . GLU A 1 989 ? -8.701 -6.092 72.696 1.00 91.81 989 GLU A CA 1
ATOM 7654 C C . GLU A 1 989 ? -9.634 -6.849 71.747 1.00 91.81 989 GLU A C 1
ATOM 7656 O O . GLU A 1 989 ? -10.473 -6.211 71.119 1.00 91.81 989 GLU A O 1
ATOM 7661 N N . MET A 1 990 ? -9.580 -8.184 71.691 1.00 90.94 990 MET A N 1
ATOM 7662 C CA . MET A 1 990 ? -10.531 -8.979 70.901 1.00 90.94 990 MET A CA 1
ATOM 7663 C C . MET A 1 990 ? -11.965 -8.880 71.441 1.00 90.94 990 MET A C 1
ATOM 7665 O O . MET A 1 990 ? -12.901 -8.738 70.652 1.00 90.94 990 MET A O 1
ATOM 7669 N N . VAL A 1 991 ? -12.150 -8.882 72.769 1.00 91.88 991 VAL A N 1
ATOM 7670 C CA . VAL A 1 991 ? -13.462 -8.636 73.402 1.00 91.88 991 VAL A CA 1
ATOM 7671 C C . VAL A 1 991 ? -13.984 -7.246 73.026 1.00 91.88 991 VAL A C 1
ATOM 7673 O O . VAL A 1 991 ? -15.115 -7.123 72.550 1.00 91.88 991 VAL A O 1
ATOM 7676 N N . ARG A 1 992 ? -13.156 -6.199 73.178 1.00 93.25 992 ARG A N 1
ATOM 7677 C CA . ARG A 1 992 ? -13.528 -4.822 72.804 1.00 93.25 992 ARG A CA 1
ATOM 7678 C C . ARG A 1 992 ? -13.809 -4.677 71.310 1.00 93.25 992 ARG A C 1
ATOM 7680 O O . ARG A 1 992 ? -14.745 -3.971 70.952 1.00 93.25 992 ARG A O 1
ATOM 7687 N N . LEU A 1 993 ? -13.048 -5.347 70.445 1.00 93.38 993 LEU A N 1
ATOM 7688 C CA . LEU A 1 993 ? -13.252 -5.315 68.997 1.00 93.38 993 LEU A CA 1
ATOM 7689 C C . LEU A 1 993 ? -14.579 -5.961 68.604 1.00 93.38 993 LEU A C 1
ATOM 7691 O O . LEU A 1 993 ? -15.355 -5.356 67.867 1.00 93.38 993 LEU A O 1
ATOM 7695 N N . ARG A 1 994 ? -14.876 -7.155 69.132 1.00 93.50 994 ARG A N 1
ATOM 7696 C CA . ARG A 1 994 ? -16.163 -7.824 68.910 1.00 93.50 994 ARG A CA 1
ATOM 7697 C C . ARG A 1 994 ? -17.329 -6.948 69.367 1.00 93.50 994 ARG A C 1
ATOM 7699 O O . ARG A 1 994 ? -18.292 -6.792 68.620 1.00 93.50 994 ARG A O 1
ATOM 7706 N N . GLN A 1 995 ? -17.238 -6.374 70.566 1.00 91.31 995 GLN A N 1
ATOM 7707 C CA . GLN A 1 995 ? -18.294 -5.514 71.094 1.00 91.31 995 GLN A CA 1
ATOM 7708 C C . GLN A 1 995 ? -18.454 -4.243 70.246 1.00 91.31 995 GLN A C 1
ATOM 7710 O O . GLN A 1 995 ? -19.567 -3.929 69.840 1.00 91.31 995 GLN A O 1
ATOM 7715 N N . GLY A 1 996 ? -17.350 -3.591 69.866 1.00 89.00 996 GLY A N 1
ATOM 7716 C CA . GLY A 1 996 ? -17.357 -2.423 68.982 1.00 89.00 996 GLY A CA 1
ATOM 7717 C C . GLY A 1 996 ? -17.980 -2.701 67.610 1.00 89.00 996 GLY A C 1
ATOM 7718 O O . GLY A 1 996 ? -18.712 -1.861 67.102 1.00 89.00 996 GLY A O 1
ATOM 7719 N N . ILE A 1 997 ? -17.767 -3.890 67.030 1.00 90.56 997 ILE A N 1
ATOM 7720 C CA . ILE A 1 997 ? -18.449 -4.330 65.799 1.00 90.56 997 ILE A CA 1
ATOM 7721 C C . ILE A 1 997 ? -19.969 -4.429 66.015 1.00 90.56 997 ILE A C 1
ATOM 7723 O O . ILE A 1 997 ? -20.742 -3.914 65.205 1.00 90.56 997 ILE A O 1
ATOM 7727 N N . ILE A 1 998 ? -20.400 -5.086 67.095 1.00 89.31 998 ILE A N 1
ATOM 7728 C CA . ILE A 1 998 ? -21.819 -5.305 67.414 1.00 89.31 998 ILE A CA 1
ATOM 7729 C C . ILE A 1 998 ? -22.530 -3.974 67.689 1.00 89.31 998 ILE A C 1
ATOM 7731 O O . ILE A 1 998 ? -23.588 -3.712 67.115 1.00 89.31 998 ILE A O 1
ATOM 7735 N N . ASP A 1 999 ? -21.939 -3.116 68.519 1.00 84.88 999 ASP A N 1
ATOM 7736 C CA . ASP A 1 999 ? -22.487 -1.808 68.887 1.00 84.88 999 ASP A CA 1
ATOM 7737 C C . ASP A 1 999 ? -22.615 -0.899 67.662 1.00 84.88 999 ASP A C 1
ATOM 7739 O O . ASP A 1 999 ? -23.654 -0.275 67.449 1.00 84.88 999 ASP A O 1
ATOM 7743 N N . CYS A 1 1000 ? -21.589 -0.886 66.809 1.00 84.88 1000 CYS A N 1
ATOM 7744 C CA . CYS A 1 1000 ? -21.553 -0.103 65.582 1.00 84.88 1000 CYS A CA 1
ATOM 7745 C C . CYS A 1 1000 ? -22.648 -0.515 64.582 1.00 84.88 1000 CYS A C 1
ATOM 7747 O O . CYS A 1 1000 ? -23.366 0.335 64.049 1.00 84.88 1000 CYS A O 1
ATOM 7749 N N . LEU A 1 1001 ? -22.833 -1.822 64.365 1.00 83.75 1001 LEU A N 1
ATOM 7750 C CA . LEU A 1 1001 ? -23.882 -2.331 63.479 1.00 83.75 1001 LEU A CA 1
ATOM 7751 C C . LEU A 1 1001 ? -25.282 -2.087 64.058 1.00 83.75 1001 LEU A C 1
ATOM 7753 O O . LEU A 1 1001 ? -26.173 -1.663 63.325 1.00 83.75 1001 LEU A O 1
ATOM 7757 N N . ASN A 1 1002 ? -25.476 -2.273 65.368 1.00 82.56 1002 ASN A N 1
ATOM 7758 C CA . ASN A 1 1002 ? -26.737 -1.957 66.049 1.00 82.56 1002 ASN A CA 1
ATOM 7759 C C . ASN A 1 1002 ? -27.067 -0.452 66.019 1.00 82.56 1002 ASN A C 1
ATOM 7761 O O . ASN A 1 1002 ? -28.234 -0.081 65.871 1.00 82.56 1002 ASN A O 1
ATOM 7765 N N . ALA A 1 1003 ? -26.060 0.423 66.099 1.00 75.25 1003 ALA A N 1
ATOM 7766 C CA . ALA A 1 1003 ? -26.235 1.861 65.912 1.00 75.25 1003 ALA A CA 1
ATOM 7767 C C . ALA A 1 1003 ? -26.670 2.187 64.473 1.00 75.25 1003 ALA A C 1
ATOM 7769 O O . ALA A 1 1003 ? -27.668 2.886 64.287 1.00 75.25 1003 ALA A O 1
ATOM 7770 N N . GLY A 1 1004 ? -26.005 1.607 63.464 1.00 73.31 1004 GLY A N 1
ATOM 7771 C CA . GLY A 1 1004 ? -26.418 1.707 62.058 1.00 73.31 1004 GLY A CA 1
ATOM 7772 C C . GLY A 1 1004 ? -27.866 1.251 61.845 1.00 73.31 1004 GLY A C 1
ATOM 7773 O O . GLY A 1 1004 ? -28.655 1.949 61.205 1.00 73.31 1004 GLY A O 1
ATOM 7774 N N . PHE A 1 1005 ? -28.264 0.142 62.475 1.00 73.00 1005 PHE A N 1
ATOM 7775 C CA . PHE A 1 1005 ? -29.652 -0.324 62.474 1.00 73.00 1005 PHE A CA 1
ATOM 7776 C C . PHE A 1 1005 ? -30.639 0.690 63.037 1.00 73.00 1005 PHE A C 1
ATOM 7778 O O . PHE A 1 1005 ? -31.663 0.967 62.411 1.00 73.00 1005 PHE A O 1
ATOM 7785 N N . ALA A 1 1006 ? -30.326 1.272 64.192 1.00 68.50 1006 ALA A N 1
ATOM 7786 C CA . ALA A 1 1006 ? -31.182 2.262 64.828 1.00 68.50 1006 ALA A CA 1
ATOM 7787 C C . ALA A 1 1006 ? -31.306 3.565 64.016 1.00 68.50 1006 ALA A C 1
ATOM 7789 O O . ALA A 1 1006 ? -32.317 4.251 64.153 1.00 68.50 1006 ALA A O 1
ATOM 7790 N N . VAL A 1 1007 ? -30.317 3.914 63.184 1.00 64.31 1007 VAL A N 1
ATOM 7791 C CA . VAL A 1 1007 ? -30.394 5.053 62.250 1.00 64.31 1007 VAL A CA 1
ATOM 7792 C C . VAL A 1 1007 ? -31.333 4.724 61.086 1.00 64.31 1007 VAL A C 1
ATOM 7794 O O . VAL A 1 1007 ? -32.288 5.464 60.843 1.00 64.31 1007 VAL A O 1
ATOM 7797 N N . TYR A 1 1008 ? -31.143 3.583 60.419 1.00 62.84 1008 TYR A N 1
ATOM 7798 C CA . TYR A 1 1008 ? -31.980 3.200 59.278 1.00 62.84 1008 TYR A CA 1
ATOM 7799 C C . TYR A 1 1008 ? -33.437 2.861 59.653 1.00 62.84 1008 TYR A C 1
ATOM 7801 O O . TYR A 1 1008 ? -34.338 3.155 58.872 1.00 62.84 1008 TYR A O 1
ATOM 7809 N N . ASP A 1 1009 ? -33.711 2.346 60.859 1.00 60.88 1009 ASP A N 1
ATOM 7810 C CA . ASP A 1 1009 ? -35.088 2.184 61.372 1.00 60.88 1009 ASP A CA 1
ATOM 7811 C C . ASP A 1 1009 ? -35.764 3.525 61.754 1.00 60.88 1009 ASP A C 1
ATOM 7813 O O . ASP A 1 1009 ? -36.996 3.586 61.853 1.00 60.88 1009 ASP A O 1
ATOM 7817 N N . ARG A 1 1010 ? -34.986 4.599 61.989 1.00 55.84 1010 ARG A N 1
ATOM 7818 C CA . ARG A 1 1010 ? -35.497 5.961 62.260 1.00 55.84 1010 ARG A CA 1
ATOM 7819 C C . ARG A 1 1010 ? -35.743 6.774 60.995 1.00 55.84 1010 ARG A C 1
ATOM 7821 O O . ARG A 1 1010 ? -36.608 7.646 61.031 1.00 55.84 1010 ARG A O 1
ATOM 7828 N N . ALA A 1 1011 ? -35.048 6.476 59.896 1.00 53.78 1011 ALA A N 1
ATOM 7829 C CA . ALA A 1 1011 ? -35.263 7.062 58.568 1.00 53.78 1011 ALA A CA 1
ATOM 7830 C C . ALA A 1 1011 ? -36.571 6.555 57.913 1.00 53.78 1011 ALA A C 1
ATOM 7832 O O . ALA A 1 1011 ? -36.586 6.042 56.793 1.00 53.78 1011 ALA A O 1
ATOM 7833 N N . ARG A 1 1012 ? -37.681 6.647 58.654 1.00 46.84 1012 ARG A N 1
ATOM 7834 C CA . ARG A 1 1012 ? -39.013 6.202 58.239 1.00 46.84 1012 ARG A CA 1
ATOM 7835 C C . ARG A 1 1012 ? -39.544 7.057 57.085 1.00 46.84 1012 ARG A C 1
ATOM 7837 O O . ARG A 1 1012 ? -39.322 8.260 57.033 1.00 46.84 1012 ARG A O 1
ATOM 7844 N N . ASP A 1 1013 ? -40.316 6.408 56.219 1.00 39.47 1013 ASP A N 1
ATOM 7845 C CA . ASP A 1 1013 ? -41.271 7.018 55.284 1.00 39.47 1013 ASP A CA 1
ATOM 7846 C C . ASP A 1 1013 ? -40.741 7.892 54.129 1.00 39.47 1013 ASP A C 1
ATOM 7848 O O . ASP A 1 1013 ? -41.536 8.554 53.459 1.00 39.47 1013 ASP A O 1
ATOM 7852 N N . LEU A 1 1014 ? -39.454 7.807 53.766 1.00 38.53 1014 LEU A N 1
ATOM 7853 C CA . LEU A 1 1014 ? -38.985 8.338 52.476 1.00 38.53 1014 LEU A CA 1
ATOM 7854 C C . LEU A 1 1014 ? -39.429 7.442 51.305 1.00 38.53 1014 LEU A C 1
ATOM 7856 O O . LEU A 1 1014 ? -38.698 6.578 50.814 1.00 38.53 1014 LEU A O 1
ATOM 7860 N N . ARG A 1 1015 ? -40.659 7.681 50.830 1.00 41.59 1015 ARG A N 1
ATOM 7861 C CA . ARG A 1 1015 ? -41.075 7.308 49.471 1.00 41.59 1015 ARG A CA 1
ATOM 7862 C C . ARG A 1 1015 ? -40.163 8.052 48.501 1.00 41.59 1015 ARG A C 1
ATOM 7864 O O . ARG A 1 1015 ? -40.284 9.264 48.383 1.00 41.59 1015 ARG A O 1
ATOM 7871 N N . TRP A 1 1016 ? -39.298 7.304 47.819 1.00 51.28 1016 TRP A N 1
ATOM 7872 C CA . TRP A 1 1016 ? -38.137 7.835 47.099 1.00 51.28 1016 TRP A CA 1
ATOM 7873 C C . TRP A 1 1016 ? -37.077 8.437 48.033 1.00 51.28 1016 TRP A C 1
ATOM 7875 O O . TRP A 1 1016 ? -37.104 9.627 48.336 1.00 51.28 1016 TRP A O 1
ATOM 7885 N N . PRO A 1 1017 ? -36.099 7.634 48.477 1.00 41.78 1017 PRO A N 1
ATOM 7886 C CA . PRO A 1 1017 ? -34.854 8.197 48.941 1.00 41.78 1017 PRO A CA 1
ATOM 7887 C C . PRO A 1 1017 ? -34.036 8.618 47.711 1.00 41.78 1017 PRO A C 1
ATOM 7889 O O . PRO A 1 1017 ? -33.531 7.771 46.967 1.00 41.78 1017 PRO A O 1
ATOM 7892 N N . GLU A 1 1018 ? -33.805 9.924 47.562 1.00 34.31 1018 GLU A N 1
ATOM 7893 C CA . GLU A 1 1018 ? -32.415 10.337 47.339 1.00 34.31 1018 GLU A CA 1
ATOM 7894 C C . GLU A 1 1018 ? -31.558 9.604 48.387 1.00 34.31 1018 GLU A C 1
ATOM 7896 O O . GLU A 1 1018 ? -32.025 9.447 49.525 1.00 34.31 1018 GLU A O 1
ATOM 7901 N N . PRO A 1 1019 ? -30.368 9.075 48.040 1.00 35.34 1019 PRO A N 1
ATOM 7902 C CA . PRO A 1 1019 ? -29.534 8.396 49.026 1.00 35.34 1019 PRO A CA 1
ATOM 7903 C C . PRO A 1 1019 ? -29.391 9.334 50.231 1.00 35.34 1019 PRO A C 1
ATOM 7905 O O . PRO A 1 1019 ? -29.001 10.483 50.019 1.00 35.34 1019 PRO A O 1
ATOM 7908 N N . PRO A 1 1020 ? -29.780 8.904 51.450 1.00 36.22 1020 PRO A N 1
ATOM 7909 C CA . PRO A 1 1020 ? -29.879 9.816 52.582 1.00 36.22 1020 PRO A CA 1
ATOM 7910 C C . PRO A 1 1020 ? -28.549 10.543 52.746 1.00 36.22 1020 PRO A C 1
ATOM 7912 O O . PRO A 1 1020 ? -27.504 9.886 52.670 1.00 36.22 1020 PRO A O 1
ATOM 7915 N N . GLU A 1 1021 ? -28.601 11.869 52.943 1.00 34.94 1021 GLU A N 1
ATOM 7916 C CA . GLU A 1 1021 ? -27.402 12.690 53.148 1.00 34.94 1021 GLU A CA 1
ATOM 7917 C C . GLU A 1 1021 ? -26.443 11.959 54.096 1.00 34.94 1021 GLU A C 1
ATOM 7919 O O . GLU A 1 1021 ? -26.900 11.441 55.125 1.00 34.94 1021 GLU A O 1
ATOM 7924 N N . PRO A 1 1022 ? -25.149 11.843 53.736 1.00 37.94 1022 PRO A N 1
ATOM 7925 C CA . PRO A 1 1022 ? -24.244 10.839 54.286 1.00 37.94 1022 PRO A CA 1
ATOM 7926 C C . PRO A 1 1022 ? -24.242 10.842 55.819 1.00 37.94 1022 PRO A C 1
ATOM 7928 O O . PRO A 1 1022 ? -23.648 11.714 56.446 1.00 37.94 1022 PRO A O 1
ATOM 7931 N N . MET A 1 1023 ? -24.948 9.852 56.384 1.00 41.78 1023 MET A N 1
ATOM 7932 C CA . MET A 1 1023 ? -25.189 9.583 57.810 1.00 41.78 1023 MET A CA 1
ATOM 7933 C C . MET A 1 1023 ? -24.939 10.774 58.756 1.00 41.78 1023 MET A C 1
ATOM 7935 O O . MET A 1 1023 ? -24.009 10.767 59.560 1.00 41.78 1023 MET A O 1
ATOM 7939 N N . GLY A 1 1024 ? -25.826 11.775 58.731 1.00 35.72 1024 GLY A N 1
ATOM 7940 C CA . GLY A 1 1024 ? -25.744 12.956 59.607 1.00 35.72 1024 GLY A CA 1
ATOM 7941 C C . GLY A 1 1024 ? -25.871 12.702 61.124 1.00 35.72 1024 GLY A C 1
ATOM 7942 O O . GLY A 1 1024 ? -25.865 13.655 61.901 1.00 35.72 1024 GLY A O 1
ATOM 7943 N N . THR A 1 1025 ? -25.988 11.450 61.582 1.00 37.41 1025 THR A N 1
ATOM 7944 C CA . THR A 1 1025 ? -26.050 11.091 63.010 1.00 37.41 1025 THR A CA 1
ATOM 7945 C C . THR A 1 1025 ? -25.271 9.800 63.286 1.00 37.41 1025 THR A C 1
ATOM 7947 O O . THR A 1 1025 ? -25.726 8.736 62.871 1.00 37.41 1025 THR A O 1
ATOM 7950 N N . TRP A 1 1026 ? -24.176 9.920 64.057 1.00 40.84 1026 TRP A N 1
ATOM 7951 C CA . TRP A 1 1026 ? -23.077 8.945 64.266 1.00 40.84 1026 TRP A CA 1
ATOM 7952 C C . TRP A 1 1026 ? -22.184 8.760 63.017 1.00 40.84 1026 TRP A C 1
ATOM 7954 O O . TRP A 1 1026 ? -22.637 8.216 62.020 1.00 40.84 1026 TRP A O 1
ATOM 7964 N N . SER A 1 1027 ? -20.912 9.190 62.974 1.00 43.66 1027 SER A N 1
ATOM 7965 C CA . SER A 1 1027 ? -20.048 9.782 64.023 1.00 43.66 1027 SER A CA 1
ATOM 7966 C C . SER A 1 1027 ? -19.011 10.753 63.426 1.00 43.66 1027 SER A C 1
ATOM 7968 O O . SER A 1 1027 ? -17.804 10.537 63.557 1.00 43.66 1027 SER A O 1
ATOM 7970 N N . HIS A 1 1028 ? -19.497 11.834 62.802 1.00 46.75 1028 HIS A N 1
ATOM 7971 C CA . HIS A 1 1028 ? -18.748 12.764 61.937 1.00 46.75 1028 HIS A CA 1
ATOM 7972 C C . HIS A 1 1028 ? -18.217 12.105 60.647 1.00 46.75 1028 HIS A C 1
ATOM 7974 O O . HIS A 1 1028 ? -17.705 10.984 60.699 1.00 46.75 1028 HIS A O 1
ATOM 7980 N N . PRO A 1 1029 ? -18.219 12.803 59.493 1.00 50.38 1029 PRO A N 1
ATOM 7981 C CA . PRO A 1 1029 ? -17.186 12.545 58.502 1.00 50.38 1029 PRO A CA 1
ATOM 7982 C C . PRO A 1 1029 ? -15.856 12.886 59.185 1.00 50.38 1029 PRO A C 1
ATOM 7984 O O . PRO A 1 1029 ? -15.526 14.048 59.425 1.00 50.38 1029 PRO A O 1
ATOM 7987 N N . ARG A 1 1030 ? -15.143 11.850 59.636 1.00 63.78 1030 ARG A N 1
ATOM 7988 C CA . ARG A 1 1030 ? -13.837 11.973 60.293 1.00 63.78 1030 ARG A CA 1
ATOM 7989 C C . ARG A 1 1030 ? -12.774 12.241 59.237 1.00 63.78 1030 ARG A C 1
ATOM 7991 O O . ARG A 1 1030 ? -11.860 11.446 59.058 1.00 63.78 1030 ARG A O 1
ATOM 7998 N N . ASP A 1 1031 ? -12.919 13.342 58.516 1.00 63.56 1031 ASP A N 1
ATOM 7999 C CA . ASP A 1 1031 ? -11.975 13.740 57.484 1.00 63.56 1031 ASP A CA 1
ATOM 8000 C C . ASP A 1 1031 ? -10.615 14.064 58.113 1.00 63.56 1031 ASP A C 1
ATOM 8002 O O . ASP A 1 1031 ? -10.511 14.393 59.302 1.00 63.56 1031 ASP A O 1
ATOM 8006 N N . ALA A 1 1032 ? -9.544 13.932 57.331 1.00 68.44 1032 ALA A N 1
ATOM 8007 C CA . ALA A 1 1032 ? -8.206 14.244 57.821 1.00 68.44 1032 ALA A CA 1
ATOM 8008 C C . ALA A 1 1032 ? -8.139 15.723 58.243 1.00 68.44 1032 ALA A C 1
ATOM 8010 O O . ALA A 1 1032 ? -8.613 16.592 57.516 1.00 68.44 1032 ALA A O 1
ATOM 8011 N N . GLY A 1 1033 ? -7.583 16.005 59.422 1.00 73.88 1033 GLY A N 1
ATOM 8012 C CA . GLY A 1 1033 ? -7.565 17.357 59.992 1.00 73.88 1033 GLY A CA 1
ATOM 8013 C C . GLY A 1 1033 ? -8.777 17.722 60.863 1.00 73.88 1033 GLY A C 1
ATOM 8014 O O . GLY A 1 1033 ? -8.761 18.766 61.514 1.00 73.88 1033 GLY A O 1
ATOM 8015 N N . THR A 1 1034 ? -9.819 16.884 60.939 1.00 78.44 1034 THR A N 1
ATOM 8016 C CA . THR A 1 1034 ? -10.937 17.107 61.880 1.00 78.44 1034 THR A CA 1
ATOM 8017 C C . THR A 1 1034 ? -10.541 16.760 63.327 1.00 78.44 1034 THR A C 1
ATOM 8019 O O . THR A 1 1034 ? -9.691 15.890 63.542 1.00 78.44 1034 THR A O 1
ATOM 8022 N N . PRO A 1 1035 ? -11.120 17.416 64.354 1.00 81.81 1035 PRO A N 1
ATOM 8023 C CA . PRO A 1 1035 ? -10.851 17.080 65.751 1.00 81.81 1035 PRO A CA 1
ATOM 8024 C C . PRO A 1 1035 ? -11.561 15.782 66.165 1.00 81.81 1035 PRO A C 1
ATOM 8026 O O . PRO A 1 1035 ? -12.752 15.593 65.923 1.00 81.81 1035 PRO A O 1
ATOM 8029 N N . CYS A 1 1036 ? -10.840 14.890 66.844 1.00 81.12 1036 CYS A N 1
ATOM 8030 C CA . CYS A 1 1036 ? -11.369 13.630 67.357 1.00 81.12 1036 CYS A CA 1
ATOM 8031 C C . CYS A 1 1036 ? -12.464 13.869 68.412 1.00 81.12 1036 CYS A C 1
ATOM 8033 O O . CYS A 1 1036 ? -12.197 14.554 69.405 1.00 81.12 1036 CYS A O 1
ATOM 8035 N N . PRO A 1 1037 ? -13.649 13.237 68.298 1.00 75.56 1037 PRO A N 1
ATOM 8036 C CA . PRO A 1 1037 ? -14.759 13.463 69.227 1.00 75.56 1037 PRO A CA 1
ATOM 8037 C C . PRO A 1 1037 ? -14.503 12.954 70.658 1.00 75.56 1037 PRO A C 1
ATOM 8039 O O . PRO A 1 1037 ? -15.252 13.308 71.562 1.00 75.56 1037 PRO A O 1
ATOM 8042 N N . ASN A 1 1038 ? -13.462 12.140 70.881 1.00 81.88 1038 ASN A N 1
ATOM 8043 C CA . ASN A 1 1038 ? -13.146 11.562 72.194 1.00 81.88 1038 ASN A CA 1
ATOM 8044 C C . ASN A 1 1038 ? -11.986 12.277 72.928 1.00 81.88 1038 ASN A C 1
ATOM 8046 O O . ASN A 1 1038 ? -11.984 12.332 74.153 1.00 81.88 1038 ASN A O 1
ATOM 8050 N N . CYS A 1 1039 ? -11.004 12.848 72.214 1.00 86.81 1039 CYS A N 1
ATOM 8051 C CA . CYS A 1 1039 ? -9.844 13.519 72.838 1.00 86.81 1039 CYS A CA 1
ATOM 8052 C C . CYS A 1 1039 ? -9.502 14.913 72.286 1.00 86.81 1039 CYS A C 1
ATOM 8054 O O . CYS A 1 1039 ? -8.561 15.536 72.771 1.00 86.81 1039 CYS A O 1
ATOM 8056 N N . GLY A 1 1040 ? -10.201 15.395 71.255 1.00 82.50 1040 GLY A N 1
ATOM 8057 C CA . GLY A 1 1040 ? -9.917 16.670 70.583 1.00 82.50 1040 GLY A CA 1
ATOM 8058 C C . GLY A 1 1040 ? -8.665 16.692 69.693 1.00 82.50 1040 GLY A C 1
ATOM 8059 O O . GLY A 1 1040 ? -8.475 17.658 68.960 1.00 82.50 1040 GLY A O 1
ATOM 8060 N N . GLY A 1 1041 ? -7.824 15.651 69.718 1.00 81.81 1041 GLY A N 1
ATOM 8061 C CA . GLY A 1 1041 ? -6.646 15.526 68.850 1.00 81.81 1041 GLY A CA 1
ATOM 8062 C C . GLY A 1 1041 ? -7.000 15.271 67.381 1.00 81.81 1041 GLY A C 1
ATOM 8063 O O . GLY A 1 1041 ? -8.073 14.763 67.076 1.00 81.81 1041 GLY A O 1
ATOM 8064 N N . GLU A 1 1042 ? -6.097 15.603 66.464 1.00 85.19 1042 GLU A N 1
ATOM 8065 C CA . GLU A 1 1042 ? -6.344 15.556 65.016 1.00 85.19 1042 GLU A CA 1
ATOM 8066 C C . GLU A 1 1042 ? -6.578 14.128 64.476 1.00 85.19 1042 GLU A C 1
ATOM 8068 O O . GLU A 1 1042 ? -5.857 13.181 64.816 1.00 85.19 1042 GLU A O 1
ATOM 8073 N N . ILE A 1 1043 ? -7.579 13.965 63.606 1.00 84.56 1043 ILE A N 1
ATOM 8074 C CA . ILE A 1 1043 ? -7.801 12.736 62.840 1.00 84.56 1043 ILE A CA 1
ATOM 8075 C C . ILE A 1 1043 ? -6.788 12.638 61.694 1.00 84.56 1043 ILE A C 1
ATOM 8077 O O . ILE A 1 1043 ? -6.667 13.531 60.857 1.00 84.56 1043 ILE A O 1
ATOM 8081 N N . THR A 1 1044 ? -6.094 11.502 61.622 1.00 82.19 1044 THR A N 1
ATOM 8082 C CA . THR A 1 1044 ? -5.179 11.146 60.529 1.00 82.19 1044 THR A CA 1
ATOM 8083 C C . THR A 1 1044 ? -5.874 10.205 59.542 1.00 82.19 1044 THR A C 1
ATOM 8085 O O . THR A 1 1044 ? -6.686 9.369 59.945 1.00 82.19 1044 THR A O 1
ATOM 8088 N N . SER A 1 1045 ? -5.522 10.284 58.255 1.00 82.50 1045 SER A N 1
ATOM 8089 C CA . SER A 1 1045 ? -5.938 9.301 57.247 1.00 82.50 1045 SER A CA 1
ATOM 8090 C C . SER A 1 1045 ? -4.786 8.398 56.786 1.00 82.50 1045 SER A C 1
ATOM 8092 O O . SER A 1 1045 ? -3.614 8.768 56.811 1.00 82.50 1045 SER A O 1
ATOM 8094 N N . THR A 1 1046 ? -5.122 7.180 56.367 1.00 80.88 1046 THR A N 1
ATOM 8095 C CA . THR A 1 1046 ? -4.223 6.212 55.723 1.00 80.88 1046 THR A CA 1
ATOM 8096 C C . THR A 1 1046 ? -5.001 5.362 54.707 1.00 80.88 1046 THR A C 1
ATOM 8098 O O . THR A 1 1046 ? -6.217 5.513 54.550 1.00 80.88 1046 THR A O 1
ATOM 8101 N N . ARG A 1 1047 ? -4.324 4.461 53.985 1.00 77.50 1047 ARG A N 1
ATOM 8102 C CA . ARG A 1 1047 ? -4.946 3.538 53.020 1.00 77.50 1047 ARG A CA 1
ATOM 8103 C C . ARG A 1 1047 ? -4.655 2.083 53.385 1.00 77.50 1047 ARG A C 1
ATOM 8105 O O . ARG A 1 1047 ? -3.506 1.656 53.356 1.00 77.50 1047 ARG A O 1
ATOM 8112 N N . ILE A 1 1048 ? -5.701 1.296 53.644 1.00 73.44 1048 ILE A N 1
ATOM 8113 C CA . ILE A 1 1048 ? -5.605 -0.143 53.953 1.00 73.44 1048 ILE A CA 1
ATOM 8114 C C . ILE A 1 1048 ? -6.449 -0.925 52.944 1.00 73.44 1048 ILE A C 1
ATOM 8116 O O . ILE A 1 1048 ? -7.600 -0.573 52.695 1.00 73.44 1048 ILE A O 1
ATOM 8120 N N . ARG A 1 1049 ? -5.862 -1.950 52.299 1.00 68.56 1049 ARG A N 1
ATOM 8121 C CA . ARG A 1 1049 ? -6.445 -2.640 51.118 1.00 68.56 1049 ARG A CA 1
ATOM 8122 C C . ARG A 1 1049 ? -7.017 -1.640 50.081 1.00 68.56 1049 ARG A C 1
ATOM 8124 O O . ARG A 1 1049 ? -8.094 -1.844 49.532 1.00 68.56 1049 ARG A O 1
ATOM 8131 N N . ALA A 1 1050 ? -6.281 -0.546 49.848 1.00 55.44 1050 ALA A N 1
ATOM 8132 C CA . ALA A 1 1050 ? -6.635 0.576 48.968 1.00 55.44 1050 ALA A CA 1
ATOM 8133 C C . ALA A 1 1050 ? -7.952 1.317 49.294 1.00 55.44 1050 ALA A C 1
ATOM 8135 O O . ALA A 1 1050 ? -8.469 2.041 48.447 1.00 55.44 1050 ALA A O 1
ATOM 8136 N N . ARG A 1 1051 ? -8.469 1.197 50.523 1.00 65.00 1051 ARG A N 1
ATOM 8137 C CA . ARG A 1 1051 ? -9.603 1.991 51.016 1.00 65.00 1051 ARG A CA 1
ATOM 8138 C C . ARG A 1 1051 ? -9.138 3.086 51.970 1.00 65.00 1051 ARG A C 1
ATOM 8140 O O . ARG A 1 1051 ? -8.231 2.856 52.777 1.00 65.00 1051 ARG A O 1
ATOM 8147 N N . GLY A 1 1052 ? -9.784 4.251 51.892 1.00 71.81 1052 GLY A N 1
ATOM 8148 C CA . GLY A 1 1052 ? -9.626 5.327 52.872 1.00 71.81 1052 GLY A CA 1
ATOM 8149 C C . GLY A 1 1052 ? -9.905 4.812 54.284 1.00 71.81 1052 GLY A C 1
ATOM 8150 O O . GLY A 1 1052 ? -10.785 3.972 54.488 1.00 71.81 1052 GLY A O 1
ATOM 8151 N N . THR A 1 1053 ? -9.067 5.226 55.225 1.00 78.56 1053 THR A N 1
ATOM 8152 C CA . THR A 1 1053 ? -9.056 4.767 56.615 1.00 78.56 1053 THR A CA 1
ATOM 8153 C C . THR A 1 1053 ? -8.751 5.966 57.489 1.00 78.56 1053 THR A C 1
ATOM 8155 O O . THR A 1 1053 ? -7.677 6.543 57.340 1.00 78.56 1053 THR A O 1
ATOM 8158 N N . TRP A 1 1054 ? -9.659 6.332 58.385 1.00 83.56 1054 TRP A N 1
ATOM 8159 C CA . TRP A 1 1054 ? -9.522 7.522 59.224 1.00 83.56 1054 TRP A CA 1
ATOM 8160 C C . TRP A 1 1054 ? -9.530 7.134 60.697 1.00 83.56 1054 TRP A C 1
ATOM 8162 O O . TRP A 1 1054 ? -10.404 6.391 61.143 1.00 83.56 1054 TRP A O 1
ATOM 8172 N N . PHE A 1 1055 ? -8.531 7.603 61.441 1.00 86.75 1055 PHE A N 1
ATOM 8173 C CA . PHE A 1 1055 ? -8.269 7.159 62.808 1.00 86.75 1055 PHE A CA 1
ATOM 8174 C C . PHE A 1 1055 ? -7.605 8.257 63.646 1.00 86.75 1055 PHE A C 1
ATOM 8176 O O . PHE A 1 1055 ? -6.936 9.153 63.127 1.00 86.75 1055 PHE A O 1
ATOM 8183 N N . CYS A 1 1056 ? -7.778 8.189 64.964 1.00 86.94 1056 CYS A N 1
ATOM 8184 C CA . CYS A 1 1056 ? -7.151 9.115 65.902 1.00 86.94 1056 CYS A CA 1
ATOM 8185 C C . CYS A 1 1056 ? -5.896 8.491 66.519 1.00 86.94 1056 CYS A C 1
ATOM 8187 O O . CYS A 1 1056 ? -6.001 7.510 67.254 1.00 86.94 1056 CYS A O 1
ATOM 8189 N N . GLN A 1 1057 ? -4.724 9.103 66.320 1.00 85.88 1057 GLN A N 1
ATOM 8190 C CA . GLN A 1 1057 ? -3.468 8.610 66.910 1.00 85.88 1057 GLN A CA 1
ATOM 8191 C C . GLN A 1 1057 ? -3.438 8.654 68.450 1.00 85.88 1057 GLN A C 1
ATOM 8193 O O . GLN A 1 1057 ? -2.611 7.981 69.054 1.00 85.88 1057 GLN A O 1
ATOM 8198 N N . GLY A 1 1058 ? -4.307 9.452 69.084 1.00 83.50 1058 GLY A N 1
ATOM 8199 C CA . GLY A 1 1058 ? -4.396 9.560 70.544 1.00 83.50 1058 GLY A CA 1
ATOM 8200 C C . GLY A 1 1058 ? -5.415 8.622 71.204 1.00 83.50 1058 GLY A C 1
ATOM 8201 O O . GLY A 1 1058 ? -5.268 8.318 72.383 1.00 83.50 1058 GLY A O 1
ATOM 8202 N N . CYS A 1 1059 ? -6.446 8.171 70.478 1.00 85.94 1059 CYS A N 1
ATOM 8203 C CA . CYS A 1 1059 ? -7.491 7.283 71.019 1.00 85.94 1059 CYS A CA 1
ATOM 8204 C C . CYS A 1 1059 ? -7.367 5.828 70.564 1.00 85.94 1059 CYS A C 1
ATOM 8206 O O . CYS A 1 1059 ? -7.999 4.959 71.160 1.00 85.94 1059 CYS A O 1
ATOM 8208 N N . GLN A 1 1060 ? -6.605 5.568 69.503 1.00 89.00 1060 GLN A N 1
ATOM 8209 C CA . GLN A 1 1060 ? -6.400 4.238 68.947 1.00 89.00 1060 GLN A CA 1
ATOM 8210 C C . GLN A 1 1060 ? -4.915 3.892 69.026 1.00 89.00 1060 GLN A C 1
ATOM 8212 O O . GLN A 1 1060 ? -4.086 4.666 68.538 1.00 89.00 1060 GLN A O 1
ATOM 8217 N N . VAL A 1 1061 ? -4.597 2.735 69.623 1.00 80.69 1061 VAL A N 1
ATOM 8218 C CA . VAL A 1 1061 ? -3.218 2.270 69.892 1.00 80.69 1061 VAL A CA 1
ATOM 8219 C C . VAL A 1 1061 ? -2.906 0.948 69.183 1.00 80.69 1061 VAL A C 1
ATOM 8221 O O . VAL A 1 1061 ? -3.780 0.049 69.131 1.00 80.69 1061 VAL A O 1
#

Foldseek 3Di:
DQPQDDDDPVCLLPNLVVVVVVCVVVPPQPLPPLQPVDEADEDEDDAEELQDADFPVSLLVQLLVQVLQVVCVVVRHNYHYAYEYELDDDVLQVSVLVVCVDPVNVVPDDDDDDPDVVVSVVSSVVSCCVRVVPCVVCSQHPDDDDHYYCPDPVNVVVVVVLVVLLVVVVQKDKDKFFDLDAQPDPPDDDDDDDAPWFFDWDWDFKKWFKWWFDPPDPDDAGAIETFTCWDDPPDFDTDHALLLLLLFFEKAFAQADKWKWAWDPDPDDTHIYTFQQVQCCLFPVDHDHDIDIDGLNVQFPTWIDRLHHLVLLVKDKWKADLLDTDDDPDPDDRTGGYHYAPDPPGPDGSRMHTARLFFHRSSVVSRNVVGIIHIDSADSSCAGDPNDPRHGDHSVVCSVVSVVSSVVVVTMTTNDTDTGRFTADSPGRHTGTTGIDIDMDRNLVVCVVLQVVVVDPDDDPQQSSCCSNPVDGSDPDDQAAAAEAEQVRHHDDPVVVRGDGVVVLCSVQNSVLSSLCSQAVDWGHDYHYDDSVSSVVSCVLAVVLVVVLSVVVVQVCVVVVPDPVPDDDPDDDPDLLSLLQLQLVLVLLVVLVVCSVVSRVNVNSVSNSVNSVVCSVGHHDDDNDNRDPVSHDVLSNVLVVLLVVLLVQLVVLCVVVVNDQLQAAAEKEKEDDDPSNVVSCVVCVVVSCVSSRYDYYHYDDCPDPVNVVVCVQCVPDQFDWDDDPQWIWTHHPRMIMITRNDADPVSVVSSVVSVVVVVVVVVCVVVVHDPPDPDDDDDDDDPVVVVVDDDWAFQQNQVLLLVQCVVVVLAFKAFQFKDAQDQVQEDPDGPVCVGVVRHGWGFHGWDDDTQKIWTFTDDPPTKIKIKRQTGAWGWHKAAQPDDDDPQWRMWTAIPVRIITTIGDDPSGMHIYIDSDVPVPDDQADDALPDPRNDLVLLLVQLAPFQFFPLLSQCPRNRHGRDHQPLSQQLQLQLQADRRGRSNPADSSSSVSSSVSSVVSSVVSNVQSVVPPDPPDDPPPDPCPDPDDPLDFQAQDPPPRATWHWDAGVRDIHIHGPVRHD